Protein 5C3Q (pdb70)

CATH classification: 2.60.120.330

Solvent-accessible surface area: 57868 Å² total; per-residue (Å²): 80,63,47,47,77,12,16,7,50,87,2,36,2,60,0,26,20,5,16,0,28,64,11,56,143,14,101,137,111,51,52,70,50,4,0,109,17,0,12,93,1,0,60,30,6,0,1,0,0,0,62,80,24,74,10,109,66,105,38,32,115,89,0,28,78,10,1,20,82,0,9,166,36,66,145,113,84,17,104,131,14,20,68,99,32,20,48,14,17,8,0,16,45,52,58,62,111,128,147,55,58,172,157,32,89,103,84,86,35,134,151,20,171,86,46,27,41,34,37,46,15,9,0,7,0,1,43,80,111,27,57,29,18,98,13,38,45,11,70,80,103,125,90,6,105,25,1,85,74,12,0,32,68,0,6,81,59,0,62,51,3,0,32,44,0,0,70,0,0,0,32,14,44,68,34,101,44,75,56,1,32,77,47,1,77,45,1,8,2,15,0,60,0,9,22,5,44,54,11,114,32,86,40,24,170,124,38,113,73,14,27,0,5,29,82,57,12,8,53,6,0,1,4,0,21,0,13,37,97,103,4,3,4,21,0,71,7,35,36,32,68,30,1,50,2,77,36,60,154,73,8,0,1,0,4,0,1,4,0,0,5,24,1,0,15,38,48,0,86,17,20,46,14,64,9,23,58,9,101,123,178,32,120,76,3,40,47,1,44,1,1,5,0,37,0,8,0,0,61,158,10,121,2,85,15,0,61,76,15,49,90,38,67,21,34,72,20,31,85,24,30,52,0,11,112,16,9,52,62,7,40,32,32,74,213,224,55,169,26,15,10,65,47,45,44,3,62,0,30,24,12,18,0,26,78,18,51,133,22,98,136,112,56,59,75,114,10,0,116,35,0,10,94,1,0,62,27,6,0,1,0,0,0,65,83,21,70,8,105,67,104,41,30,111,86,0,29,78,9,1,18,82,0,9,166,27,81,142,127,79,18,92,126,13,22,84,99,56,28,88,12,18,9,0,12,41,45,102,142,41,36,45,13,8,0,6,0,1,48,85,110,24,115,71,42,101,11,41,48,9,60,76,96,127,96,6,104,27,0,86,80,10,0,33,63,0,7,81,54,0,65,53,2,1,36,44,0,0,72,0,0,0,34,13,44,69,38,101,44,75,56,1,34,79,46,2,81,44,0,10,2,14,0,60,0,9,22,5,39,54,12,131,17,95,52,12,149,124,78,113,71,41,25,0,4,26,81,55,13,8,56,6,0,1,5,0,19,0,14,36,94,106,2,3,3,21,0,68,6,40,52,40,92,34,3,54,2,77,36,59,154,72,7,0,1,0,3,0,0,3,0,0,5,26,2,0,15,38,48,1,90,17,18,47,11,61,9,21,52,8,98,141,160,29,123,73,2,37,50,2,43,2,1,5,0,38,0,10,0,0,65,149,9,121,2,84,14,0,65,74,16,48,86,36,66,18,32,68,18,31,96,26,18,50,0,8,111,11,10,47,70,8,47,51,49,121,241,79,175,28,21,8,62,34,13,32,3,68,0,28,25,11,17,0,30,91,19,54,142,23,97,126,107,58,55,76,113,9,0,115,34,0,11,112,0,0,62,66,4,0,1,0,0,0,61,81,21,73,8,114,62,123,48,32,100,81,0,26,74,7,1,16,70,0,8,159,37,78,147,125,95,17,103,136,19,22,76,99,56,28,92,12,18,8,0,10,49,48,112,139,38,41,42,13,7,0,6,0,1,36,87,106,26,122,70,46,110,11,40,48,12,61,86,101,117,95,9,104,26,1,89,80,13,0,32,72,0,7,85,58,0,63,53,3,2,42,47,0,1,70,0,0,0,36,11,44,67,36,101,42,77,54,2,36,79,45,3,86,46,1,10,2,15,0,59,0,9,20,4,45,53,13,133,26,85,49,18,162,128,79,104,77,29,26,0,3,26,106,73,30,8,62,6,0,1,5,0,20,0,15,35,65,107,3,5,4,21,0,70,7,94,104,44,76,28,4,27,2,74,29,62,96,80,7,0,1,0,3,0,0,26,0,0,12,58,1,0,16,43,44,1,92,25,18,46,14,60,9,23,55,8,47,96,87,40,126,72,1,38,47,1,39,1,1,5,0,39,0,10,0,1,67,150,9,122,2,78,16,0,62,75,16,51,96,52,112,108,84,82,127,87,155,22,38,55,0,9,134,32,10,46,106,72,24,67,91,119,230,45,20,11,110,101,50,55,2,67,0,26,46,12,30,0,29,89,10,54,148,15,98,140,106,55,55,75,113,10,0,117,40,0,13,112,0,0,62,70,4,0,0,0,0,0,83,80,22,74,8,113,61,119,42,31,108,87,0,26,74,10,1,13,71,0,10,160,36,74,153,133,82,15,112,145,14,22,75,101,52,20,92,13,20,8,0,10,46,50,57,64,119,117,146,62,53,176,163,36,71,104,68,83,38,136,139,16,173,86,43,40,43,35,41,49,15,9,0,8,0,1,42,78,112,24,113,72,44,102,10,40,45,12,63,77,89,139,97,6,111,25,1,88,76,12,0,40,66,0,8,85,55,0,66,54,3,1,39,40,0,0,68,0,0,0,29,13,43,67,36,98,42,73,59,2,37,78,47,2,83,44,2,9,2,16,0,64,0,9,19,6,45,54,13,98,20,80,29,24,154,127,56,98,76,21,27,0,4,26,107,77,31,8,85,8,0,1,5,0,18,0,13,34,97,104,3,4,4,24,0,71,7,97,105,44,103,42,9,57,2,80,34,56,153,73,7,0,1,0,3,0,0,26,0,0,12,56,1,0,13,43,45,1,92,26,17,44,11,63,9,24,57,5,99,143,173,45,111,68,0,38,47,1,41,2,0,5,0,38,0,14,0,0,72,154,9,31,1,58,14,0,60,76,15,52,91,49,84,104,83,52,125,92,141,15,36,46,0,8,128,32,10,59,100,75,46,37,70,130,211

Nearest PDB structures (foldseek):
  5c3s-assembly2_B  TM=1.003E+00  e=8.572E-68  Neurospora crassa
  5c3s-assembly3_C  TM=1.001E+00  e=6.828E-67  Neurospora crassa
  5c3p-assembly2_B  TM=9.995E-01  e=2.127E-65  Neurospora crassa
  5c3q-assembly4_D  TM=9.999E-01  e=7.387E-65  Neurospora crassa
  5c3p-assembly1_A  TM=9.958E-01  e=9.364E-65  Neurospora crassa

Radius of gyration: 39.69 Å; Cα contacts (8 Å, |Δi|>4): 2696; chains: 4; bounding box: 96×128×88 Å

Structure (mmCIF, N/CA/C/O backbone):
data_5C3Q
#
_entry.id   5C3Q
#
_cell.length_a   56.900
_cell.length_b   156.318
_cell.length_c   76.028
_cell.angle_alpha   90.000
_cell.angle_beta   91.770
_cell.angle_gamma   90.000
#
_symmetry.space_group_name_H-M   'P 1 21 1'
#
loop_
_entity.id
_entity.type
_entity.pdbx_description
1 polymer 'Thymine dioxygenase'
2 non-polymer 'NICKEL (II) ION'
3 non-polymer '2-OXOGLUTARIC ACID'
4 non-polymer THYMINE
5 non-polymer 1,2-ETHANEDIOL
6 water water
#
loop_
_atom_site.group_PDB
_atom_site.id
_atom_site.type_symbol
_atom_site.label_atom_id
_atom_site.label_alt_id
_atom_site.label_comp_id
_atom_site.label_asym_id
_atom_site.label_entity_id
_atom_site.label_seq_id
_atom_site.pdbx_PDB_ins_code
_atom_site.Cartn_x
_atom_site.Cartn_y
_atom_site.Cartn_z
_atom_site.occupancy
_atom_site.B_iso_or_equiv
_atom_site.auth_seq_id
_atom_site.auth_comp_id
_atom_site.auth_asym_id
_atom_site.auth_atom_id
_atom_site.pdbx_PDB_model_num
ATOM 1 N N . GLY A 1 1 ? -22.116 36.029 32.496 1.00 57.78 -1 GLY A N 1
ATOM 2 C CA . GLY A 1 1 ? -21.076 35.279 33.260 1.00 56.87 -1 GLY A CA 1
ATOM 3 C C . GLY A 1 1 ? -19.690 35.875 33.084 1.00 55.66 -1 GLY A C 1
ATOM 4 O O . GLY A 1 1 ? -19.157 35.906 31.974 1.00 56.42 -1 GLY A O 1
ATOM 5 N N . SER A 1 2 ? -19.105 36.336 34.188 1.00 54.77 0 SER A N 1
ATOM 6 C CA . SER A 1 2 ? -17.844 37.083 34.162 1.00 53.11 0 SER A CA 1
ATOM 7 C C . SER A 1 2 ? -16.623 36.199 33.887 1.00 50.21 0 SER A C 1
ATOM 8 O O . SER A 1 2 ? -16.308 35.300 34.666 1.00 50.39 0 SER A O 1
ATOM 11 N N . MET A 1 3 ? -15.937 36.475 32.781 1.00 47.28 1 MET A N 1
ATOM 12 C CA . MET A 1 3 ? -14.684 35.802 32.452 1.00 44.93 1 MET A CA 1
ATOM 13 C C . MET A 1 3 ? -13.526 36.667 32.956 1.00 40.87 1 MET A C 1
ATOM 14 O O . MET A 1 3 ? -13.625 37.894 32.955 1.00 40.65 1 MET A O 1
ATOM 19 N N . GLU A 1 4 ? -12.442 36.031 33.399 1.00 36.09 2 GLU A N 1
ATOM 20 C CA . GLU A 1 4 ? -11.290 36.759 33.953 1.00 34.24 2 GLU A CA 1
ATOM 21 C C . GLU A 1 4 ? -10.399 37.335 32.851 1.00 32.06 2 GLU A C 1
ATOM 22 O O . GLU A 1 4 ? -10.455 36.902 31.699 1.00 30.71 2 GLU A O 1
ATOM 28 N N . LYS A 1 5 ? -9.570 38.308 33.212 1.00 30.85 3 LYS A N 1
ATOM 29 C CA . LYS A 1 5 ? -8.572 38.831 32.284 1.00 30.51 3 LYS A CA 1
ATOM 30 C C . LYS A 1 5 ? -7.587 37.712 31.957 1.00 28.34 3 LYS A C 1
ATOM 31 O O . LYS A 1 5 ? -7.154 36.987 32.850 1.00 27.10 3 LYS A O 1
ATOM 37 N N . ALA A 1 6 ? -7.256 37.565 30.678 1.00 27.58 4 ALA A N 1
ATOM 38 C CA . ALA A 1 6 ? -6.337 36.515 30.229 1.00 26.95 4 ALA A CA 1
ATOM 39 C C . ALA A 1 6 ? -5.013 36.556 30.995 1.00 26.46 4 ALA A C 1
ATOM 40 O O . ALA A 1 6 ? -4.510 37.628 31.320 1.00 26.77 4 ALA A O 1
ATOM 42 N N . ALA A 1 7 ? -4.468 35.384 31.299 1.00 26.29 5 ALA A N 1
ATOM 43 C CA . ALA A 1 7 ? -3.163 35.288 31.952 1.00 26.21 5 ALA A CA 1
ATOM 44 C C . ALA A 1 7 ? -2.068 35.792 31.016 1.00 26.69 5 ALA A C 1
ATOM 45 O O . ALA A 1 7 ? -1.149 36.483 31.444 1.00 26.60 5 ALA A O 1
ATOM 47 N N . VAL A 1 8 ? -2.184 35.436 29.739 1.00 26.74 6 VAL A N 1
ATOM 48 C CA . VAL A 1 8 ? -1.242 35.857 28.707 1.00 27.21 6 VAL A CA 1
ATOM 49 C C . VAL A 1 8 ? -2.017 36.293 27.471 1.00 27.67 6 VAL A C 1
ATOM 50 O O . VAL A 1 8 ? -2.957 35.622 27.056 1.00 26.46 6 VAL A O 1
ATOM 54 N N . ASN A 1 9 ? -1.612 37.420 26.892 1.00 29.57 7 ASN A N 1
ATOM 55 C CA . ASN A 1 9 ? -2.229 37.938 25.675 1.00 31.28 7 ASN A CA 1
ATOM 56 C C . ASN A 1 9 ? -1.218 38.733 24.852 1.00 32.39 7 ASN A C 1
ATOM 57 O O . ASN A 1 9 ? -1.162 39.964 24.933 1.00 32.72 7 ASN A O 1
ATOM 62 N N . GLU A 1 10 ? -0.418 38.013 24.067 1.00 32.55 8 GLU A N 1
ATOM 63 C CA . GLU A 1 10 ? 0.637 38.613 23.258 1.00 33.35 8 GLU A CA 1
ATOM 64 C C . GLU A 1 10 ? 0.874 37.799 21.987 1.00 31.78 8 GLU A C 1
ATOM 65 O O . GLU A 1 10 ? 0.878 36.568 22.019 1.00 29.49 8 GLU A O 1
ATOM 71 N N . ASP A 1 11 ? 1.057 38.504 20.873 1.00 30.97 9 ASP A N 1
ATOM 72 C CA . ASP A 1 11 ? 1.428 37.896 19.595 1.00 30.31 9 ASP A CA 1
ATOM 73 C C . ASP A 1 11 ? 0.443 36.834 19.106 1.00 29.00 9 ASP A C 1
ATOM 74 O O . ASP A 1 11 ? 0.834 35.868 18.450 1.00 28.60 9 ASP A O 1
ATOM 79 N N . GLY A 1 12 ? -0.835 37.024 19.419 1.00 28.36 10 GLY A N 1
ATOM 80 C CA . GLY A 1 12 ? -1.878 36.075 19.034 1.00 27.64 10 GLY A CA 1
ATOM 81 C C . GLY A 1 12 ? -2.033 34.897 19.984 1.00 26.32 10 GLY A C 1
ATOM 82 O O . GLY A 1 12 ? -2.909 34.062 19.781 1.00 26.17 10 GLY A O 1
ATOM 83 N N . LEU A 1 13 ? -1.180 34.821 21.008 1.00 25.54 11 LEU A N 1
ATOM 84 C CA . LEU A 1 13 ? -1.279 33.779 22.036 1.00 24.42 11 LEU A CA 1
ATOM 85 C C . LEU A 1 13 ? -2.130 34.316 23.172 1.00 23.78 11 LEU A C 1
ATOM 86 O O . LEU A 1 13 ? -1.739 35.271 23.842 1.00 23.68 11 LEU A O 1
ATOM 91 N N . VAL A 1 14 ? -3.290 33.699 23.382 1.00 22.95 12 VAL A N 1
ATOM 92 C CA . VAL A 1 14 ? -4.180 34.077 24.478 1.00 22.61 12 VAL A CA 1
ATOM 93 C C . VAL A 1 14 ? -4.358 32.877 25.408 1.00 21.59 12 VAL A C 1
ATOM 94 O O . VAL A 1 14 ? -4.969 31.878 25.033 1.00 21.22 12 VAL A O 1
ATOM 98 N N . ILE A 1 15 ? -3.791 32.967 26.609 1.00 20.71 13 ILE A N 1
ATOM 99 C CA . ILE A 1 15 ? -3.939 31.912 27.607 1.00 20.04 13 ILE A CA 1
ATOM 100 C C . ILE A 1 15 ? -4.901 32.428 28.670 1.00 19.97 13 ILE A C 1
ATOM 101 O O . ILE A 1 15 ? -4.565 33.368 29.395 1.00 20.01 13 ILE A O 1
ATOM 106 N N . PRO A 1 16 ? -6.103 31.828 28.760 1.00 19.96 14 PRO A N 1
ATOM 107 C CA . PRO A 1 16 ? -7.104 32.332 29.695 1.00 20.40 14 PRO A CA 1
ATOM 108 C C . PRO A 1 16 ? -6.767 32.007 31.141 1.00 20.58 14 PRO A C 1
ATOM 109 O O . PRO A 1 16 ? -6.078 31.015 31.415 1.00 20.16 14 PRO A O 1
ATOM 113 N N . LEU A 1 17 ? -7.250 32.859 32.037 1.00 21.09 15 LEU A N 1
ATOM 114 C CA . LEU A 1 17 ? -7.218 32.623 33.468 1.00 21.31 15 LEU A CA 1
ATOM 115 C C . LEU A 1 17 ? -8.617 32.187 33.852 1.00 21.80 15 LEU A C 1
ATOM 116 O O . LEU A 1 17 ? -9.575 32.912 33.601 1.00 22.30 15 LEU A O 1
ATOM 121 N N . ILE A 1 18 ? -8.737 31.005 34.445 1.00 21.89 16 ILE A N 1
ATOM 122 C CA . ILE A 1 18 ? -10.042 30.421 34.743 1.00 22.45 16 ILE A CA 1
ATOM 123 C C . ILE A 1 18 ? -10.125 30.059 36.222 1.00 22.98 16 ILE A C 1
ATOM 124 O O . ILE A 1 18 ? -9.190 29.486 36.786 1.00 22.07 16 ILE A O 1
ATOM 129 N N . ASP A 1 19 ? -11.240 30.430 36.845 1.00 24.12 17 ASP A N 1
ATOM 130 C CA . ASP A 1 19 ? -11.493 30.124 38.244 1.00 25.13 17 ASP A CA 1
ATOM 131 C C . ASP A 1 19 ? -12.092 28.724 38.322 1.00 24.66 17 ASP A C 1
ATOM 132 O O . ASP A 1 19 ? -13.273 28.533 38.044 1.00 25.00 17 ASP A O 1
ATOM 137 N N . PHE A 1 20 ? -11.277 27.749 38.711 1.00 23.94 18 PHE A N 1
ATOM 138 C CA . PHE A 1 20 ? -11.697 26.349 38.660 1.00 23.76 18 PHE A CA 1
ATOM 139 C C . PHE A 1 20 ? -12.822 26.021 39.644 1.00 24.18 18 PHE A C 1
ATOM 140 O O . PHE A 1 20 ? -13.615 25.111 39.397 1.00 24.00 18 PHE A O 1
ATOM 148 N N . SER A 1 21 ? -12.901 26.767 40.746 1.00 25.01 19 SER A N 1
ATOM 149 C CA . SER A 1 21 ? -13.951 26.554 41.739 1.00 26.01 19 SER A CA 1
ATOM 150 C C . SER A 1 21 ? -15.344 26.738 41.123 1.00 26.76 19 SER A C 1
ATOM 151 O O . SER A 1 21 ? -16.315 26.143 41.584 1.00 27.00 19 SER A O 1
ATOM 154 N N . LYS A 1 22 ? -15.433 27.553 40.076 1.00 27.21 20 LYS A N 1
ATOM 155 C CA . LYS A 1 22 ? -16.699 27.762 39.373 1.00 28.26 20 LYS A CA 1
ATOM 156 C C . LYS A 1 22 ? -17.147 26.535 38.558 1.00 28.16 20 LYS A C 1
ATOM 157 O O . LYS A 1 22 ? -18.345 26.344 38.348 1.00 28.77 20 LYS A O 1
ATOM 163 N N . PHE A 1 23 ? -16.204 25.703 38.112 1.00 27.59 21 PHE A N 1
ATOM 164 C CA . PHE A 1 23 ? -16.565 24.411 37.510 1.00 27.67 21 PHE A CA 1
ATOM 165 C C . PHE A 1 23 ? -17.006 23.416 38.587 1.00 28.77 21 PHE A C 1
ATOM 166 O O . PHE A 1 23 ? -17.974 22.681 38.402 1.00 28.36 21 PHE A O 1
ATOM 174 N N . LEU A 1 24 ? -16.295 23.398 39.710 1.00 29.90 22 LEU A N 1
ATOM 175 C CA . LEU A 1 24 ? -16.569 22.433 40.772 1.00 31.38 22 LEU A CA 1
ATOM 176 C C . LEU A 1 24 ? -17.804 22.771 41.613 1.00 33.30 22 LEU A C 1
ATOM 177 O O . LEU A 1 24 ? -18.542 21.867 42.000 1.00 33.36 22 LEU A O 1
ATOM 182 N N . GLU A 1 25 ? -18.028 24.057 41.887 1.00 35.45 23 GLU A N 1
ATOM 183 C CA . GLU A 1 25 ? -19.081 24.487 42.823 1.00 38.16 23 GLU A CA 1
ATOM 184 C C . GLU A 1 25 ? -20.215 25.325 42.220 1.00 38.57 23 GLU A C 1
ATOM 185 O O . GLU A 1 25 ? -21.208 25.579 42.896 1.00 40.21 23 GLU A O 1
ATOM 191 N N . GLY A 1 26 ? -20.077 25.761 40.971 1.00 38.05 24 GLY A N 1
ATOM 192 C CA . GLY A 1 26 ? -21.075 26.640 40.354 1.00 39.06 24 GLY A CA 1
ATOM 193 C C . GLY A 1 26 ? -22.383 25.942 40.027 1.00 39.75 24 GLY A C 1
ATOM 194 O O . GLY A 1 26 ? -22.430 24.716 39.954 1.00 40.25 24 GLY A O 1
ATOM 195 N N . ASP A 1 27 ? -23.452 26.714 39.828 1.00 40.60 25 ASP A N 1
ATOM 196 C CA . ASP A 1 27 ? -24.700 26.141 39.313 1.00 41.10 25 ASP A CA 1
ATOM 197 C C . ASP A 1 27 ? -24.474 25.619 37.891 1.00 40.76 25 ASP A C 1
ATOM 198 O O . ASP A 1 27 ? -23.396 25.811 37.316 1.00 39.30 25 ASP A O 1
ATOM 203 N N . GLU A 1 28 ? -25.481 24.957 37.331 1.00 40.80 26 GLU A N 1
ATOM 204 C CA . GLU A 1 28 ? -25.325 24.275 36.043 1.00 40.99 26 GLU A CA 1
ATOM 205 C C . GLU A 1 28 ? -24.878 25.177 34.890 1.00 39.01 26 GLU A C 1
ATOM 206 O O . GLU A 1 28 ? -24.063 24.760 34.063 1.00 38.28 26 GLU A O 1
ATOM 212 N N . THR A 1 29 ? -25.402 26.401 34.840 1.00 37.56 27 THR A N 1
ATOM 213 C CA . THR A 1 29 ? -25.019 27.361 33.802 1.00 36.55 27 THR A CA 1
ATOM 214 C C . THR A 1 29 ? -23.549 27.764 33.943 1.00 34.92 27 THR A C 1
ATOM 215 O O . THR A 1 29 ? -22.793 27.715 32.974 1.00 34.07 27 THR A O 1
ATOM 219 N N . LEU A 1 30 ? -23.155 28.154 35.151 1.00 34.13 28 LEU A N 1
ATOM 220 C CA . LEU A 1 30 ? -21.777 28.567 35.420 1.00 33.64 28 LEU A CA 1
ATOM 221 C C . LEU A 1 30 ? -20.775 27.432 35.190 1.00 32.60 28 LEU A C 1
ATOM 222 O O . LEU A 1 30 ? -19.667 27.659 34.699 1.00 30.58 28 LEU A O 1
ATOM 227 N N . LYS A 1 31 ? -21.175 26.220 35.567 1.00 32.79 29 LYS A N 1
ATOM 228 C CA . LYS A 1 31 ? -20.366 25.017 35.381 1.00 32.54 29 LYS A CA 1
ATOM 229 C C . LYS A 1 31 ? -20.041 24.786 33.909 1.00 31.43 29 LYS A C 1
ATOM 230 O O . LYS A 1 31 ? -18.883 24.569 33.543 1.00 29.79 29 LYS A O 1
ATOM 236 N N . LEU A 1 32 ? -21.078 24.834 33.076 1.00 31.40 30 LEU A N 1
ATOM 237 C CA . LEU A 1 32 ? -20.931 24.664 31.634 1.00 31.08 30 LEU A CA 1
ATOM 238 C C . LEU A 1 32 ? -20.119 25.795 31.006 1.00 30.03 30 LEU A C 1
ATOM 239 O O . LEU A 1 32 ? -19.241 25.545 30.177 1.00 28.55 30 LEU A O 1
ATOM 244 N N . GLU A 1 33 ? -20.408 27.035 31.398 1.00 29.76 31 GLU A N 1
ATOM 245 C CA . GLU A 1 33 ? -19.644 28.186 30.906 1.00 29.65 31 GLU A CA 1
ATOM 246 C C . GLU A 1 33 ? -18.153 28.007 31.197 1.00 27.41 31 GLU A C 1
ATOM 247 O O . GLU A 1 33 ? -17.305 28.262 30.343 1.00 26.41 31 GLU A O 1
ATOM 253 N N . THR A 1 34 ? -17.844 27.573 32.412 1.00 25.99 32 THR A N 1
ATOM 254 C CA . THR A 1 34 ? -16.462 27.403 32.841 1.00 24.60 32 THR A CA 1
ATOM 255 C C . THR A 1 34 ? -15.788 26.249 32.087 1.00 23.62 32 THR A C 1
ATOM 256 O O . THR A 1 34 ? -14.644 26.369 31.655 1.00 22.91 32 THR A O 1
ATOM 260 N N . ALA A 1 35 ? -16.504 25.140 31.932 1.00 23.34 33 ALA A N 1
ATOM 261 C CA . ALA A 1 35 ? -15.993 23.985 31.200 1.00 23.04 33 ALA A CA 1
ATOM 262 C C . ALA A 1 35 ? -15.685 24.344 29.746 1.00 22.95 33 ALA A C 1
ATOM 263 O O . ALA A 1 35 ? -14.640 23.962 29.215 1.00 22.21 33 ALA A O 1
ATOM 265 N N . LYS A 1 36 ? -16.595 25.083 29.111 1.00 23.58 34 LYS A N 1
ATOM 266 C CA . LYS A 1 36 ? -16.390 25.557 27.740 1.00 23.89 34 LYS A CA 1
ATOM 267 C C . LYS A 1 36 ? -15.180 26.480 27.615 1.00 23.05 34 LYS A C 1
ATOM 268 O O . LYS A 1 36 ? -14.471 26.435 26.606 1.00 22.73 34 LYS A O 1
ATOM 274 N N . ALA A 1 37 ? -14.951 27.317 28.628 1.00 22.71 35 ALA A N 1
ATOM 275 C CA . ALA A 1 37 ? -13.798 28.225 28.635 1.00 22.55 35 ALA A CA 1
ATOM 276 C C . ALA A 1 37 ? -12.487 27.443 28.739 1.00 21.86 35 ALA A C 1
ATOM 277 O O . ALA A 1 37 ? -11.512 27.757 28.055 1.00 21.63 35 ALA A O 1
ATOM 279 N N . ILE A 1 38 ? -12.479 26.431 29.604 1.00 21.22 36 ILE A N 1
ATOM 280 C CA . ILE A 1 38 ? -11.337 25.531 29.747 1.00 20.88 36 ILE A CA 1
ATOM 281 C C . ILE A 1 38 ? -11.047 24.837 28.415 1.00 20.45 36 ILE A C 1
ATOM 282 O O . ILE A 1 38 ? -9.921 24.869 27.929 1.00 20.43 36 ILE A O 1
ATOM 287 N N . LEU A 1 39 ? -12.071 24.223 27.828 1.00 20.77 37 LEU A N 1
ATOM 288 C CA . LEU A 1 39 ? -11.924 23.548 26.541 1.00 20.47 37 LEU A CA 1
ATOM 289 C C . LEU A 1 39 ? -11.446 24.499 25.439 1.00 20.51 37 LEU A C 1
ATOM 290 O O . LEU A 1 39 ? -10.544 24.164 24.683 1.00 19.98 37 LEU A O 1
ATOM 295 N N . HIS A 1 40 ? -12.046 25.681 25.356 1.00 21.15 38 HIS A N 1
ATOM 296 C CA . HIS A 1 40 ? -11.657 26.657 24.342 1.00 21.73 38 HIS A CA 1
ATOM 297 C C . HIS A 1 40 ? -10.175 27.021 24.469 1.00 21.02 38 HIS A C 1
ATOM 298 O O . HIS A 1 40 ? -9.482 27.160 23.461 1.00 20.88 38 HIS A O 1
ATOM 305 N N . GLY A 1 41 ? -9.695 27.155 25.705 1.00 20.81 39 GLY A N 1
ATOM 306 C CA . GLY A 1 41 ? -8.270 27.381 25.973 1.00 20.43 39 GLY A CA 1
ATOM 307 C C . GLY A 1 41 ? -7.377 26.277 25.425 1.00 19.97 39 GLY A C 1
ATOM 308 O O . GLY A 1 41 ? -6.363 26.552 24.779 1.00 20.06 39 GLY A O 1
ATOM 309 N N . PHE A 1 42 ? -7.751 25.026 25.676 1.00 19.91 40 PHE A N 1
ATOM 310 C CA . PHE A 1 42 ? -6.987 23.888 25.159 1.00 19.72 40 PHE A CA 1
ATOM 311 C C . PHE A 1 42 ? -7.064 23.789 23.630 1.00 19.97 40 PHE A C 1
ATOM 312 O O . PHE A 1 42 ? -6.107 23.362 22.992 1.00 19.95 40 PHE A O 1
ATOM 320 N N . GLN A 1 43 ? -8.192 24.190 23.048 1.00 20.16 41 GLN A N 1
ATOM 321 C CA . GLN A 1 43 ? -8.381 24.117 21.595 1.00 20.50 41 GLN A CA 1
ATOM 322 C C . GLN A 1 43 ? -7.661 25.217 20.811 1.00 20.45 41 GLN A C 1
ATOM 323 O O . GLN A 1 43 ? -7.540 25.117 19.593 1.00 20.65 41 GLN A O 1
ATOM 329 N N . THR A 1 44 ? -7.193 26.259 21.492 1.00 20.40 42 THR A N 1
ATOM 330 C CA . THR A 1 44 ? -6.617 27.420 20.818 1.00 20.56 42 THR A CA 1
ATOM 331 C C . THR A 1 44 ? -5.152 27.593 21.203 1.00 20.09 42 THR A C 1
ATOM 332 O O . THR A 1 44 ? -4.268 27.494 20.349 1.00 19.96 42 THR A O 1
ATOM 336 N N . ALA A 1 45 ? -4.894 27.812 22.489 1.00 19.59 43 ALA A N 1
ATOM 337 C CA . ALA A 1 45 ? -3.533 28.020 22.992 1.00 18.94 43 ALA A CA 1
ATOM 338 C C . ALA A 1 45 ? -2.839 26.726 23.410 1.00 18.62 43 ALA A C 1
ATOM 339 O O . ALA A 1 45 ? -1.611 26.647 23.391 1.00 18.27 43 ALA A O 1
ATOM 341 N N . GLY A 1 46 ? -3.620 25.729 23.814 1.00 18.41 44 GLY A N 1
ATOM 342 C CA . GLY A 1 46 ? -3.071 24.497 24.373 1.00 18.38 44 GLY A CA 1
ATOM 343 C C . GLY A 1 46 ? -2.688 24.634 25.834 1.00 18.26 44 GLY A C 1
ATOM 344 O O . GLY A 1 46 ? -2.264 23.660 26.457 1.00 18.11 44 GLY A O 1
ATOM 345 N N . PHE A 1 47 ? -2.863 25.844 26.373 1.00 18.79 45 PHE A N 1
ATOM 346 C CA . PHE A 1 47 ? -2.456 26.223 27.722 1.00 18.40 45 PHE A CA 1
ATOM 347 C C . PHE A 1 47 ? -3.590 27.006 28.380 1.00 18.75 45 PHE A C 1
ATOM 348 O O . PHE A 1 47 ? -4.263 27.797 27.712 1.00 18.41 45 PHE A O 1
ATOM 356 N N . ILE A 1 48 ? -3.801 26.781 29.679 1.00 18.55 46 ILE A N 1
ATOM 357 C CA . ILE A 1 48 ? -4.652 27.645 30.508 1.00 19.02 46 ILE A CA 1
ATOM 358 C C . ILE A 1 48 ? -3.981 27.889 31.868 1.00 19.14 46 ILE A C 1
ATOM 359 O O . ILE A 1 48 ? -3.049 27.169 32.244 1.00 18.99 46 ILE A O 1
ATOM 364 N N . TYR A 1 49 ? -4.431 28.921 32.579 1.00 19.43 47 TYR A N 1
ATOM 365 C CA . TYR A 1 49 ? -4.098 29.096 33.997 1.00 19.93 47 TYR A CA 1
ATOM 366 C C . TYR A 1 49 ? -5.368 28.823 34.786 1.00 20.41 47 TYR A C 1
ATOM 367 O O . TYR A 1 49 ? -6.437 29.337 34.435 1.00 20.44 47 TYR A O 1
ATOM 376 N N . LEU A 1 50 ? -5.250 28.039 35.851 1.00 20.55 48 LEU A N 1
ATOM 377 C CA . LEU A 1 50 ? -6.351 27.827 36.778 1.00 21.11 48 LEU A CA 1
ATOM 378 C C . LEU A 1 50 ? -6.047 28.472 38.114 1.00 22.24 48 LEU A C 1
ATOM 379 O O . LEU A 1 50 ? -4.941 28.339 38.632 1.00 22.49 48 LEU A O 1
ATOM 384 N N . LYS A 1 51 ? -7.040 29.166 38.664 1.00 23.49 49 LYS A N 1
ATOM 385 C CA . LYS A 1 51 ? -6.986 29.686 40.029 1.00 24.82 49 LYS A CA 1
ATOM 386 C C . LYS A 1 51 ? -8.071 29.005 40.862 1.00 25.46 49 LYS A C 1
ATOM 387 O O . LYS A 1 51 ? -8.979 28.372 40.315 1.00 24.53 49 LYS A O 1
ATOM 393 N N . ASN A 1 52 ? -7.959 29.132 42.182 1.00 26.60 50 ASN A N 1
ATOM 394 C CA . ASN A 1 52 ? -8.900 28.521 43.126 1.00 27.74 50 ASN A CA 1
ATOM 395 C C . ASN A 1 52 ? -9.123 27.038 42.868 1.00 28.37 50 ASN A C 1
ATOM 396 O O . ASN A 1 52 ? -10.261 26.568 42.776 1.00 28.87 50 ASN A O 1
ATOM 401 N N . ILE A 1 53 ? -8.019 26.311 42.737 1.00 28.44 51 ILE A N 1
ATOM 402 C CA . ILE A 1 53 ? -8.058 24.856 42.622 1.00 29.03 51 ILE A CA 1
ATOM 403 C C . ILE A 1 53 ? -8.178 24.259 44.028 1.00 29.60 51 ILE A C 1
ATOM 404 O O . ILE A 1 53 ? -7.894 24.941 45.012 1.00 30.00 51 ILE A O 1
ATOM 409 N N . PRO A 1 54 ? -8.596 22.986 44.134 1.00 30.11 52 PRO A N 1
ATOM 410 C CA . PRO A 1 54 ? -8.771 22.388 45.464 1.00 31.68 52 PRO A CA 1
ATOM 411 C C . PRO A 1 54 ? -7.484 22.209 46.291 1.00 32.45 52 PRO A C 1
ATOM 412 O O . PRO A 1 54 ? -7.565 22.049 47.511 1.00 33.61 52 PRO A O 1
ATOM 416 N N . ILE A 1 55 ? -6.318 22.232 45.650 1.00 32.50 53 ILE A N 1
ATOM 417 C CA . ILE A 1 55 ? -5.044 22.126 46.375 1.00 33.02 53 ILE A CA 1
ATOM 418 C C . ILE A 1 55 ? -4.757 23.446 47.090 1.00 34.16 53 ILE A C 1
ATOM 419 O O . ILE A 1 55 ? -4.674 24.491 46.449 1.00 33.60 53 ILE A O 1
ATOM 424 N N . GLN A 1 56 ? -4.599 23.388 48.412 1.00 35.47 54 GLN A N 1
ATOM 425 C CA . GLN A 1 56 ? -4.433 24.590 49.239 1.00 36.89 54 GLN A CA 1
ATOM 426 C C . GLN A 1 56 ? -3.060 25.247 49.064 1.00 36.66 54 GLN A C 1
ATOM 427 O O . GLN A 1 56 ? -2.049 24.550 48.976 1.00 35.10 54 GLN A O 1
ATOM 433 N N . PRO A 1 57 ? -3.020 26.595 49.034 1.00 37.46 55 PRO A N 1
ATOM 434 C CA . PRO A 1 57 ? -1.744 27.304 48.845 1.00 37.28 55 PRO A CA 1
ATOM 435 C C . PRO A 1 57 ? -0.700 27.046 49.935 1.00 37.43 55 PRO A C 1
ATOM 436 O O . PRO A 1 57 ? 0.491 27.014 49.629 1.00 36.74 55 PRO A O 1
ATOM 440 N N . ASP A 1 58 ? -1.127 26.868 51.185 1.00 38.48 56 ASP A N 1
ATOM 441 C CA . ASP A 1 58 ? -0.172 26.581 52.264 1.00 39.09 56 ASP A CA 1
ATOM 442 C C . ASP A 1 58 ? 0.445 25.188 52.113 1.00 37.35 56 ASP A C 1
ATOM 443 O O . ASP A 1 58 ? 1.618 25.000 52.423 1.00 37.17 56 ASP A O 1
ATOM 448 N N . PHE A 1 59 ? -0.331 24.224 51.621 1.00 36.68 57 PHE A N 1
ATOM 449 C CA . PHE A 1 59 ? 0.212 22.894 51.338 1.00 36.23 57 PHE A CA 1
ATOM 450 C C . PHE A 1 59 ? 1.184 22.939 50.157 1.00 35.52 57 PHE A C 1
ATOM 451 O O . PHE A 1 59 ? 2.244 22.322 50.213 1.00 34.75 57 PHE A O 1
ATOM 459 N N . ARG A 1 60 ? 0.830 23.678 49.104 1.00 35.38 58 ARG A N 1
ATOM 460 C CA . ARG A 1 60 ? 1.727 23.866 47.951 1.00 35.51 58 ARG A CA 1
ATOM 461 C C . ARG A 1 60 ? 3.058 24.490 48.375 1.00 35.01 58 ARG A C 1
ATOM 462 O O . ARG A 1 60 ? 4.121 24.067 47.927 1.00 33.75 58 ARG A O 1
ATOM 470 N N . GLU A 1 61 ? 2.986 25.502 49.234 1.00 35.42 59 GLU A N 1
ATOM 471 C CA . GLU A 1 61 ? 4.182 26.156 49.768 1.00 36.13 59 GLU A CA 1
ATOM 472 C C . GLU A 1 61 ? 5.071 25.154 50.521 1.00 35.05 59 GLU A C 1
ATOM 473 O O . GLU A 1 61 ? 6.288 25.137 50.346 1.00 33.84 59 GLU A O 1
ATOM 479 N N . HIS A 1 62 ? 4.443 24.320 51.345 1.00 34.42 60 HIS A N 1
ATOM 480 C CA . HIS A 1 62 ? 5.132 23.248 52.064 1.00 34.19 60 HIS A CA 1
ATOM 481 C C . HIS A 1 62 ? 5.789 22.248 51.101 1.00 32.54 60 HIS A C 1
ATOM 482 O O . HIS A 1 62 ? 6.938 21.852 51.302 1.00 32.48 60 HIS A O 1
ATOM 489 N N . VAL A 1 63 ? 5.064 21.857 50.056 1.00 30.54 61 VAL A N 1
ATOM 490 C CA . VAL A 1 63 ? 5.592 20.928 49.052 1.00 29.58 61 VAL A CA 1
ATOM 491 C C . VAL A 1 63 ? 6.840 21.509 48.376 1.00 29.44 61 VAL A C 1
ATOM 492 O O . VAL A 1 63 ? 7.843 20.805 48.212 1.00 28.95 61 VAL A O 1
ATOM 496 N N . PHE A 1 64 ? 6.782 22.788 48.008 1.00 29.29 62 PHE A N 1
ATOM 497 C CA . PHE A 1 64 ? 7.947 23.482 47.434 1.00 29.50 62 PHE A CA 1
ATOM 498 C C . PHE A 1 64 ? 9.128 23.542 48.403 1.00 30.71 62 PHE A C 1
ATOM 499 O O . PHE A 1 64 ? 10.268 23.317 48.003 1.00 31.28 62 PHE A O 1
ATOM 507 N N . ASN A 1 65 ? 8.858 23.851 49.669 1.00 31.87 63 ASN A N 1
ATOM 508 C CA . ASN A 1 65 ? 9.901 23.841 50.702 1.00 32.50 63 ASN A CA 1
ATOM 509 C C . ASN A 1 65 ? 10.526 22.452 50.861 1.00 32.00 63 ASN A C 1
ATOM 510 O O . ASN A 1 65 ? 11.741 22.321 51.019 1.00 31.68 63 ASN A O 1
ATOM 515 N N . THR A 1 66 ? 9.687 21.421 50.813 1.00 31.18 64 THR A N 1
ATOM 516 C CA . THR A 1 66 ? 10.143 20.038 50.907 1.00 31.14 64 THR A CA 1
ATOM 517 C C . THR A 1 66 ? 11.003 19.657 49.699 1.00 30.65 64 THR A C 1
ATOM 518 O O . THR A 1 66 ? 12.023 18.977 49.846 1.00 30.56 64 THR A O 1
ATOM 522 N N . SER A 1 67 ? 10.596 20.111 48.513 1.00 29.74 65 SER A N 1
ATOM 523 C CA . SER A 1 67 ? 11.370 19.895 47.290 1.00 29.49 65 SER A CA 1
ATOM 524 C C . SER A 1 67 ? 12.733 20.574 47.372 1.00 29.86 65 SER A C 1
ATOM 525 O O . SER A 1 67 ? 13.750 19.979 47.009 1.00 29.56 65 SER A O 1
ATOM 528 N N . ALA A 1 68 ? 12.743 21.821 47.840 1.00 30.26 66 ALA A N 1
ATOM 529 C CA . ALA A 1 68 ? 13.987 22.568 48.036 1.00 30.90 66 ALA A CA 1
ATOM 530 C C . ALA A 1 68 ? 14.935 21.831 48.985 1.00 31.62 66 ALA A C 1
ATOM 531 O O . ALA A 1 68 ? 16.148 21.853 48.797 1.00 32.06 66 ALA A O 1
ATOM 533 N N . LYS A 1 69 ? 14.377 21.170 49.994 1.00 32.22 67 LYS A N 1
ATOM 534 C CA . LYS A 1 69 ? 15.180 20.387 50.935 1.00 32.97 67 LYS A CA 1
ATOM 535 C C . LYS A 1 69 ? 15.811 19.160 50.277 1.00 32.51 67 LYS A C 1
ATOM 536 O O . LYS A 1 69 ? 16.933 18.788 50.618 1.00 32.95 67 LYS A O 1
ATOM 542 N N . PHE A 1 70 ? 15.111 18.538 49.329 1.00 31.52 68 PHE A N 1
ATOM 543 C CA . PHE A 1 70 ? 15.698 17.417 48.594 1.00 31.01 68 PHE A CA 1
ATOM 544 C C . PHE A 1 70 ? 16.900 17.854 47.766 1.00 30.92 68 PHE A C 1
ATOM 545 O O . PHE A 1 70 ? 17.931 17.196 47.777 1.00 30.41 68 PHE A O 1
ATOM 553 N N . PHE A 1 71 ? 16.759 18.949 47.025 1.00 31.12 69 PHE A N 1
ATOM 554 C CA . PHE A 1 71 ? 17.820 19.370 46.110 1.00 31.83 69 PHE A CA 1
ATOM 555 C C . PHE A 1 71 ? 19.045 19.923 46.847 1.00 34.32 69 PHE A C 1
ATOM 556 O O . PHE A 1 71 ? 20.140 19.968 46.283 1.00 34.60 69 PHE A O 1
ATOM 564 N N . LYS A 1 72 ? 18.860 20.309 48.109 1.00 36.93 70 LYS A N 1
ATOM 565 C CA . LYS A 1 72 ? 19.974 20.697 48.986 1.00 39.60 70 LYS A CA 1
ATOM 566 C C . LYS A 1 72 ? 20.816 19.507 49.463 1.00 40.55 70 LYS A C 1
ATOM 567 O O . LYS A 1 72 ? 21.892 19.704 50.017 1.00 41.05 70 LYS A O 1
ATOM 573 N N . LEU A 1 73 ? 20.320 18.285 49.268 1.00 41.12 71 LEU A N 1
ATOM 574 C CA . LEU A 1 73 ? 21.108 17.077 49.531 1.00 41.93 71 LEU A CA 1
ATOM 575 C C . LEU A 1 73 ? 22.429 17.092 48.762 1.00 42.29 71 LEU A C 1
ATOM 576 O O . LEU A 1 73 ? 22.508 17.664 47.672 1.00 40.95 71 LEU A O 1
ATOM 581 N N . PRO A 1 74 ? 23.468 16.446 49.324 1.00 43.59 72 PRO A N 1
ATOM 582 C CA . PRO A 1 74 ? 24.736 16.331 48.606 1.00 44.25 72 PRO A CA 1
ATOM 583 C C . PRO A 1 74 ? 24.600 15.472 47.351 1.00 44.18 72 PRO A C 1
ATOM 584 O O . PRO A 1 74 ? 23.786 14.547 47.319 1.00 43.64 72 PRO A O 1
ATOM 588 N N . LYS A 1 75 ? 25.399 15.795 46.338 1.00 44.77 73 LYS A N 1
ATOM 589 C CA . LYS A 1 75 ? 25.357 15.135 45.032 1.00 44.99 73 LYS A CA 1
ATOM 590 C C . LYS A 1 75 ? 25.337 13.609 45.129 1.00 44.79 73 LYS A C 1
ATOM 591 O O . LYS A 1 75 ? 24.604 12.953 44.387 1.00 43.68 73 LYS A O 1
ATOM 597 N N . GLU A 1 76 ? 26.118 13.046 46.049 1.00 45.05 74 GLU A N 1
ATOM 598 C CA . GLU A 1 76 ? 26.180 11.589 46.192 1.00 45.12 74 GLU A CA 1
ATOM 599 C C . GLU A 1 76 ? 24.853 10.993 46.678 1.00 43.43 74 GLU A C 1
ATOM 600 O O . GLU A 1 76 ? 24.465 9.916 46.232 1.00 42.84 74 GLU A O 1
ATOM 606 N N . LYS A 1 77 ? 24.158 11.692 47.573 1.00 42.37 75 LYS A N 1
ATOM 607 C CA . LYS A 1 77 ? 22.858 11.220 48.065 1.00 41.49 75 LYS A CA 1
ATOM 608 C C . LYS A 1 77 ? 21.788 11.272 46.973 1.00 39.01 75 LYS A C 1
ATOM 609 O O . LYS A 1 77 ? 20.916 10.404 46.910 1.00 38.72 75 LYS A O 1
ATOM 615 N N . LYS A 1 78 ? 21.867 12.279 46.109 1.00 37.29 76 LYS A N 1
ATOM 616 C CA . LYS A 1 78 ? 20.911 12.423 45.015 1.00 35.51 76 LYS A CA 1
ATOM 617 C C . LYS A 1 78 ? 21.155 11.375 43.926 1.00 35.31 76 LYS A C 1
ATOM 618 O O . LYS A 1 78 ? 20.203 10.775 43.417 1.00 34.45 76 LYS A O 1
ATOM 624 N N . LEU A 1 79 ? 22.423 11.144 43.587 1.00 35.49 77 LEU A N 1
ATOM 625 C CA . LEU A 1 79 ? 22.788 10.115 42.606 1.00 35.94 77 LEU A CA 1
ATOM 626 C C . LEU A 1 79 ? 22.426 8.701 43.069 1.00 36.21 77 LEU A C 1
ATOM 627 O O . LEU A 1 79 ? 22.189 7.825 42.244 1.00 35.77 77 LEU A O 1
ATOM 632 N N . GLU A 1 80 ? 22.392 8.483 44.382 1.00 37.33 78 GLU A N 1
ATOM 633 C CA . GLU A 1 80 ? 21.985 7.187 44.945 1.00 38.01 78 GLU A CA 1
ATOM 634 C C . GLU A 1 80 ? 20.555 6.809 44.565 1.00 36.62 78 GLU A C 1
ATOM 635 O O . GLU A 1 80 ? 20.222 5.625 44.506 1.00 36.94 78 GLU A O 1
ATOM 641 N N . VAL A 1 81 ? 19.717 7.815 44.315 1.00 34.76 79 VAL A N 1
ATOM 642 C CA . VAL A 1 81 ? 18.332 7.590 43.899 1.00 33.31 79 VAL A CA 1
ATOM 643 C C . VAL A 1 81 ? 18.149 8.060 42.456 1.00 32.28 79 VAL A C 1
ATOM 644 O O . VAL A 1 81 ? 17.148 8.695 42.104 1.00 31.18 79 VAL A O 1
ATOM 648 N N . GLY A 1 82 ? 19.127 7.709 41.624 1.00 31.83 80 GLY A N 1
ATOM 649 C CA . GLY A 1 82 ? 19.187 8.161 40.248 1.00 31.50 80 GLY A CA 1
ATOM 650 C C . GLY A 1 82 ? 18.136 7.552 39.337 1.00 30.76 80 GLY A C 1
ATOM 651 O O . GLY A 1 82 ? 17.692 6.422 39.536 1.00 31.22 80 GLY A O 1
ATOM 652 N N . TRP A 1 83 ? 17.738 8.332 38.339 1.00 29.73 81 TRP A N 1
ATOM 653 C CA . TRP A 1 83 ? 16.880 7.875 37.252 1.00 28.82 81 TRP A CA 1
ATOM 654 C C . TRP A 1 83 ? 17.577 6.710 36.571 1.00 29.11 81 TRP A C 1
ATOM 655 O O . TRP A 1 83 ? 18.773 6.782 36.292 1.00 29.16 81 TRP A O 1
ATOM 666 N N . THR A 1 84 ? 16.840 5.632 36.315 1.00 29.12 82 THR A N 1
ATOM 667 C CA . THR A 1 84 ? 17.434 4.423 35.752 1.00 29.86 82 THR A CA 1
ATOM 668 C C . THR A 1 84 ? 17.029 4.218 34.300 1.00 29.49 82 THR A C 1
ATOM 669 O O . THR A 1 84 ? 17.834 4.428 33.398 1.00 30.20 82 THR A O 1
ATOM 673 N N . THR A 1 85 ? 15.780 3.819 34.082 1.00 29.06 83 THR A N 1
ATOM 674 C CA . THR A 1 85 ? 15.310 3.444 32.763 1.00 28.75 83 THR A CA 1
ATOM 675 C C . THR A 1 85 ? 14.098 4.272 32.361 1.00 28.30 83 THR A C 1
ATOM 676 O O . THR A 1 85 ? 13.398 4.799 33.223 1.00 28.15 83 THR A O 1
ATOM 680 N N . PRO A 1 86 ? 13.844 4.387 31.047 1.00 28.22 84 PRO A N 1
ATOM 681 C CA . PRO A 1 86 ? 12.628 5.058 30.584 1.00 27.55 84 PRO A CA 1
ATOM 682 C C . PRO A 1 86 ? 11.331 4.364 31.014 1.00 27.24 84 PRO A C 1
ATOM 683 O O . PRO A 1 86 ? 10.323 5.031 31.220 1.00 26.61 84 PRO A O 1
ATOM 687 N N . GLU A 1 87 ? 11.347 3.045 31.161 1.00 27.59 85 GLU A N 1
ATOM 688 C CA . GLU A 1 87 ? 10.109 2.345 31.517 1.00 27.85 85 GLU A CA 1
ATOM 689 C C . GLU A 1 87 ? 9.746 2.503 32.997 1.00 26.81 85 GLU A C 1
ATOM 690 O O . GLU A 1 87 ? 8.579 2.377 33.355 1.00 26.61 85 GLU A O 1
ATOM 696 N N . ALA A 1 88 ? 10.739 2.797 33.836 1.00 26.27 86 ALA A N 1
ATOM 697 C CA . ALA A 1 88 ? 10.507 3.177 35.233 1.00 25.77 86 ALA A CA 1
ATOM 698 C C . ALA A 1 88 ? 10.162 4.665 35.324 1.00 24.82 86 ALA A C 1
ATOM 699 O O . ALA A 1 88 ? 9.185 5.054 35.974 1.00 24.18 86 ALA A O 1
ATOM 701 N N . ASN A 1 89 ? 10.987 5.483 34.673 1.00 24.13 87 ASN A N 1
ATOM 702 C CA . ASN A 1 89 ? 10.817 6.941 34.633 1.00 23.55 87 ASN A CA 1
ATOM 703 C C . ASN A 1 89 ? 10.731 7.574 36.027 1.00 23.41 87 ASN A C 1
ATOM 704 O O . ASN A 1 89 ? 9.909 8.453 36.275 1.00 22.78 87 ASN A O 1
ATOM 709 N N . ARG A 1 90 ? 11.583 7.109 36.933 1.00 23.85 88 ARG A N 1
ATOM 710 C CA . ARG A 1 90 ? 11.566 7.559 38.325 1.00 24.33 88 ARG A CA 1
ATOM 711 C C . ARG A 1 90 ? 12.978 7.822 38.814 1.00 25.01 88 ARG A C 1
ATOM 712 O O . ARG A 1 90 ? 13.910 7.089 38.468 1.00 25.23 88 ARG A O 1
ATOM 720 N N . GLY A 1 91 ? 13.129 8.856 39.636 1.00 25.26 89 GLY A N 1
ATOM 721 C CA . GLY A 1 91 ? 14.395 9.132 40.295 1.00 26.03 89 GLY A CA 1
ATOM 722 C C . GLY A 1 91 ? 15.070 10.417 39.862 1.00 26.15 89 GLY A C 1
ATOM 723 O O . GLY A 1 91 ? 14.500 11.229 39.120 1.00 25.60 89 GLY A O 1
ATOM 724 N N . TYR A 1 92 ? 16.301 10.582 40.334 1.00 26.89 90 TYR A N 1
ATOM 725 C CA . TYR A 1 92 ? 17.033 11.834 40.205 1.00 27.75 90 TYR A CA 1
ATOM 726 C C . TYR A 1 92 ? 17.789 11.924 38.888 1.00 28.64 90 TYR A C 1
ATOM 727 O O . TYR A 1 92 ? 18.393 10.949 38.442 1.00 28.17 90 TYR A O 1
ATOM 736 N N . SER A 1 93 ? 17.765 13.107 38.280 1.00 29.36 91 SER A N 1
ATOM 737 C CA . SER A 1 93 ? 18.502 13.343 37.050 1.00 31.30 91 SER A CA 1
ATOM 738 C C . SER A 1 93 ? 19.049 14.767 36.968 1.00 32.66 91 SER A C 1
ATOM 739 O O . SER A 1 93 ? 18.444 15.718 37.471 1.00 31.83 91 SER A O 1
ATOM 742 N N . ALA A 1 94 ? 20.217 14.890 36.346 1.00 34.89 92 ALA A N 1
ATOM 743 C CA . ALA A 1 94 ? 20.804 16.182 36.013 1.00 37.00 92 ALA A CA 1
ATOM 744 C C . ALA A 1 94 ? 21.539 16.026 34.689 1.00 38.48 92 ALA A C 1
ATOM 745 O O . ALA A 1 94 ? 22.413 15.171 34.577 1.00 39.15 92 ALA A O 1
ATOM 747 N N . PRO A 1 95 ? 21.182 16.839 33.676 1.00 40.16 93 PRO A N 1
ATOM 748 C CA . PRO A 1 95 ? 21.792 16.662 32.359 1.00 41.59 93 PRO A CA 1
ATOM 749 C C . PRO A 1 95 ? 23.292 16.954 32.370 1.00 43.38 93 PRO A C 1
ATOM 750 O O . PRO A 1 95 ? 23.718 17.975 32.908 1.00 43.99 93 PRO A O 1
ATOM 754 N N . GLY A 1 96 ? 24.074 16.047 31.793 1.00 45.25 94 GLY A N 1
ATOM 755 C CA . GLY A 1 96 ? 25.524 16.203 31.710 1.00 46.68 94 GLY A CA 1
ATOM 756 C C . GLY A 1 96 ? 25.960 16.535 30.298 1.00 47.63 94 GLY A C 1
ATOM 757 O O . GLY A 1 96 ? 25.150 16.520 29.368 1.00 45.98 94 GLY A O 1
ATOM 758 N N . ARG A 1 97 ? 27.245 16.846 30.144 1.00 49.32 95 ARG A N 1
ATOM 759 C CA . ARG A 1 97 ? 27.825 17.117 28.832 1.00 50.58 95 ARG A CA 1
ATOM 760 C C . ARG A 1 97 ? 28.183 15.816 28.123 1.00 50.52 95 ARG A C 1
ATOM 761 O O . ARG A 1 97 ? 28.719 14.895 28.739 1.00 51.47 95 ARG A O 1
ATOM 769 N N . GLU A 1 98 ? 27.882 15.744 26.829 1.00 50.15 96 GLU A N 1
ATOM 770 C CA . GLU A 1 98 ? 28.346 14.638 25.998 1.00 50.31 96 GLU A CA 1
ATOM 771 C C . GLU A 1 98 ? 29.852 14.760 25.820 1.00 49.41 96 GLU A C 1
ATOM 772 O O . GLU A 1 98 ? 30.381 15.866 25.718 1.00 47.76 96 GLU A O 1
ATOM 778 N N . LYS A 1 99 ? 30.537 13.623 25.781 1.00 48.75 97 LYS A N 1
ATOM 779 C CA . LYS A 1 99 ? 31.985 13.604 25.618 1.00 49.54 97 LYS A CA 1
ATOM 780 C C . LYS A 1 99 ? 32.358 13.213 24.198 1.00 49.18 97 LYS A C 1
ATOM 781 O O . LYS A 1 99 ? 31.639 12.457 23.545 1.00 47.60 97 LYS A O 1
ATOM 787 N N . VAL A 1 100 ? 33.479 13.745 23.721 1.00 49.41 98 VAL A N 1
ATOM 788 C CA . VAL A 1 100 ? 34.068 13.291 22.472 1.00 50.45 98 VAL A CA 1
ATOM 789 C C . VAL A 1 100 ? 34.829 12.006 22.782 1.00 52.44 98 VAL A C 1
ATOM 790 O O . VAL A 1 100 ? 35.462 11.895 23.830 1.00 52.05 98 VAL A O 1
ATOM 794 N N . THR A 1 101 ? 34.754 11.042 21.870 1.00 54.30 99 THR A N 1
ATOM 795 C CA . THR A 1 101 ? 35.438 9.760 22.025 1.00 56.51 99 THR A CA 1
ATOM 796 C C . THR A 1 101 ? 35.894 9.237 20.665 1.00 58.01 99 THR A C 1
ATOM 797 O O . THR A 1 101 ? 35.562 9.807 19.624 1.00 56.47 99 THR A O 1
ATOM 801 N N . GLN A 1 102 ? 36.677 8.162 20.692 1.00 60.48 100 GLN A N 1
ATOM 802 C CA . GLN A 1 102 ? 37.101 7.460 19.472 1.00 63.19 100 GLN A CA 1
ATOM 803 C C . GLN A 1 102 ? 35.939 7.168 18.512 1.00 63.89 100 GLN A C 1
ATOM 804 O O . GLN A 1 102 ? 36.112 7.217 17.294 1.00 64.27 100 GLN A O 1
ATOM 810 N N . LEU A 1 103 ? 34.762 6.879 19.066 1.00 64.95 101 LEU A N 1
ATOM 811 C CA . LEU A 1 103 ? 33.591 6.498 18.267 1.00 66.27 101 LEU A CA 1
ATOM 812 C C . LEU A 1 103 ? 32.839 7.652 17.588 1.00 66.42 101 LEU A C 1
ATOM 813 O O . LEU A 1 103 ? 32.080 7.410 16.650 1.00 67.05 101 LEU A O 1
ATOM 818 N N . THR A 1 104 ? 33.038 8.891 18.041 1.00 66.71 102 THR A N 1
ATOM 819 C CA . THR A 1 104 ? 32.227 10.014 17.546 1.00 66.83 102 THR A CA 1
ATOM 820 C C . THR A 1 104 ? 32.600 10.416 16.122 1.00 67.68 102 THR A C 1
ATOM 821 O O . THR A 1 104 ? 33.768 10.359 15.738 1.00 67.86 102 THR A O 1
ATOM 825 N N . ASP A 1 105 ? 31.595 10.830 15.353 1.00 68.17 103 ASP A N 1
ATOM 826 C CA . ASP A 1 105 ? 31.803 11.322 13.994 1.00 69.52 103 ASP A CA 1
ATOM 827 C C . ASP A 1 105 ? 32.357 12.751 14.048 1.00 68.51 103 ASP A C 1
ATOM 828 O O . ASP A 1 105 ? 31.727 13.627 14.641 1.00 66.80 103 ASP A O 1
ATOM 833 N N . PRO A 1 106 ? 33.538 12.989 13.437 1.00 68.42 104 PRO A N 1
ATOM 834 C CA . PRO A 1 106 ? 34.198 14.305 13.449 1.00 68.19 104 PRO A CA 1
ATOM 835 C C . PRO A 1 106 ? 33.337 15.506 13.040 1.00 67.17 104 PRO A C 1
ATOM 836 O O . PRO A 1 106 ? 33.630 16.629 13.454 1.00 66.07 104 PRO A O 1
ATOM 840 N N . ALA A 1 107 ? 32.304 15.278 12.231 1.00 66.83 105 ALA A N 1
ATOM 841 C CA . ALA A 1 107 ? 31.357 16.339 11.876 1.00 66.33 105 ALA A CA 1
ATOM 842 C C . ALA A 1 107 ? 30.601 16.865 13.103 1.00 64.69 105 ALA A C 1
ATOM 843 O O . ALA A 1 107 ? 30.256 18.046 13.162 1.00 64.71 105 ALA A O 1
ATOM 845 N N . GLU A 1 108 ? 30.356 15.984 14.074 1.00 63.68 106 GLU A N 1
ATOM 846 C CA . GLU A 1 108 ? 29.625 16.332 15.300 1.00 62.43 106 GLU A CA 1
ATOM 847 C C . GLU A 1 108 ? 30.514 16.877 16.426 1.00 61.26 106 GLU A C 1
ATOM 848 O O . GLU A 1 108 ? 29.999 17.416 17.409 1.00 58.81 106 GLU A O 1
ATOM 854 N N . ILE A 1 109 ? 31.832 16.722 16.295 1.00 60.52 107 ILE A N 1
ATOM 855 C CA . ILE A 1 109 ? 32.771 17.097 17.363 1.00 60.14 107 ILE A CA 1
ATOM 856 C C . ILE A 1 109 ? 32.681 18.581 17.724 1.00 59.38 107 ILE A C 1
ATOM 857 O O . ILE A 1 109 ? 32.726 18.939 18.903 1.00 57.94 107 ILE A O 1
ATOM 862 N N . GLU A 1 110 ? 32.543 19.432 16.712 1.00 59.56 108 GLU A N 1
ATOM 863 C CA . GLU A 1 110 ? 32.422 20.877 16.921 1.00 59.94 108 GLU A CA 1
ATOM 864 C C . GLU A 1 110 ? 31.166 21.193 17.741 1.00 58.04 108 GLU A C 1
ATOM 865 O O . GLU A 1 110 ? 31.204 22.020 18.656 1.00 56.88 108 GLU A O 1
ATOM 871 N N . LYS A 1 111 ? 30.064 20.521 17.407 1.00 56.01 109 LYS A N 1
ATOM 872 C CA . LYS A 1 111 ? 28.788 20.708 18.102 1.00 55.00 109 LYS A CA 1
ATOM 873 C C . LYS A 1 111 ? 28.821 20.208 19.548 1.00 52.44 109 LYS A C 1
ATOM 874 O O . LYS A 1 111 ? 28.295 20.868 20.443 1.00 51.38 109 LYS A O 1
ATOM 880 N N . ILE A 1 112 ? 29.422 19.038 19.762 1.00 50.32 110 ILE A N 1
ATOM 881 C CA . ILE A 1 112 ? 29.511 18.438 21.098 1.00 48.62 110 ILE A CA 1
ATOM 882 C C . ILE A 1 112 ? 30.320 19.325 22.042 1.00 47.32 110 ILE A C 1
ATOM 883 O O . ILE A 1 112 ? 29.902 19.573 23.169 1.00 46.64 110 ILE A O 1
ATOM 888 N N . ARG A 1 113 ? 31.471 19.800 21.572 1.00 47.19 111 ARG A N 1
ATOM 889 C CA . ARG A 1 113 ? 32.335 20.676 22.370 1.00 46.96 111 ARG A CA 1
ATOM 890 C C . ARG A 1 113 ? 31.653 21.994 22.743 1.00 45.97 111 ARG A C 1
ATOM 891 O O . ARG A 1 113 ? 31.841 22.506 23.847 1.00 44.65 111 ARG A O 1
ATOM 899 N N . SER A 1 114 ? 30.858 22.531 21.823 1.00 46.19 112 SER A N 1
ATOM 900 C CA . SER A 1 114 ? 30.178 23.809 22.034 1.00 46.40 112 SER A CA 1
ATOM 901 C C . SER A 1 114 ? 28.793 23.656 22.671 1.00 45.43 112 SER A C 1
ATOM 902 O O . SER A 1 114 ? 28.153 24.656 22.999 1.00 45.51 112 SER A O 1
ATOM 905 N N . ALA A 1 115 ? 28.334 22.418 22.854 1.00 44.78 113 ALA A N 1
ATOM 906 C CA . ALA A 1 115 ? 26.994 22.166 23.397 1.00 44.06 113 ALA A CA 1
ATOM 907 C C . ALA A 1 115 ? 26.886 22.602 24.857 1.00 43.57 113 ALA A C 1
ATOM 908 O O . ALA A 1 115 ? 27.815 22.406 25.646 1.00 45.01 113 ALA A O 1
ATOM 910 N N . ALA A 1 116 ? 25.744 23.195 25.202 1.00 41.66 114 ALA A N 1
ATOM 911 C CA . ALA A 1 116 ? 25.493 23.701 26.544 1.00 40.74 114 ALA A CA 1
ATOM 912 C C . ALA A 1 116 ? 24.282 22.983 27.140 1.00 39.21 114 ALA A C 1
ATOM 913 O O . ALA A 1 116 ? 23.154 23.238 26.726 1.00 38.25 114 ALA A O 1
ATOM 915 N N . PRO A 1 117 ? 24.506 22.075 28.106 1.00 38.53 115 PRO A N 1
ATOM 916 C CA . PRO A 1 117 ? 23.365 21.347 28.679 1.00 37.24 115 PRO A CA 1
ATOM 917 C C . PRO A 1 117 ? 22.463 22.226 29.551 1.00 35.65 115 PRO A C 1
ATOM 918 O O . PRO A 1 117 ? 22.931 23.199 30.144 1.00 34.87 115 PRO A O 1
ATOM 922 N N . ASP A 1 118 ? 21.178 21.879 29.611 1.00 34.02 116 ASP A N 1
ATOM 923 C CA . ASP A 1 118 ? 20.199 22.614 30.421 1.00 33.16 116 ASP A CA 1
ATOM 924 C C . ASP A 1 118 ? 20.674 22.727 31.869 1.00 32.83 116 ASP A C 1
ATOM 925 O O . ASP A 1 118 ? 21.140 21.750 32.447 1.00 33.10 116 ASP A O 1
ATOM 930 N N . ILE A 1 119 ? 20.573 23.923 32.444 1.00 32.20 117 ILE A N 1
ATOM 931 C CA . ILE A 1 119 ? 21.019 24.147 33.816 1.00 31.84 117 ILE A CA 1
ATOM 932 C C . ILE A 1 119 ? 19.848 23.860 34.755 1.00 30.65 117 ILE A C 1
ATOM 933 O O . ILE A 1 119 ? 19.150 24.768 35.203 1.00 29.74 117 ILE A O 1
ATOM 938 N N . LYS A 1 120 ? 19.638 22.578 35.033 1.00 30.21 118 LYS A N 1
ATOM 939 C CA . LYS A 1 120 ? 18.508 22.132 35.837 1.00 29.48 118 LYS A CA 1
ATOM 940 C C . LYS A 1 120 ? 18.805 20.779 36.475 1.00 28.70 118 LYS A C 1
ATOM 941 O O . LYS A 1 120 ? 19.703 20.065 36.044 1.00 28.88 118 LYS A O 1
ATOM 947 N N . GLU A 1 121 ? 18.054 20.442 37.515 1.00 27.61 119 GLU A N 1
ATOM 948 C CA . GLU A 1 121 ? 18.041 19.081 38.037 1.00 27.15 119 GLU A CA 1
ATOM 949 C C . GLU A 1 121 ? 16.601 18.709 38.352 1.00 25.74 119 GLU A C 1
ATOM 950 O O . GLU A 1 121 ? 15.756 19.583 38.558 1.00 25.26 119 GLU A O 1
ATOM 956 N N . SER A 1 122 ? 16.318 17.413 38.358 1.00 24.76 120 SER A N 1
ATOM 957 C CA . SER A 1 122 ? 14.958 16.941 38.564 1.00 23.91 120 SER A CA 1
ATOM 958 C C . SER A 1 122 ? 14.912 15.653 39.372 1.00 23.98 120 SER A C 1
ATOM 959 O O . SER A 1 122 ? 15.881 14.895 39.427 1.00 23.80 120 SER A O 1
ATOM 962 N N . TYR A 1 123 ? 13.771 15.434 40.011 1.00 23.78 121 TYR A N 1
ATOM 963 C CA . TYR A 1 123 ? 13.502 14.204 40.723 1.00 23.91 121 TYR A CA 1
ATOM 964 C C . TYR A 1 123 ? 12.064 13.792 40.429 1.00 23.42 121 TYR A C 1
ATOM 965 O O . TYR A 1 123 ? 11.124 14.550 40.692 1.00 23.23 121 TYR A O 1
ATOM 974 N N . GLU A 1 124 ? 11.900 12.588 39.891 1.00 23.58 122 GLU A N 1
ATOM 975 C CA . GLU A 1 124 ? 10.599 12.116 39.433 1.00 23.64 122 GLU A CA 1
ATOM 976 C C . GLU A 1 124 ? 10.031 10.972 40.277 1.00 24.04 122 GLU A C 1
ATOM 977 O O . GLU A 1 124 ? 10.725 10.003 40.604 1.00 23.37 122 GLU A O 1
ATOM 983 N N . ILE A 1 125 ? 8.754 11.120 40.614 1.00 24.08 123 ILE A N 1
ATOM 984 C CA . ILE A 1 125 ? 8.021 10.204 41.471 1.00 25.07 123 ILE A CA 1
ATOM 985 C C . ILE A 1 125 ? 6.808 9.698 40.697 1.00 24.88 123 ILE A C 1
ATOM 986 O O . ILE A 1 125 ? 6.054 10.499 40.147 1.00 23.84 123 ILE A O 1
ATOM 991 N N . GLY A 1 126 ? 6.634 8.378 40.649 1.00 25.43 124 GLY A N 1
ATOM 992 C CA . GLY A 1 126 ? 5.452 7.759 40.038 1.00 25.76 124 GLY A CA 1
ATOM 993 C C . GLY A 1 126 ? 4.507 7.290 41.123 1.00 26.90 124 GLY A C 1
ATOM 994 O O . GLY A 1 126 ? 4.773 7.500 42.307 1.00 27.38 124 GLY A O 1
ATOM 995 N N . ARG A 1 127 ? 3.402 6.655 40.743 1.00 27.79 125 ARG A N 1
ATOM 996 C CA . ARG A 1 127 ? 2.499 6.101 41.747 1.00 29.22 125 ARG A CA 1
ATOM 997 C C . ARG A 1 127 ? 3.191 4.959 42.490 1.00 30.01 125 ARG A C 1
ATOM 998 O O . ARG A 1 127 ? 3.908 4.161 41.891 1.00 29.52 125 ARG A O 1
ATOM 1006 N N . GLU A 1 128 ? 2.963 4.910 43.796 1.00 31.61 126 GLU A N 1
ATOM 1007 C CA . GLU A 1 128 ? 3.662 3.999 44.697 1.00 33.28 126 GLU A CA 1
ATOM 1008 C C . GLU A 1 128 ? 3.515 2.523 44.363 1.00 33.80 126 GLU A C 1
ATOM 1009 O O . GLU A 1 128 ? 4.461 1.754 44.530 1.00 35.20 126 GLU A O 1
ATOM 1015 N N . ASP A 1 129 ? 2.330 2.128 43.914 1.00 33.30 127 ASP A N 1
ATOM 1016 C CA . ASP A 1 129 ? 1.981 0.710 43.826 1.00 33.55 127 ASP A CA 1
ATOM 1017 C C . ASP A 1 129 ? 1.958 0.170 42.395 1.00 32.56 127 ASP A C 1
ATOM 1018 O O . ASP A 1 129 ? 1.244 -0.789 42.104 1.00 32.51 127 ASP A O 1
ATOM 1023 N N . GLU A 1 130 ? 2.740 0.774 41.502 1.00 31.51 128 GLU A N 1
ATOM 1024 C CA . GLU A 1 130 ? 2.862 0.240 40.152 1.00 31.31 128 GLU A CA 1
ATOM 1025 C C . GLU A 1 130 ? 3.749 -0.999 40.191 1.00 31.47 128 GLU A C 1
ATOM 1026 O O . GLU A 1 130 ? 4.909 -0.905 40.592 1.00 30.82 128 GLU A O 1
ATOM 1032 N N . PRO A 1 131 ? 3.210 -2.161 39.773 1.00 31.97 129 PRO A N 1
ATOM 1033 C CA . PRO A 1 131 ? 4.005 -3.387 39.735 1.00 32.94 129 PRO A CA 1
ATOM 1034 C C . PRO A 1 131 ? 5.323 -3.214 38.981 1.00 32.24 129 PRO A C 1
ATOM 1035 O O . PRO A 1 131 ? 5.333 -2.689 37.865 1.00 31.52 129 PRO A O 1
ATOM 1039 N N . GLY A 1 132 ? 6.420 -3.623 39.613 1.00 32.12 130 GLY A N 1
ATOM 1040 C CA . GLY A 1 132 ? 7.727 -3.670 38.963 1.00 32.10 130 GLY A CA 1
ATOM 1041 C C . GLY A 1 132 ? 8.499 -2.363 38.883 1.00 31.24 130 GLY A C 1
ATOM 1042 O O . GLY A 1 132 ? 9.631 -2.359 38.413 1.00 30.78 130 GLY A O 1
ATOM 1043 N N . HIS A 1 133 ? 7.905 -1.256 39.336 1.00 30.62 131 HIS A N 1
ATOM 1044 C CA . HIS A 1 133 ? 8.541 0.060 39.229 1.00 30.10 131 HIS A CA 1
ATOM 1045 C C . HIS A 1 133 ? 8.474 0.848 40.537 1.00 30.21 131 HIS A C 1
ATOM 1046 O O . HIS A 1 133 ? 7.760 1.851 40.619 1.00 29.49 131 HIS A O 1
ATOM 1053 N N . PRO A 1 134 ? 9.232 0.420 41.557 1.00 30.73 132 PRO A N 1
ATOM 1054 C CA . PRO A 1 134 ? 9.216 1.139 42.835 1.00 30.93 132 PRO A CA 1
ATOM 1055 C C . PRO A 1 134 ? 9.904 2.506 42.768 1.00 30.09 132 PRO A C 1
ATOM 1056 O O . PRO A 1 134 ? 10.876 2.667 42.036 1.00 29.94 132 PRO A O 1
ATOM 1060 N N . ASN A 1 135 ? 9.398 3.471 43.532 1.00 29.54 133 ASN A N 1
ATOM 1061 C CA . ASN A 1 135 ? 10.019 4.794 43.625 1.00 29.59 133 ASN A CA 1
ATOM 1062 C C . ASN A 1 135 ? 11.310 4.732 44.439 1.00 30.53 133 ASN A C 1
ATOM 1063 O O . ASN A 1 135 ? 11.314 4.167 45.533 1.00 31.64 133 ASN A O 1
ATOM 1068 N N . PRO A 1 136 ? 12.411 5.307 43.914 1.00 30.60 134 PRO A N 1
ATOM 1069 C CA . PRO A 1 136 ? 13.658 5.331 44.683 1.00 31.52 134 PRO A CA 1
ATOM 1070 C C . PRO A 1 136 ? 13.684 6.492 45.680 1.00 31.91 134 PRO A C 1
ATOM 1071 O O . PRO A 1 136 ? 14.277 7.536 45.407 1.00 32.33 134 PRO A O 1
ATOM 1075 N N . TRP A 1 137 ? 13.032 6.306 46.824 1.00 32.31 135 TRP A N 1
ATOM 1076 C CA . TRP A 1 137 ? 12.944 7.358 47.835 1.00 32.73 135 TRP A CA 1
ATOM 1077 C C . TRP A 1 137 ? 14.283 7.515 48.552 1.00 34.24 135 TRP A C 1
ATOM 1078 O O . TRP A 1 137 ? 14.968 6.524 48.793 1.00 34.53 135 TRP A O 1
ATOM 1089 N N . PRO A 1 138 ? 14.660 8.759 48.898 1.00 35.20 136 PRO A N 1
ATOM 1090 C CA . PRO A 1 138 ? 15.884 8.962 49.667 1.00 37.02 136 PRO A CA 1
ATOM 1091 C C . PRO A 1 138 ? 15.646 8.646 51.139 1.00 38.93 136 PRO A C 1
ATOM 1092 O O . PRO A 1 138 ? 14.495 8.569 51.569 1.00 38.61 136 PRO A O 1
ATOM 1096 N N . ALA A 1 139 ? 16.722 8.468 51.899 1.00 42.00 137 ALA A N 1
ATOM 1097 C CA . ALA A 1 139 ? 16.615 8.155 53.324 1.00 44.45 137 ALA A CA 1
ATOM 1098 C C . ALA A 1 139 ? 15.996 9.326 54.087 1.00 46.63 137 ALA A C 1
ATOM 1099 O O . ALA A 1 139 ? 16.308 10.487 53.817 1.00 47.42 137 ALA A O 1
ATOM 1101 N N . GLU A 1 140 ? 15.116 9.005 55.032 1.00 49.02 138 GLU A N 1
ATOM 1102 C CA . GLU A 1 140 ? 14.392 10.007 55.809 1.00 50.65 138 GLU A CA 1
ATOM 1103 C C . GLU A 1 140 ? 15.163 10.370 57.078 1.00 53.37 138 GLU A C 1
ATOM 1104 O O . GLU A 1 140 ? 14.951 9.767 58.133 1.00 54.45 138 GLU A O 1
ATOM 1110 N N . GLN A 1 141 ? 16.064 11.345 56.969 1.00 54.52 139 GLN A N 1
ATOM 1111 C CA . GLN A 1 141 ? 16.768 11.888 58.133 1.00 56.12 139 GLN A CA 1
ATOM 1112 C C . GLN A 1 141 ? 16.890 13.407 58.027 1.00 56.16 139 GLN A C 1
ATOM 1113 O O . GLN A 1 141 ? 16.887 13.967 56.925 1.00 55.19 139 GLN A O 1
ATOM 1119 N N . ASP A 1 142 ? 16.995 14.061 59.181 1.00 57.00 140 ASP A N 1
ATOM 1120 C CA . ASP A 1 142 ? 17.156 15.513 59.257 1.00 57.34 140 ASP A CA 1
ATOM 1121 C C . ASP A 1 142 ? 16.025 16.134 58.421 1.00 55.32 140 ASP A C 1
ATOM 1122 O O . ASP A 1 142 ? 14.862 15.769 58.601 1.00 54.83 140 ASP A O 1
ATOM 1127 N N . ASP A 1 143 ? 16.357 17.048 57.508 1.00 53.63 141 ASP A N 1
ATOM 1128 C CA . ASP A 1 143 ? 15.356 17.854 56.799 1.00 52.08 141 ASP A CA 1
ATOM 1129 C C . ASP A 1 143 ? 14.419 17.052 55.890 1.00 49.65 141 ASP A C 1
ATOM 1130 O O . ASP A 1 143 ? 13.362 17.555 55.503 1.00 48.41 141 ASP A O 1
ATOM 1135 N N . LEU A 1 144 ? 14.791 15.818 55.554 1.00 47.91 142 LEU A N 1
ATOM 1136 C CA . LEU A 1 144 ? 13.966 14.990 54.671 1.00 46.13 142 LEU A CA 1
ATOM 1137 C C . LEU A 1 144 ? 12.962 14.097 55.402 1.00 44.91 142 LEU A C 1
ATOM 1138 O O . LEU A 1 144 ? 12.292 13.282 54.767 1.00 44.57 142 LEU A O 1
ATOM 1143 N N . VAL A 1 145 ? 12.842 14.248 56.721 1.00 44.14 143 VAL A N 1
ATOM 1144 C CA . VAL A 1 145 ? 11.787 13.560 57.459 1.00 43.14 143 VAL A CA 1
ATOM 1145 C C . VAL A 1 145 ? 10.460 14.172 57.022 1.00 41.34 143 VAL A C 1
ATOM 1146 O O . VAL A 1 145 ? 10.249 15.375 57.166 1.00 41.50 143 VAL A O 1
ATOM 1150 N N . GLY A 1 146 ? 9.582 13.340 56.469 1.00 39.35 144 GLY A N 1
ATOM 1151 C CA . GLY A 1 146 ? 8.298 13.795 55.944 1.00 37.76 144 GLY A CA 1
ATOM 1152 C C . GLY A 1 146 ? 8.281 13.943 54.432 1.00 35.63 144 GLY A C 1
ATOM 1153 O O . GLY A 1 146 ? 7.231 14.221 53.856 1.00 35.01 144 GLY A O 1
ATOM 1154 N N . PHE A 1 147 ? 9.435 13.757 53.789 1.00 34.71 145 PHE A N 1
ATOM 1155 C CA . PHE A 1 147 ? 9.555 13.922 52.337 1.00 32.91 145 PHE A CA 1
ATOM 1156 C C . PHE A 1 147 ? 8.595 13.014 51.575 1.00 32.45 145 PHE A C 1
ATOM 1157 O O . PHE A 1 147 ? 7.848 13.484 50.717 1.00 31.23 145 PHE A O 1
ATOM 1165 N N . LYS A 1 148 ? 8.617 11.720 51.887 1.00 32.62 146 LYS A N 1
ATOM 1166 C CA . LYS A 1 148 ? 7.778 10.755 51.177 1.00 33.01 146 LYS A CA 1
ATOM 1167 C C . LYS A 1 148 ? 6.291 11.036 51.374 1.00 32.77 146 LYS A C 1
ATOM 1168 O O . LYS A 1 148 ? 5.531 11.066 50.405 1.00 31.50 146 LYS A O 1
ATOM 1174 N N . SER A 1 149 ? 5.885 11.229 52.626 1.00 33.42 147 SER A N 1
ATOM 1175 C CA . SER A 1 149 ? 4.474 11.435 52.958 1.00 33.88 147 SER A CA 1
ATOM 1176 C C . SER A 1 149 ? 3.917 12.705 52.314 1.00 32.58 147 SER A C 1
ATOM 1177 O O . SER A 1 149 ? 2.771 12.731 51.873 1.00 32.11 147 SER A O 1
ATOM 1180 N N . THR A 1 150 ? 4.736 13.750 52.270 1.00 32.20 148 THR A N 1
ATOM 1181 C CA . THR A 1 150 ? 4.374 14.999 51.608 1.00 31.35 148 THR A CA 1
ATOM 1182 C C . THR A 1 150 ? 4.146 14.789 50.109 1.00 30.07 148 THR A C 1
ATOM 1183 O O . THR A 1 150 ? 3.117 15.202 49.569 1.00 29.37 148 THR A O 1
ATOM 1187 N N . MET A 1 151 ? 5.106 14.146 49.449 1.00 29.24 149 MET A N 1
ATOM 1188 C CA . MET A 1 151 ? 5.063 13.966 47.998 1.00 28.49 149 MET A CA 1
ATOM 1189 C C . MET A 1 151 ? 3.983 12.985 47.549 1.00 28.28 149 MET A C 1
ATOM 1190 O O . MET A 1 151 ? 3.366 13.189 46.509 1.00 27.90 149 MET A O 1
ATOM 1195 N N . ASN A 1 152 ? 3.755 11.927 48.324 1.00 29.06 150 ASN A N 1
ATOM 1196 C CA . ASN A 1 152 ? 2.658 10.996 48.031 1.00 29.41 150 ASN A CA 1
ATOM 1197 C C . ASN A 1 152 ? 1.290 11.659 48.185 1.00 29.12 150 ASN A C 1
ATOM 1198 O O . ASN A 1 152 ? 0.390 11.430 47.376 1.00 28.74 150 ASN A O 1
ATOM 1203 N N . ASN A 1 153 ? 1.146 12.474 49.227 1.00 29.55 151 ASN A N 1
ATOM 1204 C CA . ASN A 1 153 ? -0.061 13.277 49.432 1.00 29.62 151 ASN A CA 1
ATOM 1205 C C . ASN A 1 153 ? -0.279 14.208 48.244 1.00 28.07 151 ASN A C 1
ATOM 1206 O O . ASN A 1 153 ? -1.363 14.244 47.665 1.00 27.74 151 ASN A O 1
ATOM 1211 N N . PHE A 1 154 ? 0.765 14.937 47.865 1.00 26.95 152 PHE A N 1
ATOM 1212 C CA . PHE A 1 154 ? 0.690 15.841 46.717 1.00 25.86 152 PHE A CA 1
ATOM 1213 C C . PHE A 1 154 ? 0.361 15.091 45.426 1.00 25.17 152 PHE A C 1
ATOM 1214 O O . PHE A 1 154 ? -0.473 15.544 44.643 1.00 25.23 152 PHE A O 1
ATOM 1222 N N . PHE A 1 155 ? 0.999 13.942 45.221 1.00 25.08 153 PHE A N 1
ATOM 1223 C CA . PHE A 1 155 ? 0.733 13.099 44.046 1.00 24.89 153 PHE A CA 1
ATOM 1224 C C . PHE A 1 155 ? -0.763 12.783 43.907 1.00 25.68 153 PHE A C 1
ATOM 1225 O O . PHE A 1 155 ? -1.338 12.943 42.828 1.00 25.24 153 PHE A O 1
ATOM 1233 N N . ASP A 1 156 ? -1.382 12.347 45.002 1.00 26.79 154 ASP A N 1
ATOM 1234 C CA . ASP A 1 156 ? -2.803 11.962 45.002 1.00 28.11 154 ASP A CA 1
ATOM 1235 C C . ASP A 1 156 ? -3.754 13.152 44.819 1.00 27.57 154 ASP A C 1
ATOM 1236 O O . ASP A 1 156 ? -4.795 13.021 44.179 1.00 26.68 154 ASP A O 1
ATOM 1241 N N . GLN A 1 157 ? -3.389 14.310 45.358 1.00 27.35 155 GLN A N 1
ATOM 1242 C CA . GLN A 1 157 ? -4.182 15.523 45.146 1.00 27.14 155 GLN A CA 1
ATOM 1243 C C . GLN A 1 157 ? -4.109 16.023 43.696 1.00 25.80 155 GLN A C 1
ATOM 1244 O O . GLN A 1 157 ? -5.108 16.493 43.153 1.00 24.57 155 GLN A O 1
ATOM 1250 N N . CYS A 1 158 ? -2.936 15.914 43.074 1.00 24.89 156 CYS A N 1
ATOM 1251 C CA . CYS A 1 158 ? -2.787 16.241 41.652 1.00 24.17 156 CYS A CA 1
ATOM 1252 C C . CYS A 1 158 ? -3.494 15.210 40.773 1.00 24.08 156 CYS A C 1
ATOM 1253 O O . CYS A 1 158 ? -4.057 15.555 39.732 1.00 23.76 156 CYS A O 1
ATOM 1256 N N . LYS A 1 159 ? -3.446 13.947 41.187 1.00 24.30 157 LYS A N 1
ATOM 1257 C CA . LYS A 1 159 ? -4.187 12.873 40.520 1.00 24.90 157 LYS A CA 1
ATOM 1258 C C . LYS A 1 159 ? -5.685 13.184 40.510 1.00 24.66 157 LYS A C 1
ATOM 1259 O O . LYS A 1 159 ? -6.360 12.989 39.499 1.00 23.98 157 LYS A O 1
ATOM 1265 N N . ALA A 1 160 ? -6.192 13.675 41.638 1.00 24.92 158 ALA A N 1
ATOM 1266 C CA . ALA A 1 160 ? -7.596 14.081 41.744 1.00 25.32 158 ALA A CA 1
ATOM 1267 C C . ALA A 1 160 ? -7.909 15.281 40.841 1.00 24.83 158 ALA A C 1
ATOM 1268 O O . ALA A 1 160 ? -8.953 15.314 40.198 1.00 25.45 158 ALA A O 1
ATOM 1270 N N . LEU A 1 161 ? -7.003 16.257 40.783 1.00 24.02 159 LEU A N 1
ATOM 1271 C CA . LEU A 1 161 ? -7.191 17.421 39.904 1.00 23.35 159 LEU A CA 1
ATOM 1272 C C . LEU A 1 161 ? -7.193 17.035 38.422 1.00 22.37 159 LEU A C 1
ATOM 1273 O O . LEU A 1 161 ? -7.960 17.587 37.632 1.00 22.64 159 LEU A O 1
ATOM 1278 N N . HIS A 1 162 ? -6.335 16.092 38.044 1.00 21.59 160 HIS A N 1
ATOM 1279 C CA . HIS A 1 162 ? -6.331 15.556 36.681 1.00 20.78 160 HIS A CA 1
ATOM 1280 C C . HIS A 1 162 ? -7.721 15.062 36.289 1.00 20.93 160 HIS A C 1
ATOM 1281 O O . HIS A 1 162 ? -8.244 15.420 35.229 1.00 19.96 160 HIS A O 1
ATOM 1288 N N . ILE A 1 163 ? -8.307 14.239 37.151 1.00 21.52 161 ILE A N 1
ATOM 1289 C CA . ILE A 1 163 ? -9.634 13.682 36.901 1.00 22.66 161 ILE A CA 1
ATOM 1290 C C . ILE A 1 163 ? -10.653 14.805 36.687 1.00 22.62 161 ILE A C 1
ATOM 1291 O O . ILE A 1 163 ? -11.470 14.725 35.775 1.00 22.53 161 ILE A O 1
ATOM 1296 N N . GLU A 1 164 ? -10.576 15.859 37.499 1.00 23.06 162 GLU A N 1
ATOM 1297 C CA . GLU A 1 164 ? -11.536 16.967 37.413 1.00 23.98 162 GLU A CA 1
ATOM 1298 C C . GLU A 1 164 ? -11.342 17.819 36.160 1.00 22.40 162 GLU A C 1
ATOM 1299 O O . GLU A 1 164 ? -12.317 18.258 35.560 1.00 21.99 162 GLU A O 1
ATOM 1305 N N . VAL A 1 165 ? -10.092 18.057 35.765 1.00 21.45 163 VAL A N 1
ATOM 1306 C CA . VAL A 1 165 ? -9.816 18.804 34.536 1.00 21.04 163 VAL A CA 1
ATOM 1307 C C . VAL A 1 165 ? -10.332 18.045 33.312 1.00 20.64 163 VAL A C 1
ATOM 1308 O O . VAL A 1 165 ? -10.907 18.648 32.412 1.00 20.62 163 VAL A O 1
ATOM 1312 N N . MET A 1 166 ? -10.141 16.728 33.284 1.00 20.65 164 MET A N 1
ATOM 1313 C CA . MET A 1 166 ? -10.664 15.912 32.184 1.00 20.64 164 MET A CA 1
ATOM 1314 C C . MET A 1 166 ? -12.195 15.938 32.164 1.00 21.15 164 MET A C 1
ATOM 1315 O O . MET A 1 166 ? -12.799 15.972 31.090 1.00 20.80 164 MET A O 1
ATOM 1320 N N . ARG A 1 167 ? -12.817 15.950 33.345 1.00 21.50 165 ARG A N 1
ATOM 1321 C CA . ARG A 1 167 ? -14.272 16.113 33.435 1.00 22.11 165 ARG A CA 1
ATOM 1322 C C . ARG A 1 167 ? -14.719 17.449 32.841 1.00 21.53 165 ARG A C 1
ATOM 1323 O O . ARG A 1 167 ? -15.719 17.499 32.136 1.00 22.19 165 ARG A O 1
ATOM 1331 N N . ALA A 1 168 ? -13.978 18.521 33.117 1.00 20.62 166 ALA A N 1
ATOM 1332 C CA . ALA A 1 168 ? -14.272 19.829 32.514 1.00 20.61 166 ALA A CA 1
ATOM 1333 C C . ALA A 1 168 ? -14.159 19.780 30.995 1.00 20.33 166 ALA A C 1
ATOM 1334 O O . ALA A 1 168 ? -14.990 20.339 30.288 1.00 20.64 166 ALA A O 1
ATOM 1336 N N . ILE A 1 169 ? -13.129 19.106 30.495 1.00 19.94 167 ILE A N 1
ATOM 1337 C CA . ILE A 1 169 ? -12.977 18.917 29.057 1.00 19.80 167 ILE A CA 1
ATOM 1338 C C . ILE A 1 169 ? -14.186 18.175 28.470 1.00 20.26 167 ILE A C 1
ATOM 1339 O O . ILE A 1 169 ? -14.710 18.569 27.432 1.00 20.50 167 ILE A O 1
ATOM 1344 N N . ALA A 1 170 ? -14.620 17.110 29.136 1.00 20.87 168 ALA A N 1
ATOM 1345 C CA . ALA A 1 170 ? -15.762 16.316 28.666 1.00 21.72 168 ALA A CA 1
ATOM 1346 C C . ALA A 1 170 ? -17.048 17.135 28.663 1.00 22.37 168 ALA A C 1
ATOM 1347 O O . ALA A 1 170 ? -17.805 17.116 27.688 1.00 22.74 168 ALA A O 1
ATOM 1349 N N . VAL A 1 171 ? -17.282 17.867 29.749 1.00 22.61 169 VAL A N 1
ATOM 1350 C CA . VAL A 1 171 ? -18.463 18.720 29.854 1.00 23.45 169 VAL A CA 1
ATOM 1351 C C . VAL A 1 171 ? -18.417 19.795 28.767 1.00 23.45 169 VAL A C 1
ATOM 1352 O O . VAL A 1 171 ? -19.429 20.089 28.143 1.00 23.91 169 VAL A O 1
ATOM 1356 N N . GLY A 1 172 ? -17.236 20.358 28.526 1.00 23.26 170 GLY A N 1
ATOM 1357 C CA . GLY A 1 172 ? -17.064 21.356 27.472 1.00 23.34 170 GLY A CA 1
ATOM 1358 C C . GLY A 1 172 ? -17.359 20.796 26.089 1.00 23.89 170 GLY A C 1
ATOM 1359 O O . GLY A 1 172 ? -17.924 21.483 25.241 1.00 23.37 170 GLY A O 1
ATOM 1360 N N . MET A 1 173 ? -16.969 19.540 25.874 1.00 24.42 171 MET A N 1
ATOM 1361 C CA . MET A 1 173 ? -17.215 18.833 24.613 1.00 25.22 171 MET A CA 1
ATOM 1362 C C . MET A 1 173 ? -18.675 18.421 24.438 1.00 26.13 171 MET A C 1
ATOM 1363 O O . MET A 1 173 ? -19.098 18.108 23.325 1.00 27.18 171 MET A O 1
ATOM 1368 N N . GLY A 1 174 ? -19.433 18.387 25.530 1.00 26.50 172 GLY A N 1
ATOM 1369 C CA . GLY A 1 174 ? -20.826 17.947 25.483 1.00 27.55 172 GLY A CA 1
ATOM 1370 C C . GLY A 1 174 ? -20.976 16.434 25.446 1.00 28.01 172 GLY A C 1
ATOM 1371 O O . GLY A 1 174 ? -22.024 15.921 25.063 1.00 28.54 172 GLY A O 1
ATOM 1372 N N . ILE A 1 175 ? -19.930 15.714 25.842 1.00 27.45 173 ILE A N 1
ATOM 1373 C CA . ILE A 1 175 ? -20.004 14.258 25.953 1.00 28.08 173 ILE A CA 1
ATOM 1374 C C . ILE A 1 175 ? -20.285 13.912 27.411 1.00 28.45 173 ILE A C 1
ATOM 1375 O O . ILE A 1 175 ? -20.386 14.805 28.251 1.00 27.86 173 ILE A O 1
ATOM 1380 N N . ASP A 1 176 ? -20.423 12.623 27.711 1.00 29.14 174 ASP A N 1
ATOM 1381 C CA . ASP A 1 176 ? -20.665 12.193 29.083 1.00 30.09 174 ASP A CA 1
ATOM 1382 C C . ASP A 1 176 ? -19.602 12.817 29.993 1.00 28.74 174 ASP A C 1
ATOM 1383 O O . ASP A 1 176 ? -18.402 12.715 29.715 1.00 27.65 174 ASP A O 1
ATOM 1388 N N . ALA A 1 177 ? -20.045 13.470 31.064 1.00 27.90 175 ALA A N 1
ATOM 1389 C CA . ALA A 1 177 ? -19.138 14.180 31.968 1.00 27.26 175 ALA A CA 1
ATOM 1390 C C . ALA A 1 177 ? -18.026 13.282 32.525 1.00 26.61 175 ALA A C 1
ATOM 1391 O O . ALA A 1 177 ? -16.930 13.758 32.810 1.00 25.41 175 ALA A O 1
ATOM 1393 N N . ASN A 1 178 ? -18.314 11.991 32.674 1.00 26.99 176 ASN A N 1
ATOM 1394 C CA . ASN A 1 178 ? -17.360 11.043 33.246 1.00 27.02 176 ASN A CA 1
ATOM 1395 C C . ASN A 1 178 ? -16.676 10.170 32.189 1.00 26.38 176 ASN A C 1
ATOM 1396 O O . ASN A 1 178 ? -16.131 9.121 32.515 1.00 26.10 176 ASN A O 1
ATOM 1401 N N . TYR A 1 179 ? -16.684 10.618 30.933 1.00 25.59 177 TYR A N 1
ATOM 1402 C CA . TYR A 1 179 ? -16.095 9.854 29.833 1.00 25.52 177 TYR A CA 1
ATOM 1403 C C . TYR A 1 179 ? -14.637 9.448 30.094 1.00 24.52 177 TYR A C 1
ATOM 1404 O O . TYR A 1 179 ? -14.244 8.317 29.810 1.00 24.27 177 TYR A O 1
ATOM 1413 N N . PHE A 1 180 ? -13.836 10.367 30.623 1.00 23.21 178 PHE A N 1
ATOM 1414 C CA . PHE A 1 180 ? -12.410 10.103 30.800 1.00 22.88 178 PHE A CA 1
ATOM 1415 C C . PHE A 1 180 ? -12.057 9.295 32.053 1.00 23.32 178 PHE A C 1
ATOM 1416 O O . PHE A 1 180 ? -10.934 8.798 32.159 1.00 22.56 178 PHE A O 1
ATOM 1424 N N . ASP A 1 181 ? -12.996 9.156 32.988 1.00 24.06 179 ASP A N 1
ATOM 1425 C CA . ASP A 1 181 ? -12.706 8.516 34.278 1.00 25.12 179 ASP A CA 1
ATOM 1426 C C . ASP A 1 181 ? -12.027 7.153 34.121 1.00 25.42 179 ASP A C 1
ATOM 1427 O O . ASP A 1 181 ? -11.013 6.892 34.758 1.00 25.54 179 ASP A O 1
ATOM 1432 N N . SER A 1 182 ? -12.575 6.307 33.256 1.00 26.18 180 SER A N 1
ATOM 1433 C CA . SER A 1 182 ? -12.064 4.947 33.069 1.00 26.96 180 SER A CA 1
ATOM 1434 C C . SER A 1 182 ? -10.734 4.913 32.309 1.00 26.49 180 SER A C 1
ATOM 1435 O O . SER A 1 182 ? -10.046 3.898 32.313 1.00 26.77 180 SER A O 1
ATOM 1438 N N . PHE A 1 183 ? -10.386 6.021 31.657 1.00 26.29 181 PHE A N 1
ATOM 1439 C CA . PHE A 1 183 ? -9.116 6.149 30.945 1.00 25.99 181 PHE A CA 1
ATOM 1440 C C . PHE A 1 183 ? -7.996 6.728 31.816 1.00 25.46 181 PHE A C 1
ATOM 1441 O O . PHE A 1 183 ? -6.831 6.640 31.445 1.00 25.31 181 PHE A O 1
ATOM 1449 N N . VAL A 1 184 ? -8.343 7.345 32.946 1.00 25.51 182 VAL A N 1
ATOM 1450 C CA . VAL A 1 184 ? -7.353 8.039 33.786 1.00 25.26 182 VAL A CA 1
ATOM 1451 C C . VAL A 1 184 ? -7.355 7.660 35.276 1.00 26.39 182 VAL A C 1
ATOM 1452 O O . VAL A 1 184 ? -6.548 8.189 36.039 1.00 26.69 182 VAL A O 1
ATOM 1456 N N . ASP A 1 185 ? -8.227 6.742 35.693 1.00 27.89 183 ASP A N 1
ATOM 1457 C CA . ASP A 1 185 ? -8.421 6.473 37.130 1.00 28.92 183 ASP A CA 1
ATOM 1458 C C . ASP A 1 185 ? -7.264 5.744 37.841 1.00 28.39 183 ASP A C 1
ATOM 1459 O O . ASP A 1 185 ? -7.199 5.751 39.072 1.00 28.26 183 ASP A O 1
ATOM 1464 N N . VAL A 1 186 ? -6.364 5.120 37.084 1.00 27.33 184 VAL A N 1
ATOM 1465 C CA . VAL A 1 186 ? -5.229 4.399 37.680 1.00 26.97 184 VAL A CA 1
ATOM 1466 C C . VAL A 1 186 ? -4.184 5.364 38.262 1.00 25.87 184 VAL A C 1
ATOM 1467 O O . VAL A 1 186 ? -3.520 5.051 39.253 1.00 26.35 184 VAL A O 1
ATOM 1471 N N . GLY A 1 187 ? -4.043 6.537 37.654 1.00 24.43 185 GLY A N 1
ATOM 1472 C CA . GLY A 1 187 ? -3.087 7.529 38.130 1.00 23.54 185 GLY A CA 1
ATOM 1473 C C . GLY A 1 187 ? -1.659 7.193 37.739 1.00 22.94 185 GLY A C 1
ATOM 1474 O O . GLY A 1 187 ? -0.743 7.319 38.552 1.00 23.19 185 GLY A O 1
ATOM 1475 N N . ASP A 1 188 ? -1.472 6.778 36.487 1.00 22.39 186 ASP A N 1
ATOM 1476 C CA . ASP A 1 188 ? -0.149 6.472 35.943 1.00 22.00 186 ASP A CA 1
ATOM 1477 C C . ASP A 1 188 ? 0.572 7.771 35.578 1.00 21.24 186 ASP A C 1
ATOM 1478 O O . ASP A 1 188 ? 0.975 7.977 34.439 1.00 20.50 186 ASP A O 1
ATOM 1483 N N . ASN A 1 189 ? 0.749 8.624 36.579 1.00 21.14 187 ASN A N 1
ATOM 1484 C CA . ASN A 1 189 ? 1.265 9.968 36.398 1.00 20.78 187 ASN A CA 1
ATOM 1485 C C . ASN A 1 189 ? 2.688 10.079 36.936 1.00 20.90 187 ASN A C 1
ATOM 1486 O O . ASN A 1 189 ? 3.153 9.200 37.668 1.00 21.35 187 ASN A O 1
ATOM 1491 N N . ILE A 1 190 ? 3.384 11.149 36.562 1.00 20.35 188 ILE A N 1
ATOM 1492 C CA . ILE A 1 190 ? 4.744 11.385 37.035 1.00 20.46 188 ILE A CA 1
ATOM 1493 C C . ILE A 1 190 ? 4.835 12.767 37.670 1.00 20.60 188 ILE A C 1
ATOM 1494 O O . ILE A 1 190 ? 4.515 13.781 37.043 1.00 20.27 188 ILE A O 1
ATOM 1499 N N . LEU A 1 191 ? 5.257 12.788 38.929 1.00 20.67 189 LEU A N 1
ATOM 1500 C CA . LEU A 1 191 ? 5.479 14.024 39.664 1.00 20.84 189 LEU A CA 1
ATOM 1501 C C . LEU A 1 191 ? 6.947 14.407 39.496 1.00 20.62 189 LEU A C 1
ATOM 1502 O O . LEU A 1 191 ? 7.831 13.757 40.059 1.00 20.53 189 LEU A O 1
ATOM 1507 N N . ARG A 1 192 ? 7.199 15.442 38.697 1.00 19.95 190 ARG A N 1
ATOM 1508 C CA . ARG A 1 192 ? 8.556 15.919 38.444 1.00 20.48 190 ARG A CA 1
ATOM 1509 C C . ARG A 1 192 ? 8.860 17.180 39.254 1.00 20.53 190 ARG A C 1
ATOM 1510 O O . ARG A 1 192 ? 8.333 18.260 38.969 1.00 20.28 190 ARG A O 1
ATOM 1518 N N . LEU A 1 193 ? 9.710 17.025 40.264 1.00 20.86 191 LEU A N 1
ATOM 1519 C CA . LEU A 1 193 ? 10.251 18.149 41.016 1.00 21.33 191 LEU A CA 1
ATOM 1520 C C . LEU A 1 193 ? 11.415 18.727 40.220 1.00 21.54 191 LEU A C 1
ATOM 1521 O O . LEU A 1 193 ? 12.278 17.978 39.761 1.00 21.79 191 LEU A O 1
ATOM 1526 N N . LEU A 1 194 ? 11.429 20.048 40.053 1.00 21.63 192 LEU A N 1
ATOM 1527 C CA . LEU A 1 194 ? 12.469 20.729 39.283 1.00 21.74 192 LEU A CA 1
ATOM 1528 C C . LEU A 1 194 ? 13.159 21.809 40.101 1.00 22.46 192 LEU A C 1
ATOM 1529 O O . LEU A 1 194 ? 12.512 22.593 40.797 1.00 22.30 192 LEU A O 1
ATOM 1534 N N . HIS A 1 195 ? 14.481 21.843 39.995 1.00 23.04 193 HIS A N 1
ATOM 1535 C CA . HIS A 1 195 ? 15.283 22.899 40.578 1.00 24.14 193 HIS A CA 1
ATOM 1536 C C . HIS A 1 195 ? 16.248 23.417 39.518 1.00 24.04 193 HIS A C 1
ATOM 1537 O O . HIS A 1 195 ? 17.040 22.659 38.960 1.00 23.60 193 HIS A O 1
ATOM 1544 N N . TYR A 1 196 ? 16.150 24.709 39.227 1.00 24.18 194 TYR A N 1
ATOM 1545 C CA . TYR A 1 196 ? 17.054 25.367 38.298 1.00 24.41 194 TYR A CA 1
ATOM 1546 C C . TYR A 1 196 ? 18.011 26.207 39.141 1.00 25.43 194 TYR A C 1
ATOM 1547 O O . TYR A 1 196 ? 17.616 27.250 39.655 1.00 25.84 194 TYR A O 1
ATOM 1556 N N . PRO A 1 197 ? 19.265 25.744 39.318 1.00 26.03 195 PRO A N 1
ATOM 1557 C CA . PRO A 1 197 ? 20.188 26.447 40.218 1.00 27.38 195 PRO A CA 1
ATOM 1558 C C . PRO A 1 197 ? 20.408 27.921 39.880 1.00 28.07 195 PRO A C 1
ATOM 1559 O O . PRO A 1 197 ? 20.260 28.333 38.725 1.00 27.27 195 PRO A O 1
ATOM 1563 N N . ALA A 1 198 ? 20.749 28.703 40.900 1.00 29.28 196 ALA A N 1
ATOM 1564 C CA . ALA A 1 198 ? 21.146 30.084 40.700 1.00 30.65 196 ALA A CA 1
ATOM 1565 C C . ALA A 1 198 ? 22.250 30.104 39.658 1.00 31.65 196 ALA A C 1
ATOM 1566 O O . ALA A 1 198 ? 23.158 29.276 39.698 1.00 32.01 196 ALA A O 1
ATOM 1568 N N . VAL A 1 199 ? 22.159 31.030 38.710 1.00 32.67 197 VAL A N 1
ATOM 1569 C CA . VAL A 1 199 ? 23.130 31.102 37.625 1.00 33.65 197 VAL A CA 1
ATOM 1570 C C . VAL A 1 199 ? 23.396 32.556 37.247 1.00 35.31 197 VAL A C 1
ATOM 1571 O O . VAL A 1 199 ? 22.476 33.375 37.214 1.00 35.38 197 VAL A O 1
ATOM 1575 N N . LYS A 1 200 ? 24.663 32.871 36.983 1.00 37.33 198 LYS A N 1
ATOM 1576 C CA . LYS A 1 200 ? 25.045 34.198 36.513 1.00 39.11 198 LYS A CA 1
ATOM 1577 C C . LYS A 1 200 ? 24.503 34.418 35.112 1.00 38.75 198 LYS A C 1
ATOM 1578 O O . LYS A 1 200 ? 24.565 33.522 34.271 1.00 38.05 198 LYS A O 1
ATOM 1584 N N . SER A 1 201 ? 23.987 35.615 34.854 1.00 39.49 199 SER A N 1
ATOM 1585 C CA . SER A 1 201 ? 23.457 35.939 33.531 1.00 39.88 199 SER A CA 1
ATOM 1586 C C . SER A 1 201 ? 24.527 35.836 32.436 1.00 40.32 199 SER A C 1
ATOM 1587 O O . SER A 1 201 ? 24.204 35.550 31.282 1.00 40.49 199 SER A O 1
ATOM 1590 N N . GLU A 1 202 ? 25.793 36.061 32.796 1.00 40.71 200 GLU A N 1
ATOM 1591 C CA . GLU A 1 202 ? 26.894 35.984 31.828 1.00 41.37 200 GLU A CA 1
ATOM 1592 C C . GLU A 1 202 ? 27.085 34.573 31.259 1.00 40.24 200 GLU A C 1
ATOM 1593 O O . GLU A 1 202 ? 27.563 34.421 30.137 1.00 39.59 200 GLU A O 1
ATOM 1599 N N . VAL A 1 203 ? 26.707 33.552 32.029 1.00 39.93 201 VAL A N 1
ATOM 1600 C CA . VAL A 1 203 ? 26.745 32.161 31.556 1.00 39.94 201 VAL A CA 1
ATOM 1601 C C . VAL A 1 203 ? 25.994 32.015 30.234 1.00 39.61 201 VAL A C 1
ATOM 1602 O O . VAL A 1 203 ? 26.441 31.300 29.336 1.00 38.75 201 VAL A O 1
ATOM 1606 N N . PHE A 1 204 ? 24.863 32.710 30.122 1.00 39.81 202 PHE A N 1
ATOM 1607 C CA . PHE A 1 204 ? 24.039 32.680 28.912 1.00 40.27 202 PHE A CA 1
ATOM 1608 C C . PHE A 1 204 ? 24.680 33.402 27.715 1.00 42.08 202 PHE A C 1
ATOM 1609 O O . PHE A 1 204 ? 24.277 33.182 26.574 1.00 42.25 202 PHE A O 1
ATOM 1617 N N . LYS A 1 205 ? 25.665 34.261 27.978 1.00 44.99 203 LYS A N 1
ATOM 1618 C CA . LYS A 1 205 ? 26.463 34.902 26.918 1.00 46.77 203 LYS A CA 1
ATOM 1619 C C . LYS A 1 205 ? 27.705 34.084 26.574 1.00 47.09 203 LYS A C 1
ATOM 1620 O O . LYS A 1 205 ? 28.077 33.977 25.406 1.00 47.71 203 LYS A O 1
ATOM 1626 N N . ILE A 1 206 ? 28.354 33.523 27.593 1.00 47.55 204 ILE A N 1
ATOM 1627 C CA . ILE A 1 206 ? 29.501 32.630 27.388 1.00 47.71 204 ILE A CA 1
ATOM 1628 C C . ILE A 1 206 ? 29.074 31.398 26.583 1.00 47.02 204 ILE A C 1
ATOM 1629 O O . ILE A 1 206 ? 29.800 30.950 25.692 1.00 46.67 204 ILE A O 1
ATOM 1634 N N . ASN A 1 207 ? 27.902 30.857 26.918 1.00 45.40 205 ASN A N 1
ATOM 1635 C CA . ASN A 1 207 ? 27.315 29.727 26.202 1.00 45.10 205 ASN A CA 1
ATOM 1636 C C . ASN A 1 207 ? 26.094 30.175 25.397 1.00 44.77 205 ASN A C 1
ATOM 1637 O O . ASN A 1 207 ? 24.967 30.099 25.890 1.00 44.89 205 ASN A O 1
ATOM 1642 N N . PRO A 1 208 ? 26.301 30.657 24.158 1.00 45.01 206 PRO A N 1
ATOM 1643 C CA . PRO A 1 208 ? 25.118 31.059 23.386 1.00 44.59 206 PRO A CA 1
ATOM 1644 C C . PRO A 1 208 ? 24.236 29.854 23.042 1.00 42.87 206 PRO A C 1
ATOM 1645 O O . PRO A 1 208 ? 24.753 28.788 22.696 1.00 43.53 206 PRO A O 1
ATOM 1649 N N . GLY A 1 209 ? 22.923 30.025 23.164 1.00 40.72 207 GLY A N 1
ATOM 1650 C CA . GLY A 1 209 ? 21.974 28.920 23.018 1.00 39.03 207 GLY A CA 1
ATOM 1651 C C . GLY A 1 209 ? 21.630 28.241 24.338 1.00 37.31 207 GLY A C 1
ATOM 1652 O O . GLY A 1 209 ? 20.752 27.380 24.386 1.00 37.17 207 GLY A O 1
ATOM 1653 N N . GLN A 1 210 ? 22.322 28.632 25.405 1.00 36.12 208 GLN A N 1
ATOM 1654 C CA . GLN A 1 210 ? 22.096 28.104 26.754 1.00 35.28 208 GLN A CA 1
ATOM 1655 C C . GLN A 1 210 ? 20.680 28.391 27.252 1.00 32.25 208 GLN A C 1
ATOM 1656 O O . GLN A 1 210 ? 20.231 29.527 27.195 1.00 32.09 208 GLN A O 1
ATOM 1662 N N . VAL A 1 211 ? 19.989 27.369 27.753 1.00 30.13 209 VAL A N 1
ATOM 1663 C CA . VAL A 1 211 ? 18.677 27.569 28.392 1.00 28.54 209 VAL A CA 1
ATOM 1664 C C . VAL A 1 211 ? 18.569 26.820 29.720 1.00 27.61 209 VAL A C 1
ATOM 1665 O O . VAL A 1 211 ? 19.471 26.072 30.102 1.00 27.21 209 VAL A O 1
ATOM 1669 N N . ARG A 1 212 ? 17.470 27.055 30.434 1.00 26.29 210 ARG A N 1
ATOM 1670 C CA . ARG A 1 212 ? 17.181 26.329 31.666 1.00 25.46 210 ARG A CA 1
ATOM 1671 C C . ARG A 1 212 ? 16.439 25.025 31.357 1.00 24.38 210 ARG A C 1
ATOM 1672 O O . ARG A 1 212 ? 16.722 23.995 31.966 1.00 24.16 210 ARG A O 1
ATOM 1680 N N . ALA A 1 213 ? 15.499 25.078 30.413 1.00 23.77 211 ALA A N 1
ATOM 1681 C CA . ALA A 1 213 ? 14.838 23.877 29.886 1.00 22.95 211 ALA A CA 1
ATOM 1682 C C . ALA A 1 213 ? 14.611 24.016 28.384 1.00 22.66 211 ALA A C 1
ATOM 1683 O O . ALA A 1 213 ? 13.965 24.961 27.939 1.00 22.30 211 ALA A O 1
ATOM 1685 N N . GLY A 1 214 ? 15.137 23.066 27.609 1.00 22.70 212 GLY A N 1
ATOM 1686 C CA . GLY A 1 214 ? 15.024 23.101 26.151 1.00 22.51 212 GLY A CA 1
ATOM 1687 C C . GLY A 1 214 ? 13.590 23.028 25.659 1.00 22.20 212 GLY A C 1
ATOM 1688 O O . GLY A 1 214 ? 12.726 22.446 26.319 1.00 21.27 212 GLY A O 1
ATOM 1689 N N . GLU A 1 215 ? 13.337 23.626 24.496 1.00 22.22 213 GLU A N 1
ATOM 1690 C CA . GLU A 1 215 ? 12.009 23.610 23.901 1.00 22.06 213 GLU A CA 1
ATOM 1691 C C . GLU A 1 215 ? 11.527 22.181 23.644 1.00 20.92 213 GLU A C 1
ATOM 1692 O O . GLU A 1 215 ? 12.297 21.306 23.237 1.00 20.55 213 GLU A O 1
ATOM 1698 N N . HIS A 1 216 ? 10.246 21.951 23.902 1.00 19.29 214 HIS A N 1
ATOM 1699 C CA . HIS A 1 216 ? 9.667 20.627 23.758 1.00 18.66 214 HIS A CA 1
ATOM 1700 C C . HIS A 1 216 ? 8.153 20.704 23.842 1.00 18.25 214 HIS A C 1
ATOM 1701 O O . HIS A 1 216 ? 7.593 21.751 24.183 1.00 18.16 214 HIS A O 1
ATOM 1708 N N . THR A 1 217 ? 7.504 19.592 23.519 1.00 18.25 215 THR A N 1
ATOM 1709 C CA . THR A 1 217 ? 6.107 19.372 23.861 1.00 18.25 215 THR A CA 1
ATOM 1710 C C . THR A 1 217 ? 6.049 18.296 24.941 1.00 18.38 215 THR A C 1
ATOM 1711 O O . THR A 1 217 ? 6.921 17.412 24.999 1.00 18.78 215 THR A O 1
ATOM 1715 N N . ASP A 1 218 ? 5.042 18.378 25.806 1.00 18.07 216 ASP A N 1
ATOM 1716 C CA . ASP A 1 218 ? 4.799 17.338 26.804 1.00 18.18 216 ASP A CA 1
ATOM 1717 C C . ASP A 1 218 ? 4.121 16.149 26.131 1.00 18.28 216 ASP A C 1
ATOM 1718 O O . ASP A 1 218 ? 3.501 16.301 25.075 1.00 18.50 216 ASP A O 1
ATOM 1723 N N . TYR A 1 219 ? 4.227 14.973 26.749 1.00 18.33 217 TYR A N 1
ATOM 1724 C CA . TYR A 1 219 ? 3.867 13.713 26.089 1.00 18.60 217 TYR A CA 1
ATOM 1725 C C . TYR A 1 219 ? 2.443 13.223 26.346 1.00 18.97 217 TYR A C 1
ATOM 1726 O O . TYR A 1 219 ? 1.857 12.555 25.484 1.00 19.06 217 TYR A O 1
ATOM 1735 N N . GLY A 1 220 ? 1.905 13.526 27.528 1.00 19.03 218 GLY A N 1
ATOM 1736 C CA . GLY A 1 220 ? 0.708 12.848 28.048 1.00 19.47 218 GLY A CA 1
ATOM 1737 C C . GLY A 1 220 ? -0.625 13.518 27.753 1.00 19.67 218 GLY A C 1
ATOM 1738 O O . GLY A 1 220 ? -0.823 14.092 26.679 1.00 19.60 218 GLY A O 1
ATOM 1739 N N . SER A 1 221 ? -1.547 13.425 28.710 1.00 19.91 219 SER A N 1
ATOM 1740 C CA . SER A 1 221 ? -2.877 14.016 28.566 1.00 20.25 219 SER A CA 1
ATOM 1741 C C . SER A 1 221 ? -2.809 15.507 28.892 1.00 19.93 219 SER A C 1
ATOM 1742 O O . SER A 1 221 ? -3.047 16.351 28.023 1.00 19.62 219 SER A O 1
ATOM 1745 N N . ILE A 1 222 ? -2.490 15.817 30.148 1.00 19.85 220 ILE A N 1
ATOM 1746 C CA . ILE A 1 222 ? -2.218 17.189 30.574 1.00 20.07 220 ILE A CA 1
ATOM 1747 C C . ILE A 1 222 ? -1.020 17.241 31.526 1.00 20.20 220 ILE A C 1
ATOM 1748 O O . ILE A 1 222 ? -0.587 16.221 32.081 1.00 20.13 220 ILE A O 1
ATOM 1753 N N . THR A 1 223 ? -0.488 18.442 31.706 1.00 19.84 221 THR A N 1
ATOM 1754 C CA . THR A 1 223 ? 0.541 18.682 32.691 1.00 20.04 221 THR A CA 1
ATOM 1755 C C . THR A 1 223 ? 0.054 19.783 33.610 1.00 20.64 221 THR A C 1
ATOM 1756 O O . THR A 1 223 ? -0.481 20.791 33.145 1.00 21.07 221 THR A O 1
ATOM 1760 N N . LEU A 1 224 ? 0.210 19.564 34.912 1.00 20.79 222 LEU A N 1
ATOM 1761 C CA . LEU A 1 224 ? -0.089 20.577 35.910 1.00 21.12 222 LEU A CA 1
ATOM 1762 C C . LEU A 1 224 ? 1.250 21.160 36.312 1.00 21.24 222 LEU A C 1
ATOM 1763 O O . LEU A 1 224 ? 2.063 20.467 36.922 1.00 21.86 222 LEU A O 1
ATOM 1768 N N . LEU A 1 225 ? 1.486 22.415 35.943 1.00 21.30 223 LEU A N 1
ATOM 1769 C CA . LEU A 1 225 ? 2.759 23.076 36.211 1.00 21.84 223 LEU A CA 1
ATOM 1770 C C . LEU A 1 225 ? 2.607 24.137 37.288 1.00 22.13 223 LEU A C 1
ATOM 1771 O O . LEU A 1 225 ? 1.928 25.148 37.094 1.00 22.39 223 LEU A O 1
ATOM 1776 N N . PHE A 1 226 ? 3.244 23.888 38.427 1.00 22.58 224 PHE A N 1
ATOM 1777 C CA . PHE A 1 226 ? 3.284 24.826 39.534 1.00 22.81 224 PHE A CA 1
ATOM 1778 C C . PHE A 1 226 ? 4.637 25.529 39.466 1.00 24.04 224 PHE A C 1
ATOM 1779 O O . PHE A 1 226 ? 5.680 24.875 39.565 1.00 23.88 224 PHE A O 1
ATOM 1787 N N . GLN A 1 227 ? 4.631 26.846 39.266 1.00 24.66 225 GLN A N 1
ATOM 1788 C CA . GLN A 1 227 ? 5.880 27.609 39.197 1.00 25.49 225 GLN A CA 1
ATOM 1789 C C . GLN A 1 227 ? 5.935 28.652 40.309 1.00 26.59 225 GLN A C 1
ATOM 1790 O O . GLN A 1 227 ? 4.897 29.149 40.759 1.00 26.06 225 GLN A O 1
ATOM 1796 N N . ASP A 1 228 ? 7.149 28.952 40.768 1.00 26.89 226 ASP A N 1
ATOM 1797 C CA . ASP A 1 228 ? 7.371 30.054 41.702 1.00 28.46 226 ASP A CA 1
ATOM 1798 C C . ASP A 1 228 ? 7.308 31.380 40.929 1.00 28.73 226 ASP A C 1
ATOM 1799 O O . ASP A 1 228 ? 6.844 31.407 39.789 1.00 28.39 226 ASP A O 1
ATOM 1804 N N . SER A 1 229 ? 7.771 32.468 41.539 1.00 29.57 227 SER A N 1
ATOM 1805 C CA . SER A 1 229 ? 7.609 33.804 40.963 1.00 30.02 227 SER A CA 1
ATOM 1806 C C . SER A 1 229 ? 8.804 34.293 40.134 1.00 29.95 227 SER A C 1
ATOM 1807 O O . SER A 1 229 ? 8.833 35.458 39.735 1.00 30.46 227 SER A O 1
ATOM 1810 N N . ARG A 1 230 ? 9.779 33.421 39.870 1.00 29.01 228 ARG A N 1
ATOM 1811 C CA . ARG A 1 230 ? 11.010 33.832 39.169 1.00 29.13 228 ARG A CA 1
ATOM 1812 C C . ARG A 1 230 ? 10.797 34.187 37.704 1.00 28.34 228 ARG A C 1
ATOM 1813 O O . ARG A 1 230 ? 11.417 35.119 37.196 1.00 28.49 228 ARG A O 1
ATOM 1821 N N . GLY A 1 231 ? 9.942 33.428 37.025 1.00 27.01 229 GLY A N 1
ATOM 1822 C CA . GLY A 1 231 ? 9.723 33.611 35.594 1.00 26.25 229 GLY A CA 1
ATOM 1823 C C . GLY A 1 231 ? 10.717 32.819 34.759 1.00 25.46 229 GLY A C 1
ATOM 1824 O O . GLY A 1 231 ? 11.634 32.194 35.299 1.00 25.22 229 GLY A O 1
ATOM 1825 N N . GLY A 1 232 ? 10.533 32.853 33.439 1.00 24.45 230 GLY A N 1
ATOM 1826 C CA . GLY A 1 232 ? 11.398 32.130 32.508 1.00 23.81 230 GLY A CA 1
ATOM 1827 C C . GLY A 1 232 ? 10.649 31.188 31.582 1.00 22.64 230 GLY A C 1
ATOM 1828 O O . GLY A 1 232 ? 11.134 30.876 30.496 1.00 22.30 230 GLY A O 1
ATOM 1829 N N . LEU A 1 233 ? 9.474 30.727 32.009 1.00 22.05 231 LEU A N 1
ATOM 1830 C CA . LEU A 1 233 ? 8.641 29.855 31.182 1.00 21.00 231 LEU A CA 1
ATOM 1831 C C . LEU A 1 233 ? 8.088 30.627 29.988 1.00 20.85 231 LEU A C 1
ATOM 1832 O O . LEU A 1 233 ? 7.579 31.735 30.138 1.00 20.89 231 LEU A O 1
ATOM 1837 N N . GLN A 1 234 ? 8.189 30.028 28.805 1.00 20.55 232 GLN A N 1
ATOM 1838 C CA . GLN A 1 234 ? 7.720 30.652 27.575 1.00 20.82 232 GLN A CA 1
ATOM 1839 C C . GLN A 1 234 ? 6.934 29.653 26.751 1.00 20.58 232 GLN A C 1
ATOM 1840 O O . GLN A 1 234 ? 7.268 28.472 26.710 1.00 20.15 232 GLN A O 1
ATOM 1846 N N . VAL A 1 235 ? 5.881 30.141 26.108 1.00 20.91 233 VAL A N 1
ATOM 1847 C CA . VAL A 1 235 ? 4.990 29.316 25.310 1.00 20.93 233 VAL A CA 1
ATOM 1848 C C . VAL A 1 235 ? 5.014 29.875 23.891 1.00 21.88 233 VAL A C 1
ATOM 1849 O O . VAL A 1 235 ? 4.967 31.091 23.703 1.00 22.16 233 VAL A O 1
ATOM 1853 N N . LYS A 1 236 ? 5.088 28.991 22.899 1.00 22.20 234 LYS A N 1
ATOM 1854 C CA . LYS A 1 236 ? 5.177 29.419 21.510 1.00 23.29 234 LYS A CA 1
ATOM 1855 C C . LYS A 1 236 ? 3.816 29.898 20.998 1.00 23.59 234 LYS A C 1
ATOM 1856 O O . LYS A 1 236 ? 2.803 29.211 21.144 1.00 23.54 234 LYS A O 1
ATOM 1862 N N . SER A 1 237 ? 3.801 31.093 20.417 1.00 24.24 235 SER A N 1
ATOM 1863 C CA . SER A 1 237 ? 2.585 31.680 19.869 1.00 25.07 235 SER A CA 1
ATOM 1864 C C . SER A 1 237 ? 2.245 31.060 18.512 1.00 26.00 235 SER A C 1
ATOM 1865 O O . SER A 1 237 ? 3.103 30.430 17.885 1.00 25.40 235 SER A O 1
ATOM 1868 N N . PRO A 1 238 ? 0.997 31.256 18.039 1.00 27.55 236 PRO A N 1
ATOM 1869 C CA . PRO A 1 238 ? 0.635 30.803 16.692 1.00 28.41 236 PRO A CA 1
ATOM 1870 C C . PRO A 1 238 ? 1.421 31.472 15.558 1.00 29.64 236 PRO A C 1
ATOM 1871 O O . PRO A 1 238 ? 1.425 30.958 14.438 1.00 30.60 236 PRO A O 1
ATOM 1875 N N . ASN A 1 239 ? 2.064 32.605 15.839 1.00 29.80 237 ASN A N 1
ATOM 1876 C CA . ASN A 1 239 ? 2.937 33.262 14.869 1.00 30.62 237 ASN A CA 1
ATOM 1877 C C . ASN A 1 239 ? 4.390 32.813 14.980 1.00 29.80 237 ASN A C 1
ATOM 1878 O O . ASN A 1 239 ? 5.239 33.307 14.251 1.00 30.03 237 ASN A O 1
ATOM 1883 N N . GLY A 1 240 ? 4.670 31.891 15.901 1.00 28.60 238 GLY A N 1
ATOM 1884 C CA . GLY A 1 240 ? 5.977 31.240 15.985 1.00 28.63 238 GLY A CA 1
ATOM 1885 C C . GLY A 1 240 ? 6.991 31.915 16.895 1.00 28.79 238 GLY A C 1
ATOM 1886 O O . GLY A 1 240 ? 8.187 31.665 16.771 1.00 28.60 238 GLY A O 1
ATOM 1887 N N . GLN A 1 241 ? 6.518 32.758 17.811 1.00 28.45 239 GLN A N 1
ATOM 1888 C CA . GLN A 1 241 ? 7.391 33.473 18.740 1.00 28.90 239 GLN A CA 1
ATOM 1889 C C . GLN A 1 241 ? 7.144 32.990 20.154 1.00 27.25 239 GLN A C 1
ATOM 1890 O O . GLN A 1 241 ? 5.994 32.772 20.547 1.00 25.73 239 GLN A O 1
ATOM 1896 N N . PHE A 1 242 ? 8.219 32.850 20.924 1.00 26.13 240 PHE A N 1
ATOM 1897 C CA . PHE A 1 242 ? 8.103 32.462 22.326 1.00 25.43 240 PHE A CA 1
ATOM 1898 C C . PHE A 1 242 ? 7.653 33.652 23.170 1.00 25.24 240 PHE A C 1
ATOM 1899 O O . PHE A 1 242 ? 8.267 34.719 23.136 1.00 25.34 240 PHE A O 1
ATOM 1907 N N . ILE A 1 243 ? 6.569 33.451 23.914 1.00 24.37 241 ILE A N 1
ATOM 1908 C CA . ILE A 1 243 ? 5.964 34.486 24.738 1.00 24.64 241 ILE A CA 1
ATOM 1909 C C . ILE A 1 243 ? 6.101 34.098 26.202 1.00 24.41 241 ILE A C 1
ATOM 1910 O O . ILE A 1 243 ? 5.892 32.937 26.560 1.00 22.99 241 ILE A O 1
ATOM 1915 N N . ASP A 1 244 ? 6.432 35.079 27.041 1.00 25.20 242 ASP A N 1
ATOM 1916 C CA . ASP A 1 244 ? 6.567 34.857 28.480 1.00 25.85 242 ASP A CA 1
ATOM 1917 C C . ASP A 1 244 ? 5.250 34.434 29.128 1.00 25.48 242 ASP A C 1
ATOM 1918 O O . ASP A 1 244 ? 4.239 35.110 28.983 1.00 25.82 242 ASP A O 1
ATOM 1923 N N . ALA A 1 245 ? 5.276 33.307 29.832 1.00 25.19 243 ALA A N 1
ATOM 1924 C CA . ALA A 1 245 ? 4.145 32.872 30.638 1.00 24.97 243 ALA A CA 1
ATOM 1925 C C . ALA A 1 245 ? 4.356 33.415 32.043 1.00 25.37 243 ALA A C 1
ATOM 1926 O O . ALA A 1 245 ? 4.906 32.736 32.909 1.00 24.85 243 ALA A O 1
ATOM 1928 N N . THR A 1 246 ? 3.921 34.655 32.246 1.00 26.25 244 THR A N 1
ATOM 1929 C CA . THR A 1 246 ? 4.107 35.371 33.504 1.00 27.32 244 THR A CA 1
ATOM 1930 C C . THR A 1 246 ? 3.560 34.570 34.689 1.00 27.03 244 THR A C 1
ATOM 1931 O O . THR A 1 246 ? 2.439 34.067 34.624 1.00 26.28 244 THR A O 1
ATOM 1935 N N . PRO A 1 247 ? 4.352 34.435 35.770 1.00 27.39 245 PRO A N 1
ATOM 1936 C CA . PRO A 1 247 ? 3.816 33.809 36.978 1.00 27.48 245 PRO A CA 1
ATOM 1937 C C . PRO A 1 247 ? 2.681 34.634 37.594 1.00 28.28 245 PRO A C 1
ATOM 1938 O O . PRO A 1 247 ? 2.789 35.859 37.684 1.00 28.45 245 PRO A O 1
ATOM 1942 N N . ILE A 1 248 ? 1.596 33.963 37.977 1.00 28.36 246 ILE A N 1
ATOM 1943 C CA . ILE A 1 248 ? 0.502 34.590 38.722 1.00 29.16 246 ILE A CA 1
ATOM 1944 C C . ILE A 1 248 ? 0.358 33.833 40.041 1.00 29.73 246 ILE A C 1
ATOM 1945 O O . ILE A 1 248 ? 0.253 32.604 40.047 1.00 28.70 246 ILE A O 1
ATOM 1950 N N . GLU A 1 249 ? 0.358 34.563 41.154 1.00 31.45 247 GLU A N 1
ATOM 1951 C CA . GLU A 1 249 ? 0.330 33.938 42.481 1.00 33.01 247 GLU A CA 1
ATOM 1952 C C . GLU A 1 249 ? -0.851 32.977 42.628 1.00 31.79 247 GLU A C 1
ATOM 1953 O O . GLU A 1 249 ? -1.965 33.280 42.207 1.00 31.37 247 GLU A O 1
ATOM 1959 N N . ASN A 1 250 ? -0.573 31.816 43.214 1.00 31.32 248 ASN A N 1
ATOM 1960 C CA . ASN A 1 250 ? -1.559 30.767 43.459 1.00 31.01 248 ASN A CA 1
ATOM 1961 C C . ASN A 1 250 ? -2.370 30.345 42.232 1.00 29.97 248 ASN A C 1
ATOM 1962 O O . ASN A 1 250 ? -3.573 30.095 42.322 1.00 30.38 248 ASN A O 1
ATOM 1967 N N . THR A 1 251 ? -1.700 30.256 41.087 1.00 28.11 249 THR A N 1
ATOM 1968 C CA . THR A 1 251 ? -2.289 29.639 39.905 1.00 26.71 249 THR A CA 1
ATOM 1969 C C . THR A 1 251 ? -1.515 28.376 39.573 1.00 25.60 249 THR A C 1
ATOM 1970 O O . THR A 1 251 ? -0.382 28.188 40.024 1.00 25.46 249 THR A O 1
ATOM 1974 N N . VAL A 1 252 ? -2.141 27.506 38.795 1.00 24.31 250 VAL A N 1
ATOM 1975 C CA . VAL A 1 252 ? -1.446 26.385 38.184 1.00 23.43 250 VAL A CA 1
ATOM 1976 C C . VAL A 1 252 ? -1.580 26.555 36.680 1.00 22.79 250 VAL A C 1
ATOM 1977 O O . VAL A 1 252 ? -2.665 26.853 36.170 1.00 22.29 250 VAL A O 1
ATOM 1981 N N . VAL A 1 253 ? -0.462 26.403 35.980 1.00 21.84 251 VAL A N 1
ATOM 1982 C CA . VAL A 1 253 ? -0.461 26.452 34.537 1.00 21.37 251 VAL A CA 1
ATOM 1983 C C . VAL A 1 253 ? -0.739 25.031 34.058 1.00 20.67 251 VAL A C 1
ATOM 1984 O O . VAL A 1 253 ? -0.046 24.090 34.453 1.00 20.50 251 VAL A O 1
ATOM 1988 N N . VAL A 1 254 ? -1.770 24.880 33.231 1.00 20.04 252 VAL A N 1
ATOM 1989 C CA . VAL A 1 254 ? -2.158 23.572 32.721 1.00 19.47 252 VAL A CA 1
ATOM 1990 C C . VAL A 1 254 ? -2.051 23.558 31.208 1.00 19.41 252 VAL A C 1
ATOM 1991 O O . VAL A 1 254 ? -2.588 24.438 30.527 1.00 18.83 252 VAL A O 1
ATOM 1995 N N . ASN A 1 255 ? -1.342 22.565 30.684 1.00 19.43 253 ASN A N 1
ATOM 1996 C CA . ASN A 1 255 ? -1.219 22.409 29.242 1.00 19.39 253 ASN A CA 1
ATOM 1997 C C . ASN A 1 255 ? -1.495 20.987 28.791 1.00 18.97 253 ASN A C 1
ATOM 1998 O O . ASN A 1 255 ? -1.179 20.026 29.493 1.00 18.68 253 ASN A O 1
ATOM 2003 N N . ALA A 1 256 ? -2.078 20.860 27.607 1.00 19.16 254 ALA A N 1
ATOM 2004 C CA . ALA A 1 256 ? -2.337 19.556 27.021 1.00 19.46 254 ALA A CA 1
ATOM 2005 C C . ALA A 1 256 ? -1.040 18.979 26.471 1.00 19.00 254 ALA A C 1
ATOM 2006 O O . ALA A 1 256 ? -0.195 19.714 25.982 1.00 19.69 254 ALA A O 1
ATOM 2008 N N . GLY A 1 257 ? -0.886 17.662 26.572 1.00 18.65 255 GLY A N 1
ATOM 2009 C CA . GLY A 1 257 ? 0.254 16.964 25.998 1.00 18.21 255 GLY A CA 1
ATOM 2010 C C . GLY A 1 257 ? -0.064 16.305 24.661 1.00 18.26 255 GLY A C 1
ATOM 2011 O O . GLY A 1 257 ? -1.201 16.323 24.191 1.00 17.99 255 GLY A O 1
ATOM 2012 N N . ASP A 1 258 ? 0.951 15.687 24.069 1.00 18.22 256 ASP A N 1
ATOM 2013 C CA . ASP A 1 258 ? 0.844 15.138 22.721 1.00 18.61 256 ASP A CA 1
ATOM 2014 C C . ASP A 1 258 ? -0.175 14.022 22.601 1.00 18.99 256 ASP A C 1
ATOM 2015 O O . ASP A 1 258 ? -0.819 13.889 21.567 1.00 19.30 256 ASP A O 1
ATOM 2020 N N . LEU A 1 259 ? -0.337 13.228 23.657 1.00 19.10 257 LEU A N 1
ATOM 2021 C CA . LEU A 1 259 ? -1.291 12.132 23.618 1.00 19.53 257 LEU A CA 1
ATOM 2022 C C . LEU A 1 259 ? -2.728 12.676 23.577 1.00 18.80 257 LEU A C 1
ATOM 2023 O O . LEU A 1 259 ? -3.565 12.164 22.831 1.00 18.56 257 LEU A O 1
ATOM 2028 N N . LEU A 1 260 ? -3.012 13.725 24.347 1.00 18.20 258 LEU A N 1
ATOM 2029 C CA . LEU A 1 260 ? -4.347 14.346 24.303 1.00 18.11 258 LEU A CA 1
ATOM 2030 C C . LEU A 1 260 ? -4.607 15.016 22.950 1.00 17.79 258 LEU A C 1
ATOM 2031 O O . LEU A 1 260 ? -5.698 14.912 22.408 1.00 17.94 258 LEU A O 1
ATOM 2036 N N . ALA A 1 261 ? -3.600 15.690 22.407 1.00 17.89 259 ALA A N 1
ATOM 2037 C CA . ALA A 1 261 ? -3.698 16.273 21.066 1.00 18.31 259 ALA A CA 1
ATOM 2038 C C . ALA A 1 261 ? -4.149 15.216 20.063 1.00 18.96 259 ALA A C 1
ATOM 2039 O O . ALA A 1 261 ? -5.123 15.400 19.334 1.00 18.87 259 ALA A O 1
ATOM 2041 N N . ARG A 1 262 ? -3.439 14.095 20.071 1.00 19.49 260 ARG A N 1
ATOM 2042 C CA . ARG A 1 262 ? -3.732 12.964 19.197 1.00 20.79 260 ARG A CA 1
ATOM 2043 C C . ARG A 1 262 ? -5.104 12.335 19.493 1.00 20.99 260 ARG A C 1
ATOM 2044 O O . ARG A 1 262 ? -5.877 12.049 18.585 1.00 21.03 260 ARG A O 1
ATOM 2052 N N . TRP A 1 263 ? -5.371 12.105 20.775 1.00 21.07 261 TRP A N 1
ATOM 2053 C CA . TRP A 1 263 ? -6.655 11.570 21.265 1.00 21.06 261 TRP A CA 1
ATOM 2054 C C . TRP A 1 263 ? -7.855 12.416 20.805 1.00 21.16 261 TRP A C 1
ATOM 2055 O O . TRP A 1 263 ? -8.916 11.886 20.458 1.00 21.51 261 TRP A O 1
ATOM 2066 N N . SER A 1 264 ? -7.660 13.732 20.791 1.00 20.51 262 SER A N 1
ATOM 2067 C CA . SER A 1 264 ? -8.685 14.698 20.401 1.00 20.17 262 SER A CA 1
ATOM 2068 C C . SER A 1 264 ? -8.777 14.919 18.890 1.00 20.50 262 SER A C 1
ATOM 2069 O O . SER A 1 264 ? -9.531 15.784 18.434 1.00 20.57 262 SER A O 1
ATOM 2072 N N . ASN A 1 265 ? -8.004 14.154 18.120 1.00 20.35 263 ASN A N 1
ATOM 2073 C CA . ASN A 1 265 ? -7.918 14.320 16.675 1.00 20.65 263 ASN A CA 1
ATOM 2074 C C . ASN A 1 265 ? -7.443 15.718 16.282 1.00 20.54 263 ASN A C 1
ATOM 2075 O O . ASN A 1 265 ? -7.943 16.306 15.322 1.00 20.82 263 ASN A O 1
ATOM 2080 N N . ASP A 1 266 ? -6.479 16.228 17.048 1.00 20.25 264 ASP A N 1
ATOM 2081 C CA . ASP A 1 266 ? -5.935 17.586 16.909 1.00 20.30 264 ASP A CA 1
ATOM 2082 C C . ASP A 1 266 ? -6.946 18.730 17.066 1.00 20.30 264 ASP A C 1
ATOM 2083 O O . ASP A 1 266 ? -6.708 19.830 16.571 1.00 20.69 264 ASP A O 1
ATOM 2088 N N . THR A 1 267 ? -8.056 18.493 17.760 1.00 20.04 265 THR A N 1
ATOM 2089 C CA . THR A 1 267 ? -8.943 19.599 18.124 1.00 20.01 265 THR A CA 1
ATOM 2090 C C . THR A 1 267 ? -8.363 20.328 19.340 1.00 19.62 265 THR A C 1
ATOM 2091 O O . THR A 1 267 ? -8.596 21.516 19.519 1.00 19.33 265 THR A O 1
ATOM 2095 N N . ILE A 1 268 ? -7.602 19.602 20.160 1.00 19.54 266 ILE A N 1
ATOM 2096 C CA . ILE A 1 268 ? -6.856 20.179 21.275 1.00 19.38 266 ILE A CA 1
ATOM 2097 C C . ILE A 1 268 ? -5.377 20.289 20.899 1.00 19.59 266 ILE A C 1
ATOM 2098 O O . ILE A 1 268 ? -4.827 19.385 20.267 1.00 19.58 266 ILE A O 1
ATOM 2103 N N . LYS A 1 269 ? -4.749 21.402 21.284 1.00 19.79 267 LYS A N 1
ATOM 2104 C CA . LYS A 1 269 ? -3.369 21.704 20.901 1.00 20.13 267 LYS A CA 1
ATOM 2105 C C . LYS A 1 269 ? -2.379 21.302 21.988 1.00 19.33 267 LYS A C 1
ATOM 2106 O O . LYS A 1 269 ? -2.647 21.492 23.171 1.00 19.24 267 LYS A O 1
ATOM 2112 N N . SER A 1 270 ? -1.241 20.746 21.576 1.00 18.57 268 SER A N 1
ATOM 2113 C CA . SER A 1 270 ? -0.102 20.542 22.461 1.00 18.05 268 SER A CA 1
ATOM 2114 C C . SER A 1 270 ? 0.990 21.492 21.998 1.00 17.59 268 SER A C 1
ATOM 2115 O O . SER A 1 270 ? 1.517 21.343 20.900 1.00 17.53 268 SER A O 1
ATOM 2118 N N . THR A 1 271 ? 1.320 22.465 22.838 1.00 17.18 269 THR A N 1
ATOM 2119 C CA . THR A 1 271 ? 2.085 23.635 22.406 1.00 17.58 269 THR A CA 1
ATOM 2120 C C . THR A 1 271 ? 3.515 23.594 22.921 1.00 17.41 269 THR A C 1
ATOM 2121 O O . THR A 1 271 ? 3.770 23.175 24.056 1.00 17.05 269 THR A O 1
ATOM 2125 N N . VAL A 1 272 ? 4.436 24.043 22.072 1.00 17.65 270 VAL A N 1
ATOM 2126 C CA . VAL A 1 272 ? 5.858 24.044 22.376 1.00 17.52 270 VAL A CA 1
ATOM 2127 C C . VAL A 1 272 ? 6.128 25.090 23.451 1.00 17.77 270 VAL A C 1
ATOM 2128 O O . VAL A 1 272 ? 5.603 26.204 23.390 1.00 17.75 270 VAL A O 1
ATOM 2132 N N . HIS A 1 273 ? 6.940 24.715 24.436 1.00 17.50 271 HIS A N 1
ATOM 2133 C CA . HIS A 1 273 ? 7.328 25.614 25.510 1.00 17.66 271 HIS A CA 1
ATOM 2134 C C . HIS A 1 273 ? 8.751 25.318 25.980 1.00 18.01 271 HIS A C 1
ATOM 2135 O O . HIS A 1 273 ? 9.319 24.275 25.662 1.00 17.60 271 HIS A O 1
ATOM 2142 N N . ARG A 1 274 ? 9.319 26.258 26.730 1.00 18.58 272 ARG A N 1
ATOM 2143 C CA . ARG A 1 274 ? 10.702 26.174 27.181 1.00 19.08 272 ARG A CA 1
ATOM 2144 C C . ARG A 1 274 ? 10.870 27.028 28.428 1.00 19.99 272 ARG A C 1
ATOM 2145 O O . ARG A 1 274 ? 9.951 27.751 28.817 1.00 19.85 272 ARG A O 1
ATOM 2153 N N . VAL A 1 275 ? 12.043 26.940 29.049 1.00 20.82 273 VAL A N 1
ATOM 2154 C CA . VAL A 1 275 ? 12.400 27.840 30.140 1.00 21.73 273 VAL A CA 1
ATOM 2155 C C . VAL A 1 275 ? 13.744 28.487 29.818 1.00 23.18 273 VAL A C 1
ATOM 2156 O O . VAL A 1 275 ? 14.730 27.793 29.575 1.00 22.75 273 VAL A O 1
ATOM 2160 N N . VAL A 1 276 ? 13.763 29.818 29.818 1.00 24.87 274 VAL A N 1
ATOM 2161 C CA . VAL A 1 276 ? 14.969 30.590 29.527 1.00 26.73 274 VAL A CA 1
ATOM 2162 C C . VAL A 1 276 ? 15.274 31.497 30.713 1.00 29.00 274 VAL A C 1
ATOM 2163 O O . VAL A 1 276 ? 14.697 31.331 31.788 1.00 28.61 274 VAL A O 1
ATOM 2167 N N . GLU A 1 277 ? 16.198 32.436 30.526 1.00 31.98 275 GLU A N 1
ATOM 2168 C CA . GLU A 1 277 ? 16.449 33.475 31.517 1.00 34.54 275 GLU A CA 1
ATOM 2169 C C . GLU A 1 277 ? 15.155 34.175 31.904 1.00 35.63 275 GLU A C 1
ATOM 2170 O O . GLU A 1 277 ? 14.291 34.390 31.053 1.00 36.63 275 GLU A O 1
ATOM 2176 N N . PRO A 1 278 ? 15.012 34.536 33.190 1.00 37.59 276 PRO A N 1
ATOM 2177 C CA . PRO A 1 278 ? 13.895 35.404 33.565 1.00 38.90 276 PRO A CA 1
ATOM 2178 C C . PRO A 1 278 ? 13.984 36.739 32.820 1.00 41.13 276 PRO A C 1
ATOM 2179 O O . PRO A 1 278 ? 15.089 37.208 32.558 1.00 41.06 276 PRO A O 1
ATOM 2183 N N . PRO A 1 279 ? 12.834 37.354 32.486 1.00 43.91 277 PRO A N 1
ATOM 2184 C CA . PRO A 1 279 ? 12.837 38.578 31.667 1.00 46.24 277 PRO A CA 1
ATOM 2185 C C . PRO A 1 279 ? 13.401 39.850 32.331 1.00 49.60 277 PRO A C 1
ATOM 2186 O O . PRO A 1 279 ? 13.363 40.917 31.713 1.00 52.13 277 PRO A O 1
ATOM 2190 N N . LYS A 1 280 ? 13.925 39.746 33.552 1.00 51.61 278 LYS A N 1
ATOM 2191 C CA . LYS A 1 280 ? 14.502 40.899 34.253 1.00 53.62 278 LYS A CA 1
ATOM 2192 C C . LYS A 1 280 ? 16.027 40.925 34.153 1.00 53.46 278 LYS A C 1
ATOM 2193 O O . LYS A 1 280 ? 16.673 39.876 34.176 1.00 53.72 278 LYS A O 1
ATOM 2199 N N . GLN A 1 281 ? 16.596 42.126 34.051 1.00 53.27 279 GLN A N 1
ATOM 2200 C CA . GLN A 1 281 ? 18.048 42.293 34.049 1.00 53.02 279 GLN A CA 1
ATOM 2201 C C . GLN A 1 281 ? 18.590 42.165 35.469 1.00 51.59 279 GLN A C 1
ATOM 2202 O O . GLN A 1 281 ? 18.114 42.836 36.385 1.00 52.14 279 GLN A O 1
ATOM 2208 N N . GLU A 1 282 ? 19.590 41.305 35.635 1.00 49.29 280 GLU A N 1
ATOM 2209 C CA . GLU A 1 282 ? 20.278 41.129 36.911 1.00 48.16 280 GLU A CA 1
ATOM 2210 C C . GLU A 1 282 ? 21.579 40.362 36.682 1.00 46.18 280 GLU A C 1
ATOM 2211 O O . GLU A 1 282 ? 21.690 39.584 35.732 1.00 45.30 280 GLU A O 1
ATOM 2217 N N . ASP A 1 283 ? 22.565 40.592 37.543 1.00 44.69 281 ASP A N 1
ATOM 2218 C CA . ASP A 1 283 ? 23.851 39.906 37.424 1.00 43.78 281 ASP A CA 1
ATOM 2219 C C . ASP A 1 283 ? 23.711 38.409 37.709 1.00 42.01 281 ASP A C 1
ATOM 2220 O O . ASP A 1 283 ? 24.308 37.586 37.019 1.00 41.05 281 ASP A O 1
ATOM 2225 N N . VAL A 1 284 ? 22.911 38.072 38.720 1.00 40.35 282 VAL A N 1
ATOM 2226 C CA . VAL A 1 284 ? 22.705 36.690 39.130 1.00 39.06 282 VAL A CA 1
ATOM 2227 C C . VAL A 1 284 ? 21.213 36.375 39.160 1.00 37.77 282 VAL A C 1
ATOM 2228 O O . VAL A 1 284 ? 20.428 37.096 39.784 1.00 37.34 282 VAL A O 1
ATOM 2232 N N . HIS A 1 285 ? 20.827 35.298 38.483 1.00 35.64 283 HIS A N 1
ATOM 2233 C CA . HIS A 1 285 ? 19.460 34.801 38.553 1.00 34.36 283 HIS A CA 1
ATOM 2234 C C . HIS A 1 285 ? 19.351 33.859 39.744 1.00 33.51 283 HIS A C 1
ATOM 2235 O O . HIS A 1 285 ? 20.101 32.889 39.825 1.00 34.02 283 HIS A O 1
ATOM 2242 N N . PRO A 1 286 ? 18.436 34.143 40.686 1.00 32.88 284 PRO A N 1
ATOM 2243 C CA . PRO A 1 286 ? 18.318 33.244 41.841 1.00 32.39 284 PRO A CA 1
ATOM 2244 C C . PRO A 1 286 ? 17.811 31.851 41.450 1.00 30.47 284 PRO A C 1
ATOM 2245 O O . PRO A 1 286 ? 17.422 31.641 40.303 1.00 29.10 284 PRO A O 1
ATOM 2249 N N . PRO A 1 287 ? 17.822 30.898 42.398 1.00 29.93 285 PRO A N 1
ATOM 2250 C CA . PRO A 1 287 ? 17.282 29.574 42.091 1.00 29.07 285 PRO A CA 1
ATOM 2251 C C . PRO A 1 287 ? 15.805 29.631 41.696 1.00 28.18 285 PRO A C 1
ATOM 2252 O O . PRO A 1 287 ? 15.044 30.398 42.287 1.00 27.92 285 PRO A O 1
ATOM 2256 N N . ARG A 1 288 ? 15.419 28.845 40.694 1.00 27.19 286 ARG A N 1
ATOM 2257 C CA . ARG A 1 288 ? 14.018 28.706 40.308 1.00 26.28 286 ARG A CA 1
ATOM 2258 C C . ARG A 1 288 ? 13.527 27.292 40.633 1.00 25.79 286 ARG A C 1
ATOM 2259 O O . ARG A 1 288 ? 14.190 26.298 40.311 1.00 25.28 286 ARG A O 1
ATOM 2267 N N . TYR A 1 289 ? 12.366 27.216 41.276 1.00 25.34 287 TYR A N 1
ATOM 2268 C CA . TYR A 1 289 ? 11.717 25.946 41.570 1.00 24.88 287 TYR A CA 1
ATOM 2269 C C . TYR A 1 289 ? 10.410 25.856 40.822 1.00 24.33 287 TYR A C 1
ATOM 2270 O O . TYR A 1 289 ? 9.627 26.809 40.790 1.00 24.32 287 TYR A O 1
ATOM 2279 N N . SER A 1 290 ? 10.179 24.702 40.214 1.00 23.80 288 SER A N 1
ATOM 2280 C CA . SER A 1 290 ? 8.872 24.380 39.677 1.00 23.32 288 SER A CA 1
ATOM 2281 C C . SER A 1 290 ? 8.580 22.909 39.913 1.00 23.11 288 SER A C 1
ATOM 2282 O O . SER A 1 290 ? 9.475 22.118 40.249 1.00 22.69 288 SER A O 1
ATOM 2285 N N . ILE A 1 291 ? 7.309 22.560 39.761 1.00 22.61 289 ILE A N 1
ATOM 2286 C CA . ILE A 1 291 ? 6.863 21.190 39.866 1.00 22.38 289 ILE A CA 1
ATOM 2287 C C . ILE A 1 291 ? 5.966 20.911 38.667 1.00 22.08 289 ILE A C 1
ATOM 2288 O O . ILE A 1 291 ? 4.932 21.569 38.485 1.00 22.51 289 ILE A O 1
ATOM 2293 N N . ALA A 1 292 ? 6.377 19.952 37.845 1.00 21.59 290 ALA A N 1
ATOM 2294 C CA . ALA A 1 292 ? 5.571 19.494 36.724 1.00 21.21 290 ALA A CA 1
ATOM 2295 C C . ALA A 1 292 ? 4.951 18.153 37.073 1.00 21.24 290 ALA A C 1
ATOM 2296 O O . ALA A 1 292 ? 5.661 17.161 37.274 1.00 21.48 290 ALA A O 1
ATOM 2298 N N . TYR A 1 293 ? 3.624 18.122 37.152 1.00 20.45 291 TYR A N 1
ATOM 2299 C CA . TYR A 1 293 ? 2.909 16.875 37.340 1.00 19.96 291 TYR A CA 1
ATOM 2300 C C . TYR A 1 293 ? 2.368 16.407 35.987 1.00 19.44 291 TYR A C 1
ATOM 2301 O O . TYR A 1 293 ? 1.360 16.921 35.483 1.00 18.80 291 TYR A O 1
ATOM 2310 N N . PHE A 1 294 ? 3.064 15.443 35.392 1.00 19.02 292 PHE A N 1
ATOM 2311 C CA . PHE A 1 294 ? 2.682 14.903 34.089 1.00 18.84 292 PHE A CA 1
ATOM 2312 C C . PHE A 1 294 ? 1.539 13.918 34.270 1.00 18.82 292 PHE A C 1
ATOM 2313 O O . PHE A 1 294 ? 1.700 12.881 34.925 1.00 18.41 292 PHE A O 1
ATOM 2321 N N . CYS A 1 295 ? 0.383 14.254 33.709 1.00 18.74 293 CYS A N 1
ATOM 2322 C CA . CYS A 1 295 ? -0.761 13.357 33.729 1.00 19.09 293 CYS A CA 1
ATOM 2323 C C . CYS A 1 295 ? -0.804 12.533 32.450 1.00 19.17 293 CYS A C 1
ATOM 2324 O O . CYS A 1 295 ? -0.554 13.049 31.351 1.00 18.96 293 CYS A O 1
ATOM 2327 N N . ASN A 1 296 ? -1.120 11.249 32.606 1.00 19.14 294 ASN A N 1
ATOM 2328 C CA . ASN A 1 296 ? -1.205 10.320 31.490 1.00 18.88 294 ASN A CA 1
ATOM 2329 C C . ASN A 1 296 ? -2.492 9.512 31.550 1.00 19.26 294 ASN A C 1
ATOM 2330 O O . ASN A 1 296 ? -3.030 9.282 32.632 1.00 18.80 294 ASN A O 1
ATOM 2335 N N . PRO A 1 297 ? -2.984 9.057 30.387 1.00 19.76 295 PRO A N 1
ATOM 2336 C CA . PRO A 1 297 ? -3.998 8.013 30.441 1.00 20.22 295 PRO A CA 1
ATOM 2337 C C . PRO A 1 297 ? -3.411 6.776 31.112 1.00 21.03 295 PRO A C 1
ATOM 2338 O O . PRO A 1 297 ? -2.185 6.653 31.201 1.00 20.43 295 PRO A O 1
ATOM 2342 N N . ASN A 1 298 ? -4.272 5.886 31.595 1.00 21.50 296 ASN A N 1
ATOM 2343 C CA . ASN A 1 298 ? -3.822 4.607 32.130 1.00 22.56 296 ASN A CA 1
ATOM 2344 C C . ASN A 1 298 ? -2.919 3.955 31.092 1.00 23.18 296 ASN A C 1
ATOM 2345 O O . ASN A 1 298 ? -3.230 3.997 29.903 1.00 23.13 296 ASN A O 1
ATOM 2350 N N . HIS A 1 299 ? -1.800 3.373 31.523 1.00 23.73 297 HIS A N 1
ATOM 2351 C CA . HIS A 1 299 ? -0.854 2.769 30.578 1.00 24.39 297 HIS A CA 1
ATOM 2352 C C . HIS A 1 299 ? -1.523 1.701 29.709 1.00 25.13 297 HIS A C 1
ATOM 2353 O O . HIS A 1 299 ? -1.133 1.505 28.560 1.00 24.78 297 HIS A O 1
ATOM 2360 N N . LYS A 1 300 ? -2.529 1.023 30.260 1.00 26.05 298 LYS A N 1
ATOM 2361 C CA . LYS A 1 300 ? -3.291 0.013 29.520 1.00 27.78 298 LYS A CA 1
ATOM 2362 C C . LYS A 1 300 ? -4.246 0.591 28.460 1.00 28.04 298 LYS A C 1
ATOM 2363 O O . LYS A 1 300 ? -4.753 -0.155 27.622 1.00 28.26 298 LYS A O 1
ATOM 2369 N N . SER A 1 301 ? -4.490 1.901 28.498 1.00 27.89 299 SER A N 1
ATOM 2370 C CA . SER A 1 301 ? -5.493 2.536 27.632 1.00 28.42 299 SER A CA 1
ATOM 2371 C C . SER A 1 301 ? -5.155 2.486 26.151 1.00 28.52 299 SER A C 1
ATOM 2372 O O . SER A 1 301 ? -4.012 2.695 25.756 1.00 27.95 299 SER A O 1
ATOM 2375 N N . TYR A 1 302 ? -6.179 2.226 25.340 1.00 29.82 300 TYR A N 1
ATOM 2376 C CA . TYR A 1 302 ? -6.073 2.300 23.893 1.00 30.42 300 TYR A CA 1
ATOM 2377 C C . TYR A 1 302 ? -6.592 3.663 23.446 1.00 29.54 300 TYR A C 1
ATOM 2378 O O . TYR A 1 302 ? -7.751 3.993 23.681 1.00 29.70 300 TYR A O 1
ATOM 2387 N N . ILE A 1 303 ? -5.728 4.448 22.810 1.00 28.93 301 ILE A N 1
ATOM 2388 C CA . ILE A 1 303 ? -6.036 5.837 22.466 1.00 28.60 301 ILE A CA 1
ATOM 2389 C C . ILE A 1 303 ? -6.501 5.963 21.015 1.00 29.27 301 ILE A C 1
ATOM 2390 O O . ILE A 1 303 ? -5.719 5.775 20.089 1.00 29.38 301 ILE A O 1
ATOM 2395 N N . GLU A 1 304 ? -7.780 6.282 20.834 1.00 30.31 302 GLU A N 1
ATOM 2396 C CA . GLU A 1 304 ? -8.344 6.565 19.510 1.00 31.91 302 GLU A CA 1
ATOM 2397 C C . GLU A 1 304 ? -9.324 7.736 19.596 1.00 31.46 302 GLU A C 1
ATOM 2398 O O . GLU A 1 304 ? -9.807 8.065 20.672 1.00 31.68 302 GLU A O 1
ATOM 2404 N N . ALA A 1 305 ? -9.607 8.359 18.458 1.00 31.67 303 ALA A N 1
ATOM 2405 C CA . ALA A 1 305 ? -10.367 9.619 18.416 1.00 31.37 303 ALA A CA 1
ATOM 2406 C C . ALA A 1 305 ? -11.578 9.664 19.360 1.00 30.92 303 ALA A C 1
ATOM 2407 O O . ALA A 1 305 ? -12.430 8.782 19.331 1.00 31.88 303 ALA A O 1
ATOM 2409 N N . ILE A 1 306 ? -11.641 10.713 20.179 1.00 29.92 304 ILE A N 1
ATOM 2410 C CA . ILE A 1 306 ? -12.734 10.928 21.134 1.00 29.53 304 ILE A CA 1
ATOM 2411 C C . ILE A 1 306 ? -14.021 11.245 20.368 1.00 29.93 304 ILE A C 1
ATOM 2412 O O . ILE A 1 306 ? -13.972 11.948 19.359 1.00 29.52 304 ILE A O 1
ATOM 2417 N N . PRO A 1 307 ? -15.181 10.729 20.832 1.00 30.52 305 PRO A N 1
ATOM 2418 C CA . PRO A 1 307 ? -16.421 11.050 20.118 1.00 30.99 305 PRO A CA 1
ATOM 2419 C C . PRO A 1 307 ? -16.719 12.550 20.090 1.00 30.29 305 PRO A C 1
ATOM 2420 O O . PRO A 1 307 ? -16.551 13.237 21.100 1.00 29.31 305 PRO A O 1
ATOM 2424 N N . GLY A 1 308 ? -17.140 13.042 18.928 1.00 30.13 306 GLY A N 1
ATOM 2425 C CA . GLY A 1 308 ? -17.446 14.453 18.743 1.00 30.35 306 GLY A CA 1
ATOM 2426 C C . GLY A 1 308 ? -16.280 15.306 18.277 1.00 30.29 306 GLY A C 1
ATOM 2427 O O . GLY A 1 308 ? -16.427 16.520 18.156 1.00 30.76 306 GLY A O 1
ATOM 2428 N N . THR A 1 309 ? -15.127 14.686 18.015 1.00 30.44 307 THR A N 1
ATOM 2429 C CA . THR A 1 309 ? -13.949 15.397 17.500 1.00 30.72 307 THR A CA 1
ATOM 2430 C C . THR A 1 309 ? -13.761 15.211 15.989 1.00 31.96 307 THR A C 1
ATOM 2431 O O . THR A 1 309 ? -12.759 15.647 15.422 1.00 32.13 307 THR A O 1
ATOM 2435 N N . TYR A 1 310 ? -14.729 14.563 15.347 1.00 33.18 308 TYR A N 1
ATOM 2436 C CA . TYR A 1 310 ? -14.716 14.347 13.905 1.00 34.55 308 TYR A CA 1
ATOM 2437 C C . TYR A 1 310 ? -16.133 14.000 13.447 1.00 35.79 308 TYR A C 1
ATOM 2438 O O . TYR A 1 310 ? -16.911 13.445 14.220 1.00 35.23 308 TYR A O 1
ATOM 2447 N N . ALA A 1 311 ? -16.459 14.324 12.199 1.00 37.37 309 ALA A N 1
ATOM 2448 C CA . ALA A 1 311 ? -17.757 13.962 11.620 1.00 39.18 309 ALA A CA 1
ATOM 2449 C C . ALA A 1 311 ? -17.635 12.654 10.837 1.00 40.44 309 ALA A C 1
ATOM 2450 O O . ALA A 1 311 ? -18.111 11.609 11.286 1.00 41.98 309 ALA A O 1
ATOM 2452 N N . ALA A 1 312 ? -16.992 12.708 9.675 1.00 40.75 310 ALA A N 1
ATOM 2453 C CA . ALA A 1 312 ? -16.746 11.514 8.874 1.00 40.73 310 ALA A CA 1
ATOM 2454 C C . ALA A 1 312 ? -15.488 10.811 9.370 1.00 39.55 310 ALA A C 1
ATOM 2455 O O . ALA A 1 312 ? -14.568 11.453 9.879 1.00 38.90 310 ALA A O 1
ATOM 2457 N N . GLU A 1 313 ? -15.458 9.490 9.212 1.00 39.19 311 GLU A N 1
ATOM 2458 C CA . GLU A 1 313 ? -14.321 8.667 9.630 1.00 38.80 311 GLU A CA 1
ATOM 2459 C C . GLU A 1 313 ? -13.026 9.068 8.918 1.00 37.01 311 GLU A C 1
ATOM 2460 O O . GLU A 1 313 ? -11.939 8.927 9.474 1.00 36.48 311 GLU A O 1
ATOM 2466 N N . SER A 1 314 ? -13.157 9.568 7.691 1.00 36.48 312 SER A N 1
ATOM 2467 C CA . SER A 1 314 ? -12.020 10.054 6.906 1.00 35.78 312 SER A CA 1
ATOM 2468 C C . SER A 1 314 ? -11.278 11.218 7.573 1.00 34.02 312 SER A C 1
ATOM 2469 O O . SER A 1 314 ? -10.125 11.493 7.233 1.00 33.22 312 SER A O 1
ATOM 2472 N N . GLU A 1 315 ? -11.944 11.899 8.503 1.00 33.23 313 GLU A N 1
ATOM 2473 C CA . GLU A 1 315 ? -11.342 13.014 9.236 1.00 32.88 313 GLU A CA 1
ATOM 2474 C C . GLU A 1 315 ? -10.399 12.580 10.365 1.00 31.64 313 GLU A C 1
ATOM 2475 O O . GLU A 1 315 ? -9.661 13.407 10.893 1.00 30.23 313 GLU A O 1
ATOM 2481 N N . ARG A 1 316 ? -10.429 11.299 10.736 1.00 32.28 314 ARG A N 1
ATOM 2482 C CA . ARG A 1 316 ? -9.513 10.761 11.751 1.00 31.78 314 ARG A CA 1
ATOM 2483 C C . ARG A 1 316 ? -8.081 10.736 11.237 1.00 30.30 314 ARG A C 1
ATOM 2484 O O . ARG A 1 316 ? -7.780 10.040 10.263 1.00 29.88 314 ARG A O 1
ATOM 2492 N N . LYS A 1 317 ? -7.199 11.462 11.915 1.00 28.24 315 LYS A N 1
ATOM 2493 C CA . LYS A 1 317 ? -5.827 11.630 11.452 1.00 27.74 315 LYS A CA 1
ATOM 2494 C C . LYS A 1 317 ? -4.882 10.506 11.884 1.00 27.39 315 LYS A C 1
ATOM 2495 O O . LYS A 1 317 ? -3.839 10.312 11.258 1.00 26.46 315 LYS A O 1
ATOM 2501 N N . TYR A 1 318 ? -5.243 9.768 12.938 1.00 27.08 316 TYR A N 1
ATOM 2502 C CA . TYR A 1 318 ? -4.301 8.858 13.595 1.00 27.62 316 TYR A CA 1
ATOM 2503 C C . TYR A 1 318 ? -4.853 7.454 13.834 1.00 29.06 316 TYR A C 1
ATOM 2504 O O . TYR A 1 318 ? -6.023 7.286 14.182 1.00 28.22 316 TYR A O 1
ATOM 2513 N N . GLU A 1 319 ? -3.987 6.458 13.653 1.00 30.71 317 GLU A N 1
ATOM 2514 C CA . GLU A 1 319 ? -4.280 5.085 14.056 1.00 32.53 317 GLU A CA 1
ATOM 2515 C C . GLU A 1 319 ? -4.325 5.013 15.574 1.00 31.01 317 GLU A C 1
ATOM 2516 O O . GLU A 1 319 ? -3.674 5.802 16.258 1.00 29.92 317 GLU A O 1
ATOM 2522 N N . GLY A 1 320 ? -5.089 4.061 16.098 1.00 30.61 318 GLY A N 1
ATOM 2523 C CA . GLY A 1 320 ? -5.121 3.823 17.538 1.00 29.97 318 GLY A CA 1
ATOM 2524 C C . GLY A 1 320 ? -3.761 3.377 18.054 1.00 29.49 318 GLY A C 1
ATOM 2525 O O . GLY A 1 320 ? -3.014 2.713 17.346 1.00 29.45 318 GLY A O 1
ATOM 2526 N N . ILE A 1 321 ? -3.427 3.770 19.280 1.00 28.71 319 ILE A N 1
ATOM 2527 C CA . ILE A 1 321 ? -2.188 3.331 19.922 1.00 28.01 319 ILE A CA 1
ATOM 2528 C C . ILE A 1 321 ? -2.405 3.060 21.401 1.00 26.76 319 ILE A C 1
ATOM 2529 O O . ILE A 1 321 ? -3.283 3.652 22.032 1.00 25.79 319 ILE A O 1
ATOM 2534 N N . ASN A 1 322 ? -1.588 2.165 21.942 1.00 25.91 320 ASN A N 1
ATOM 2535 C CA . ASN A 1 322 ? -1.542 1.938 23.375 1.00 25.53 320 ASN A CA 1
ATOM 2536 C C . ASN A 1 322 ? -0.809 3.092 24.049 1.00 24.45 320 ASN A C 1
ATOM 2537 O O . ASN A 1 322 ? 0.296 3.447 23.647 1.00 23.90 320 ASN A O 1
ATOM 2542 N N . SER A 1 323 ? -1.422 3.652 25.084 1.00 24.23 321 SER A N 1
ATOM 2543 C CA . SER A 1 323 ? -0.870 4.803 25.797 1.00 24.12 321 SER A CA 1
ATOM 2544 C C . SER A 1 323 ? 0.518 4.516 26.383 1.00 23.50 321 SER A C 1
ATOM 2545 O O . SER A 1 323 ? 1.471 5.255 26.131 1.00 22.89 321 SER A O 1
ATOM 2548 N N . GLY A 1 324 ? 0.620 3.443 27.161 1.00 23.69 322 GLY A N 1
ATOM 2549 C CA . GLY A 1 324 ? 1.878 3.066 27.814 1.00 23.78 322 GLY A CA 1
ATOM 2550 C C . GLY A 1 324 ? 3.031 2.927 26.838 1.00 23.80 322 GLY A C 1
ATOM 2551 O O . GLY A 1 324 ? 4.108 3.483 27.051 1.00 23.00 322 GLY A O 1
ATOM 2552 N N . LYS A 1 325 ? 2.782 2.200 25.755 1.00 24.69 323 LYS A N 1
ATOM 2553 C CA . LYS A 1 325 ? 3.767 1.982 24.698 1.00 25.99 323 LYS A CA 1
ATOM 2554 C C . LYS A 1 325 ? 4.246 3.293 24.061 1.00 25.04 323 LYS A C 1
ATOM 2555 O O . LYS A 1 325 ? 5.444 3.485 23.838 1.00 23.54 323 LYS A O 1
ATOM 2561 N N . TYR A 1 326 ? 3.306 4.189 23.769 1.00 24.75 324 TYR A N 1
ATOM 2562 C CA . TYR A 1 326 ? 3.651 5.496 23.206 1.00 24.94 324 TYR A CA 1
ATOM 2563 C C . TYR A 1 326 ? 4.601 6.260 24.127 1.00 24.30 324 TYR A C 1
ATOM 2564 O O . TYR A 1 326 ? 5.620 6.780 23.683 1.00 23.42 324 TYR A O 1
ATOM 2573 N N . LEU A 1 327 ? 4.266 6.317 25.413 1.00 24.83 325 LEU A N 1
ATOM 2574 C CA . LEU A 1 327 ? 5.070 7.075 26.375 1.00 24.90 325 LEU A CA 1
ATOM 2575 C C . LEU A 1 327 ? 6.500 6.566 26.482 1.00 25.15 325 LEU A C 1
ATOM 2576 O O . LEU A 1 327 ? 7.437 7.364 26.478 1.00 24.04 325 LEU A O 1
ATOM 2581 N N . VAL A 1 328 ? 6.671 5.248 26.593 1.00 26.45 326 VAL A N 1
ATOM 2582 C CA . VAL A 1 328 ? 8.018 4.682 26.711 1.00 27.30 326 VAL A CA 1
ATOM 2583 C C . VAL A 1 328 ? 8.846 4.976 25.465 1.00 27.14 326 VAL A C 1
ATOM 2584 O O . VAL A 1 328 ? 10.035 5.253 25.576 1.00 27.14 326 VAL A O 1
ATOM 2588 N N . GLN A 1 329 ? 8.213 4.953 24.294 1.00 27.27 327 GLN A N 1
ATOM 2589 C CA . GLN A 1 329 ? 8.893 5.334 23.055 1.00 27.80 327 GLN A CA 1
ATOM 2590 C C . GLN A 1 329 ? 9.401 6.776 23.112 1.00 26.53 327 GLN A C 1
ATOM 2591 O O . GLN A 1 329 ? 10.525 7.049 22.699 1.00 26.26 327 GLN A O 1
ATOM 2597 N N . ARG A 1 330 ? 8.589 7.689 23.645 1.00 25.36 328 ARG A N 1
ATOM 2598 C CA . ARG A 1 330 ? 9.001 9.089 23.793 1.00 24.81 328 ARG A CA 1
ATOM 2599 C C . ARG A 1 330 ? 10.115 9.237 24.834 1.00 25.85 328 ARG A C 1
ATOM 2600 O O . ARG A 1 330 ? 11.084 9.964 24.620 1.00 25.62 328 ARG A O 1
ATOM 2608 N N . LEU A 1 331 ? 9.966 8.546 25.960 1.00 27.23 329 LEU A N 1
ATOM 2609 C CA . LEU A 1 331 ? 10.953 8.603 27.038 1.00 28.40 329 LEU A CA 1
ATOM 2610 C C . LEU A 1 331 ? 12.275 7.944 26.655 1.00 29.81 329 LEU A C 1
ATOM 2611 O O . LEU A 1 331 ? 13.334 8.390 27.082 1.00 31.13 329 LEU A O 1
ATOM 2616 N N . ALA A 1 332 ? 12.208 6.890 25.849 1.00 31.16 330 ALA A N 1
ATOM 2617 C CA . ALA A 1 332 ? 13.395 6.120 25.477 1.00 32.74 330 ALA A CA 1
ATOM 2618 C C . ALA A 1 332 ? 14.186 6.709 24.303 1.00 34.16 330 ALA A C 1
ATOM 2619 O O . ALA A 1 332 ? 15.369 6.405 24.151 1.00 34.26 330 ALA A O 1
ATOM 2621 N N . ALA A 1 333 ? 13.544 7.548 23.487 1.00 34.87 331 ALA A N 1
ATOM 2622 C CA . ALA A 1 333 ? 14.118 8.014 22.213 1.00 36.55 331 ALA A CA 1
ATOM 2623 C C . ALA A 1 333 ? 15.520 8.624 22.325 1.00 39.21 331 ALA A C 1
ATOM 2624 O O . ALA A 1 333 ? 16.429 8.231 21.592 1.00 39.59 331 ALA A O 1
ATOM 2626 N N . THR A 1 334 ? 15.687 9.593 23.223 1.00 41.80 332 THR A N 1
ATOM 2627 C CA . THR A 1 334 ? 16.985 10.245 23.413 1.00 44.98 332 THR A CA 1
ATOM 2628 C C . THR A 1 334 ? 17.953 9.306 24.140 1.00 48.13 332 THR A C 1
ATOM 2629 O O . THR A 1 334 ? 19.132 9.257 23.798 1.00 50.06 332 THR A O 1
ATOM 2633 N N . TYR A 1 335 ? 17.430 8.600 25.148 1.00 51.43 333 TYR A N 1
ATOM 2634 C CA . TYR A 1 335 ? 18.077 7.475 25.871 1.00 54.57 333 TYR A CA 1
ATOM 2635 C C . TYR A 1 335 ? 18.324 7.808 27.337 1.00 55.38 333 TYR A C 1
ATOM 2636 O O . TYR A 1 335 ? 18.227 6.930 28.198 1.00 57.17 333 TYR A O 1
ATOM 2645 N N . MET B 1 3 ? 7.263 42.478 -0.469 1.00 63.78 1 MET B N 1
ATOM 2646 C CA . MET B 1 3 ? 6.238 41.664 0.255 1.00 63.03 1 MET B CA 1
ATOM 2647 C C . MET B 1 3 ? 4.846 42.242 0.010 1.00 60.25 1 MET B C 1
ATOM 2648 O O . MET B 1 3 ? 4.638 43.447 0.153 1.00 61.23 1 MET B O 1
ATOM 2653 N N . GLU B 1 4 ? 3.897 41.380 -0.350 1.00 56.56 2 GLU B N 1
ATOM 2654 C CA . GLU B 1 4 ? 2.538 41.822 -0.674 1.00 53.73 2 GLU B CA 1
ATOM 2655 C C . GLU B 1 4 ? 1.709 41.993 0.593 1.00 50.28 2 GLU B C 1
ATOM 2656 O O . GLU B 1 4 ? 2.060 41.473 1.654 1.00 49.31 2 GLU B O 1
ATOM 2662 N N . LYS B 1 5 ? 0.607 42.726 0.467 1.00 47.30 3 LYS B N 1
ATOM 2663 C CA . LYS B 1 5 ? -0.433 42.736 1.490 1.00 45.59 3 LYS B CA 1
ATOM 2664 C C . LYS B 1 5 ? -1.052 41.336 1.553 1.00 42.37 3 LYS B C 1
ATOM 2665 O O . LYS B 1 5 ? -1.235 40.683 0.523 1.00 40.72 3 LYS B O 1
ATOM 2671 N N . ALA B 1 6 ? -1.364 40.885 2.764 1.00 40.05 4 ALA B N 1
ATOM 2672 C CA . ALA B 1 6 ? -1.871 39.530 2.982 1.00 37.81 4 ALA B CA 1
ATOM 2673 C C . ALA B 1 6 ? -3.150 39.260 2.190 1.00 36.67 4 ALA B C 1
ATOM 2674 O O . ALA B 1 6 ? -3.991 40.144 2.031 1.00 36.65 4 ALA B O 1
ATOM 2676 N N . ALA B 1 7 ? -3.275 38.041 1.676 1.00 35.14 5 ALA B N 1
ATOM 2677 C CA . ALA B 1 7 ? -4.503 37.604 1.017 1.00 34.27 5 ALA B CA 1
ATOM 2678 C C . ALA B 1 7 ? -5.652 37.533 2.020 1.00 33.69 5 ALA B C 1
ATOM 2679 O O . ALA B 1 7 ? -6.794 37.828 1.684 1.00 33.24 5 ALA B O 1
ATOM 2681 N N . VAL B 1 8 ? -5.335 37.117 3.245 1.00 33.73 6 VAL B N 1
ATOM 2682 C CA . VAL B 1 8 ? -6.290 37.093 4.353 1.00 34.02 6 VAL B CA 1
ATOM 2683 C C . VAL B 1 8 ? -5.577 37.622 5.595 1.00 34.15 6 VAL B C 1
ATOM 2684 O O . VAL B 1 8 ? -4.397 37.331 5.811 1.00 32.80 6 VAL B O 1
ATOM 2688 N N . ASN B 1 9 ? -6.296 38.405 6.396 1.00 34.40 7 ASN B N 1
ATOM 2689 C CA . ASN B 1 9 ? -5.772 38.955 7.643 1.00 35.01 7 ASN B CA 1
ATOM 2690 C C . ASN B 1 9 ? -6.939 39.270 8.577 1.00 36.03 7 ASN B C 1
ATOM 2691 O O . ASN B 1 9 ? -7.443 40.391 8.595 1.00 36.74 7 ASN B O 1
ATOM 2696 N N . GLU B 1 10 ? -7.367 38.270 9.344 1.00 36.26 8 GLU B N 1
ATOM 2697 C CA . GLU B 1 10 ? -8.590 38.381 10.142 1.00 37.01 8 GLU B CA 1
ATOM 2698 C C . GLU B 1 10 ? -8.593 37.394 11.314 1.00 35.81 8 GLU B C 1
ATOM 2699 O O . GLU B 1 10 ? -8.258 36.219 11.146 1.00 33.51 8 GLU B O 1
ATOM 2705 N N . ASP B 1 11 ? -8.970 37.885 12.495 1.00 35.43 9 ASP B N 1
ATOM 2706 C CA . ASP B 1 11 ? -9.076 37.067 13.710 1.00 35.00 9 ASP B CA 1
ATOM 2707 C C . ASP B 1 11 ? -7.813 36.245 13.999 1.00 33.70 9 ASP B C 1
ATOM 2708 O O . ASP B 1 11 ? -7.894 35.089 14.423 1.00 32.69 9 ASP B O 1
ATOM 2713 N N . GLY B 1 12 ? -6.650 36.842 13.759 1.00 32.76 10 GLY B N 1
ATOM 2714 C CA . GLY B 1 12 ? -5.374 36.178 14.023 1.00 32.21 10 GLY B CA 1
ATOM 2715 C C . GLY B 1 12 ? -4.923 35.214 12.937 1.00 31.03 10 GLY B C 1
ATOM 2716 O O . GLY B 1 12 ? -3.855 34.610 13.054 1.00 30.35 10 GLY B O 1
ATOM 2717 N N . LEU B 1 13 ? -5.730 35.058 11.886 1.00 30.41 11 LEU B N 1
ATOM 2718 C CA . LEU B 1 13 ? -5.334 34.285 10.711 1.00 29.09 11 LEU B CA 1
ATOM 2719 C C . LEU B 1 13 ? -4.744 35.211 9.654 1.00 29.08 11 LEU B C 1
ATOM 2720 O O . LEU B 1 13 ? -5.446 36.064 9.109 1.00 29.04 11 LEU B O 1
ATOM 2725 N N . VAL B 1 14 ? -3.454 35.037 9.372 1.00 28.21 12 VAL B N 1
ATOM 2726 C CA . VAL B 1 14 ? -2.776 35.762 8.304 1.00 27.94 12 VAL B CA 1
ATOM 2727 C C . VAL B 1 14 ? -2.329 34.763 7.246 1.00 26.59 12 VAL B C 1
ATOM 2728 O O . VAL B 1 14 ? -1.502 33.890 7.521 1.00 26.18 12 VAL B O 1
ATOM 2732 N N . ILE B 1 15 ? -2.901 34.876 6.051 1.00 25.59 13 ILE B N 1
ATOM 2733 C CA . ILE B 1 15 ? -2.483 34.068 4.913 1.00 24.53 13 ILE B CA 1
ATOM 2734 C C . ILE B 1 15 ? -1.772 34.994 3.934 1.00 24.92 13 ILE B C 1
ATOM 2735 O O . ILE B 1 15 ? -2.408 35.871 3.331 1.00 24.69 13 ILE B O 1
ATOM 2740 N N . PRO B 1 16 ? -0.447 34.811 3.773 1.00 24.88 14 PRO B N 1
ATOM 2741 C CA . PRO B 1 16 ? 0.317 35.719 2.926 1.00 25.64 14 PRO B CA 1
ATOM 2742 C C . PRO B 1 16 ? 0.048 35.523 1.434 1.00 25.91 14 PRO B C 1
ATOM 2743 O O . PRO B 1 16 ? -0.342 34.429 1.010 1.00 25.18 14 PRO B O 1
ATOM 2747 N N . LEU B 1 17 ? 0.232 36.595 0.666 1.00 26.83 15 LEU B N 1
ATOM 2748 C CA . LEU B 1 17 ? 0.224 36.541 -0.793 1.00 27.14 15 LEU B CA 1
ATOM 2749 C C . LEU B 1 17 ? 1.674 36.649 -1.250 1.00 27.90 15 LEU B C 1
ATOM 2750 O O . LEU B 1 17 ? 2.327 37.656 -0.996 1.00 28.58 15 LEU B O 1
ATOM 2755 N N . ILE B 1 18 ? 2.166 35.608 -1.916 1.00 27.85 16 ILE B N 1
ATOM 2756 C CA . ILE B 1 18 ? 3.590 35.489 -2.243 1.00 28.38 16 ILE B CA 1
ATOM 2757 C C . ILE B 1 18 ? 3.793 35.373 -3.750 1.00 28.73 16 ILE B C 1
ATOM 2758 O O . ILE B 1 18 ? 3.105 34.604 -4.427 1.00 27.86 16 ILE B O 1
ATOM 2763 N N . ASP B 1 19 ? 4.736 36.153 -4.267 1.00 29.98 17 ASP B N 1
ATOM 2764 C CA . ASP B 1 19 ? 5.100 36.099 -5.676 1.00 31.10 17 ASP B CA 1
ATOM 2765 C C . ASP B 1 19 ? 6.090 34.960 -5.886 1.00 31.33 17 ASP B C 1
ATOM 2766 O O . ASP B 1 19 ? 7.261 35.067 -5.509 1.00 31.31 17 ASP B O 1
ATOM 2771 N N . PHE B 1 20 ? 5.619 33.875 -6.497 1.00 31.04 18 PHE B N 1
ATOM 2772 C CA . PHE B 1 20 ? 6.419 32.660 -6.623 1.00 31.18 18 PHE B CA 1
ATOM 2773 C C . PHE B 1 20 ? 7.567 32.790 -7.630 1.00 32.43 18 PHE B C 1
ATOM 2774 O O . PHE B 1 20 ? 8.580 32.097 -7.503 1.00 32.60 18 PHE B O 1
ATOM 2782 N N . SER B 1 21 ? 7.419 33.675 -8.614 1.00 33.19 19 SER B N 1
ATOM 2783 C CA . SER B 1 21 ? 8.487 33.929 -9.590 1.00 34.39 19 SER B CA 1
ATOM 2784 C C . SER B 1 21 ? 9.748 34.498 -8.931 1.00 35.44 19 SER B C 1
ATOM 2785 O O . SER B 1 21 ? 10.847 34.376 -9.477 1.00 35.99 19 SER B O 1
ATOM 2788 N N . LYS B 1 22 ? 9.579 35.128 -7.768 1.00 35.42 20 LYS B N 1
ATOM 2789 C CA . LYS B 1 22 ? 10.707 35.630 -6.986 1.00 36.21 20 LYS B CA 1
ATOM 2790 C C . LYS B 1 22 ? 11.503 34.500 -6.328 1.00 35.78 20 LYS B C 1
ATOM 2791 O O . LYS B 1 22 ? 12.681 34.676 -6.014 1.00 36.32 20 LYS B O 1
ATOM 2797 N N . PHE B 1 23 ? 10.867 33.346 -6.120 1.00 34.89 21 PHE B N 1
ATOM 2798 C CA . PHE B 1 23 ? 11.590 32.148 -5.700 1.00 34.42 21 PHE B CA 1
ATOM 2799 C C . PHE B 1 23 ? 12.243 31.463 -6.893 1.00 35.70 21 PHE B C 1
ATOM 2800 O O . PHE B 1 23 ? 13.373 30.982 -6.793 1.00 35.69 21 PHE B O 1
ATOM 2808 N N . LEU B 1 24 ? 11.529 31.399 -8.011 1.00 36.65 22 LEU B N 1
ATOM 2809 C CA . LEU B 1 24 ? 12.040 30.712 -9.194 1.00 38.66 22 LEU B CA 1
ATOM 2810 C C . LEU B 1 24 ? 13.088 31.513 -9.987 1.00 40.92 22 LEU B C 1
ATOM 2811 O O . LEU B 1 24 ? 13.966 30.909 -10.596 1.00 41.37 22 LEU B O 1
ATOM 2816 N N . GLU B 1 25 ? 13.014 32.847 -9.970 1.00 43.22 23 GLU B N 1
ATOM 2817 C CA . GLU B 1 25 ? 13.828 33.680 -10.882 1.00 45.97 23 GLU B CA 1
ATOM 2818 C C . GLU B 1 25 ? 14.660 34.809 -10.248 1.00 47.26 23 GLU B C 1
ATOM 2819 O O . GLU B 1 25 ? 15.477 35.422 -10.940 1.00 48.55 23 GLU B O 1
ATOM 2825 N N . GLY B 1 26 ? 14.472 35.097 -8.963 1.00 46.69 24 GLY B N 1
ATOM 2826 C CA . GLY B 1 26 ? 15.182 36.220 -8.328 1.00 48.11 24 GLY B CA 1
ATOM 2827 C C . GLY B 1 26 ? 16.679 35.996 -8.149 1.00 49.32 24 GLY B C 1
ATOM 2828 O O . GLY B 1 26 ? 17.215 34.970 -8.569 1.00 50.41 24 GLY B O 1
ATOM 2829 N N . ASP B 1 27 ? 17.363 36.964 -7.539 1.00 49.06 25 ASP B N 1
ATOM 2830 C CA . ASP B 1 27 ? 18.714 36.719 -7.024 1.00 49.23 25 ASP B CA 1
ATOM 2831 C C . ASP B 1 27 ? 18.597 35.853 -5.767 1.00 47.13 25 ASP B C 1
ATOM 2832 O O . ASP B 1 27 ? 17.500 35.698 -5.221 1.00 44.81 25 ASP B O 1
ATOM 2837 N N . GLU B 1 28 ? 19.715 35.287 -5.315 1.00 46.01 26 GLU B N 1
ATOM 2838 C CA . GLU B 1 28 ? 19.688 34.340 -4.191 1.00 44.77 26 GLU B CA 1
ATOM 2839 C C . GLU B 1 28 ? 19.114 34.939 -2.902 1.00 43.40 26 GLU B C 1
ATOM 2840 O O . GLU B 1 28 ? 18.453 34.238 -2.135 1.00 41.90 26 GLU B O 1
ATOM 2846 N N . THR B 1 29 ? 19.361 36.229 -2.675 1.00 43.40 27 THR B N 1
ATOM 2847 C CA . THR B 1 29 ? 18.821 36.923 -1.505 1.00 42.93 27 THR B CA 1
ATOM 2848 C C . THR B 1 29 ? 17.294 36.937 -1.543 1.00 41.58 27 THR B C 1
ATOM 2849 O O . THR B 1 29 ? 16.638 36.668 -0.538 1.00 40.23 27 THR B O 1
ATOM 2853 N N . LEU B 1 30 ? 16.741 37.252 -2.711 1.00 41.48 28 LEU B N 1
ATOM 2854 C CA . LEU B 1 30 ? 15.296 37.315 -2.888 1.00 40.62 28 LEU B CA 1
ATOM 2855 C C . LEU B 1 30 ? 14.668 35.918 -2.893 1.00 39.21 28 LEU B C 1
ATOM 2856 O O . LEU B 1 30 ? 13.555 35.738 -2.396 1.00 37.82 28 LEU B O 1
ATOM 2861 N N . LYS B 1 31 ? 15.376 34.941 -3.459 1.00 39.01 29 LYS B N 1
ATOM 2862 C CA . LYS B 1 31 ? 14.928 33.547 -3.437 1.00 38.22 29 LYS B CA 1
ATOM 2863 C C . LYS B 1 31 ? 14.787 33.041 -2.003 1.00 37.49 29 LYS B C 1
ATOM 2864 O O . LYS B 1 31 ? 13.801 32.385 -1.662 1.00 35.75 29 LYS B O 1
ATOM 2870 N N . LEU B 1 32 ? 15.772 33.361 -1.168 1.00 38.39 30 LEU B N 1
ATOM 2871 C CA . LEU B 1 32 ? 15.780 32.919 0.224 1.00 38.45 30 LEU B CA 1
ATOM 2872 C C . LEU B 1 32 ? 14.698 33.616 1.050 1.00 37.84 30 LEU B C 1
ATOM 2873 O O . LEU B 1 32 ? 14.062 32.984 1.895 1.00 36.19 30 LEU B O 1
ATOM 2878 N N . GLU B 1 33 ? 14.498 34.912 0.806 1.00 37.93 31 GLU B N 1
ATOM 2879 C CA . GLU B 1 33 ? 13.443 35.675 1.479 1.00 38.04 31 GLU B CA 1
ATOM 2880 C C . GLU B 1 33 ? 12.060 35.124 1.132 1.00 35.51 31 GLU B C 1
ATOM 2881 O O . GLU B 1 33 ? 11.194 35.007 2.000 1.00 35.38 31 GLU B O 1
ATOM 2887 N N . THR B 1 34 ? 11.860 34.791 -0.138 1.00 33.91 32 THR B N 1
ATOM 2888 C CA . THR B 1 34 ? 10.583 34.267 -0.604 1.00 32.19 32 THR B CA 1
ATOM 2889 C C . THR B 1 34 ? 10.327 32.875 -0.028 1.00 30.73 32 THR B C 1
ATOM 2890 O O . THR B 1 34 ? 9.222 32.578 0.424 1.00 29.34 32 THR B O 1
ATOM 2894 N N . ALA B 1 35 ? 11.352 32.030 -0.047 1.00 30.19 33 ALA B N 1
ATOM 2895 C CA . ALA B 1 35 ? 11.263 30.685 0.525 1.00 29.42 33 ALA B CA 1
ATOM 2896 C C . ALA B 1 35 ? 10.932 30.720 2.017 1.00 28.84 33 ALA B C 1
ATOM 2897 O O . ALA B 1 35 ? 10.139 29.915 2.498 1.00 28.31 33 ALA B O 1
ATOM 2899 N N . LYS B 1 36 ? 11.542 31.648 2.749 1.00 29.46 34 LYS B N 1
ATOM 2900 C CA . LYS B 1 36 ? 11.266 31.786 4.180 1.00 29.27 34 LYS B CA 1
ATOM 2901 C C . LYS B 1 36 ? 9.832 32.246 4.450 1.00 28.08 34 LYS B C 1
ATOM 2902 O O . LYS B 1 36 ? 9.221 31.807 5.421 1.00 26.75 34 LYS B O 1
ATOM 2908 N N . ALA B 1 37 ? 9.303 33.113 3.583 1.00 27.45 35 ALA B N 1
ATOM 2909 C CA . ALA B 1 37 ? 7.922 33.593 3.699 1.00 26.86 35 ALA B CA 1
ATOM 2910 C C . ALA B 1 37 ? 6.926 32.478 3.394 1.00 25.91 35 ALA B C 1
ATOM 2911 O O . ALA B 1 37 ? 5.865 32.390 4.021 1.00 26.02 35 ALA B O 1
ATOM 2913 N N . ILE B 1 38 ? 7.264 31.638 2.420 1.00 25.65 36 ILE B N 1
ATOM 2914 C CA . ILE B 1 38 ? 6.454 30.470 2.081 1.00 24.93 36 ILE B CA 1
ATOM 2915 C C . ILE B 1 38 ? 6.379 29.515 3.281 1.00 24.34 36 ILE B C 1
ATOM 2916 O O . ILE B 1 38 ? 5.290 29.121 3.706 1.00 23.53 36 ILE B O 1
ATOM 2921 N N . LEU B 1 39 ? 7.537 29.165 3.832 1.00 24.28 37 LEU B N 1
ATOM 2922 C CA . LEU B 1 39 ? 7.594 28.280 4.989 1.00 23.78 37 LEU B CA 1
ATOM 2923 C C . LEU B 1 39 ? 6.881 28.866 6.212 1.00 23.80 37 LEU B C 1
ATOM 2924 O O . LEU B 1 39 ? 6.120 28.167 6.867 1.00 22.67 37 LEU B O 1
ATOM 2929 N N . HIS B 1 40 ? 7.136 30.140 6.513 1.00 24.61 38 HIS B N 1
ATOM 2930 C CA . HIS B 1 40 ? 6.483 30.812 7.642 1.00 25.16 38 HIS B CA 1
ATOM 2931 C C . HIS B 1 40 ? 4.957 30.756 7.508 1.00 24.14 38 HIS B C 1
ATOM 2932 O O . HIS B 1 40 ? 4.255 30.521 8.489 1.00 23.75 38 HIS B O 1
ATOM 2939 N N . GLY B 1 41 ? 4.458 30.957 6.292 1.00 23.96 39 GLY B N 1
ATOM 2940 C CA . GLY B 1 41 ? 3.034 30.793 5.993 1.00 23.62 39 GLY B CA 1
ATOM 2941 C C . GLY B 1 41 ? 2.533 29.412 6.384 1.00 23.06 39 GLY B C 1
ATOM 2942 O O . GLY B 1 41 ? 1.537 29.287 7.100 1.00 22.54 39 GLY B O 1
ATOM 2943 N N . PHE B 1 42 ? 3.240 28.376 5.934 1.00 22.78 40 PHE B N 1
ATOM 2944 C CA . PHE B 1 42 ? 2.873 26.996 6.255 1.00 22.36 40 PHE B CA 1
ATOM 2945 C C . PHE B 1 42 ? 3.012 26.677 7.745 1.00 22.34 40 PHE B C 1
ATOM 2946 O O . PHE B 1 42 ? 2.227 25.893 8.278 1.00 22.34 40 PHE B O 1
ATOM 2954 N N . GLN B 1 43 ? 3.998 27.280 8.410 1.00 22.69 41 GLN B N 1
ATOM 2955 C CA . GLN B 1 43 ? 4.210 27.056 9.848 1.00 22.91 41 GLN B CA 1
ATOM 2956 C C . GLN B 1 43 ? 3.191 27.755 10.747 1.00 22.86 41 GLN B C 1
ATOM 2957 O O . GLN B 1 43 ? 3.079 27.415 11.922 1.00 23.14 41 GLN B O 1
ATOM 2963 N N . THR B 1 44 ? 2.472 28.739 10.217 1.00 22.48 42 THR B N 1
ATOM 2964 C CA . THR B 1 44 ? 1.572 29.539 11.034 1.00 22.67 42 THR B CA 1
ATOM 2965 C C . THR B 1 44 ? 0.113 29.321 10.634 1.00 22.29 42 THR B C 1
ATOM 2966 O O . THR B 1 44 ? -0.662 28.772 11.412 1.00 22.81 42 THR B O 1
ATOM 2970 N N . ALA B 1 45 ? -0.252 29.719 9.419 1.00 22.06 43 ALA B N 1
ATOM 2971 C CA . ALA B 1 45 ? -1.634 29.573 8.938 1.00 21.84 43 ALA B CA 1
ATOM 2972 C C . ALA B 1 45 ? -1.913 28.200 8.323 1.00 21.23 43 ALA B C 1
ATOM 2973 O O . ALA B 1 45 ? -3.049 27.727 8.352 1.00 20.88 43 ALA B O 1
ATOM 2975 N N . GLY B 1 46 ? -0.879 27.570 7.764 1.00 21.12 44 GLY B N 1
ATOM 2976 C CA . GLY B 1 46 ? -1.031 26.314 7.033 1.00 20.55 44 GLY B CA 1
ATOM 2977 C C . GLY B 1 46 ? -1.464 26.541 5.597 1.00 20.56 44 GLY B C 1
ATOM 2978 O O . GLY B 1 46 ? -1.600 25.591 4.824 1.00 20.47 44 GLY B O 1
ATOM 2979 N N . PHE B 1 47 ? -1.652 27.813 5.246 1.00 20.95 45 PHE B N 1
ATOM 2980 C CA . PHE B 1 47 ? -2.176 28.245 3.961 1.00 20.99 45 PHE B CA 1
ATOM 2981 C C . PHE B 1 47 ? -1.350 29.429 3.462 1.00 21.43 45 PHE B C 1
ATOM 2982 O O . PHE B 1 47 ? -0.947 30.284 4.253 1.00 21.64 45 PHE B O 1
ATOM 2990 N N . ILE B 1 48 ? -1.112 29.469 2.153 1.00 21.82 46 ILE B N 1
ATOM 2991 C CA . ILE B 1 48 ? -0.564 30.648 1.474 1.00 22.60 46 ILE B CA 1
ATOM 2992 C C . ILE B 1 48 ? -1.295 30.835 0.141 1.00 23.11 46 ILE B C 1
ATOM 2993 O O . ILE B 1 48 ? -1.925 29.901 -0.362 1.00 22.83 46 ILE B O 1
ATOM 2998 N N . TYR B 1 49 ? -1.211 32.042 -0.412 1.00 23.90 47 TYR B N 1
ATOM 2999 C CA . TYR B 1 49 ? -1.611 32.308 -1.798 1.00 24.38 47 TYR B CA 1
ATOM 3000 C C . TYR B 1 49 ? -0.347 32.546 -2.619 1.00 24.75 47 TYR B C 1
ATOM 3001 O O . TYR B 1 49 ? 0.519 33.318 -2.213 1.00 24.49 47 TYR B O 1
ATOM 3010 N N . LEU B 1 50 ? -0.247 31.890 -3.771 1.00 25.25 48 LEU B N 1
ATOM 3011 C CA . LEU B 1 50 ? 0.855 32.136 -4.699 1.00 26.48 48 LEU B CA 1
ATOM 3012 C C . LEU B 1 50 ? 0.342 32.848 -5.940 1.00 27.47 48 LEU B C 1
ATOM 3013 O O . LEU B 1 50 ? -0.658 32.440 -6.520 1.00 26.65 48 LEU B O 1
ATOM 3018 N N . LYS B 1 51 ? 1.037 33.917 -6.327 1.00 29.12 49 LYS B N 1
ATOM 3019 C CA . LYS B 1 51 ? 0.784 34.611 -7.584 1.00 30.23 49 LYS B CA 1
ATOM 3020 C C . LYS B 1 51 ? 1.990 34.448 -8.508 1.00 31.28 49 LYS B C 1
ATOM 3021 O O . LYS B 1 51 ? 3.087 34.113 -8.052 1.00 30.90 49 LYS B O 1
ATOM 3027 N N . ASN B 1 52 ? 1.776 34.680 -9.803 1.00 31.99 50 ASN B N 1
ATOM 3028 C CA . ASN B 1 52 ? 2.814 34.520 -10.826 1.00 33.27 50 ASN B CA 1
ATOM 3029 C C . ASN B 1 52 ? 3.482 33.145 -10.778 1.00 33.80 50 ASN B C 1
ATOM 3030 O O . ASN B 1 52 ? 4.707 33.037 -10.673 1.00 34.32 50 ASN B O 1
ATOM 3035 N N . ILE B 1 53 ? 2.659 32.104 -10.843 1.00 33.95 51 ILE B N 1
ATOM 3036 C CA . ILE B 1 53 ? 3.147 30.729 -10.918 1.00 35.09 51 ILE B CA 1
ATOM 3037 C C . ILE B 1 53 ? 3.451 30.370 -12.377 1.00 36.21 51 ILE B C 1
ATOM 3038 O O . ILE B 1 53 ? 3.025 31.080 -13.282 1.00 37.09 51 ILE B O 1
ATOM 3043 N N . PRO B 1 54 ? 4.199 29.272 -12.614 1.00 37.16 52 PRO B N 1
ATOM 3044 C CA . PRO B 1 54 ? 4.549 28.908 -14.002 1.00 38.20 52 PRO B CA 1
ATOM 3045 C C . PRO B 1 54 ? 3.373 28.476 -14.891 1.00 38.86 52 PRO B C 1
ATOM 3046 O O . PRO B 1 54 ? 3.526 28.415 -16.111 1.00 40.96 52 PRO B O 1
ATOM 3050 N N . ILE B 1 55 ? 2.221 28.176 -14.298 1.00 38.25 53 ILE B N 1
ATOM 3051 C CA . ILE B 1 55 ? 1.043 27.786 -15.071 1.00 38.28 53 ILE B CA 1
ATOM 3052 C C . ILE B 1 55 ? 0.393 29.044 -15.643 1.00 38.92 53 ILE B C 1
ATOM 3053 O O . ILE B 1 55 ? 0.086 29.976 -14.906 1.00 38.40 53 ILE B O 1
ATOM 3058 N N . GLN B 1 56 ? 0.192 29.065 -16.959 1.00 40.23 54 GLN B N 1
ATOM 3059 C CA . GLN B 1 56 ? -0.290 30.263 -17.648 1.00 41.26 54 GLN B CA 1
ATOM 3060 C C . GLN B 1 56 ? -1.788 30.484 -17.453 1.00 39.88 54 GLN B C 1
ATOM 3061 O O . GLN B 1 56 ? -2.558 29.525 -17.481 1.00 38.91 54 GLN B O 1
ATOM 3067 N N . PRO B 1 57 ? -2.203 31.753 -17.259 1.00 39.92 55 PRO B N 1
ATOM 3068 C CA . PRO B 1 57 ? -3.620 32.097 -17.067 1.00 39.69 55 PRO B CA 1
ATOM 3069 C C . PRO B 1 57 ? -4.540 31.585 -18.175 1.00 39.55 55 PRO B C 1
ATOM 3070 O O . PRO B 1 57 ? -5.608 31.053 -17.883 1.00 38.59 55 PRO B O 1
ATOM 3074 N N . ASP B 1 58 ? -4.134 31.750 -19.432 1.00 40.26 56 ASP B N 1
ATOM 3075 C CA . ASP B 1 58 ? -4.984 31.337 -20.557 1.00 40.83 56 ASP B CA 1
ATOM 3076 C C . ASP B 1 58 ? -5.176 29.813 -20.638 1.00 39.42 56 ASP B C 1
ATOM 3077 O O . ASP B 1 58 ? -6.254 29.351 -21.014 1.00 38.70 56 ASP B O 1
ATOM 3082 N N . PHE B 1 59 ? -4.157 29.036 -20.269 1.00 38.44 57 PHE B N 1
ATOM 3083 C CA . PHE B 1 59 ? -4.325 27.583 -20.185 1.00 37.62 57 PHE B CA 1
ATOM 3084 C C . PHE B 1 59 ? -5.207 27.217 -18.991 1.00 36.76 57 PHE B C 1
ATOM 3085 O O . PHE B 1 59 ? -6.073 26.349 -19.095 1.00 35.76 57 PHE B O 1
ATOM 3093 N N . ARG B 1 60 ? -4.985 27.882 -17.860 1.00 36.84 58 ARG B N 1
ATOM 3094 C CA . ARG B 1 60 ? -5.829 27.693 -16.676 1.00 37.19 58 ARG B CA 1
ATOM 3095 C C . ARG B 1 60 ? -7.303 27.929 -17.011 1.00 36.55 58 ARG B C 1
ATOM 3096 O O . ARG B 1 60 ? -8.166 27.152 -16.609 1.00 35.80 58 ARG B O 1
ATOM 3104 N N . GLU B 1 61 ? -7.583 28.998 -17.752 1.00 37.13 59 GLU B N 1
ATOM 3105 C CA . GLU B 1 61 ? -8.940 29.277 -18.233 1.00 37.21 59 GLU B CA 1
ATOM 3106 C C . GLU B 1 61 ? -9.464 28.150 -19.128 1.00 36.26 59 GLU B C 1
ATOM 3107 O O . GLU B 1 61 ? -10.623 27.753 -19.015 1.00 35.00 59 GLU B O 1
ATOM 3113 N N . HIS B 1 62 ? -8.610 27.644 -20.017 1.00 36.10 60 HIS B N 1
ATOM 3114 C CA . HIS B 1 62 ? -8.970 26.514 -20.883 1.00 36.04 60 HIS B CA 1
ATOM 3115 C C . HIS B 1 62 ? -9.289 25.256 -20.062 1.00 34.59 60 HIS B C 1
ATOM 3116 O O . HIS B 1 62 ? -10.247 24.540 -20.358 1.00 33.82 60 HIS B O 1
ATOM 3123 N N . VAL B 1 63 ? -8.500 25.001 -19.022 1.00 33.28 61 VAL B N 1
ATOM 3124 C CA . VAL B 1 63 ? -8.748 23.856 -18.140 1.00 32.13 61 VAL B CA 1
ATOM 3125 C C . VAL B 1 63 ? -10.114 23.979 -17.439 1.00 31.77 61 VAL B C 1
ATOM 3126 O O . VAL B 1 63 ? -10.873 23.013 -17.382 1.00 31.38 61 VAL B O 1
ATOM 3130 N N . PHE B 1 64 ? -10.434 25.167 -16.930 1.00 31.71 62 PHE B N 1
ATOM 3131 C CA . PHE B 1 64 ? -11.736 25.399 -16.278 1.00 31.65 62 PHE B CA 1
ATOM 3132 C C . PHE B 1 64 ? -12.921 25.239 -17.230 1.00 32.68 62 PHE B C 1
ATOM 3133 O O . PHE B 1 64 ? -13.961 24.700 -16.847 1.00 32.76 62 PHE B O 1
ATOM 3141 N N . ASN B 1 65 ? -12.768 25.714 -18.463 1.00 33.89 63 ASN B N 1
ATOM 3142 C CA . ASN B 1 65 ? -13.791 25.531 -19.488 1.00 34.53 63 ASN B CA 1
ATOM 3143 C C . ASN B 1 65 ? -13.970 24.054 -19.826 1.00 34.44 63 ASN B C 1
ATOM 3144 O O . ASN B 1 65 ? -15.091 23.570 -19.967 1.00 34.54 63 ASN B O 1
ATOM 3149 N N . THR B 1 66 ? -12.853 23.344 -19.951 1.00 33.98 64 THR B N 1
ATOM 3150 C CA . THR B 1 66 ? -12.866 21.914 -20.236 1.00 34.12 64 THR B CA 1
ATOM 3151 C C . THR B 1 66 ? -13.526 21.142 -19.095 1.00 33.17 64 THR B C 1
ATOM 3152 O O . THR B 1 66 ? -14.281 20.200 -19.333 1.00 33.29 64 THR B O 1
ATOM 3156 N N . SER B 1 67 ? -13.243 21.547 -17.860 1.00 32.32 65 SER B N 1
ATOM 3157 C CA . SER B 1 67 ? -13.898 20.966 -16.688 1.00 31.63 65 SER B CA 1
ATOM 3158 C C . SER B 1 67 ? -15.412 21.172 -16.736 1.00 31.95 65 SER B C 1
ATOM 3159 O O . SER B 1 67 ? -16.178 20.245 -16.468 1.00 31.55 65 SER B O 1
ATOM 3162 N N . ALA B 1 68 ? -15.833 22.387 -17.077 1.00 32.09 66 ALA B N 1
ATOM 3163 C CA . ALA B 1 68 ? -17.258 22.706 -17.190 1.00 32.97 66 ALA B CA 1
ATOM 3164 C C . ALA B 1 68 ? -17.948 21.818 -18.228 1.00 33.90 66 ALA B C 1
ATOM 3165 O O . ALA B 1 68 ? -19.058 21.345 -18.003 1.00 34.31 66 ALA B O 1
ATOM 3167 N N . LYS B 1 69 ? -17.282 21.587 -19.357 1.00 34.50 67 LYS B N 1
ATOM 3168 C CA . LYS B 1 69 ? -17.830 20.719 -20.401 1.00 35.43 67 LYS B CA 1
ATOM 3169 C C . LYS B 1 69 ? -18.055 19.293 -19.896 1.00 34.51 67 LYS B C 1
ATOM 3170 O O . LYS B 1 69 ? -19.033 18.648 -20.278 1.00 34.30 67 LYS B O 1
ATOM 3176 N N . PHE B 1 70 ? -17.163 18.805 -19.034 1.00 32.93 68 PHE B N 1
ATOM 3177 C CA . PHE B 1 70 ? -17.325 17.465 -18.480 1.00 32.69 68 PHE B CA 1
ATOM 3178 C C . PHE B 1 70 ? -18.583 17.356 -17.627 1.00 32.98 68 PHE B C 1
ATOM 3179 O O . PHE B 1 70 ? -19.361 16.414 -17.774 1.00 33.04 68 PHE B O 1
ATOM 3187 N N . PHE B 1 71 ? -18.776 18.313 -16.727 1.00 32.84 69 PHE B N 1
ATOM 3188 C CA . PHE B 1 71 ? -19.893 18.243 -15.786 1.00 33.57 69 PHE B CA 1
ATOM 3189 C C . PHE B 1 71 ? -21.246 18.519 -16.452 1.00 35.12 69 PHE B C 1
ATOM 3190 O O . PHE B 1 71 ? -22.289 18.175 -15.898 1.00 35.32 69 PHE B O 1
ATOM 3198 N N . LYS B 1 72 ? -21.221 19.111 -17.644 1.00 37.11 70 LYS B N 1
ATOM 3199 C CA . LYS B 1 72 ? -22.426 19.262 -18.465 1.00 39.60 70 LYS B CA 1
ATOM 3200 C C . LYS B 1 72 ? -22.876 17.954 -19.134 1.00 40.53 70 LYS B C 1
ATOM 3201 O O . LYS B 1 72 ? -23.968 17.896 -19.691 1.00 41.24 70 LYS B O 1
ATOM 3207 N N . LEU B 1 73 ? -22.042 16.915 -19.092 1.00 41.25 71 LEU B N 1
ATOM 3208 C CA . LEU B 1 73 ? -22.448 15.582 -19.563 1.00 42.60 71 LEU B CA 1
ATOM 3209 C C . LEU B 1 73 ? -23.731 15.108 -18.887 1.00 43.46 71 LEU B C 1
ATOM 3210 O O . LEU B 1 73 ? -23.992 15.462 -17.736 1.00 42.76 71 LEU B O 1
ATOM 3215 N N . PRO B 1 74 ? -24.530 14.293 -19.597 1.00 45.50 72 PRO B N 1
ATOM 3216 C CA . PRO B 1 74 ? -25.680 13.682 -18.931 1.00 46.64 72 PRO B CA 1
ATOM 3217 C C . PRO B 1 74 ? -25.256 12.781 -17.768 1.00 47.15 72 PRO B C 1
ATOM 3218 O O . PRO B 1 74 ? -24.175 12.182 -17.801 1.00 46.32 72 PRO B O 1
ATOM 3222 N N . LYS B 1 75 ? -26.113 12.711 -16.754 1.00 48.39 73 LYS B N 1
ATOM 3223 C CA . LYS B 1 75 ? -25.885 11.910 -15.548 1.00 49.35 73 LYS B CA 1
ATOM 3224 C C . LYS B 1 75 ? -25.378 10.496 -15.840 1.00 49.75 73 LYS B C 1
ATOM 3225 O O . LYS B 1 75 ? -24.466 10.005 -15.171 1.00 49.06 73 LYS B O 1
ATOM 3231 N N . GLU B 1 76 ? -25.979 9.851 -16.837 1.00 50.75 74 GLU B N 1
ATOM 3232 C CA . GLU B 1 76 ? -25.637 8.479 -17.209 1.00 51.95 74 GLU B CA 1
ATOM 3233 C C . GLU B 1 76 ? -24.181 8.345 -17.666 1.00 50.50 74 GLU B C 1
ATOM 3234 O O . GLU B 1 76 ? -23.513 7.368 -17.336 1.00 50.29 74 GLU B O 1
ATOM 3240 N N . LYS B 1 77 ? -23.699 9.328 -18.421 1.00 49.61 75 LYS B N 1
ATOM 3241 C CA . LYS B 1 77 ? -22.333 9.309 -18.949 1.00 48.59 75 LYS B CA 1
ATOM 3242 C C . LYS B 1 77 ? -21.298 9.482 -17.831 1.00 46.42 75 LYS B C 1
ATOM 3243 O O . LYS B 1 77 ? -20.234 8.862 -17.860 1.00 45.35 75 LYS B O 1
ATOM 3249 N N . LYS B 1 78 ? -21.623 10.318 -16.846 1.00 43.80 76 LYS B N 1
ATOM 3250 C CA . LYS B 1 78 ? -20.721 10.579 -15.725 1.00 42.38 76 LYS B CA 1
ATOM 3251 C C . LYS B 1 78 ? -20.640 9.385 -14.772 1.00 42.09 76 LYS B C 1
ATOM 3252 O O . LYS B 1 78 ? -19.558 9.043 -14.296 1.00 40.74 76 LYS B O 1
ATOM 3258 N N . LEU B 1 79 ? -21.779 8.743 -14.515 1.00 42.95 77 LEU B N 1
ATOM 3259 C CA . LEU B 1 79 ? -21.810 7.537 -13.686 1.00 43.41 77 LEU B CA 1
ATOM 3260 C C . LEU B 1 79 ? -21.070 6.367 -14.336 1.00 43.84 77 LEU B C 1
ATOM 3261 O O . LEU B 1 79 ? -20.601 5.473 -13.638 1.00 44.65 77 LEU B O 1
ATOM 3266 N N . GLU B 1 80 ? -20.962 6.378 -15.664 1.00 44.78 78 GLU B N 1
ATOM 3267 C CA . GLU B 1 80 ? -20.192 5.360 -16.388 1.00 45.80 78 GLU B CA 1
ATOM 3268 C C . GLU B 1 80 ? -18.680 5.469 -16.146 1.00 44.32 78 GLU B C 1
ATOM 3269 O O . GLU B 1 80 ? -17.953 4.507 -16.384 1.00 44.16 78 GLU B O 1
ATOM 3275 N N . VAL B 1 81 ? -18.215 6.633 -15.686 1.00 42.35 79 VAL B N 1
ATOM 3276 C CA . VAL B 1 81 ? -16.810 6.816 -15.291 1.00 41.20 79 VAL B CA 1
ATOM 3277 C C . VAL B 1 81 ? -16.701 7.011 -13.775 1.00 39.71 79 VAL B C 1
ATOM 3278 O O . VAL B 1 81 ? -15.880 7.789 -13.287 1.00 38.74 79 VAL B O 1
ATOM 3282 N N . GLY B 1 82 ? -17.519 6.267 -13.037 1.00 39.62 80 GLY B N 1
ATOM 3283 C CA . GLY B 1 82 ? -17.683 6.477 -11.604 1.00 38.35 80 GLY B CA 1
ATOM 3284 C C . GLY B 1 82 ? -16.496 6.078 -10.747 1.00 37.66 80 GLY B C 1
ATOM 3285 O O . GLY B 1 82 ? -15.718 5.197 -11.106 1.00 37.21 80 GLY B O 1
ATOM 3286 N N . TRP B 1 83 ? -16.379 6.743 -9.602 1.00 36.67 81 TRP B N 1
ATOM 3287 C CA . TRP B 1 83 ? -15.351 6.458 -8.601 1.00 36.48 81 TRP B CA 1
ATOM 3288 C C . TRP B 1 83 ? -15.558 5.031 -8.078 1.00 37.11 81 TRP B C 1
ATOM 3289 O O . TRP B 1 83 ? -16.695 4.627 -7.839 1.00 38.14 81 TRP B O 1
ATOM 3300 N N . THR B 1 84 ? -14.477 4.267 -7.919 1.00 37.43 82 THR B N 1
ATOM 3301 C CA . THR B 1 84 ? -14.582 2.851 -7.530 1.00 38.33 82 THR B CA 1
ATOM 3302 C C . THR B 1 84 ? -14.073 2.569 -6.110 1.00 38.33 82 THR B C 1
ATOM 3303 O O . THR B 1 84 ? -14.869 2.443 -5.179 1.00 38.81 82 THR B O 1
ATOM 3307 N N . THR B 1 85 ? -12.755 2.475 -5.950 1.00 38.20 83 THR B N 1
ATOM 3308 C CA . THR B 1 85 ? -12.143 2.096 -4.677 1.00 38.12 83 THR B CA 1
ATOM 3309 C C . THR B 1 85 ? -11.252 3.216 -4.124 1.00 37.35 83 THR B C 1
ATOM 3310 O O . THR B 1 85 ? -10.821 4.092 -4.874 1.00 37.26 83 THR B O 1
ATOM 3314 N N . PRO B 1 86 ? -10.969 3.186 -2.808 1.00 37.10 84 PRO B N 1
ATOM 3315 C CA . PRO B 1 86 ? -10.002 4.127 -2.230 1.00 36.49 84 PRO B CA 1
ATOM 3316 C C . PRO B 1 86 ? -8.568 3.957 -2.751 1.00 36.38 84 PRO B C 1
ATOM 3317 O O . PRO B 1 86 ? -7.810 4.927 -2.781 1.00 35.53 84 PRO B O 1
ATOM 3321 N N . GLU B 1 87 ? -8.205 2.743 -3.160 1.00 37.13 85 GLU B N 1
ATOM 3322 C CA . GLU B 1 87 ? -6.867 2.491 -3.715 1.00 38.03 85 GLU B CA 1
ATOM 3323 C C . GLU B 1 87 ? -6.714 3.104 -5.112 1.00 36.94 85 GLU B C 1
ATOM 3324 O O . GLU B 1 87 ? -5.618 3.508 -5.495 1.00 37.33 85 GLU B O 1
ATOM 3330 N N . ALA B 1 88 ? -7.810 3.178 -5.862 1.00 35.66 86 ALA B N 1
ATOM 3331 C CA . ALA B 1 88 ? -7.795 3.803 -7.182 1.00 35.24 86 ALA B CA 1
ATOM 3332 C C . ALA B 1 88 ? -7.892 5.320 -7.048 1.00 33.47 86 ALA B C 1
ATOM 3333 O O . ALA B 1 88 ? -7.094 6.052 -7.627 1.00 33.04 86 ALA B O 1
ATOM 3335 N N . ASN B 1 89 ? -8.875 5.776 -6.275 1.00 32.22 87 ASN B N 1
ATOM 3336 C CA . ASN B 1 89 ? -9.125 7.202 -6.051 1.00 30.75 87 ASN B CA 1
ATOM 3337 C C . ASN B 1 89 ? -9.265 7.994 -7.361 1.00 30.67 87 ASN B C 1
ATOM 3338 O O . ASN B 1 89 ? -8.779 9.118 -7.481 1.00 30.23 87 ASN B O 1
ATOM 3343 N N . ARG B 1 90 ? -9.941 7.390 -8.335 1.00 31.35 88 ARG B N 1
ATOM 3344 C CA . ARG B 1 90 ? -10.120 7.982 -9.659 1.00 31.58 88 ARG B CA 1
ATOM 3345 C C . ARG B 1 90 ? -11.559 7.803 -10.120 1.00 32.57 88 ARG B C 1
ATOM 3346 O O . ARG B 1 90 ? -12.185 6.780 -9.843 1.00 32.52 88 ARG B O 1
ATOM 3354 N N . GLY B 1 91 ? -12.073 8.800 -10.834 1.00 33.31 89 GLY B N 1
ATOM 3355 C CA . GLY B 1 91 ? -13.405 8.729 -11.417 1.00 34.16 89 GLY B CA 1
ATOM 3356 C C . GLY B 1 91 ? -14.377 9.735 -10.837 1.00 34.60 89 GLY B C 1
ATOM 3357 O O . GLY B 1 91 ? -14.005 10.613 -10.054 1.00 33.46 89 GLY B O 1
ATOM 3358 N N . TYR B 1 92 ? -15.638 9.579 -11.221 1.00 36.02 90 TYR B N 1
ATOM 3359 C CA . TYR B 1 92 ? -16.673 10.564 -10.940 1.00 36.28 90 TYR B CA 1
ATOM 3360 C C . TYR B 1 92 ? -17.437 10.246 -9.654 1.00 37.13 90 TYR B C 1
ATOM 3361 O O . TYR B 1 92 ? -17.749 9.086 -9.384 1.00 37.51 90 TYR B O 1
ATOM 3370 N N . SER B 1 93 ? -17.741 11.286 -8.876 1.00 37.84 91 SER B N 1
ATOM 3371 C CA . SER B 1 93 ? -18.563 11.160 -7.671 1.00 39.48 91 SER B CA 1
ATOM 3372 C C . SER B 1 93 ? -19.683 12.198 -7.687 1.00 41.08 91 SER B C 1
ATOM 3373 O O . SER B 1 93 ? -19.441 13.380 -7.951 1.00 39.69 91 SER B O 1
ATOM 3376 N N . ALA B 1 94 ? -20.903 11.749 -7.395 1.00 43.75 92 ALA B N 1
ATOM 3377 C CA . ALA B 1 94 ? -22.089 12.608 -7.403 1.00 45.98 92 ALA B CA 1
ATOM 3378 C C . ALA B 1 94 ? -22.585 12.840 -5.975 1.00 47.82 92 ALA B C 1
ATOM 3379 O O . ALA B 1 94 ? -22.198 12.103 -5.066 1.00 47.72 92 ALA B O 1
ATOM 3381 N N . PRO B 1 95 ? -23.451 13.857 -5.770 1.00 50.56 93 PRO B N 1
ATOM 3382 C CA . PRO B 1 95 ? -24.014 14.069 -4.429 1.00 51.17 93 PRO B CA 1
ATOM 3383 C C . PRO B 1 95 ? -24.972 12.953 -4.018 1.00 52.95 93 PRO B C 1
ATOM 3384 O O . PRO B 1 95 ? -24.687 12.217 -3.073 1.00 54.79 93 PRO B O 1
ATOM 3388 N N . PRO B 1 117 ? -25.644 15.706 2.596 1.00 50.90 115 PRO B N 1
ATOM 3389 C CA . PRO B 1 117 ? -24.297 15.648 2.029 1.00 49.76 115 PRO B CA 1
ATOM 3390 C C . PRO B 1 117 ? -23.903 16.935 1.300 1.00 48.19 115 PRO B C 1
ATOM 3391 O O . PRO B 1 117 ? -24.736 17.822 1.104 1.00 49.11 115 PRO B O 1
ATOM 3395 N N . ASP B 1 118 ? -22.638 17.014 0.899 1.00 46.21 116 ASP B N 1
ATOM 3396 C CA . ASP B 1 118 ? -22.108 18.188 0.209 1.00 44.30 116 ASP B CA 1
ATOM 3397 C C . ASP B 1 118 ? -22.801 18.399 -1.145 1.00 42.90 116 ASP B C 1
ATOM 3398 O O . ASP B 1 118 ? -23.020 17.443 -1.896 1.00 42.15 116 ASP B O 1
ATOM 3403 N N . ILE B 1 119 ? -23.146 19.651 -1.445 1.00 40.54 117 ILE B N 1
ATOM 3404 C CA . ILE B 1 119 ? -23.810 19.993 -2.707 1.00 39.73 117 ILE B CA 1
ATOM 3405 C C . ILE B 1 119 ? -22.740 20.202 -3.780 1.00 37.35 117 ILE B C 1
ATOM 3406 O O . ILE B 1 119 ? -22.401 21.331 -4.148 1.00 36.00 117 ILE B O 1
ATOM 3411 N N . LYS B 1 120 ? -22.204 19.090 -4.270 1.00 35.91 118 LYS B N 1
ATOM 3412 C CA . LYS B 1 120 ? -21.092 19.126 -5.208 1.00 34.60 118 LYS B CA 1
ATOM 3413 C C . LYS B 1 120 ? -20.973 17.822 -5.974 1.00 33.27 118 LYS B C 1
ATOM 3414 O O . LYS B 1 120 ? -21.455 16.782 -5.528 1.00 32.33 118 LYS B O 1
ATOM 3420 N N . GLU B 1 121 ? -20.310 17.895 -7.123 1.00 31.96 119 GLU B N 1
ATOM 3421 C CA . GLU B 1 121 ? -19.847 16.710 -7.831 1.00 31.51 119 GLU B CA 1
ATOM 3422 C C . GLU B 1 121 ? -18.363 16.873 -8.137 1.00 30.17 119 GLU B C 1
ATOM 3423 O O . GLU B 1 121 ? -17.843 17.998 -8.202 1.00 29.08 119 GLU B O 1
ATOM 3429 N N . SER B 1 122 ? -17.678 15.748 -8.302 1.00 29.29 120 SER B N 1
ATOM 3430 C CA . SER B 1 122 ? -16.248 15.776 -8.580 1.00 28.42 120 SER B CA 1
ATOM 3431 C C . SER B 1 122 ? -15.836 14.703 -9.573 1.00 28.26 120 SER B C 1
ATOM 3432 O O . SER B 1 122 ? -16.552 13.720 -9.775 1.00 28.05 120 SER B O 1
ATOM 3435 N N . TYR B 1 123 ? -14.684 14.923 -10.201 1.00 27.87 121 TYR B N 1
ATOM 3436 C CA . TYR B 1 123 ? -14.054 13.941 -11.077 1.00 28.62 121 TYR B CA 1
ATOM 3437 C C . TYR B 1 123 ? -12.562 13.945 -10.790 1.00 28.70 121 TYR B C 1
ATOM 3438 O O . TYR B 1 123 ? -11.915 14.999 -10.834 1.00 27.93 121 TYR B O 1
ATOM 3447 N N . GLU B 1 124 ? -12.021 12.768 -10.492 1.00 28.86 122 GLU B N 1
ATOM 3448 C CA . GLU B 1 124 ? -10.641 12.664 -10.049 1.00 29.34 122 GLU B CA 1
ATOM 3449 C C . GLU B 1 124 ? -9.760 11.897 -11.028 1.00 29.67 122 GLU B C 1
ATOM 3450 O O . GLU B 1 124 ? -10.146 10.849 -11.552 1.00 29.56 122 GLU B O 1
ATOM 3456 N N . ILE B 1 125 ? -8.575 12.456 -11.261 1.00 29.85 123 ILE B N 1
ATOM 3457 C CA . ILE B 1 125 ? -7.614 11.959 -12.238 1.00 30.73 123 ILE B CA 1
ATOM 3458 C C . ILE B 1 125 ? -6.267 11.759 -11.540 1.00 30.65 123 ILE B C 1
ATOM 3459 O O . ILE B 1 125 ? -5.814 12.630 -10.790 1.00 29.01 123 ILE B O 1
ATOM 3464 N N . GLY B 1 126 ? -5.640 10.610 -11.787 1.00 31.34 124 GLY B N 1
ATOM 3465 C CA . GLY B 1 126 ? -4.303 10.313 -11.267 1.00 31.82 124 GLY B CA 1
ATOM 3466 C C . GLY B 1 126 ? -3.301 10.210 -12.400 1.00 33.19 124 GLY B C 1
ATOM 3467 O O . GLY B 1 126 ? -3.630 10.507 -13.551 1.00 33.05 124 GLY B O 1
ATOM 3468 N N . ARG B 1 127 ? -2.076 9.791 -12.087 1.00 34.44 125 ARG B N 1
ATOM 3469 C CA . ARG B 1 127 ? -1.067 9.573 -13.128 1.00 36.27 125 ARG B CA 1
ATOM 3470 C C . ARG B 1 127 ? -1.485 8.399 -14.022 1.00 38.11 125 ARG B C 1
ATOM 3471 O O . ARG B 1 127 ? -2.194 7.495 -13.577 1.00 38.07 125 ARG B O 1
ATOM 3479 N N . GLU B 1 128 ? -1.049 8.432 -15.279 1.00 40.34 126 GLU B N 1
ATOM 3480 C CA . GLU B 1 128 ? -1.529 7.502 -16.309 1.00 42.28 126 GLU B CA 1
ATOM 3481 C C . GLU B 1 128 ? -0.929 6.094 -16.243 1.00 43.93 126 GLU B C 1
ATOM 3482 O O . GLU B 1 128 ? -1.540 5.139 -16.723 1.00 46.15 126 GLU B O 1
ATOM 3488 N N . ASP B 1 129 ? 0.257 5.961 -15.661 1.00 44.51 127 ASP B N 1
ATOM 3489 C CA . ASP B 1 129 ? 1.017 4.704 -15.750 1.00 46.56 127 ASP B CA 1
ATOM 3490 C C . ASP B 1 129 ? 0.989 3.862 -14.466 1.00 46.17 127 ASP B C 1
ATOM 3491 O O . ASP B 1 129 ? 1.918 3.093 -14.207 1.00 47.70 127 ASP B O 1
ATOM 3496 N N . GLU B 1 130 ? -0.074 3.991 -13.673 1.00 45.16 128 GLU B N 1
ATOM 3497 C CA . GLU B 1 130 ? -0.172 3.279 -12.397 1.00 44.43 128 GLU B CA 1
ATOM 3498 C C . GLU B 1 130 ? -0.809 1.899 -12.570 1.00 44.63 128 GLU B C 1
ATOM 3499 O O . GLU B 1 130 ? -1.991 1.809 -12.908 1.00 44.96 128 GLU B O 1
ATOM 3505 N N . PRO B 1 131 ? -0.043 0.821 -12.307 1.00 44.82 129 PRO B N 1
ATOM 3506 C CA . PRO B 1 131 ? -0.562 -0.533 -12.543 1.00 45.38 129 PRO B CA 1
ATOM 3507 C C . PRO B 1 131 ? -1.794 -0.858 -11.691 1.00 44.66 129 PRO B C 1
ATOM 3508 O O . PRO B 1 131 ? -1.765 -0.682 -10.475 1.00 43.58 129 PRO B O 1
ATOM 3512 N N . GLY B 1 132 ? -2.864 -1.308 -12.341 1.00 45.59 130 GLY B N 1
ATOM 3513 C CA . GLY B 1 132 ? -4.105 -1.670 -11.654 1.00 45.63 130 GLY B CA 1
ATOM 3514 C C . GLY B 1 132 ? -5.077 -0.527 -11.395 1.00 45.19 130 GLY B C 1
ATOM 3515 O O . GLY B 1 132 ? -6.184 -0.763 -10.907 1.00 45.55 130 GLY B O 1
ATOM 3516 N N . HIS B 1 133 ? -4.680 0.707 -11.712 1.00 44.38 131 HIS B N 1
ATOM 3517 C CA . HIS B 1 133 ? -5.518 1.884 -11.451 1.00 43.30 131 HIS B CA 1
ATOM 3518 C C . HIS B 1 133 ? -5.509 2.864 -12.627 1.00 42.13 131 HIS B C 1
ATOM 3519 O O . HIS B 1 133 ? -4.983 3.972 -12.511 1.00 41.23 131 HIS B O 1
ATOM 3526 N N . PRO B 1 134 ? -6.097 2.461 -13.766 1.00 42.16 132 PRO B N 1
ATOM 3527 C CA . PRO B 1 134 ? -6.174 3.365 -14.914 1.00 41.61 132 PRO B CA 1
ATOM 3528 C C . PRO B 1 134 ? -7.234 4.445 -14.713 1.00 40.21 132 PRO B C 1
ATOM 3529 O O . PRO B 1 134 ? -8.223 4.214 -14.021 1.00 39.45 132 PRO B O 1
ATOM 3533 N N . ASN B 1 135 ? -7.018 5.616 -15.308 1.00 39.02 133 ASN B N 1
ATOM 3534 C CA . ASN B 1 135 ? -7.999 6.696 -15.257 1.00 37.81 133 ASN B CA 1
ATOM 3535 C C . ASN B 1 135 ? -9.206 6.335 -16.118 1.00 38.34 133 ASN B C 1
ATOM 3536 O O . ASN B 1 135 ? -9.037 5.968 -17.282 1.00 39.41 133 ASN B O 1
ATOM 3541 N N . PRO B 1 136 ? -10.426 6.424 -15.554 1.00 38.09 134 PRO B N 1
ATOM 3542 C CA . PRO B 1 136 ? -11.616 6.121 -16.346 1.00 38.53 134 PRO B CA 1
ATOM 3543 C C . PRO B 1 136 ? -12.036 7.331 -17.180 1.00 38.75 134 PRO B C 1
ATOM 3544 O O . PRO B 1 136 ? -12.896 8.113 -16.770 1.00 38.47 134 PRO B O 1
ATOM 3548 N N . TRP B 1 137 ? -11.414 7.479 -18.344 1.00 39.50 135 TRP B N 1
ATOM 3549 C CA . TRP B 1 137 ? -11.663 8.624 -19.215 1.00 39.70 135 TRP B CA 1
ATOM 3550 C C . TRP B 1 137 ? -13.029 8.532 -19.882 1.00 40.88 135 TRP B C 1
ATOM 3551 O O . TRP B 1 137 ? -13.454 7.443 -20.270 1.00 41.40 135 TRP B O 1
ATOM 3562 N N . PRO B 1 138 ? -13.723 9.676 -20.021 1.00 41.49 136 PRO B N 1
ATOM 3563 C CA . PRO B 1 138 ? -14.980 9.690 -20.760 1.00 42.58 136 PRO B CA 1
ATOM 3564 C C . PRO B 1 138 ? -14.726 9.618 -22.262 1.00 44.24 136 PRO B C 1
ATOM 3565 O O . PRO B 1 138 ? -13.619 9.922 -22.712 1.00 44.30 136 PRO B O 1
ATOM 3569 N N . ALA B 1 139 ? -15.739 9.220 -23.025 1.00 45.78 137 ALA B N 1
ATOM 3570 C CA . ALA B 1 139 ? -15.614 9.136 -24.479 1.00 48.07 137 ALA B CA 1
ATOM 3571 C C . ALA B 1 139 ? -15.302 10.510 -25.073 1.00 48.64 137 ALA B C 1
ATOM 3572 O O . ALA B 1 139 ? -15.952 11.502 -24.739 1.00 48.29 137 ALA B O 1
ATOM 3574 N N . GLU B 1 140 ? -14.296 10.556 -25.943 1.00 50.17 138 GLU B N 1
ATOM 3575 C CA . GLU B 1 140 ? -13.860 11.805 -26.568 1.00 50.98 138 GLU B CA 1
ATOM 3576 C C . GLU B 1 140 ? -14.730 12.121 -27.781 1.00 52.51 138 GLU B C 1
ATOM 3577 O O . GLU B 1 140 ? -14.406 11.728 -28.903 1.00 53.76 138 GLU B O 1
ATOM 3583 N N . GLN B 1 141 ? -15.837 12.823 -27.553 1.00 53.05 139 GLN B N 1
ATOM 3584 C CA . GLN B 1 141 ? -16.717 13.235 -28.647 1.00 54.80 139 GLN B CA 1
ATOM 3585 C C . GLN B 1 141 ? -17.433 14.541 -28.329 1.00 54.68 139 GLN B C 1
ATOM 3586 O O . GLN B 1 141 ? -17.622 14.889 -27.162 1.00 55.13 139 GLN B O 1
ATOM 3592 N N . ASP B 1 142 ? -17.822 15.249 -29.384 1.00 56.07 140 ASP B N 1
ATOM 3593 C CA . ASP B 1 142 ? -18.472 16.554 -29.272 1.00 55.97 140 ASP B CA 1
ATOM 3594 C C . ASP B 1 142 ? -17.576 17.371 -28.326 1.00 54.30 140 ASP B C 1
ATOM 3595 O O . ASP B 1 142 ? -16.359 17.395 -28.513 1.00 54.46 140 ASP B O 1
ATOM 3600 N N . ASP B 1 143 ? -18.155 18.009 -27.310 1.00 52.66 141 ASP B N 1
ATOM 3601 C CA . ASP B 1 143 ? -17.447 18.999 -26.490 1.00 51.42 141 ASP B CA 1
ATOM 3602 C C . ASP B 1 143 ? -16.272 18.427 -25.686 1.00 49.47 141 ASP B C 1
ATOM 3603 O O . ASP B 1 143 ? -15.429 19.184 -25.208 1.00 48.79 141 ASP B O 1
ATOM 3608 N N . LEU B 1 144 ? -16.214 17.105 -25.544 1.00 48.28 142 LEU B N 1
ATOM 3609 C CA . LEU B 1 144 ? -15.170 16.460 -24.740 1.00 46.49 142 LEU B CA 1
ATOM 3610 C C . LEU B 1 144 ? -13.945 16.008 -25.538 1.00 45.61 142 LEU B C 1
ATOM 3611 O O . LEU B 1 144 ? -13.045 15.371 -24.984 1.00 44.26 142 LEU B O 1
ATOM 3616 N N . VAL B 1 145 ? -13.900 16.337 -26.828 1.00 45.07 143 VAL B N 1
ATOM 3617 C CA . VAL B 1 145 ? -12.695 16.108 -27.616 1.00 44.80 143 VAL B CA 1
ATOM 3618 C C . VAL B 1 145 ? -11.616 17.041 -27.067 1.00 43.20 143 VAL B C 1
ATOM 3619 O O . VAL B 1 145 ? -11.832 18.248 -26.962 1.00 43.40 143 VAL B O 1
ATOM 3623 N N . GLY B 1 146 ? -10.471 16.472 -26.700 1.00 41.55 144 GLY B N 1
ATOM 3624 C CA . GLY B 1 146 ? -9.387 17.227 -26.079 1.00 40.25 144 GLY B CA 1
ATOM 3625 C C . GLY B 1 146 ? -9.408 17.218 -24.558 1.00 38.54 144 GLY B C 1
ATOM 3626 O O . GLY B 1 146 ? -8.561 17.847 -23.929 1.00 37.97 144 GLY B O 1
ATOM 3627 N N . PHE B 1 147 ? -10.361 16.503 -23.959 1.00 37.65 145 PHE B N 1
ATOM 3628 C CA . PHE B 1 147 ? -10.490 16.456 -22.493 1.00 36.26 145 PHE B CA 1
ATOM 3629 C C . PHE B 1 147 ? -9.281 15.784 -21.841 1.00 35.66 145 PHE B C 1
ATOM 3630 O O . PHE B 1 147 ? -8.700 16.320 -20.897 1.00 34.59 145 PHE B O 1
ATOM 3638 N N . LYS B 1 148 ? -8.909 14.616 -22.354 1.00 36.42 146 LYS B N 1
ATOM 3639 C CA . LYS B 1 148 ? -7.803 13.840 -21.795 1.00 36.93 146 LYS B CA 1
ATOM 3640 C C . LYS B 1 148 ? -6.474 14.579 -21.923 1.00 36.58 146 LYS B C 1
ATOM 3641 O O . LYS B 1 148 ? -5.741 14.713 -20.944 1.00 36.03 146 LYS B O 1
ATOM 3647 N N . SER B 1 149 ? -6.158 15.051 -23.125 1.00 36.97 147 SER B N 1
ATOM 3648 C CA . SER B 1 149 ? -4.863 15.699 -23.354 1.00 37.18 147 SER B CA 1
ATOM 3649 C C . SER B 1 149 ? -4.737 16.992 -22.532 1.00 35.63 147 SER B C 1
ATOM 3650 O O . SER B 1 149 ? -3.659 17.316 -22.040 1.00 35.41 147 SER B O 1
ATOM 3653 N N . THR B 1 150 ? -5.846 17.710 -22.372 1.00 34.57 148 THR B N 1
ATOM 3654 C CA . THR B 1 150 ? -5.878 18.925 -21.559 1.00 33.36 148 THR B CA 1
ATOM 3655 C C . THR B 1 150 ? -5.597 18.612 -20.093 1.00 32.46 148 THR B C 1
ATOM 3656 O O . THR B 1 150 ? -4.745 19.244 -19.462 1.00 31.85 148 THR B O 1
ATOM 3660 N N . MET B 1 151 ? -6.316 17.632 -19.557 1.00 32.16 149 MET B N 1
ATOM 3661 C CA . MET B 1 151 ? -6.201 17.294 -18.142 1.00 31.66 149 MET B CA 1
ATOM 3662 C C . MET B 1 151 ? -4.847 16.668 -17.796 1.00 31.80 149 MET B C 1
ATOM 3663 O O . MET B 1 151 ? -4.279 16.969 -16.747 1.00 30.64 149 MET B O 1
ATOM 3668 N N . ASN B 1 152 ? -4.323 15.825 -18.684 1.00 32.89 150 ASN B N 1
ATOM 3669 C CA . ASN B 1 152 ? -2.989 15.250 -18.494 1.00 33.81 150 ASN B CA 1
ATOM 3670 C C . ASN B 1 152 ? -1.885 16.308 -18.499 1.00 34.05 150 ASN B C 1
ATOM 3671 O O . ASN B 1 152 ? -0.937 16.214 -17.720 1.00 33.76 150 ASN B O 1
ATOM 3676 N N . ASN B 1 153 ? -2.014 17.307 -19.373 1.00 34.92 151 ASN B N 1
ATOM 3677 C CA . ASN B 1 153 ? -1.074 18.434 -19.429 1.00 35.42 151 ASN B CA 1
ATOM 3678 C C . ASN B 1 153 ? -1.097 19.237 -18.128 1.00 33.90 151 ASN B C 1
ATOM 3679 O O . ASN B 1 153 ? -0.047 19.526 -17.551 1.00 33.86 151 ASN B O 1
ATOM 3684 N N . PHE B 1 154 ? -2.296 19.581 -17.666 1.00 32.48 152 PHE B N 1
ATOM 3685 C CA . PHE B 1 154 ? -2.462 20.326 -16.415 1.00 31.10 152 PHE B CA 1
ATOM 3686 C C . PHE B 1 154 ? -1.927 19.538 -15.218 1.00 30.07 152 PHE B C 1
ATOM 3687 O O . PHE B 1 154 ? -1.254 20.101 -14.351 1.00 29.51 152 PHE B O 1
ATOM 3695 N N . PHE B 1 155 ? -2.224 18.241 -15.187 1.00 29.61 153 PHE B N 1
ATOM 3696 C CA . PHE B 1 155 ? -1.704 17.328 -14.161 1.00 29.42 153 PHE B CA 1
ATOM 3697 C C . PHE B 1 155 ? -0.177 17.399 -14.068 1.00 30.15 153 PHE B C 1
ATOM 3698 O O . PHE B 1 155 ? 0.386 17.488 -12.974 1.00 29.58 153 PHE B O 1
ATOM 3706 N N . ASP B 1 156 ? 0.485 17.355 -15.222 1.00 31.36 154 ASP B N 1
ATOM 3707 C CA . ASP B 1 156 ? 1.944 17.408 -15.279 1.00 32.63 154 ASP B CA 1
ATOM 3708 C C . ASP B 1 156 ? 2.510 18.766 -14.866 1.00 32.17 154 ASP B C 1
ATOM 3709 O O . ASP B 1 156 ? 3.579 18.829 -14.261 1.00 32.49 154 ASP B O 1
ATOM 3714 N N . GLN B 1 157 ? 1.799 19.844 -15.182 1.00 31.52 155 GLN B N 1
ATOM 3715 C CA . GLN B 1 157 ? 2.225 21.179 -14.770 1.00 31.05 155 GLN B CA 1
ATOM 3716 C C . GLN B 1 157 ? 2.072 21.389 -13.260 1.00 29.82 155 GLN B C 1
ATOM 3717 O O . GLN B 1 157 ? 2.905 22.042 -12.634 1.00 29.27 155 GLN B O 1
ATOM 3723 N N . CYS B 1 158 ? 1.007 20.839 -12.679 1.00 28.78 156 CYS B N 1
ATOM 3724 C CA . CYS B 1 158 ? 0.824 20.882 -11.233 1.00 27.72 156 CYS B CA 1
ATOM 3725 C C . CYS B 1 158 ? 1.862 20.004 -10.529 1.00 27.69 156 CYS B C 1
ATOM 3726 O O . CYS B 1 158 ? 2.346 20.349 -9.452 1.00 26.98 156 CYS B O 1
ATOM 3729 N N . LYS B 1 159 ? 2.189 18.873 -11.151 1.00 28.25 157 LYS B N 1
ATOM 3730 C CA . LYS B 1 159 ? 3.243 17.979 -10.670 1.00 28.77 157 LYS B CA 1
ATOM 3731 C C . LYS B 1 159 ? 4.575 18.726 -10.577 1.00 28.65 157 LYS B C 1
ATOM 3732 O O . LYS B 1 159 ? 5.283 18.615 -9.583 1.00 27.94 157 LYS B O 1
ATOM 3738 N N . ALA B 1 160 ? 4.892 19.507 -11.608 1.00 29.35 158 ALA B N 1
ATOM 3739 C CA . ALA B 1 160 ? 6.100 20.328 -11.610 1.00 29.68 158 ALA B CA 1
ATOM 3740 C C . ALA B 1 160 ? 6.061 21.384 -10.509 1.00 29.18 158 ALA B C 1
ATOM 3741 O O . ALA B 1 160 ? 7.074 21.641 -9.863 1.00 29.28 158 ALA B O 1
ATOM 3743 N N . LEU B 1 161 ? 4.895 21.989 -10.295 1.00 28.13 159 LEU B N 1
ATOM 3744 C CA . LEU B 1 161 ? 4.758 23.044 -9.293 1.00 27.43 159 LEU B CA 1
ATOM 3745 C C . LEU B 1 161 ? 4.921 22.495 -7.872 1.00 26.67 159 LEU B C 1
ATOM 3746 O O . LEU B 1 161 ? 5.516 23.148 -7.017 1.00 26.24 159 LEU B O 1
ATOM 3751 N N . HIS B 1 162 ? 4.387 21.299 -7.631 1.00 26.50 160 HIS B N 1
ATOM 3752 C CA . HIS B 1 162 ? 4.543 20.610 -6.347 1.00 26.33 160 HIS B CA 1
ATOM 3753 C C . HIS B 1 162 ? 6.016 20.499 -5.967 1.00 26.65 160 HIS B C 1
ATOM 3754 O O . HIS B 1 162 ? 6.420 20.890 -4.875 1.00 26.04 160 HIS B O 1
ATOM 3761 N N . ILE B 1 163 ? 6.803 19.964 -6.892 1.00 27.56 161 ILE B N 1
ATOM 3762 C CA . ILE B 1 163 ? 8.242 19.810 -6.707 1.00 28.42 161 ILE B CA 1
ATOM 3763 C C . ILE B 1 163 ? 8.884 21.139 -6.310 1.00 28.67 161 ILE B C 1
ATOM 3764 O O . ILE B 1 163 ? 9.675 21.184 -5.373 1.00 28.40 161 ILE B O 1
ATOM 3769 N N . GLU B 1 164 ? 8.512 22.220 -6.993 1.00 28.98 162 GLU B N 1
ATOM 3770 C CA . GLU B 1 164 ? 9.103 23.533 -6.723 1.00 29.65 162 GLU B CA 1
ATOM 3771 C C . GLU B 1 164 ? 8.661 24.127 -5.383 1.00 27.92 162 GLU B C 1
ATOM 3772 O O . GLU B 1 164 ? 9.443 24.806 -4.725 1.00 28.16 162 GLU B O 1
ATOM 3778 N N . VAL B 1 165 ? 7.417 23.882 -4.980 1.00 26.33 163 VAL B N 1
ATOM 3779 C CA . VAL B 1 165 ? 6.944 24.346 -3.670 1.00 25.32 163 VAL B CA 1
ATOM 3780 C C . VAL B 1 165 ? 7.680 23.623 -2.535 1.00 24.65 163 VAL B C 1
ATOM 3781 O O . VAL B 1 165 ? 8.046 24.241 -1.539 1.00 24.31 163 VAL B O 1
ATOM 3785 N N . MET B 1 166 ? 7.903 22.322 -2.687 1.00 24.63 164 MET B N 1
ATOM 3786 C CA . MET B 1 166 ? 8.650 21.570 -1.679 1.00 24.77 164 MET B CA 1
ATOM 3787 C C . MET B 1 166 ? 10.106 22.047 -1.610 1.00 25.50 164 MET B C 1
ATOM 3788 O O . MET B 1 166 ? 10.695 22.091 -0.531 1.00 25.48 164 MET B O 1
ATOM 3793 N N . ARG B 1 167 ? 10.681 22.425 -2.749 1.00 26.44 165 ARG B N 1
ATOM 3794 C CA . ARG B 1 167 ? 12.038 22.985 -2.756 1.00 27.26 165 ARG B CA 1
ATOM 3795 C C . ARG B 1 167 ? 12.075 24.307 -1.988 1.00 27.06 165 ARG B C 1
ATOM 3796 O O . ARG B 1 167 ? 13.040 24.587 -1.286 1.00 27.25 165 ARG B O 1
ATOM 3804 N N . ALA B 1 168 ? 11.017 25.107 -2.113 1.00 26.53 166 ALA B N 1
ATOM 3805 C CA . ALA B 1 168 ? 10.898 26.349 -1.348 1.00 26.34 166 ALA B CA 1
ATOM 3806 C C . ALA B 1 168 ? 10.831 26.065 0.150 1.00 25.75 166 ALA B C 1
ATOM 3807 O O . ALA B 1 168 ? 11.453 26.763 0.947 1.00 25.86 166 ALA B O 1
ATOM 3809 N N . ILE B 1 169 ? 10.075 25.036 0.524 1.00 25.05 167 ILE B N 1
ATOM 3810 C CA . ILE B 1 169 ? 10.002 24.602 1.916 1.00 24.57 167 ILE B CA 1
ATOM 3811 C C . ILE B 1 169 ? 11.390 24.170 2.407 1.00 25.12 167 ILE B C 1
ATOM 3812 O O . ILE B 1 169 ? 11.815 24.568 3.486 1.00 24.97 167 ILE B O 1
ATOM 3817 N N . ALA B 1 170 ? 12.092 23.374 1.606 1.00 25.45 168 ALA B N 1
ATOM 3818 C CA . ALA B 1 170 ? 13.444 22.932 1.956 1.00 26.35 168 ALA B CA 1
ATOM 3819 C C . ALA B 1 170 ? 14.399 24.111 2.156 1.00 27.07 168 ALA B C 1
ATOM 3820 O O . ALA B 1 170 ? 15.128 24.167 3.148 1.00 27.11 168 ALA B O 1
ATOM 3822 N N . VAL B 1 171 ? 14.380 25.057 1.217 1.00 27.50 169 VAL B N 1
ATOM 3823 C CA . VAL B 1 171 ? 15.232 26.239 1.301 1.00 28.38 169 VAL B CA 1
ATOM 3824 C C . VAL B 1 171 ? 14.870 27.067 2.535 1.00 28.50 169 VAL B C 1
ATOM 3825 O O . VAL B 1 171 ? 15.749 27.528 3.262 1.00 28.99 169 VAL B O 1
ATOM 3829 N N . GLY B 1 172 ? 13.575 27.241 2.777 1.00 28.04 170 GLY B N 1
ATOM 3830 C CA . GLY B 1 172 ? 13.115 27.967 3.956 1.00 28.11 170 GLY B CA 1
ATOM 3831 C C . GLY B 1 172 ? 13.554 27.313 5.254 1.00 28.17 170 GLY B C 1
ATOM 3832 O O . GLY B 1 172 ? 13.848 27.999 6.232 1.00 28.68 170 GLY B O 1
ATOM 3833 N N . MET B 1 173 ? 13.588 25.983 5.260 1.00 28.23 171 MET B N 1
ATOM 3834 C CA . MET B 1 173 ? 14.022 25.210 6.430 1.00 29.07 171 MET B CA 1
ATOM 3835 C C . MET B 1 173 ? 15.532 25.263 6.658 1.00 30.08 171 MET B C 1
ATOM 3836 O O . MET B 1 173 ? 16.005 24.922 7.741 1.00 30.41 171 MET B O 1
ATOM 3841 N N . GLY B 1 174 ? 16.291 25.663 5.642 1.00 30.70 172 GLY B N 1
ATOM 3842 C CA . GLY B 1 174 ? 17.749 25.650 5.734 1.00 32.13 172 GLY B CA 1
ATOM 3843 C C . GLY B 1 174 ? 18.317 24.245 5.627 1.00 32.52 172 GLY B C 1
ATOM 3844 O O . GLY B 1 174 ? 19.348 23.940 6.227 1.00 32.89 172 GLY B O 1
ATOM 3845 N N . ILE B 1 175 ? 17.630 23.387 4.875 1.00 32.61 173 ILE B N 1
ATOM 3846 C CA . ILE B 1 175 ? 18.146 22.063 4.533 1.00 33.48 173 ILE B CA 1
ATOM 3847 C C . ILE B 1 175 ? 18.439 22.012 3.032 1.00 34.36 173 ILE B C 1
ATOM 3848 O O . ILE B 1 175 ? 18.175 22.974 2.309 1.00 33.94 173 ILE B O 1
ATOM 3853 N N . ASP B 1 176 ? 19.011 20.896 2.588 1.00 35.36 174 ASP B N 1
ATOM 3854 C CA . ASP B 1 176 ? 19.303 20.644 1.176 1.00 36.38 174 ASP B CA 1
ATOM 3855 C C . ASP B 1 176 ? 18.104 21.018 0.307 1.00 34.95 174 ASP B C 1
ATOM 3856 O O . ASP B 1 176 ? 17.010 20.504 0.512 1.00 33.73 174 ASP B O 1
ATOM 3861 N N . ALA B 1 177 ? 18.321 21.910 -0.660 1.00 34.78 175 ALA B N 1
ATOM 3862 C CA . ALA B 1 177 ? 17.238 22.447 -1.496 1.00 33.90 175 ALA B CA 1
ATOM 3863 C C . ALA B 1 177 ? 16.451 21.358 -2.221 1.00 33.10 175 ALA B C 1
ATOM 3864 O O . ALA B 1 177 ? 15.257 21.516 -2.478 1.00 32.17 175 ALA B O 1
ATOM 3866 N N . ASN B 1 178 ? 17.123 20.255 -2.537 1.00 33.41 176 ASN B N 1
ATOM 3867 C CA . ASN B 1 178 ? 16.504 19.138 -3.245 1.00 33.41 176 ASN B CA 1
ATOM 3868 C C . ASN B 1 178 ? 16.066 17.981 -2.343 1.00 32.20 176 ASN B C 1
ATOM 3869 O O . ASN B 1 178 ? 15.769 16.898 -2.835 1.00 32.42 176 ASN B O 1
ATOM 3874 N N . TYR B 1 179 ? 15.995 18.212 -1.035 1.00 31.46 177 TYR B N 1
ATOM 3875 C CA . TYR B 1 179 ? 15.663 17.145 -0.082 1.00 31.09 177 TYR B CA 1
ATOM 3876 C C . TYR B 1 179 ? 14.406 16.335 -0.439 1.00 30.10 177 TYR B C 1
ATOM 3877 O O . TYR B 1 179 ? 14.406 15.107 -0.324 1.00 29.59 177 TYR B O 1
ATOM 3886 N N . PHE B 1 180 ? 13.337 17.015 -0.850 1.00 29.09 178 PHE B N 1
ATOM 3887 C CA . PHE B 1 180 ? 12.058 16.339 -1.106 1.00 28.72 178 PHE B CA 1
ATOM 3888 C C . PHE B 1 180 ? 11.965 15.647 -2.469 1.00 29.62 178 PHE B C 1
ATOM 3889 O O . PHE B 1 180 ? 11.059 14.848 -2.678 1.00 29.41 178 PHE B O 1
ATOM 3897 N N . ASP B 1 181 ? 12.896 15.933 -3.382 1.00 31.28 179 ASP B N 1
ATOM 3898 C CA . ASP B 1 181 ? 12.816 15.419 -4.756 1.00 32.45 179 ASP B CA 1
ATOM 3899 C C . ASP B 1 181 ? 12.564 13.916 -4.812 1.00 32.97 179 ASP B C 1
ATOM 3900 O O . ASP B 1 181 ? 11.631 13.462 -5.475 1.00 33.11 179 ASP B O 1
ATOM 3905 N N . SER B 1 182 ? 13.387 13.150 -4.105 1.00 33.94 180 SER B N 1
ATOM 3906 C CA . SER B 1 182 ? 13.285 11.686 -4.118 1.00 34.75 180 SER B CA 1
ATOM 3907 C C . SER B 1 182 ? 12.049 11.149 -3.380 1.00 34.06 180 SER B C 1
ATOM 3908 O O . SER B 1 182 ? 11.729 9.964 -3.492 1.00 34.32 180 SER B O 1
ATOM 3911 N N . PHE B 1 183 ? 11.367 12.013 -2.628 1.00 33.11 181 PHE B N 1
ATOM 3912 C CA . PHE B 1 183 ? 10.132 11.641 -1.932 1.00 32.41 181 PHE B CA 1
ATOM 3913 C C . PHE B 1 183 ? 8.864 11.929 -2.738 1.00 32.21 181 PHE B C 1
ATOM 3914 O O . PHE B 1 183 ? 7.802 11.402 -2.411 1.00 31.92 181 PHE B O 1
ATOM 3922 N N . VAL B 1 184 ? 8.969 12.763 -3.773 1.00 32.46 182 VAL B N 1
ATOM 3923 C CA . VAL B 1 184 ? 7.795 13.201 -4.543 1.00 32.66 182 VAL B CA 1
ATOM 3924 C C . VAL B 1 184 ? 7.907 13.002 -6.063 1.00 34.06 182 VAL B C 1
ATOM 3925 O O . VAL B 1 184 ? 6.986 13.363 -6.794 1.00 33.71 182 VAL B O 1
ATOM 3929 N N . ASP B 1 185 ? 9.011 12.418 -6.534 1.00 35.36 183 ASP B N 1
ATOM 3930 C CA . ASP B 1 185 ? 9.305 12.372 -7.976 1.00 36.59 183 ASP B CA 1
ATOM 3931 C C . ASP B 1 185 ? 8.387 11.471 -8.812 1.00 35.99 183 ASP B C 1
ATOM 3932 O O . ASP B 1 185 ? 8.301 11.646 -10.024 1.00 36.56 183 ASP B O 1
ATOM 3937 N N . VAL B 1 186 ? 7.707 10.518 -8.180 1.00 35.10 184 VAL B N 1
ATOM 3938 C CA . VAL B 1 186 ? 6.768 9.647 -8.898 1.00 34.46 184 VAL B CA 1
ATOM 3939 C C . VAL B 1 186 ? 5.532 10.418 -9.374 1.00 33.34 184 VAL B C 1
ATOM 3940 O O . VAL B 1 186 ? 4.995 10.140 -10.446 1.00 33.07 184 VAL B O 1
ATOM 3944 N N . GLY B 1 187 ? 5.083 11.382 -8.577 1.00 31.70 185 GLY B N 1
ATOM 3945 C CA . GLY B 1 187 ? 3.877 12.133 -8.896 1.00 30.71 185 GLY B CA 1
ATOM 3946 C C . GLY B 1 187 ? 2.610 11.349 -8.595 1.00 30.08 185 GLY B C 1
ATOM 3947 O O . GLY B 1 187 ? 1.711 11.287 -9.432 1.00 29.95 185 GLY B O 1
ATOM 3948 N N . ASP B 1 188 ? 2.531 10.765 -7.398 1.00 29.39 186 ASP B N 1
ATOM 3949 C CA . ASP B 1 188 ? 1.329 10.042 -6.954 1.00 29.16 186 ASP B CA 1
ATOM 3950 C C . ASP B 1 188 ? 0.268 11.029 -6.467 1.00 27.96 186 ASP B C 1
ATOM 3951 O O . ASP B 1 188 ? -0.193 10.963 -5.325 1.00 26.74 186 ASP B O 1
ATOM 3956 N N . ASN B 1 189 ? -0.121 11.934 -7.358 1.00 27.81 187 ASN B N 1
ATOM 3957 C CA . ASN B 1 189 ? -1.017 13.032 -7.034 1.00 27.20 187 ASN B CA 1
ATOM 3958 C C . ASN B 1 189 ? -2.394 12.791 -7.628 1.00 27.09 187 ASN B C 1
ATOM 3959 O O . ASN B 1 189 ? -2.553 11.969 -8.527 1.00 27.50 187 ASN B O 1
ATOM 3964 N N . ILE B 1 190 ? -3.393 13.504 -7.113 1.00 26.95 188 ILE B N 1
ATOM 3965 C CA . ILE B 1 190 ? -4.757 13.390 -7.611 1.00 26.63 188 ILE B CA 1
ATOM 3966 C C . ILE B 1 190 ? -5.279 14.767 -7.988 1.00 26.70 188 ILE B C 1
ATOM 3967 O O . ILE B 1 190 ? -5.349 15.678 -7.152 1.00 26.26 188 ILE B O 1
ATOM 3972 N N . LEU B 1 191 ? -5.634 14.899 -9.261 1.00 26.86 189 LEU B N 1
ATOM 3973 C CA . LEU B 1 191 ? -6.274 16.090 -9.789 1.00 26.68 189 LEU B CA 1
ATOM 3974 C C . LEU B 1 191 ? -7.781 15.938 -9.622 1.00 26.74 189 LEU B C 1
ATOM 3975 O O . LEU B 1 191 ? -8.391 15.094 -10.273 1.00 27.15 189 LEU B O 1
ATOM 3980 N N . ARG B 1 192 ? -8.375 16.745 -8.743 1.00 26.54 190 ARG B N 1
ATOM 3981 C CA . ARG B 1 192 ? -9.814 16.691 -8.486 1.00 26.52 190 ARG B CA 1
ATOM 3982 C C . ARG B 1 192 ? -10.513 17.905 -9.097 1.00 25.99 190 ARG B C 1
ATOM 3983 O O . ARG B 1 192 ? -10.320 19.034 -8.646 1.00 26.06 190 ARG B O 1
ATOM 3991 N N . LEU B 1 193 ? -11.325 17.663 -10.121 1.00 25.95 191 LEU B N 1
ATOM 3992 C CA . LEU B 1 193 ? -12.173 18.701 -10.696 1.00 25.72 191 LEU B CA 1
ATOM 3993 C C . LEU B 1 193 ? -13.436 18.774 -9.853 1.00 25.65 191 LEU B C 1
ATOM 3994 O O . LEU B 1 193 ? -14.017 17.741 -9.534 1.00 25.92 191 LEU B O 1
ATOM 3999 N N . LEU B 1 194 ? -13.843 19.984 -9.480 1.00 25.49 192 LEU B N 1
ATOM 4000 C CA . LEU B 1 194 ? -15.022 20.183 -8.634 1.00 25.95 192 LEU B CA 1
ATOM 4001 C C . LEU B 1 194 ? -16.042 21.098 -9.285 1.00 26.33 192 LEU B C 1
ATOM 4002 O O . LEU B 1 194 ? -15.692 22.108 -9.894 1.00 26.60 192 LEU B O 1
ATOM 4007 N N . HIS B 1 195 ? -17.309 20.732 -9.140 1.00 27.07 193 HIS B N 1
ATOM 4008 C CA . HIS B 1 195 ? -18.415 21.555 -9.587 1.00 27.72 193 HIS B CA 1
ATOM 4009 C C . HIS B 1 195 ? -19.445 21.617 -8.470 1.00 27.70 193 HIS B C 1
ATOM 4010 O O . HIS B 1 195 ? -19.950 20.585 -8.032 1.00 27.99 193 HIS B O 1
ATOM 4017 N N . TYR B 1 196 ? -19.725 22.827 -7.998 1.00 27.15 194 TYR B N 1
ATOM 4018 C CA . TYR B 1 196 ? -20.770 23.053 -7.011 1.00 27.19 194 TYR B CA 1
ATOM 4019 C C . TYR B 1 196 ? -21.939 23.691 -7.764 1.00 27.86 194 TYR B C 1
ATOM 4020 O O . TYR B 1 196 ? -21.851 24.853 -8.157 1.00 27.47 194 TYR B O 1
ATOM 4029 N N . PRO B 1 197 ? -23.024 22.926 -7.995 1.00 28.29 195 PRO B N 1
ATOM 4030 C CA . PRO B 1 197 ? -24.133 23.434 -8.805 1.00 29.41 195 PRO B CA 1
ATOM 4031 C C . PRO B 1 197 ? -24.769 24.709 -8.255 1.00 29.85 195 PRO B C 1
ATOM 4032 O O . PRO B 1 197 ? -24.638 25.011 -7.068 1.00 28.92 195 PRO B O 1
ATOM 4036 N N . ALA B 1 198 ? -25.457 25.439 -9.128 1.00 30.89 196 ALA B N 1
ATOM 4037 C CA . ALA B 1 198 ? -26.293 26.558 -8.707 1.00 31.76 196 ALA B CA 1
ATOM 4038 C C . ALA B 1 198 ? -27.216 26.093 -7.587 1.00 32.09 196 ALA B C 1
ATOM 4039 O O . ALA B 1 198 ? -27.808 25.017 -7.675 1.00 32.30 196 ALA B O 1
ATOM 4041 N N . VAL B 1 199 ? -27.317 26.897 -6.533 1.00 32.32 197 VAL B N 1
ATOM 4042 C CA . VAL B 1 199 ? -28.132 26.551 -5.372 1.00 33.01 197 VAL B CA 1
ATOM 4043 C C . VAL B 1 199 ? -28.823 27.801 -4.817 1.00 33.64 197 VAL B C 1
ATOM 4044 O O . VAL B 1 199 ? -28.210 28.867 -4.714 1.00 32.96 197 VAL B O 1
ATOM 4048 N N . LYS B 1 200 ? -30.104 27.663 -4.475 1.00 34.58 198 LYS B N 1
ATOM 4049 C CA . LYS B 1 200 ? -30.863 28.759 -3.871 1.00 35.55 198 LYS B CA 1
ATOM 4050 C C . LYS B 1 200 ? -30.347 29.021 -2.465 1.00 35.15 198 LYS B C 1
ATOM 4051 O O . LYS B 1 200 ? -29.994 28.088 -1.747 1.00 34.75 198 LYS B O 1
ATOM 4057 N N . SER B 1 201 ? -30.298 30.290 -2.071 1.00 35.87 199 SER B N 1
ATOM 4058 C CA . SER B 1 201 ? -29.837 30.648 -0.729 1.00 36.45 199 SER B CA 1
ATOM 4059 C C . SER B 1 201 ? -30.771 30.110 0.356 1.00 37.43 199 SER B C 1
ATOM 4060 O O . SER B 1 201 ? -30.333 29.854 1.476 1.00 37.22 199 SER B O 1
ATOM 4063 N N . GLU B 1 202 ? -32.045 29.921 0.015 1.00 38.86 200 GLU B N 1
ATOM 4064 C CA . GLU B 1 202 ? -33.013 29.337 0.941 1.00 40.53 200 GLU B CA 1
ATOM 4065 C C . GLU B 1 202 ? -32.608 27.936 1.418 1.00 40.31 200 GLU B C 1
ATOM 4066 O O . GLU B 1 202 ? -32.876 27.573 2.563 1.00 40.03 200 GLU B O 1
ATOM 4072 N N . VAL B 1 203 ? -31.965 27.161 0.544 1.00 40.79 201 VAL B N 1
ATOM 4073 C CA . VAL B 1 203 ? -31.506 25.809 0.886 1.00 41.70 201 VAL B CA 1
ATOM 4074 C C . VAL B 1 203 ? -30.631 25.829 2.143 1.00 42.20 201 VAL B C 1
ATOM 4075 O O . VAL B 1 203 ? -30.745 24.951 2.997 1.00 42.40 201 VAL B O 1
ATOM 4079 N N . PHE B 1 204 ? -29.774 26.841 2.253 1.00 43.50 202 PHE B N 1
ATOM 4080 C CA . PHE B 1 204 ? -28.893 26.994 3.413 1.00 44.69 202 PHE B CA 1
ATOM 4081 C C . PHE B 1 204 ? -29.634 27.539 4.633 1.00 47.24 202 PHE B C 1
ATOM 4082 O O . PHE B 1 204 ? -29.362 27.129 5.760 1.00 47.79 202 PHE B O 1
ATOM 4090 N N . LYS B 1 205 ? -30.562 28.465 4.406 1.00 50.35 203 LYS B N 1
ATOM 4091 C CA . LYS B 1 205 ? -31.355 29.053 5.488 1.00 53.36 203 LYS B CA 1
ATOM 4092 C C . LYS B 1 205 ? -32.375 28.048 6.040 1.00 54.44 203 LYS B C 1
ATOM 4093 O O . LYS B 1 205 ? -32.765 28.129 7.204 1.00 55.01 203 LYS B O 1
ATOM 4099 N N . ILE B 1 206 ? -32.797 27.106 5.197 1.00 55.72 204 ILE B N 1
ATOM 4100 C CA . ILE B 1 206 ? -33.629 25.972 5.618 1.00 57.90 204 ILE B CA 1
ATOM 4101 C C . ILE B 1 206 ? -32.863 25.066 6.575 1.00 58.62 204 ILE B C 1
ATOM 4102 O O . ILE B 1 206 ? -33.394 24.643 7.601 1.00 59.42 204 ILE B O 1
ATOM 4107 N N . ASN B 1 207 ? -31.620 24.762 6.216 1.00 58.90 205 ASN B N 1
ATOM 4108 C CA . ASN B 1 207 ? -30.784 23.860 6.992 1.00 59.50 205 ASN B CA 1
ATOM 4109 C C . ASN B 1 207 ? -29.456 24.532 7.343 1.00 59.47 205 ASN B C 1
ATOM 4110 O O . ASN B 1 207 ? -28.478 24.386 6.609 1.00 57.83 205 ASN B O 1
ATOM 4115 N N . PRO B 1 208 ? -29.419 25.293 8.457 1.00 60.80 206 PRO B N 1
ATOM 4116 C CA . PRO B 1 208 ? -28.120 25.788 8.907 1.00 60.32 206 PRO B CA 1
ATOM 4117 C C . PRO B 1 208 ? -27.211 24.604 9.222 1.00 59.61 206 PRO B C 1
ATOM 4118 O O . PRO B 1 208 ? -27.646 23.651 9.874 1.00 62.30 206 PRO B O 1
ATOM 4122 N N . GLY B 1 209 ? -25.975 24.658 8.739 1.00 56.97 207 GLY B N 1
ATOM 4123 C CA . GLY B 1 209 ? -25.083 23.503 8.773 1.00 54.83 207 GLY B CA 1
ATOM 4124 C C . GLY B 1 209 ? -24.942 22.868 7.402 1.00 52.63 207 GLY B C 1
ATOM 4125 O O . GLY B 1 209 ? -24.023 22.077 7.174 1.00 52.15 207 GLY B O 1
ATOM 4126 N N . GLN B 1 210 ? -25.861 23.194 6.490 1.00 50.67 208 GLN B N 1
ATOM 4127 C CA . GLN B 1 210 ? -25.707 22.826 5.085 1.00 48.62 208 GLN B CA 1
ATOM 4128 C C . GLN B 1 210 ? -24.531 23.603 4.522 1.00 45.05 208 GLN B C 1
ATOM 4129 O O . GLN B 1 210 ? -24.459 24.824 4.670 1.00 45.56 208 GLN B O 1
ATOM 4135 N N . VAL B 1 211 ? -23.611 22.891 3.882 1.00 40.77 209 VAL B N 1
ATOM 4136 C CA . VAL B 1 211 ? -22.454 23.522 3.264 1.00 37.63 209 VAL B CA 1
ATOM 4137 C C . VAL B 1 211 ? -22.233 22.954 1.871 1.00 35.07 209 VAL B C 1
ATOM 4138 O O . VAL B 1 211 ? -22.866 21.967 1.480 1.00 35.10 209 VAL B O 1
ATOM 4142 N N . ARG B 1 212 ? -21.351 23.606 1.121 1.00 31.90 210 ARG B N 1
ATOM 4143 C CA . ARG B 1 212 ? -20.970 23.148 -0.211 1.00 30.50 210 ARG B CA 1
ATOM 4144 C C . ARG B 1 212 ? -19.866 22.100 -0.118 1.00 29.55 210 ARG B C 1
ATOM 4145 O O . ARG B 1 212 ? -19.844 21.151 -0.895 1.00 29.19 210 ARG B O 1
ATOM 4153 N N . ALA B 1 213 ? -18.952 22.286 0.831 1.00 28.77 211 ALA B N 1
ATOM 4154 C CA . ALA B 1 213 ? -17.935 21.283 1.145 1.00 27.86 211 ALA B CA 1
ATOM 4155 C C . ALA B 1 213 ? -17.721 21.234 2.655 1.00 27.32 211 ALA B C 1
ATOM 4156 O O . ALA B 1 213 ? -17.386 22.245 3.274 1.00 26.79 211 ALA B O 1
ATOM 4158 N N . GLY B 1 214 ? -17.916 20.055 3.241 1.00 27.18 212 GLY B N 1
ATOM 4159 C CA . GLY B 1 214 ? -17.808 19.877 4.685 1.00 26.96 212 GLY B CA 1
ATOM 4160 C C . GLY B 1 214 ? -16.416 20.183 5.197 1.00 26.43 212 GLY B C 1
ATOM 4161 O O . GLY B 1 214 ? -15.428 20.008 4.475 1.00 25.43 212 GLY B O 1
ATOM 4162 N N . GLU B 1 215 ? -16.336 20.638 6.446 1.00 26.20 213 GLU B N 1
ATOM 4163 C CA . GLU B 1 215 ? -15.048 20.959 7.052 1.00 26.33 213 GLU B CA 1
ATOM 4164 C C . GLU B 1 215 ? -14.156 19.716 7.166 1.00 25.14 213 GLU B C 1
ATOM 4165 O O . GLU B 1 215 ? -14.619 18.627 7.508 1.00 24.45 213 GLU B O 1
ATOM 4171 N N . HIS B 1 216 ? -12.873 19.899 6.869 1.00 23.65 214 HIS B N 1
ATOM 4172 C CA . HIS B 1 216 ? -11.917 18.800 6.829 1.00 22.77 214 HIS B CA 1
ATOM 4173 C C . HIS B 1 216 ? -10.495 19.332 6.762 1.00 22.19 214 HIS B C 1
ATOM 4174 O O . HIS B 1 216 ? -10.273 20.529 6.572 1.00 21.25 214 HIS B O 1
ATOM 4181 N N . THR B 1 217 ? -9.539 18.423 6.909 1.00 22.29 215 THR B N 1
ATOM 4182 C CA . THR B 1 217 ? -8.150 18.689 6.570 1.00 22.14 215 THR B CA 1
ATOM 4183 C C . THR B 1 217 ? -7.794 17.814 5.368 1.00 22.49 215 THR B C 1
ATOM 4184 O O . THR B 1 217 ? -8.392 16.752 5.170 1.00 22.78 215 THR B O 1
ATOM 4188 N N . ASP B 1 218 ? -6.845 18.267 4.551 1.00 21.86 216 ASP B N 1
ATOM 4189 C CA . ASP B 1 218 ? -6.373 17.470 3.420 1.00 21.90 216 ASP B CA 1
ATOM 4190 C C . ASP B 1 218 ? -5.366 16.447 3.927 1.00 22.31 216 ASP B C 1
ATOM 4191 O O . ASP B 1 218 ? -4.796 16.627 4.995 1.00 21.83 216 ASP B O 1
ATOM 4196 N N . TYR B 1 219 ? -5.147 15.389 3.147 1.00 23.17 217 TYR B N 1
ATOM 4197 C CA . TYR B 1 219 ? -4.384 14.224 3.600 1.00 24.40 217 TYR B CA 1
ATOM 4198 C C . TYR B 1 219 ? -2.887 14.265 3.308 1.00 24.68 217 TYR B C 1
ATOM 4199 O O . TYR B 1 219 ? -2.092 13.723 4.084 1.00 25.63 217 TYR B O 1
ATOM 4208 N N . GLY B 1 220 ? -2.505 14.887 2.196 1.00 24.18 218 GLY B N 1
ATOM 4209 C CA . GLY B 1 220 ? -1.173 14.701 1.621 1.00 24.42 218 GLY B CA 1
ATOM 4210 C C . GLY B 1 220 ? -0.095 15.665 2.067 1.00 24.51 218 GLY B C 1
ATOM 4211 O O . GLY B 1 220 ? -0.077 16.110 3.212 1.00 24.60 218 GLY B O 1
ATOM 4212 N N . SER B 1 221 ? 0.822 15.972 1.152 1.00 25.06 219 SER B N 1
ATOM 4213 C CA . SER B 1 221 ? 1.889 16.930 1.415 1.00 25.37 219 SER B CA 1
ATOM 4214 C C . SER B 1 221 ? 1.352 18.353 1.300 1.00 25.08 219 SER B C 1
ATOM 4215 O O . SER B 1 221 ? 1.298 19.084 2.292 1.00 24.90 219 SER B O 1
ATOM 4218 N N . ILE B 1 222 ? 0.968 18.740 0.085 1.00 24.91 220 ILE B N 1
ATOM 4219 C CA . ILE B 1 222 ? 0.281 20.007 -0.149 1.00 24.59 220 ILE B CA 1
ATOM 4220 C C . ILE B 1 222 ? -0.883 19.816 -1.115 1.00 23.84 220 ILE B C 1
ATOM 4221 O O . ILE B 1 222 ? -0.977 18.804 -1.810 1.00 23.85 220 ILE B O 1
ATOM 4226 N N . THR B 1 223 ? -1.774 20.796 -1.137 1.00 23.14 221 THR B N 1
ATOM 4227 C CA . THR B 1 223 ? -2.852 20.841 -2.112 1.00 23.05 221 THR B CA 1
ATOM 4228 C C . THR B 1 223 ? -2.748 22.165 -2.852 1.00 22.83 221 THR B C 1
ATOM 4229 O O . THR B 1 223 ? -2.563 23.215 -2.234 1.00 22.59 221 THR B O 1
ATOM 4233 N N . LEU B 1 224 ? -2.851 22.109 -4.173 1.00 23.44 222 LEU B N 1
ATOM 4234 C CA . LEU B 1 224 ? -2.901 23.315 -4.992 1.00 23.92 222 LEU B CA 1
ATOM 4235 C C . LEU B 1 224 ? -4.357 23.543 -5.363 1.00 23.93 222 LEU B C 1
ATOM 4236 O O . LEU B 1 224 ? -4.956 22.728 -6.071 1.00 24.51 222 LEU B O 1
ATOM 4241 N N . LEU B 1 225 ? -4.932 24.635 -4.866 1.00 23.60 223 LEU B N 1
ATOM 4242 C CA . LEU B 1 225 ? -6.349 24.911 -5.075 1.00 23.88 223 LEU B CA 1
ATOM 4243 C C . LEU B 1 225 ? -6.560 26.112 -5.993 1.00 23.65 223 LEU B C 1
ATOM 4244 O O . LEU B 1 225 ? -6.215 27.242 -5.645 1.00 23.05 223 LEU B O 1
ATOM 4249 N N . PHE B 1 226 ? -7.129 25.840 -7.165 1.00 23.70 224 PHE B N 1
ATOM 4250 C CA . PHE B 1 226 ? -7.486 26.864 -8.134 1.00 24.37 224 PHE B CA 1
ATOM 4251 C C . PHE B 1 226 ? -8.983 27.079 -8.020 1.00 25.36 224 PHE B C 1
ATOM 4252 O O . PHE B 1 226 ? -9.761 26.176 -8.315 1.00 25.52 224 PHE B O 1
ATOM 4260 N N . GLN B 1 227 ? -9.391 28.262 -7.576 1.00 26.75 225 GLN B N 1
ATOM 4261 C CA . GLN B 1 227 ? -10.812 28.577 -7.461 1.00 28.02 225 GLN B CA 1
ATOM 4262 C C . GLN B 1 227 ? -11.193 29.699 -8.415 1.00 29.16 225 GLN B C 1
ATOM 4263 O O . GLN B 1 227 ? -10.361 30.543 -8.769 1.00 29.59 225 GLN B O 1
ATOM 4269 N N . ASP B 1 228 ? -12.457 29.700 -8.822 1.00 29.77 226 ASP B N 1
ATOM 4270 C CA . ASP B 1 228 ? -13.015 30.793 -9.611 1.00 31.04 226 ASP B CA 1
ATOM 4271 C C . ASP B 1 228 ? -13.368 31.958 -8.677 1.00 31.41 226 ASP B C 1
ATOM 4272 O O . ASP B 1 228 ? -12.981 31.959 -7.503 1.00 30.81 226 ASP B O 1
ATOM 4277 N N . SER B 1 229 ? -14.119 32.928 -9.190 1.00 32.13 227 SER B N 1
ATOM 4278 C CA . SER B 1 229 ? -14.390 34.169 -8.469 1.00 32.91 227 SER B CA 1
ATOM 4279 C C . SER B 1 229 ? -15.604 34.128 -7.535 1.00 32.43 227 SER B C 1
ATOM 4280 O O . SER B 1 229 ? -15.896 35.130 -6.890 1.00 33.09 227 SER B O 1
ATOM 4283 N N . ARG B 1 230 ? -16.303 32.996 -7.452 1.00 31.86 228 ARG B N 1
ATOM 4284 C CA . ARG B 1 230 ? -17.563 32.933 -6.701 1.00 32.28 228 ARG B CA 1
ATOM 4285 C C . ARG B 1 230 ? -17.379 33.176 -5.203 1.00 31.83 228 ARG B C 1
ATOM 4286 O O . ARG B 1 230 ? -18.171 33.887 -4.587 1.00 32.57 228 ARG B O 1
ATOM 4294 N N . GLY B 1 231 ? -16.333 32.592 -4.628 1.00 30.17 229 GLY B N 1
ATOM 4295 C CA . GLY B 1 231 ? -16.091 32.683 -3.188 1.00 29.36 229 GLY B CA 1
ATOM 4296 C C . GLY B 1 231 ? -16.753 31.535 -2.448 1.00 28.43 229 GLY B C 1
ATOM 4297 O O . GLY B 1 231 ? -17.418 30.697 -3.061 1.00 28.37 229 GLY B O 1
ATOM 4298 N N . GLY B 1 232 ? -16.567 31.493 -1.130 1.00 27.63 230 GLY B N 1
ATOM 4299 C CA . GLY B 1 232 ? -17.136 30.434 -0.297 1.00 27.03 230 GLY B CA 1
ATOM 4300 C C . GLY B 1 232 ? -16.118 29.635 0.495 1.00 26.00 230 GLY B C 1
ATOM 4301 O O . GLY B 1 232 ? -16.463 29.020 1.508 1.00 26.12 230 GLY B O 1
ATOM 4302 N N . LEU B 1 233 ? -14.870 29.614 0.033 1.00 25.08 231 LEU B N 1
ATOM 4303 C CA . LEU B 1 233 ? -13.814 28.902 0.746 1.00 24.03 231 LEU B CA 1
ATOM 4304 C C . LEU B 1 233 ? -13.532 29.611 2.059 1.00 23.47 231 LEU B C 1
ATOM 4305 O O . LEU B 1 233 ? -13.390 30.834 2.091 1.00 23.37 231 LEU B O 1
ATOM 4310 N N . GLN B 1 234 ? -13.455 28.839 3.138 1.00 22.71 232 GLN B N 1
ATOM 4311 C CA . GLN B 1 234 ? -13.118 29.380 4.449 1.00 22.71 232 GLN B CA 1
ATOM 4312 C C . GLN B 1 234 ? -12.042 28.540 5.129 1.00 22.38 232 GLN B C 1
ATOM 4313 O O . GLN B 1 234 ? -11.980 27.332 4.937 1.00 22.21 232 GLN B O 1
ATOM 4319 N N . VAL B 1 235 ? -11.215 29.202 5.929 1.00 22.50 233 VAL B N 1
ATOM 4320 C CA . VAL B 1 235 ? -10.105 28.579 6.640 1.00 22.46 233 VAL B CA 1
ATOM 4321 C C . VAL B 1 235 ? -10.262 28.915 8.118 1.00 22.85 233 VAL B C 1
ATOM 4322 O O . VAL B 1 235 ? -10.536 30.067 8.471 1.00 23.25 233 VAL B O 1
ATOM 4326 N N . LYS B 1 236 ? -10.095 27.916 8.979 1.00 23.00 234 LYS B N 1
ATOM 4327 C CA . LYS B 1 236 ? -10.313 28.112 10.406 1.00 23.88 234 LYS B CA 1
ATOM 4328 C C . LYS B 1 236 ? -9.120 28.839 11.031 1.00 23.90 234 LYS B C 1
ATOM 4329 O O . LYS B 1 236 ? -7.975 28.423 10.860 1.00 23.55 234 LYS B O 1
ATOM 4335 N N . SER B 1 237 ? -9.401 29.928 11.745 1.00 24.06 235 SER B N 1
ATOM 4336 C CA . SER B 1 237 ? -8.370 30.702 12.433 1.00 24.68 235 SER B CA 1
ATOM 4337 C C . SER B 1 237 ? -7.827 29.932 13.643 1.00 25.29 235 SER B C 1
ATOM 4338 O O . SER B 1 237 ? -8.452 28.978 14.101 1.00 24.15 235 SER B O 1
ATOM 4341 N N . PRO B 1 238 ? -6.669 30.357 14.180 1.00 26.89 236 PRO B N 1
ATOM 4342 C CA . PRO B 1 238 ? -6.183 29.709 15.407 1.00 27.87 236 PRO B CA 1
ATOM 4343 C C . PRO B 1 238 ? -7.094 29.939 16.621 1.00 28.88 236 PRO B C 1
ATOM 4344 O O . PRO B 1 238 ? -6.991 29.211 17.606 1.00 29.22 236 PRO B O 1
ATOM 4348 N N . ASN B 1 239 ? -7.982 30.929 16.545 1.00 29.98 237 ASN B N 1
ATOM 4349 C CA . ASN B 1 239 ? -8.967 31.169 17.601 1.00 31.23 237 ASN B CA 1
ATOM 4350 C C . ASN B 1 239 ? -10.277 30.417 17.396 1.00 30.82 237 ASN B C 1
ATOM 4351 O O . ASN B 1 239 ? -11.204 30.556 18.189 1.00 31.01 237 ASN B O 1
ATOM 4356 N N . GLY B 1 240 ? -10.347 29.613 16.337 1.00 30.28 238 GLY B N 1
ATOM 4357 C CA . GLY B 1 240 ? -11.471 28.707 16.126 1.00 30.47 238 GLY B CA 1
ATOM 4358 C C . GLY B 1 240 ? -12.625 29.272 15.317 1.00 30.46 238 GLY B C 1
ATOM 4359 O O . GLY B 1 240 ? -13.730 28.743 15.376 1.00 30.78 238 GLY B O 1
ATOM 4360 N N . GLN B 1 241 ? -12.371 30.329 14.550 1.00 30.45 239 GLN B N 1
ATOM 4361 C CA . GLN B 1 241 ? -13.398 30.951 13.714 1.00 30.62 239 GLN B CA 1
ATOM 4362 C C . GLN B 1 241 ? -13.061 30.764 12.234 1.00 29.08 239 GLN B C 1
ATOM 4363 O O . GLN B 1 241 ? -11.919 30.977 11.824 1.00 27.87 239 GLN B O 1
ATOM 4369 N N . PHE B 1 242 ? -14.058 30.381 11.436 1.00 27.83 240 PHE B N 1
ATOM 4370 C CA . PHE B 1 242 ? -13.875 30.233 9.992 1.00 26.92 240 PHE B CA 1
ATOM 4371 C C . PHE B 1 242 ? -13.806 31.600 9.305 1.00 27.26 240 PHE B C 1
ATOM 4372 O O . PHE B 1 242 ? -14.697 32.435 9.474 1.00 27.69 240 PHE B O 1
ATOM 4380 N N . ILE B 1 243 ? -12.732 31.815 8.544 1.00 26.76 241 ILE B N 1
ATOM 4381 C CA . ILE B 1 243 ? -12.459 33.086 7.875 1.00 27.18 241 ILE B CA 1
ATOM 4382 C C . ILE B 1 243 ? -12.536 32.894 6.362 1.00 26.98 241 ILE B C 1
ATOM 4383 O O . ILE B 1 243 ? -12.007 31.916 5.829 1.00 25.60 241 ILE B O 1
ATOM 4388 N N . ASP B 1 244 ? -13.170 33.841 5.669 1.00 27.88 242 ASP B N 1
ATOM 4389 C CA . ASP B 1 244 ? -13.291 33.778 4.209 1.00 28.04 242 ASP B CA 1
ATOM 4390 C C . ASP B 1 244 ? -11.925 33.853 3.528 1.00 27.52 242 ASP B C 1
ATOM 4391 O O . ASP B 1 244 ? -11.120 34.731 3.827 1.00 27.55 242 ASP B O 1
ATOM 4396 N N . ALA B 1 245 ? -11.673 32.925 2.611 1.00 26.98 243 ALA B N 1
ATOM 4397 C CA . ALA B 1 245 ? -10.479 32.970 1.774 1.00 27.05 243 ALA B CA 1
ATOM 4398 C C . ALA B 1 245 ? -10.870 33.584 0.444 1.00 27.19 243 ALA B C 1
ATOM 4399 O O . ALA B 1 245 ? -11.185 32.881 -0.507 1.00 27.30 243 ALA B O 1
ATOM 4401 N N . THR B 1 246 ? -10.851 34.909 0.397 1.00 28.21 244 THR B N 1
ATOM 4402 C CA . THR B 1 246 ? -11.290 35.665 -0.773 1.00 29.14 244 THR B CA 1
ATOM 4403 C C . THR B 1 246 ? -10.552 35.229 -2.033 1.00 28.67 244 THR B C 1
ATOM 4404 O O . THR B 1 246 ? -9.324 35.117 -2.015 1.00 28.43 244 THR B O 1
ATOM 4408 N N . PRO B 1 247 ? -11.292 34.977 -3.129 1.00 28.51 245 PRO B N 1
ATOM 4409 C CA . PRO B 1 247 ? -10.613 34.665 -4.382 1.00 28.53 245 PRO B CA 1
ATOM 4410 C C . PRO B 1 247 ? -9.816 35.854 -4.910 1.00 28.98 245 PRO B C 1
ATOM 4411 O O . PRO B 1 247 ? -10.330 36.974 -4.946 1.00 28.45 245 PRO B O 1
ATOM 4415 N N . ILE B 1 248 ? -8.563 35.611 -5.293 1.00 29.18 246 ILE B N 1
ATOM 4416 C CA . ILE B 1 248 ? -7.749 36.628 -5.962 1.00 29.89 246 ILE B CA 1
ATOM 4417 C C . ILE B 1 248 ? -7.388 36.093 -7.341 1.00 30.33 246 ILE B C 1
ATOM 4418 O O . ILE B 1 248 ? -6.922 34.962 -7.483 1.00 29.30 246 ILE B O 1
ATOM 4423 N N . GLU B 1 249 ? -7.617 36.917 -8.357 1.00 31.71 247 GLU B N 1
ATOM 4424 C CA . GLU B 1 249 ? -7.468 36.493 -9.742 1.00 32.63 247 GLU B CA 1
ATOM 4425 C C . GLU B 1 249 ? -6.051 36.004 -10.029 1.00 31.67 247 GLU B C 1
ATOM 4426 O O . GLU B 1 249 ? -5.081 36.604 -9.578 1.00 31.03 247 GLU B O 1
ATOM 4432 N N . ASN B 1 250 ? -5.953 34.906 -10.773 1.00 31.54 248 ASN B N 1
ATOM 4433 C CA . ASN B 1 250 ? -4.672 34.303 -11.150 1.00 31.66 248 ASN B CA 1
ATOM 4434 C C . ASN B 1 250 ? -3.754 33.951 -9.969 1.00 30.75 248 ASN B C 1
ATOM 4435 O O . ASN B 1 250 ? -2.533 34.003 -10.092 1.00 30.89 248 ASN B O 1
ATOM 4440 N N . THR B 1 251 ? -4.342 33.585 -8.832 1.00 29.28 249 THR B N 1
ATOM 4441 C CA . THR B 1 251 ? -3.577 33.035 -7.714 1.00 28.41 249 THR B CA 1
ATOM 4442 C C . THR B 1 251 ? -3.905 31.563 -7.529 1.00 27.49 249 THR B C 1
ATOM 4443 O O . THR B 1 251 ? -4.938 31.078 -8.000 1.00 27.26 249 THR B O 1
ATOM 4447 N N . VAL B 1 252 ? -3.016 30.849 -6.851 1.00 26.62 250 VAL B N 1
ATOM 4448 C CA . VAL B 1 252 ? -3.301 29.483 -6.432 1.00 26.04 250 VAL B CA 1
ATOM 4449 C C . VAL B 1 252 ? -3.207 29.436 -4.912 1.00 25.37 250 VAL B C 1
ATOM 4450 O O . VAL B 1 252 ? -2.256 29.949 -4.317 1.00 25.71 250 VAL B O 1
ATOM 4454 N N . VAL B 1 253 ? -4.225 28.856 -4.288 1.00 24.83 251 VAL B N 1
ATOM 4455 C CA . VAL B 1 253 ? -4.262 28.720 -2.846 1.00 24.26 251 VAL B CA 1
ATOM 4456 C C . VAL B 1 253 ? -3.562 27.409 -2.515 1.00 23.66 251 VAL B C 1
ATOM 4457 O O . VAL B 1 253 ? -3.947 26.356 -3.025 1.00 23.49 251 VAL B O 1
ATOM 4461 N N . VAL B 1 254 ? -2.524 27.483 -1.684 1.00 23.00 252 VAL B N 1
ATOM 4462 C CA . VAL B 1 254 ? -1.735 26.303 -1.326 1.00 22.55 252 VAL B CA 1
ATOM 4463 C C . VAL B 1 254 ? -1.796 26.040 0.174 1.00 21.86 252 VAL B C 1
ATOM 4464 O O . VAL B 1 254 ? -1.481 26.913 0.983 1.00 22.04 252 VAL B O 1
ATOM 4468 N N . ASN B 1 255 ? -2.193 24.832 0.543 1.00 21.67 253 ASN B N 1
ATOM 4469 C CA . ASN B 1 255 ? -2.216 24.440 1.944 1.00 21.86 253 ASN B CA 1
ATOM 4470 C C . ASN B 1 255 ? -1.505 23.120 2.172 1.00 21.61 253 ASN B C 1
ATOM 4471 O O . ASN B 1 255 ? -1.510 22.245 1.305 1.00 21.93 253 ASN B O 1
ATOM 4476 N N . ALA B 1 256 ? -0.898 22.984 3.346 1.00 21.36 254 ALA B N 1
ATOM 4477 C CA . ALA B 1 256 ? -0.264 21.731 3.730 1.00 21.55 254 ALA B CA 1
ATOM 4478 C C . ALA B 1 256 ? -1.330 20.729 4.157 1.00 21.49 254 ALA B C 1
ATOM 4479 O O . ALA B 1 256 ? -2.392 21.108 4.662 1.00 22.12 254 ALA B O 1
ATOM 4481 N N . GLY B 1 257 ? -1.056 19.453 3.918 1.00 21.32 255 GLY B N 1
ATOM 4482 C CA . GLY B 1 257 ? -1.951 18.380 4.311 1.00 21.13 255 GLY B CA 1
ATOM 4483 C C . GLY B 1 257 ? -1.437 17.680 5.553 1.00 21.15 255 GLY B C 1
ATOM 4484 O O . GLY B 1 257 ? -0.353 17.984 6.049 1.00 21.27 255 GLY B O 1
ATOM 4485 N N . ASP B 1 258 ? -2.215 16.725 6.040 1.00 21.32 256 ASP B N 1
ATOM 4486 C CA . ASP B 1 258 ? -1.917 16.041 7.295 1.00 21.75 256 ASP B CA 1
ATOM 4487 C C . ASP B 1 258 ? -0.606 15.247 7.261 1.00 22.11 256 ASP B C 1
ATOM 4488 O O . ASP B 1 258 ? 0.079 15.137 8.277 1.00 22.04 256 ASP B O 1
ATOM 4493 N N . LEU B 1 259 ? -0.255 14.700 6.102 1.00 22.23 257 LEU B N 1
ATOM 4494 C CA . LEU B 1 259 ? 0.972 13.917 6.002 1.00 22.79 257 LEU B CA 1
ATOM 4495 C C . LEU B 1 259 ? 2.204 14.811 6.133 1.00 22.02 257 LEU B C 1
ATOM 4496 O O . LEU B 1 259 ? 3.173 14.420 6.771 1.00 22.02 257 LEU B O 1
ATOM 4501 N N . LEU B 1 260 ? 2.154 16.018 5.568 1.00 21.28 258 LEU B N 1
ATOM 4502 C CA . LEU B 1 260 ? 3.247 16.988 5.746 1.00 21.32 258 LEU B CA 1
ATOM 4503 C C . LEU B 1 260 ? 3.317 17.533 7.177 1.00 20.98 258 LEU B C 1
ATOM 4504 O O . LEU B 1 260 ? 4.408 17.786 7.693 1.00 21.08 258 LEU B O 1
ATOM 4509 N N . ALA B 1 261 ? 2.165 17.725 7.814 1.00 20.55 259 ALA B N 1
ATOM 4510 C CA . ALA B 1 261 ? 2.141 18.155 9.217 1.00 20.86 259 ALA B CA 1
ATOM 4511 C C . ALA B 1 261 ? 2.900 17.129 10.061 1.00 21.18 259 ALA B C 1
ATOM 4512 O O . ALA B 1 261 ? 3.789 17.467 10.841 1.00 21.00 259 ALA B O 1
ATOM 4514 N N . ARG B 1 262 ? 2.548 15.869 9.866 1.00 21.65 260 ARG B N 1
ATOM 4515 C CA . ARG B 1 262 ? 3.186 14.766 10.561 1.00 22.57 260 ARG B CA 1
ATOM 4516 C C . ARG B 1 262 ? 4.672 14.661 10.190 1.00 22.82 260 ARG B C 1
ATOM 4517 O O . ARG B 1 262 ? 5.538 14.567 11.057 1.00 22.97 260 ARG B O 1
ATOM 4525 N N . TRP B 1 263 ? 4.941 14.686 8.888 1.00 22.92 261 TRP B N 1
ATOM 4526 C CA . TRP B 1 263 ? 6.295 14.620 8.333 1.00 23.30 261 TRP B CA 1
ATOM 4527 C C . TRP B 1 263 ? 7.196 15.708 8.927 1.00 22.93 261 TRP B C 1
ATOM 4528 O O . TRP B 1 263 ? 8.370 15.466 9.219 1.00 23.54 261 TRP B O 1
ATOM 4539 N N . SER B 1 264 ? 6.629 16.892 9.142 1.00 21.80 262 SER B N 1
ATOM 4540 C CA . SER B 1 264 ? 7.373 18.033 9.669 1.00 21.82 262 SER B CA 1
ATOM 4541 C C . SER B 1 264 ? 7.429 18.074 11.200 1.00 21.85 262 SER B C 1
ATOM 4542 O O . SER B 1 264 ? 7.872 19.072 11.777 1.00 21.63 262 SER B O 1
ATOM 4545 N N . ASN B 1 265 ? 6.989 16.996 11.854 1.00 21.69 263 ASN B N 1
ATOM 4546 C CA . ASN B 1 265 ? 6.906 16.944 13.314 1.00 21.99 263 ASN B CA 1
ATOM 4547 C C . ASN B 1 265 ? 6.040 18.075 13.870 1.00 21.90 263 ASN B C 1
ATOM 4548 O O . ASN B 1 265 ? 6.361 18.669 14.897 1.00 21.73 263 ASN B O 1
ATOM 4553 N N . ASP B 1 266 ? 4.945 18.360 13.162 1.00 22.27 264 ASP B N 1
ATOM 4554 C CA . ASP B 1 266 ? 4.008 19.441 13.488 1.00 22.46 264 ASP B CA 1
ATOM 4555 C C . ASP B 1 266 ? 4.601 20.857 13.531 1.00 22.70 264 ASP B C 1
ATOM 4556 O O . ASP B 1 266 ? 4.018 21.743 14.152 1.00 23.11 264 ASP B O 1
ATOM 4561 N N . THR B 1 267 ? 5.728 21.084 12.854 1.00 22.63 265 THR B N 1
ATOM 4562 C CA . THR B 1 267 ? 6.236 22.446 12.663 1.00 22.78 265 THR B CA 1
ATOM 4563 C C . THR B 1 267 ? 5.438 23.149 11.561 1.00 22.70 265 THR B C 1
ATOM 4564 O O . THR B 1 267 ? 5.326 24.371 11.554 1.00 22.70 265 THR B O 1
ATOM 4568 N N . ILE B 1 268 ? 4.899 22.367 10.629 1.00 22.39 266 ILE B N 1
ATOM 4569 C CA . ILE B 1 268 ? 4.006 22.874 9.594 1.00 22.38 266 ILE B CA 1
ATOM 4570 C C . ILE B 1 268 ? 2.573 22.493 9.968 1.00 22.34 266 ILE B C 1
ATOM 4571 O O . ILE B 1 268 ? 2.338 21.405 10.497 1.00 22.27 266 ILE B O 1
ATOM 4576 N N . LYS B 1 269 ? 1.630 23.403 9.719 1.00 22.27 267 LYS B N 1
ATOM 4577 C CA . LYS B 1 269 ? 0.228 23.209 10.114 1.00 22.10 267 LYS B CA 1
ATOM 4578 C C . LYS B 1 269 ? -0.605 22.703 8.942 1.00 21.17 267 LYS B C 1
ATOM 4579 O O . LYS B 1 269 ? -0.444 23.176 7.817 1.00 20.87 267 LYS B O 1
ATOM 4585 N N . SER B 1 270 ? -1.495 21.751 9.219 1.00 20.41 268 SER B N 1
ATOM 4586 C CA . SER B 1 270 ? -2.550 21.363 8.291 1.00 20.17 268 SER B CA 1
ATOM 4587 C C . SER B 1 270 ? -3.857 21.877 8.877 1.00 20.08 268 SER B C 1
ATOM 4588 O O . SER B 1 270 ? -4.297 21.422 9.928 1.00 20.13 268 SER B O 1
ATOM 4591 N N . THR B 1 271 ? -4.478 22.823 8.186 1.00 20.00 269 THR B N 1
ATOM 4592 C CA . THR B 1 271 ? -5.552 23.612 8.762 1.00 20.09 269 THR B CA 1
ATOM 4593 C C . THR B 1 271 ? -6.928 23.189 8.254 1.00 19.91 269 THR B C 1
ATOM 4594 O O . THR B 1 271 ? -7.102 22.874 7.074 1.00 20.16 269 THR B O 1
ATOM 4598 N N . VAL B 1 272 ? -7.902 23.198 9.158 1.00 19.88 270 VAL B N 1
ATOM 4599 C CA . VAL B 1 272 ? -9.282 22.876 8.810 1.00 20.06 270 VAL B CA 1
ATOM 4600 C C . VAL B 1 272 ? -9.848 23.959 7.891 1.00 20.11 270 VAL B C 1
ATOM 4601 O O . VAL B 1 272 ? -9.656 25.157 8.121 1.00 20.21 270 VAL B O 1
ATOM 4605 N N . HIS B 1 273 ? -10.540 23.527 6.846 1.00 20.06 271 HIS B N 1
ATOM 4606 C CA . HIS B 1 273 ? -11.176 24.445 5.922 1.00 20.47 271 HIS B CA 1
ATOM 4607 C C . HIS B 1 273 ? -12.455 23.838 5.358 1.00 20.94 271 HIS B C 1
ATOM 4608 O O . HIS B 1 273 ? -12.693 22.640 5.497 1.00 21.26 271 HIS B O 1
ATOM 4615 N N . ARG B 1 274 ? -13.276 24.685 4.740 1.00 21.41 272 ARG B N 1
ATOM 4616 C CA . ARG B 1 274 ? -14.584 24.284 4.224 1.00 21.81 272 ARG B CA 1
ATOM 4617 C C . ARG B 1 274 ? -15.022 25.222 3.107 1.00 22.24 272 ARG B C 1
ATOM 4618 O O . ARG B 1 274 ? -14.375 26.237 2.856 1.00 21.90 272 ARG B O 1
ATOM 4626 N N . VAL B 1 275 ? -16.118 24.867 2.439 1.00 23.04 273 VAL B N 1
ATOM 4627 C CA . VAL B 1 275 ? -16.751 25.742 1.455 1.00 23.67 273 VAL B CA 1
ATOM 4628 C C . VAL B 1 275 ? -18.225 25.901 1.828 1.00 24.69 273 VAL B C 1
ATOM 4629 O O . VAL B 1 275 ? -18.967 24.917 1.881 1.00 24.34 273 VAL B O 1
ATOM 4633 N N . VAL B 1 276 ? -18.626 27.143 2.095 1.00 26.36 274 VAL B N 1
ATOM 4634 C CA . VAL B 1 276 ? -20.004 27.480 2.457 1.00 28.24 274 VAL B CA 1
ATOM 4635 C C . VAL B 1 276 ? -20.603 28.396 1.387 1.00 29.73 274 VAL B C 1
ATOM 4636 O O . VAL B 1 276 ? -20.028 28.558 0.313 1.00 28.92 274 VAL B O 1
ATOM 4640 N N . GLU B 1 277 ? -21.767 28.973 1.677 1.00 32.21 275 GLU B N 1
ATOM 4641 C CA . GLU B 1 277 ? -22.353 30.010 0.829 1.00 34.66 275 GLU B CA 1
ATOM 4642 C C . GLU B 1 277 ? -21.364 31.112 0.508 1.00 35.72 275 GLU B C 1
ATOM 4643 O O . GLU B 1 277 ? -20.630 31.549 1.395 1.00 35.69 275 GLU B O 1
ATOM 4649 N N . PRO B 1 278 ? -21.362 31.594 -0.750 1.00 37.67 276 PRO B N 1
ATOM 4650 C CA . PRO B 1 278 ? -20.564 32.780 -1.043 1.00 38.43 276 PRO B CA 1
ATOM 4651 C C . PRO B 1 278 ? -21.014 33.951 -0.170 1.00 40.77 276 PRO B C 1
ATOM 4652 O O . PRO B 1 278 ? -22.196 34.029 0.176 1.00 40.44 276 PRO B O 1
ATOM 4656 N N . PRO B 1 279 ? -20.086 34.855 0.193 1.00 43.10 277 PRO B N 1
ATOM 4657 C CA . PRO B 1 279 ? -20.496 36.027 0.977 1.00 44.90 277 PRO B CA 1
ATOM 4658 C C . PRO B 1 279 ? -21.502 36.945 0.266 1.00 46.97 277 PRO B C 1
ATOM 4659 O O . PRO B 1 279 ? -22.210 37.698 0.935 1.00 48.45 277 PRO B O 1
ATOM 4663 N N . LYS B 1 280 ? -21.571 36.880 -1.064 1.00 48.17 278 LYS B N 1
ATOM 4664 C CA . LYS B 1 280 ? -22.520 37.698 -1.822 1.00 49.69 278 LYS B CA 1
ATOM 4665 C C . LYS B 1 280 ? -23.959 37.314 -1.480 1.00 50.39 278 LYS B C 1
ATOM 4666 O O . LYS B 1 280 ? -24.297 36.132 -1.421 1.00 49.99 278 LYS B O 1
ATOM 4672 N N . GLN B 1 281 ? -24.794 38.324 -1.253 1.00 51.43 279 GLN B N 1
ATOM 4673 C CA . GLN B 1 281 ? -26.204 38.120 -0.939 1.00 51.94 279 GLN B CA 1
ATOM 4674 C C . GLN B 1 281 ? -26.986 38.089 -2.251 1.00 50.60 279 GLN B C 1
ATOM 4675 O O . GLN B 1 281 ? -26.889 39.018 -3.054 1.00 51.44 279 GLN B O 1
ATOM 4681 N N . GLU B 1 282 ? -27.748 37.019 -2.468 1.00 48.16 280 GLU B N 1
ATOM 4682 C CA . GLU B 1 282 ? -28.478 36.820 -3.725 1.00 46.90 280 GLU B CA 1
ATOM 4683 C C . GLU B 1 282 ? -29.494 35.681 -3.616 1.00 45.08 280 GLU B C 1
ATOM 4684 O O . GLU B 1 282 ? -29.370 34.805 -2.761 1.00 44.79 280 GLU B O 1
ATOM 4690 N N . ASP B 1 283 ? -30.487 35.701 -4.500 1.00 43.61 281 ASP B N 1
ATOM 4691 C CA . ASP B 1 283 ? -31.518 34.660 -4.547 1.00 42.74 281 ASP B CA 1
ATOM 4692 C C . ASP B 1 283 ? -30.922 33.295 -4.855 1.00 40.61 281 ASP B C 1
ATOM 4693 O O . ASP B 1 283 ? -31.164 32.328 -4.130 1.00 39.61 281 ASP B O 1
ATOM 4698 N N . VAL B 1 284 ? -30.164 33.231 -5.949 1.00 38.81 282 VAL B N 1
ATOM 4699 C CA . VAL B 1 284 ? -29.558 31.992 -6.418 1.00 37.09 282 VAL B CA 1
ATOM 4700 C C . VAL B 1 284 ? -28.049 32.175 -6.528 1.00 35.83 282 VAL B C 1
ATOM 4701 O O . VAL B 1 284 ? -27.573 33.069 -7.231 1.00 34.94 282 VAL B O 1
ATOM 4705 N N . HIS B 1 285 ? -27.303 31.322 -5.834 1.00 34.39 283 HIS B N 1
ATOM 4706 C CA . HIS B 1 285 ? -25.851 31.317 -5.940 1.00 33.72 283 HIS B CA 1
ATOM 4707 C C . HIS B 1 285 ? -25.467 30.557 -7.206 1.00 33.39 283 HIS B C 1
ATOM 4708 O O . HIS B 1 285 ? -25.815 29.382 -7.343 1.00 33.04 283 HIS B O 1
ATOM 4715 N N . PRO B 1 286 ? -24.772 31.226 -8.148 1.00 32.90 284 PRO B N 1
ATOM 4716 C CA . PRO B 1 286 ? -24.408 30.560 -9.404 1.00 32.80 284 PRO B CA 1
ATOM 4717 C C . PRO B 1 286 ? -23.461 29.377 -9.201 1.00 31.68 284 PRO B C 1
ATOM 4718 O O . PRO B 1 286 ? -22.927 29.200 -8.107 1.00 31.53 284 PRO B O 1
ATOM 4722 N N . PRO B 1 287 ? -23.250 28.569 -10.251 1.00 31.56 285 PRO B N 1
ATOM 4723 C CA . PRO B 1 287 ? -22.330 27.439 -10.126 1.00 30.60 285 PRO B CA 1
ATOM 4724 C C . PRO B 1 287 ? -20.913 27.878 -9.778 1.00 29.54 285 PRO B C 1
ATOM 4725 O O . PRO B 1 287 ? -20.442 28.888 -10.291 1.00 29.31 285 PRO B O 1
ATOM 4729 N N . ARG B 1 288 ? -20.256 27.126 -8.899 1.00 28.87 286 ARG B N 1
ATOM 4730 C CA . ARG B 1 288 ? -18.872 27.394 -8.526 1.00 28.14 286 ARG B CA 1
ATOM 4731 C C . ARG B 1 288 ? -17.991 26.257 -9.032 1.00 27.66 286 ARG B C 1
ATOM 4732 O O . ARG B 1 288 ? -18.308 25.082 -8.851 1.00 27.08 286 ARG B O 1
ATOM 4740 N N . TYR B 1 289 ? -16.895 26.621 -9.682 1.00 28.04 287 TYR B N 1
ATOM 4741 C CA . TYR B 1 289 ? -15.902 25.663 -10.134 1.00 27.94 287 TYR B CA 1
ATOM 4742 C C . TYR B 1 289 ? -14.619 25.875 -9.357 1.00 27.32 287 TYR B C 1
ATOM 4743 O O . TYR B 1 289 ? -14.203 27.009 -9.120 1.00 27.58 287 TYR B O 1
ATOM 4752 N N . SER B 1 290 ? -14.005 24.775 -8.944 1.00 27.16 288 SER B N 1
ATOM 4753 C CA . SER B 1 290 ? -12.661 24.812 -8.389 1.00 26.56 288 SER B CA 1
ATOM 4754 C C . SER B 1 290 ? -11.914 23.562 -8.817 1.00 26.38 288 SER B C 1
ATOM 4755 O O . SER B 1 290 ? -12.521 22.582 -9.263 1.00 26.11 288 SER B O 1
ATOM 4758 N N . ILE B 1 291 ? -10.591 23.616 -8.709 1.00 26.25 289 ILE B N 1
ATOM 4759 C CA . ILE B 1 291 ? -9.752 22.461 -8.987 1.00 26.22 289 ILE B CA 1
ATOM 4760 C C . ILE B 1 291 ? -8.772 22.295 -7.841 1.00 25.71 289 ILE B C 1
ATOM 4761 O O . ILE B 1 291 ? -7.982 23.196 -7.552 1.00 25.67 289 ILE B O 1
ATOM 4766 N N . ALA B 1 292 ? -8.844 21.140 -7.187 1.00 25.26 290 ALA B N 1
ATOM 4767 C CA . ALA B 1 292 ? -7.925 20.792 -6.120 1.00 24.72 290 ALA B CA 1
ATOM 4768 C C . ALA B 1 292 ? -6.948 19.760 -6.653 1.00 24.68 290 ALA B C 1
ATOM 4769 O O . ALA B 1 292 ? -7.351 18.667 -7.042 1.00 25.82 290 ALA B O 1
ATOM 4771 N N . TYR B 1 293 ? -5.671 20.120 -6.702 1.00 24.26 291 TYR B N 1
ATOM 4772 C CA . TYR B 1 293 ? -4.621 19.168 -7.041 1.00 24.36 291 TYR B CA 1
ATOM 4773 C C . TYR B 1 293 ? -3.979 18.678 -5.749 1.00 24.10 291 TYR B C 1
ATOM 4774 O O . TYR B 1 293 ? -3.199 19.401 -5.126 1.00 24.50 291 TYR B O 1
ATOM 4783 N N . PHE B 1 294 ? -4.327 17.460 -5.343 1.00 23.81 292 PHE B N 1
ATOM 4784 C CA . PHE B 1 294 ? -3.804 16.876 -4.112 1.00 23.62 292 PHE B CA 1
ATOM 4785 C C . PHE B 1 294 ? -2.424 16.292 -4.358 1.00 23.95 292 PHE B C 1
ATOM 4786 O O . PHE B 1 294 ? -2.288 15.306 -5.085 1.00 24.04 292 PHE B O 1
ATOM 4794 N N . CYS B 1 295 ? -1.407 16.893 -3.749 1.00 23.87 293 CYS B N 1
ATOM 4795 C CA . CYS B 1 295 ? -0.050 16.380 -3.862 1.00 24.33 293 CYS B CA 1
ATOM 4796 C C . CYS B 1 295 ? 0.255 15.445 -2.705 1.00 24.32 293 CYS B C 1
ATOM 4797 O O . CYS B 1 295 ? -0.135 15.706 -1.567 1.00 23.84 293 CYS B O 1
ATOM 4800 N N . ASN B 1 296 ? 0.948 14.356 -3.016 1.00 24.91 294 ASN B N 1
ATOM 4801 C CA . ASN B 1 296 ? 1.325 13.354 -2.034 1.00 25.30 294 ASN B CA 1
ATOM 4802 C C . ASN B 1 296 ? 2.781 12.942 -2.218 1.00 25.90 294 ASN B C 1
ATOM 4803 O O . ASN B 1 296 ? 3.315 13.014 -3.328 1.00 26.04 294 ASN B O 1
ATOM 4808 N N . PRO B 1 297 ? 3.430 12.493 -1.134 1.00 26.32 295 PRO B N 1
ATOM 4809 C CA . PRO B 1 297 ? 4.708 11.809 -1.325 1.00 27.34 295 PRO B CA 1
ATOM 4810 C C . PRO B 1 297 ? 4.491 10.526 -2.119 1.00 28.53 295 PRO B C 1
ATOM 4811 O O . PRO B 1 297 ? 3.357 10.034 -2.191 1.00 28.42 295 PRO B O 1
ATOM 4815 N N . ASN B 1 298 ? 5.557 9.990 -2.706 1.00 29.70 296 ASN B N 1
ATOM 4816 C CA . ASN B 1 298 ? 5.476 8.708 -3.404 1.00 31.25 296 ASN B CA 1
ATOM 4817 C C . ASN B 1 298 ? 4.873 7.663 -2.475 1.00 32.29 296 ASN B C 1
ATOM 4818 O O . ASN B 1 298 ? 5.179 7.645 -1.283 1.00 32.15 296 ASN B O 1
ATOM 4823 N N . HIS B 1 299 ? 4.024 6.795 -3.011 1.00 33.74 297 HIS B N 1
ATOM 4824 C CA . HIS B 1 299 ? 3.385 5.765 -2.192 1.00 35.06 297 HIS B CA 1
ATOM 4825 C C . HIS B 1 299 ? 4.399 4.858 -1.483 1.00 35.84 297 HIS B C 1
ATOM 4826 O O . HIS B 1 299 ? 4.127 4.361 -0.390 1.00 35.29 297 HIS B O 1
ATOM 4833 N N . LYS B 1 300 ? 5.563 4.661 -2.099 1.00 36.47 298 LYS B N 1
ATOM 4834 C CA . LYS B 1 300 ? 6.631 3.858 -1.507 1.00 38.16 298 LYS B CA 1
ATOM 4835 C C . LYS B 1 300 ? 7.383 4.581 -0.381 1.00 37.43 298 LYS B C 1
ATOM 4836 O O . LYS B 1 300 ? 8.085 3.938 0.395 1.00 38.28 298 LYS B O 1
ATOM 4842 N N . SER B 1 301 ? 7.248 5.904 -0.295 1.00 36.49 299 SER B N 1
ATOM 4843 C CA . SER B 1 301 ? 8.001 6.699 0.681 1.00 36.53 299 SER B CA 1
ATOM 4844 C C . SER B 1 301 ? 7.685 6.338 2.131 1.00 36.00 299 SER B C 1
ATOM 4845 O O . SER B 1 301 ? 6.530 6.094 2.486 1.00 34.94 299 SER B O 1
ATOM 4848 N N . TYR B 1 302 ? 8.733 6.301 2.953 1.00 36.11 300 TYR B N 1
ATOM 4849 C CA . TYR B 1 302 ? 8.604 6.142 4.395 1.00 35.97 300 TYR B CA 1
ATOM 4850 C C . TYR B 1 302 ? 8.678 7.535 5.017 1.00 35.14 300 TYR B C 1
ATOM 4851 O O . TYR B 1 302 ? 9.607 8.296 4.745 1.00 35.80 300 TYR B O 1
ATOM 4860 N N . ILE B 1 303 ? 7.687 7.864 5.840 1.00 33.88 301 ILE B N 1
ATOM 4861 C CA . ILE B 1 303 ? 7.523 9.212 6.369 1.00 33.17 301 ILE B CA 1
ATOM 4862 C C . ILE B 1 303 ? 7.880 9.243 7.849 1.00 32.88 301 ILE B C 1
ATOM 4863 O O . ILE B 1 303 ? 7.152 8.704 8.679 1.00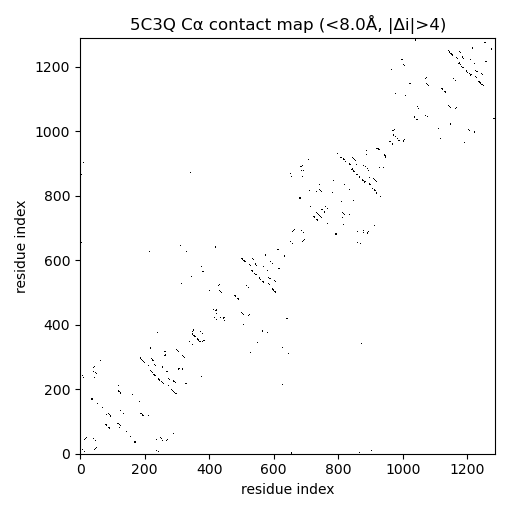 32.14 301 ILE B O 1
ATOM 4868 N N . GLU B 1 304 ? 9.009 9.874 8.160 1.00 33.11 302 GLU B N 1
ATOM 4869 C CA . GLU B 1 304 ? 9.408 10.157 9.537 1.00 33.47 302 GLU B CA 1
ATOM 4870 C C . GLU B 1 304 ? 9.998 11.563 9.604 1.00 32.79 302 GLU B C 1
ATOM 4871 O O . GLU B 1 304 ? 10.314 12.153 8.575 1.00 34.26 302 GLU B O 1
ATOM 4877 N N . ALA B 1 305 ? 10.149 12.088 10.813 1.00 32.04 303 ALA B N 1
ATOM 4878 C CA . ALA B 1 305 ? 10.465 13.505 11.022 1.00 31.38 303 ALA B CA 1
ATOM 4879 C C . ALA B 1 305 ? 11.599 14.037 10.135 1.00 31.43 303 ALA B C 1
ATOM 4880 O O . ALA B 1 305 ? 12.691 13.472 10.092 1.00 31.74 303 ALA B O 1
ATOM 4882 N N . ILE B 1 306 ? 11.313 15.128 9.432 1.00 30.66 304 ILE B N 1
ATOM 4883 C CA . ILE B 1 306 ? 12.288 15.807 8.573 1.00 30.71 304 ILE B CA 1
ATOM 4884 C C . ILE B 1 306 ? 13.439 16.346 9.429 1.00 31.02 304 ILE B C 1
ATOM 4885 O O . ILE B 1 306 ? 13.201 16.917 10.494 1.00 30.06 304 ILE B O 1
ATOM 4890 N N . PRO B 1 307 ? 14.694 16.169 8.971 1.00 31.97 305 PRO B N 1
ATOM 4891 C CA . PRO B 1 307 ? 15.815 16.679 9.770 1.00 32.83 305 PRO B CA 1
ATOM 4892 C C . PRO B 1 307 ? 15.715 18.186 10.027 1.00 32.56 305 PRO B C 1
ATOM 4893 O O . PRO B 1 307 ? 15.355 18.947 9.129 1.00 31.94 305 PRO B O 1
ATOM 4897 N N . GLY B 1 308 ? 16.019 18.599 11.254 1.00 32.66 306 GLY B N 1
ATOM 4898 C CA . GLY B 1 308 ? 15.895 19.999 11.651 1.00 32.90 306 GLY B CA 1
ATOM 4899 C C . GLY B 1 308 ? 14.548 20.386 12.249 1.00 32.15 306 GLY B C 1
ATOM 4900 O O . GLY B 1 308 ? 14.403 21.502 12.746 1.00 32.90 306 GLY B O 1
ATOM 4901 N N . THR B 1 309 ? 13.563 19.485 12.215 1.00 31.33 307 THR B N 1
ATOM 4902 C CA . THR B 1 309 ? 12.242 19.764 12.806 1.00 30.66 307 THR B CA 1
ATOM 4903 C C . THR B 1 309 ? 12.151 19.307 14.267 1.00 31.43 307 THR B C 1
ATOM 4904 O O . THR B 1 309 ? 11.086 19.368 14.885 1.00 31.37 307 THR B O 1
ATOM 4908 N N . TYR B 1 310 ? 13.272 18.837 14.802 1.00 32.17 308 TYR B N 1
ATOM 4909 C CA . TYR B 1 310 ? 13.390 18.475 16.210 1.00 32.72 308 TYR B CA 1
ATOM 4910 C C . TYR B 1 310 ? 14.871 18.543 16.556 1.00 33.68 308 TYR B C 1
ATOM 4911 O O . TYR B 1 310 ? 15.715 18.456 15.662 1.00 33.25 308 TYR B O 1
ATOM 4920 N N . ALA B 1 311 ? 15.181 18.703 17.839 1.00 34.82 309 ALA B N 1
ATOM 4921 C CA . ALA B 1 311 ? 16.559 18.624 18.319 1.00 35.93 309 ALA B CA 1
ATOM 4922 C C . ALA B 1 311 ? 16.825 17.228 18.890 1.00 36.17 309 ALA B C 1
ATOM 4923 O O . ALA B 1 311 ? 17.475 16.407 18.246 1.00 37.45 309 ALA B O 1
ATOM 4925 N N . ALA B 1 312 ? 16.311 16.953 20.084 1.00 35.57 310 ALA B N 1
ATOM 4926 C CA . ALA B 1 312 ? 16.460 15.638 20.698 1.00 35.16 310 ALA B CA 1
ATOM 4927 C C . ALA B 1 312 ? 15.429 14.677 20.116 1.00 33.91 310 ALA B C 1
ATOM 4928 O O . ALA B 1 312 ? 14.338 15.091 19.713 1.00 32.44 310 ALA B O 1
ATOM 4930 N N . GLU B 1 313 ? 15.773 13.393 20.081 1.00 33.52 311 GLU B N 1
ATOM 4931 C CA . GLU B 1 313 ? 14.894 12.370 19.511 1.00 33.45 311 GLU B CA 1
ATOM 4932 C C . GLU B 1 313 ? 13.554 12.256 20.251 1.00 31.53 311 GLU B C 1
ATOM 4933 O O . GLU B 1 313 ? 12.545 11.911 19.646 1.00 30.43 311 GLU B O 1
ATOM 4939 N N . SER B 1 314 ? 13.543 12.558 21.548 1.00 30.91 312 SER B N 1
ATOM 4940 C CA . SER B 1 314 ? 12.306 12.518 22.337 1.00 30.22 312 SER B CA 1
ATOM 4941 C C . SER B 1 314 ? 11.279 13.580 21.922 1.00 28.87 312 SER B C 1
ATOM 4942 O O . SER B 1 314 ? 10.114 13.488 22.305 1.00 27.63 312 SER B O 1
ATOM 4945 N N . GLU B 1 315 ? 11.711 14.578 21.150 1.00 28.25 313 GLU B N 1
ATOM 4946 C CA . GLU B 1 315 ? 10.801 15.578 20.589 1.00 28.04 313 GLU B CA 1
ATOM 4947 C C . GLU B 1 315 ? 10.003 15.065 19.380 1.00 27.16 313 GLU B C 1
ATOM 4948 O O . GLU B 1 315 ? 9.059 15.722 18.944 1.00 25.45 313 GLU B O 1
ATOM 4954 N N . ARG B 1 316 ? 10.384 13.912 18.833 1.00 27.64 314 ARG B N 1
ATOM 4955 C CA . ARG B 1 316 ? 9.645 13.308 17.721 1.00 27.95 314 ARG B CA 1
ATOM 4956 C C . ARG B 1 316 ? 8.294 12.771 18.179 1.00 27.12 314 ARG B C 1
ATOM 4957 O O . ARG B 1 316 ? 8.229 11.865 19.005 1.00 26.80 314 ARG B O 1
ATOM 4965 N N . LYS B 1 317 ? 7.222 13.317 17.614 1.00 26.15 315 LYS B N 1
ATOM 4966 C CA . LYS B 1 317 ? 5.868 13.000 18.071 1.00 25.87 315 LYS B CA 1
ATOM 4967 C C . LYS B 1 317 ? 5.276 11.722 17.481 1.00 26.07 315 LYS B C 1
ATOM 4968 O O . LYS B 1 317 ? 4.388 11.126 18.091 1.00 26.24 315 LYS B O 1
ATOM 4974 N N . TYR B 1 318 ? 5.765 11.290 16.319 1.00 26.22 316 TYR B N 1
ATOM 4975 C CA . TYR B 1 318 ? 5.096 10.241 15.544 1.00 26.92 316 TYR B CA 1
ATOM 4976 C C . TYR B 1 318 ? 6.020 9.117 15.107 1.00 28.72 316 TYR B C 1
ATOM 4977 O O . TYR B 1 318 ? 7.147 9.368 14.686 1.00 28.33 316 TYR B O 1
ATOM 4986 N N . GLU B 1 319 ? 5.529 7.881 15.203 1.00 30.87 317 GLU B N 1
ATOM 4987 C CA . GLU B 1 319 ? 6.184 6.740 14.569 1.00 33.04 317 GLU B CA 1
ATOM 4988 C C . GLU B 1 319 ? 6.185 6.912 13.056 1.00 32.29 317 GLU B C 1
ATOM 4989 O O . GLU B 1 319 ? 5.295 7.554 12.487 1.00 31.36 317 GLU B O 1
ATOM 4995 N N . GLY B 1 320 ? 7.192 6.335 12.409 1.00 32.54 318 GLY B N 1
ATOM 4996 C CA . GLY B 1 320 ? 7.284 6.376 10.957 1.00 32.80 318 GLY B CA 1
ATOM 4997 C C . GLY B 1 320 ? 6.155 5.584 10.327 1.00 32.68 318 GLY B C 1
ATOM 4998 O O . GLY B 1 320 ? 5.686 4.597 10.893 1.00 33.39 318 GLY B O 1
ATOM 4999 N N . ILE B 1 321 ? 5.702 6.025 9.161 1.00 32.09 319 ILE B N 1
ATOM 5000 C CA . ILE B 1 321 ? 4.636 5.329 8.450 1.00 32.16 319 ILE B CA 1
ATOM 5001 C C . ILE B 1 321 ? 4.882 5.370 6.946 1.00 31.94 319 ILE B C 1
ATOM 5002 O O . ILE B 1 321 ? 5.524 6.291 6.431 1.00 31.21 319 ILE B O 1
ATOM 5007 N N . ASN B 1 322 ? 4.382 4.351 6.256 1.00 31.86 320 ASN B N 1
ATOM 5008 C CA . ASN B 1 322 ? 4.417 4.314 4.807 1.00 31.77 320 ASN B CA 1
ATOM 5009 C C . ASN B 1 322 ? 3.373 5.274 4.241 1.00 30.98 320 ASN B C 1
ATOM 5010 O O . ASN B 1 322 ? 2.211 5.252 4.652 1.00 30.79 320 ASN B O 1
ATOM 5015 N N . SER B 1 323 ? 3.788 6.102 3.288 1.00 30.84 321 SER B N 1
ATOM 5016 C CA . SER B 1 323 ? 2.916 7.135 2.724 1.00 30.97 321 SER B CA 1
ATOM 5017 C C . SER B 1 323 ? 1.644 6.566 2.080 1.00 30.67 321 SER B C 1
ATOM 5018 O O . SER B 1 323 ? 0.536 6.981 2.419 1.00 29.44 321 SER B O 1
ATOM 5021 N N . GLY B 1 324 ? 1.810 5.614 1.165 1.00 31.25 322 GLY B N 1
ATOM 5022 C CA . GLY B 1 324 ? 0.684 4.995 0.466 1.00 31.30 322 GLY B CA 1
ATOM 5023 C C . GLY B 1 324 ? -0.321 4.333 1.395 1.00 31.47 322 GLY B C 1
ATOM 5024 O O . GLY B 1 324 ? -1.531 4.493 1.225 1.00 30.97 322 GLY B O 1
ATOM 5025 N N . LYS B 1 325 ? 0.185 3.597 2.379 1.00 31.98 323 LYS B N 1
ATOM 5026 C CA . LYS B 1 325 ? -0.659 2.954 3.386 1.00 33.10 323 LYS B CA 1
ATOM 5027 C C . LYS B 1 325 ? -1.461 3.976 4.199 1.00 32.16 323 LYS B C 1
ATOM 5028 O O . LYS B 1 325 ? -2.645 3.775 4.446 1.00 31.63 323 LYS B O 1
ATOM 5034 N N . TYR B 1 326 ? -0.812 5.064 4.610 1.00 32.03 324 TYR B N 1
ATOM 5035 C CA . TYR B 1 326 ? -1.500 6.154 5.307 1.00 31.92 324 TYR B CA 1
ATOM 5036 C C . TYR B 1 326 ? -2.668 6.702 4.485 1.00 31.08 324 TYR B C 1
ATOM 5037 O O . TYR B 1 326 ? -3.782 6.819 4.990 1.00 30.53 324 TYR B O 1
ATOM 5046 N N . LEU B 1 327 ? -2.402 7.031 3.223 1.00 31.18 325 LEU B N 1
ATOM 5047 C CA . LEU B 1 327 ? -3.398 7.676 2.362 1.00 31.26 325 LEU B CA 1
ATOM 5048 C C . LEU B 1 327 ? -4.628 6.815 2.099 1.00 31.10 325 LEU B C 1
ATOM 5049 O O . LEU B 1 327 ? -5.752 7.320 2.135 1.00 29.87 325 LEU B O 1
ATOM 5054 N N . VAL B 1 328 ? -4.417 5.531 1.814 1.00 31.27 326 VAL B N 1
ATOM 5055 C CA . VAL B 1 328 ? -5.537 4.628 1.532 1.00 32.22 326 VAL B CA 1
ATOM 5056 C C . VAL B 1 328 ? -6.431 4.451 2.759 1.00 32.37 326 VAL B C 1
ATOM 5057 O O . VAL B 1 328 ? -7.647 4.343 2.628 1.00 31.84 326 VAL B O 1
ATOM 5061 N N . GLN B 1 329 ? -5.825 4.427 3.944 1.00 32.96 327 GLN B N 1
ATOM 5062 C CA . GLN B 1 329 ? -6.586 4.368 5.189 1.00 33.91 327 GLN B CA 1
ATOM 5063 C C . GLN B 1 329 ? -7.487 5.597 5.364 1.00 32.51 327 GLN B C 1
ATOM 5064 O O . GLN B 1 329 ? -8.639 5.458 5.771 1.00 32.01 327 GLN B O 1
ATOM 5070 N N . ARG B 1 330 ? -6.976 6.784 5.029 1.00 31.51 328 ARG B N 1
ATOM 5071 C CA . ARG B 1 330 ? -7.779 8.015 5.098 1.00 30.90 328 ARG B CA 1
ATOM 5072 C C . ARG B 1 330 ? -8.926 7.979 4.084 1.00 31.48 328 ARG B C 1
ATOM 5073 O O . ARG B 1 330 ? -10.057 8.350 4.398 1.00 30.82 328 ARG B O 1
ATOM 5081 N N . LEU B 1 331 ? -8.619 7.543 2.865 1.00 32.05 329 LEU B N 1
ATOM 5082 C CA . LEU B 1 331 ? -9.615 7.440 1.801 1.00 32.92 329 LEU B CA 1
ATOM 5083 C C . LEU B 1 331 ? -10.639 6.330 2.051 1.00 34.56 329 LEU B C 1
ATOM 5084 O O . LEU B 1 331 ? -11.797 6.454 1.653 1.00 34.72 329 LEU B O 1
ATOM 5089 N N . ALA B 1 332 ? -10.212 5.249 2.702 1.00 36.13 330 ALA B N 1
ATOM 5090 C CA . ALA B 1 332 ? -11.072 4.077 2.919 1.00 38.74 330 ALA B CA 1
ATOM 5091 C C . ALA B 1 332 ? -11.896 4.131 4.210 1.00 40.78 330 ALA B C 1
ATOM 5092 O O . ALA B 1 332 ? -12.814 3.327 4.387 1.00 41.30 330 ALA B O 1
ATOM 5094 N N . ALA B 1 333 ? -11.575 5.068 5.102 1.00 41.88 331 ALA B N 1
ATOM 5095 C CA . ALA B 1 333 ? -12.140 5.074 6.455 1.00 44.17 331 ALA B CA 1
ATOM 5096 C C . ALA B 1 333 ? -13.669 5.123 6.482 1.00 46.13 331 ALA B C 1
ATOM 5097 O O . ALA B 1 333 ? -14.295 4.390 7.243 1.00 48.40 331 ALA B O 1
ATOM 5099 N N . THR B 1 334 ? -14.263 5.982 5.655 1.00 48.00 332 THR B N 1
ATOM 5100 C CA . THR B 1 334 ? -15.721 6.141 5.625 1.00 49.67 332 THR B CA 1
ATOM 5101 C C . THR B 1 334 ? -16.399 4.963 4.919 1.00 51.63 332 THR B C 1
ATOM 5102 O O . THR B 1 334 ? -15.780 4.258 4.121 1.00 53.64 332 THR B O 1
ATOM 5106 N N . MET C 1 3 ? -28.123 36.800 19.487 1.00 68.59 1 MET C N 1
ATOM 5107 C CA . MET C 1 3 ? -26.876 37.411 20.041 1.00 66.88 1 MET C CA 1
ATOM 5108 C C . MET C 1 3 ? -25.630 36.907 19.319 1.00 65.01 1 MET C C 1
ATOM 5109 O O . MET C 1 3 ? -25.384 35.701 19.259 1.00 65.07 1 MET C O 1
ATOM 5114 N N . GLU C 1 4 ? -24.851 37.842 18.778 1.00 62.00 2 GLU C N 1
ATOM 5115 C CA . GLU C 1 4 ? -23.516 37.545 18.266 1.00 60.12 2 GLU C CA 1
ATOM 5116 C C . GLU C 1 4 ? -22.600 37.363 19.467 1.00 56.48 2 GLU C C 1
ATOM 5117 O O . GLU C 1 4 ? -22.932 37.796 20.575 1.00 55.09 2 GLU C O 1
ATOM 5123 N N . LYS C 1 5 ? -21.446 36.736 19.258 1.00 53.16 3 LYS C N 1
ATOM 5124 C CA . LYS C 1 5 ? -20.473 36.609 20.336 1.00 50.37 3 LYS C CA 1
ATOM 5125 C C . LYS C 1 5 ? -19.887 37.987 20.627 1.00 45.47 3 LYS C C 1
ATOM 5126 O O . LYS C 1 5 ? -19.615 38.758 19.707 1.00 44.91 3 LYS C O 1
ATOM 5132 N N . ALA C 1 6 ? -19.713 38.294 21.908 1.00 40.91 4 ALA C N 1
ATOM 5133 C CA . ALA C 1 6 ? -19.168 39.578 22.329 1.00 37.37 4 ALA C CA 1
ATOM 5134 C C . ALA C 1 6 ? -17.818 39.841 21.666 1.00 34.91 4 ALA C C 1
ATOM 5135 O O . ALA C 1 6 ? -17.013 38.926 21.495 1.00 34.11 4 ALA C O 1
ATOM 5137 N N . ALA C 1 7 ? -17.585 41.089 21.276 1.00 32.65 5 ALA C N 1
ATOM 5138 C CA . ALA C 1 7 ? -16.278 41.495 20.762 1.00 31.66 5 ALA C CA 1
ATOM 5139 C C . ALA C 1 7 ? -15.224 41.397 21.866 1.00 30.86 5 ALA C C 1
ATOM 5140 O O . ALA C 1 7 ? -14.087 41.000 21.611 1.00 30.79 5 ALA C O 1
ATOM 5142 N N . VAL C 1 8 ? -15.616 41.761 23.088 1.00 29.27 6 VAL C N 1
ATOM 5143 C CA . VAL C 1 8 ? -14.744 41.682 24.257 1.00 28.68 6 VAL C CA 1
ATOM 5144 C C . VAL C 1 8 ? -15.529 41.117 25.437 1.00 28.79 6 VAL C C 1
ATOM 5145 O O . VAL C 1 8 ? -16.680 41.493 25.662 1.00 27.76 6 VAL C O 1
ATOM 5149 N N . ASN C 1 9 ? -14.902 40.217 26.189 1.00 29.09 7 ASN C N 1
ATOM 5150 C CA . ASN C 1 9 ? -15.527 39.645 27.376 1.00 30.03 7 ASN C CA 1
ATOM 5151 C C . ASN C 1 9 ? -14.484 39.233 28.420 1.00 29.91 7 ASN C C 1
ATOM 5152 O O . ASN C 1 9 ? -14.153 38.054 28.550 1.00 30.89 7 ASN C O 1
ATOM 5157 N N . GLU C 1 10 ? -13.978 40.216 29.166 1.00 28.68 8 GLU C N 1
ATOM 5158 C CA . GLU C 1 10 ? -12.943 39.979 30.175 1.00 28.87 8 GLU C CA 1
ATOM 5159 C C . GLU C 1 10 ? -13.049 40.942 31.350 1.00 27.22 8 GLU C C 1
ATOM 5160 O O . GLU C 1 10 ? -13.254 42.134 31.153 1.00 26.05 8 GLU C O 1
ATOM 5166 N N . ASP C 1 11 ? -12.869 40.413 32.559 1.00 26.72 9 ASP C N 1
ATOM 5167 C CA . ASP C 1 11 ? -12.708 41.212 33.777 1.00 26.23 9 ASP C CA 1
ATOM 5168 C C . ASP C 1 11 ? -13.936 42.071 34.094 1.00 25.43 9 ASP C C 1
ATOM 5169 O O . ASP C 1 11 ? -13.815 43.149 34.674 1.00 25.08 9 ASP C O 1
ATOM 5174 N N . GLY C 1 12 ? -15.114 41.578 33.713 1.00 25.01 10 GLY C N 1
ATOM 5175 C CA . GLY C 1 12 ? -16.362 42.305 33.895 1.00 24.81 10 GLY C CA 1
ATOM 5176 C C . GLY C 1 12 ? -16.717 43.202 32.721 1.00 23.89 10 GLY C C 1
ATOM 5177 O O . GLY C 1 12 ? -17.826 43.734 32.669 1.00 24.45 10 GLY C O 1
ATOM 5178 N N . LEU C 1 13 ? -15.784 43.373 31.782 1.00 23.12 11 LEU C N 1
ATOM 5179 C CA . LEU C 1 13 ? -16.021 44.175 30.586 1.00 22.18 11 LEU C CA 1
ATOM 5180 C C . LEU C 1 13 ? -16.616 43.324 29.469 1.00 22.11 11 LEU C C 1
ATOM 5181 O O . LEU C 1 13 ? -15.938 42.455 28.919 1.00 22.32 11 LEU C O 1
ATOM 5186 N N . VAL C 1 14 ? -17.877 43.586 29.135 1.00 21.58 12 VAL C N 1
ATOM 5187 C CA . VAL C 1 14 ? -18.554 42.903 28.029 1.00 21.61 12 VAL C CA 1
ATOM 5188 C C . VAL C 1 14 ? -18.889 43.943 26.958 1.00 20.66 12 VAL C C 1
ATOM 5189 O O . VAL C 1 14 ? -19.739 44.798 27.171 1.00 20.38 12 VAL C O 1
ATOM 5193 N N . ILE C 1 15 ? -18.181 43.899 25.834 1.00 20.25 13 ILE C N 1
ATOM 5194 C CA . ILE C 1 15 ? -18.453 44.792 24.705 1.00 19.86 13 ILE C CA 1
ATOM 5195 C C . ILE C 1 15 ? -19.144 43.970 23.627 1.00 20.31 13 ILE C C 1
ATOM 5196 O O . ILE C 1 15 ? -18.521 43.083 23.034 1.00 20.00 13 ILE C O 1
ATOM 5201 N N . PRO C 1 16 ? -20.439 44.245 23.383 1.00 20.70 14 PRO C N 1
ATOM 5202 C CA . PRO C 1 16 ? -21.177 43.417 22.431 1.00 21.39 14 PRO C CA 1
ATOM 5203 C C . PRO C 1 16 ? -20.831 43.724 20.980 1.00 21.48 14 PRO C C 1
ATOM 5204 O O . PRO C 1 16 ? -20.430 44.844 20.653 1.00 20.39 14 PRO C O 1
ATOM 5208 N N . LEU C 1 17 ? -20.952 42.705 20.133 1.00 22.28 15 LEU C N 1
ATOM 5209 C CA . LEU C 1 17 ? -20.886 42.873 18.690 1.00 23.04 15 LEU C CA 1
ATOM 5210 C C . LEU C 1 17 ? -22.316 42.806 18.160 1.00 24.19 15 LEU C C 1
ATOM 5211 O O . LEU C 1 17 ? -22.960 41.766 18.257 1.00 25.05 15 LEU C O 1
ATOM 5216 N N . ILE C 1 18 ? -22.793 43.910 17.591 1.00 24.49 16 ILE C N 1
ATOM 5217 C CA . ILE C 1 18 ? -24.196 44.063 17.217 1.00 25.35 16 ILE C CA 1
ATOM 5218 C C . ILE C 1 18 ? -24.351 44.332 15.718 1.00 26.39 16 ILE C C 1
ATOM 5219 O O . ILE C 1 18 ? -23.632 45.150 15.145 1.00 25.81 16 ILE C O 1
ATOM 5224 N N . ASP C 1 19 ? -25.301 43.633 15.097 1.00 27.40 17 ASP C N 1
ATOM 5225 C CA . ASP C 1 19 ? -25.615 43.811 13.687 1.00 28.71 17 ASP C CA 1
ATOM 5226 C C . ASP C 1 19 ? -26.568 44.994 13.533 1.00 29.13 17 ASP C C 1
ATOM 5227 O O . ASP C 1 19 ? -27.760 44.878 13.817 1.00 30.05 17 ASP C O 1
ATOM 5232 N N . PHE C 1 20 ? -26.035 46.126 13.077 1.00 28.68 18 PHE C N 1
ATOM 5233 C CA . PHE C 1 20 ? -26.800 47.370 13.007 1.00 29.34 18 PHE C CA 1
ATOM 5234 C C . PHE C 1 20 ? -27.883 47.359 11.928 1.00 30.78 18 PHE C C 1
ATOM 5235 O O . PHE C 1 20 ? -28.858 48.111 12.027 1.00 31.34 18 PHE C O 1
ATOM 5243 N N . SER C 1 21 ? -27.722 46.516 10.907 1.00 31.54 19 SER C N 1
ATOM 5244 C CA . SER C 1 21 ? -28.747 46.370 9.871 1.00 33.61 19 SER C CA 1
ATOM 5245 C C . SER C 1 21 ? -30.050 45.800 10.444 1.00 34.97 19 SER C C 1
ATOM 5246 O O . SER C 1 21 ? -31.121 45.988 9.863 1.00 36.23 19 SER C O 1
ATOM 5249 N N . LYS C 1 22 ? -29.955 45.100 11.574 1.00 34.88 20 LYS C N 1
ATOM 5250 C CA . LYS C 1 22 ? -31.133 44.550 12.239 1.00 36.39 20 LYS C CA 1
ATOM 5251 C C . LYS C 1 22 ? -31.947 45.627 12.964 1.00 36.36 20 LYS C C 1
ATOM 5252 O O . LYS C 1 22 ? -33.138 45.435 13.221 1.00 36.99 20 LYS C O 1
ATOM 5258 N N . PHE C 1 23 ? -31.311 46.753 13.290 1.00 35.03 21 PHE C N 1
ATOM 5259 C CA . PHE C 1 23 ? -32.036 47.925 13.788 1.00 35.06 21 PHE C CA 1
ATOM 5260 C C . PHE C 1 23 ? -32.636 48.734 12.641 1.00 36.71 21 PHE C C 1
ATOM 5261 O O . PHE C 1 23 ? -33.731 49.276 12.767 1.00 37.28 21 PHE C O 1
ATOM 5269 N N . LEU C 1 24 ? -31.912 48.825 11.530 1.00 37.59 22 LEU C N 1
ATOM 5270 C CA . LEU C 1 24 ? -32.356 49.635 10.400 1.00 39.87 22 LEU C CA 1
ATOM 5271 C C . LEU C 1 24 ? -33.386 48.937 9.506 1.00 42.71 22 LEU C C 1
ATOM 5272 O O . LEU C 1 24 ? -34.250 49.606 8.947 1.00 43.81 22 LEU C O 1
ATOM 5277 N N . GLU C 1 25 ? -33.299 47.612 9.374 1.00 44.65 23 GLU C N 1
ATOM 5278 C CA . GLU C 1 25 ? -34.081 46.881 8.360 1.00 47.61 23 GLU C CA 1
ATOM 5279 C C . GLU C 1 25 ? -34.904 45.683 8.845 1.00 49.51 23 GLU C C 1
ATOM 5280 O O . GLU C 1 25 ? -35.638 45.088 8.050 1.00 51.49 23 GLU C O 1
ATOM 5286 N N . GLY C 1 26 ? -34.804 45.320 10.120 1.00 49.41 24 GLY C N 1
ATOM 5287 C CA . GLY C 1 26 ? -35.533 44.153 10.626 1.00 51.32 24 GLY C CA 1
ATOM 5288 C C . GLY C 1 26 ? -37.030 44.392 10.738 1.00 53.20 24 GLY C C 1
ATOM 5289 O O . GLY C 1 26 ? -37.530 45.442 10.334 1.00 54.17 24 GLY C O 1
ATOM 5290 N N . ASP C 1 27 ? -37.753 43.411 11.273 1.00 54.06 25 ASP C N 1
ATOM 5291 C CA . ASP C 1 27 ? -39.117 43.653 11.745 1.00 54.92 25 ASP C CA 1
ATOM 5292 C C . ASP C 1 27 ? -39.029 44.378 13.087 1.00 53.50 25 ASP C C 1
ATOM 5293 O O . ASP C 1 27 ? -37.961 44.419 13.705 1.00 50.57 25 ASP C O 1
ATOM 5298 N N . GLU C 1 28 ? -40.139 44.955 13.535 1.00 53.57 26 GLU C N 1
ATOM 5299 C CA . GLU C 1 28 ? -40.124 45.803 14.730 1.00 53.03 26 GLU C CA 1
ATOM 5300 C C . GLU C 1 28 ? -39.589 45.107 15.980 1.00 50.73 26 GLU C C 1
ATOM 5301 O O . GLU C 1 28 ? -38.886 45.730 16.780 1.00 49.25 26 GLU C O 1
ATOM 5307 N N . THR C 1 29 ? -39.916 43.827 16.141 1.00 50.17 27 THR C N 1
ATOM 5308 C CA . THR C 1 29 ? -39.470 43.053 17.300 1.00 48.66 27 THR C CA 1
ATOM 5309 C C . THR C 1 29 ? -37.944 42.944 17.332 1.00 46.27 27 THR C C 1
ATOM 5310 O O . THR C 1 29 ? -37.322 43.105 18.384 1.00 44.57 27 THR C O 1
ATOM 5314 N N . LEU C 1 30 ? -37.352 42.675 16.172 1.00 45.11 28 LEU C N 1
ATOM 5315 C CA . LEU C 1 30 ? -35.902 42.567 16.059 1.00 43.44 28 LEU C CA 1
ATOM 5316 C C . LEU C 1 30 ? -35.235 43.941 16.145 1.00 41.41 28 LEU C C 1
ATOM 5317 O O . LEU C 1 30 ? -34.163 44.076 16.749 1.00 39.38 28 LEU C O 1
ATOM 5322 N N . LYS C 1 31 ? -35.863 44.949 15.539 1.00 40.93 29 LYS C N 1
ATOM 5323 C CA . LYS C 1 31 ? -35.406 46.334 15.665 1.00 40.04 29 LYS C CA 1
ATOM 5324 C C . LYS C 1 31 ? -35.305 46.726 17.136 1.00 39.06 29 LYS C C 1
ATOM 5325 O O . LYS C 1 31 ? -34.308 47.305 17.565 1.00 37.83 29 LYS C O 1
ATOM 5331 N N . LEU C 1 32 ? -36.342 46.400 17.901 1.00 39.49 30 LEU C N 1
ATOM 5332 C CA . LEU C 1 32 ? -36.383 46.706 19.327 1.00 39.39 30 LEU C CA 1
ATOM 5333 C C . LEU C 1 32 ? -35.314 45.934 20.105 1.00 38.36 30 LEU C C 1
ATOM 5334 O O . LEU C 1 32 ? -34.609 46.508 20.940 1.00 36.30 30 LEU C O 1
ATOM 5339 N N . GLU C 1 33 ? -35.205 44.636 19.826 1.00 38.37 31 GLU C N 1
ATOM 5340 C CA . GLU C 1 33 ? -34.198 43.791 20.465 1.00 37.78 31 GLU C CA 1
ATOM 5341 C C . GLU C 1 33 ? -32.797 44.366 20.261 1.00 34.84 31 GLU C C 1
ATOM 5342 O O . GLU C 1 33 ? -31.994 44.421 21.195 1.00 33.51 31 GLU C O 1
ATOM 5348 N N . THR C 1 34 ? -32.519 44.800 19.036 1.00 33.16 32 THR C N 1
ATOM 5349 C CA . THR C 1 34 ? -31.215 45.339 18.686 1.00 30.90 32 THR C CA 1
ATOM 5350 C C . THR C 1 34 ? -30.965 46.672 19.392 1.00 29.52 32 THR C C 1
ATOM 5351 O O . THR C 1 34 ? -29.866 46.914 19.881 1.00 27.75 32 THR C O 1
ATOM 5355 N N . ALA C 1 35 ? -31.985 47.522 19.443 1.00 29.53 33 ALA C N 1
ATOM 5356 C CA . ALA C 1 35 ? -31.895 48.805 20.148 1.00 28.92 33 ALA C CA 1
ATOM 5357 C C . ALA C 1 35 ? -31.557 48.613 21.625 1.00 28.55 33 ALA C C 1
ATOM 5358 O O . ALA C 1 35 ? -30.696 49.311 22.166 1.00 28.02 33 ALA C O 1
ATOM 5360 N N . LYS C 1 36 ? -32.223 47.660 22.272 1.00 29.14 34 LYS C N 1
ATOM 5361 C CA . LYS C 1 36 ? -31.963 47.368 23.686 1.00 28.91 34 LYS C CA 1
ATOM 5362 C C . LYS C 1 36 ? -30.552 46.824 23.923 1.00 27.56 34 LYS C C 1
ATOM 5363 O O . LYS C 1 36 ? -29.930 47.138 24.936 1.00 26.67 34 LYS C O 1
ATOM 5369 N N . ALA C 1 37 ? -30.057 46.012 22.995 1.00 26.90 35 ALA C N 1
ATOM 5370 C CA . ALA C 1 37 ? -28.697 45.489 23.080 1.00 26.07 35 ALA C CA 1
ATOM 5371 C C . ALA C 1 37 ? -27.675 46.616 22.940 1.00 24.68 35 ALA C C 1
ATOM 5372 O O . ALA C 1 37 ? -26.673 46.630 23.638 1.00 23.94 35 ALA C O 1
ATOM 5374 N N . ILE C 1 38 ? -27.941 47.550 22.031 1.00 24.29 36 ILE C N 1
ATOM 5375 C CA . ILE C 1 38 ? -27.087 48.716 21.838 1.00 23.50 36 ILE C CA 1
ATOM 5376 C C . ILE C 1 38 ? -27.022 49.544 23.117 1.00 22.82 36 ILE C C 1
ATOM 5377 O O . ILE C 1 38 ? -25.935 49.869 23.588 1.00 22.04 36 ILE C O 1
ATOM 5382 N N . LEU C 1 39 ? -28.187 49.871 23.674 1.00 23.02 37 LEU C N 1
ATOM 5383 C CA . LEU C 1 39 ? -28.263 50.641 24.912 1.00 22.68 37 LEU C CA 1
ATOM 5384 C C . LEU C 1 39 ? -27.601 49.910 26.080 1.00 22.32 37 LEU C C 1
ATOM 5385 O O . LEU C 1 39 ? -26.856 50.516 26.849 1.00 21.47 37 LEU C O 1
ATOM 5390 N N . HIS C 1 40 ? -27.863 48.611 26.202 1.00 22.43 38 HIS C N 1
ATOM 5391 C CA . HIS C 1 40 ? -27.275 47.825 27.279 1.00 22.45 38 HIS C CA 1
ATOM 5392 C C . HIS C 1 40 ? -25.745 47.910 27.227 1.00 21.44 38 HIS C C 1
ATOM 5393 O O . HIS C 1 40 ? -25.097 48.067 28.258 1.00 21.35 38 HIS C O 1
ATOM 5400 N N . GLY C 1 41 ? -25.179 47.824 26.026 1.00 21.00 39 GLY C N 1
ATOM 5401 C CA . GLY C 1 41 ? -23.738 48.006 25.836 1.00 20.23 39 GLY C CA 1
ATOM 5402 C C . GLY C 1 41 ? -23.236 49.344 26.356 1.00 19.73 39 GLY C C 1
ATOM 5403 O O . GLY C 1 41 ? -22.216 49.410 27.050 1.00 19.16 39 GLY C O 1
ATOM 5404 N N . PHE C 1 42 ? -23.955 50.415 26.030 1.00 19.97 40 PHE C N 1
ATOM 5405 C CA . PHE C 1 42 ? -23.590 51.757 26.501 1.00 19.72 40 PHE C CA 1
ATOM 5406 C C . PHE C 1 42 ? -23.757 51.929 28.008 1.00 19.89 40 PHE C C 1
ATOM 5407 O O . PHE C 1 42 ? -23.014 52.688 28.628 1.00 19.81 40 PHE C O 1
ATOM 5415 N N . GLN C 1 43 ? -24.725 51.220 28.585 1.00 20.78 41 GLN C N 1
ATOM 5416 C CA . GLN C 1 43 ? -25.018 51.293 30.015 1.00 21.16 41 GLN C CA 1
ATOM 5417 C C . GLN C 1 43 ? -24.043 50.491 30.868 1.00 21.00 41 GLN C C 1
ATOM 5418 O O . GLN C 1 43 ? -24.006 50.660 32.092 1.00 20.71 41 GLN C O 1
ATOM 5424 N N . THR C 1 44 ? -23.263 49.618 30.232 1.00 20.57 42 THR C N 1
ATOM 5425 C CA . THR C 1 44 ? -22.395 48.698 30.949 1.00 20.47 42 THR C CA 1
ATOM 5426 C C . THR C 1 44 ? -20.924 48.961 30.597 1.00 19.90 42 THR C C 1
ATOM 5427 O O . THR C 1 44 ? -20.175 49.515 31.403 1.00 19.74 42 THR C O 1
ATOM 5431 N N . ALA C 1 45 ? -20.523 48.607 29.384 1.00 19.49 43 ALA C N 1
ATOM 5432 C CA . ALA C 1 45 ? -19.144 48.806 28.942 1.00 18.86 43 ALA C CA 1
ATOM 5433 C C . ALA C 1 45 ? -18.857 50.248 28.507 1.00 18.44 43 ALA C C 1
ATOM 5434 O O . ALA C 1 45 ? -17.713 50.690 28.550 1.00 18.17 43 ALA C O 1
ATOM 5436 N N . GLY C 1 46 ? -19.889 50.966 28.066 1.00 18.26 44 GLY C N 1
ATOM 5437 C CA . GLY C 1 46 ? -19.715 52.275 27.438 1.00 17.87 44 GLY C CA 1
ATOM 5438 C C . GLY C 1 46 ? -19.281 52.183 25.983 1.00 18.01 44 GLY C C 1
ATOM 5439 O O . GLY C 1 46 ? -19.120 53.211 25.314 1.00 18.10 44 GLY C O 1
ATOM 5440 N N . PHE C 1 47 ? -19.116 50.951 25.501 1.00 17.81 45 PHE C N 1
ATOM 5441 C CA . PHE C 1 47 ? -18.529 50.641 24.203 1.00 17.80 45 PHE C CA 1
ATOM 5442 C C . PHE C 1 47 ? -19.349 49.529 23.548 1.00 18.26 45 PHE C C 1
ATOM 5443 O O . PHE C 1 47 ? -19.806 48.610 24.228 1.00 18.36 45 PHE C O 1
ATOM 5451 N N . ILE C 1 48 ? -19.523 49.625 22.235 1.00 18.47 46 ILE C N 1
ATOM 5452 C CA . ILE C 1 48 ? -20.054 48.528 21.429 1.00 19.29 46 ILE C CA 1
ATOM 5453 C C . ILE C 1 48 ? -19.259 48.416 20.127 1.00 19.78 46 ILE C C 1
ATOM 5454 O O . ILE C 1 48 ? -18.580 49.361 19.724 1.00 19.65 46 ILE C O 1
ATOM 5459 N N . TYR C 1 49 ? -19.334 47.254 19.486 1.00 20.60 47 TYR C N 1
ATOM 5460 C CA . TYR C 1 49 ? -18.937 47.114 18.085 1.00 21.58 47 TYR C CA 1
ATOM 5461 C C . TYR C 1 49 ? -20.193 46.983 17.239 1.00 22.13 47 TYR C C 1
ATOM 5462 O O . TYR C 1 49 ? -21.063 46.169 17.549 1.00 21.99 47 TYR C O 1
ATOM 5471 N N . LEU C 1 50 ? -20.276 47.767 16.166 1.00 22.93 48 LEU C N 1
ATOM 5472 C CA . LEU C 1 50 ? -21.333 47.597 15.172 1.00 24.12 48 LEU C CA 1
ATOM 5473 C C . LEU C 1 50 ? -20.769 47.017 13.881 1.00 25.21 48 LEU C C 1
ATOM 5474 O O . LEU C 1 50 ? -19.752 47.491 13.373 1.00 24.64 48 LEU C O 1
ATOM 5479 N N . LYS C 1 51 ? -21.444 45.990 13.364 1.00 26.79 49 LYS C N 1
ATOM 5480 C CA . LYS C 1 51 ? -21.154 45.438 12.042 1.00 28.39 49 LYS C CA 1
ATOM 5481 C C . LYS C 1 51 ? -22.336 45.712 11.118 1.00 29.68 49 LYS C C 1
ATOM 5482 O O . LYS C 1 51 ? -23.415 46.081 11.581 1.00 29.67 49 LYS C O 1
ATOM 5488 N N . ASN C 1 52 ? -22.120 45.537 9.815 1.00 31.41 50 ASN C N 1
ATOM 5489 C CA . ASN C 1 52 ? -23.145 45.783 8.792 1.00 32.90 50 ASN C CA 1
ATOM 5490 C C . ASN C 1 52 ? -23.795 47.159 8.923 1.00 33.42 50 ASN C C 1
ATOM 5491 O O . ASN C 1 52 ? -25.017 47.279 9.021 1.00 33.79 50 ASN C O 1
ATOM 5496 N N . ILE C 1 53 ? -22.959 48.193 8.938 1.00 33.44 51 ILE C N 1
ATOM 5497 C CA . ILE C 1 53 ? -23.429 49.577 8.987 1.00 34.16 51 ILE C CA 1
ATOM 5498 C C . ILE C 1 53 ? -23.582 50.126 7.561 1.00 35.80 51 ILE C C 1
ATOM 5499 O O . ILE C 1 53 ? -23.010 49.563 6.629 1.00 35.69 51 ILE C O 1
ATOM 5504 N N . PRO C 1 54 ? -24.350 51.224 7.383 1.00 37.79 52 PRO C N 1
ATOM 5505 C CA . PRO C 1 54 ? -24.604 51.759 6.030 1.00 39.82 52 PRO C CA 1
ATOM 5506 C C . PRO C 1 54 ? -23.353 52.142 5.232 1.00 40.79 52 PRO C C 1
ATOM 5507 O O . PRO C 1 54 ? -23.372 52.088 3.999 1.00 43.34 52 PRO C O 1
ATOM 5511 N N . ILE C 1 55 ? -22.281 52.513 5.927 1.00 40.61 53 ILE C N 1
ATOM 5512 C CA . ILE C 1 55 ? -21.031 52.912 5.281 1.00 40.63 53 ILE C CA 1
ATOM 5513 C C . ILE C 1 55 ? -20.379 51.696 4.626 1.00 40.79 53 ILE C C 1
ATOM 5514 O O . ILE C 1 55 ? -20.094 50.704 5.298 1.00 39.30 53 ILE C O 1
ATOM 5519 N N . GLN C 1 56 ? -20.140 51.780 3.318 1.00 41.68 54 GLN C N 1
ATOM 5520 C CA . GLN C 1 56 ? -19.627 50.640 2.553 1.00 42.38 54 GLN C CA 1
ATOM 5521 C C . GLN C 1 56 ? -18.144 50.377 2.817 1.00 40.65 54 GLN C C 1
ATOM 5522 O O . GLN C 1 56 ? -17.362 51.321 2.895 1.00 39.56 54 GLN C O 1
ATOM 5528 N N . PRO C 1 57 ? -17.759 49.088 2.953 1.00 40.35 55 PRO C N 1
ATOM 5529 C CA . PRO C 1 57 ? -16.368 48.681 3.207 1.00 39.81 55 PRO C CA 1
ATOM 5530 C C . PRO C 1 57 ? -15.351 49.236 2.213 1.00 40.63 55 PRO C C 1
ATOM 5531 O O . PRO C 1 57 ? -14.272 49.660 2.620 1.00 40.62 55 PRO C O 1
ATOM 5535 N N . ASP C 1 58 ? -15.686 49.215 0.924 1.00 42.42 56 ASP C N 1
ATOM 5536 C CA . ASP C 1 58 ? -14.758 49.669 -0.119 1.00 43.38 56 ASP C CA 1
ATOM 5537 C C . ASP C 1 58 ? -14.492 51.175 -0.036 1.00 42.39 56 ASP C C 1
ATOM 5538 O O . ASP C 1 58 ? -13.360 51.616 -0.230 1.00 42.17 56 ASP C O 1
ATOM 5543 N N . PHE C 1 59 ? -15.532 51.954 0.255 1.00 41.81 57 PHE C N 1
ATOM 5544 C CA . PHE C 1 59 ? -15.380 53.394 0.474 1.00 41.74 57 PHE C CA 1
ATOM 5545 C C . PHE C 1 59 ? -14.576 53.694 1.742 1.00 40.78 57 PHE C C 1
ATOM 5546 O O . PHE C 1 59 ? -13.746 54.598 1.754 1.00 39.65 57 PHE C O 1
ATOM 5554 N N . ARG C 1 60 ? -14.830 52.939 2.807 1.00 40.65 58 ARG C N 1
ATOM 5555 C CA . ARG C 1 60 ? -14.059 53.086 4.042 1.00 40.92 58 ARG C CA 1
ATOM 5556 C C . ARG C 1 60 ? -12.564 52.912 3.769 1.00 40.63 58 ARG C C 1
ATOM 5557 O O . ARG C 1 60 ? -11.748 53.695 4.255 1.00 39.82 58 ARG C O 1
ATOM 5565 N N . GLU C 1 61 ? -12.217 51.893 2.986 1.00 40.89 59 GLU C N 1
ATOM 5566 C CA . GLU C 1 61 ? -10.824 51.644 2.602 1.00 41.50 59 GLU C CA 1
ATOM 5567 C C . GLU C 1 61 ? -10.240 52.805 1.793 1.00 40.90 59 GLU C C 1
ATOM 5568 O O . GLU C 1 61 ? -9.077 53.171 1.974 1.00 40.33 59 GLU C O 1
ATOM 5574 N N . HIS C 1 62 ? -11.045 53.373 0.899 1.00 40.45 60 HIS C N 1
ATOM 5575 C CA . HIS C 1 62 ? -10.624 54.540 0.126 1.00 40.53 60 HIS C CA 1
ATOM 5576 C C . HIS C 1 62 ? -10.341 55.730 1.043 1.00 38.63 60 HIS C C 1
ATOM 5577 O O . HIS C 1 62 ? -9.387 56.475 0.823 1.00 38.22 60 HIS C O 1
ATOM 5584 N N . VAL C 1 63 ? -11.166 55.895 2.073 1.00 37.18 61 VAL C N 1
ATOM 5585 C CA . VAL C 1 63 ? -10.996 56.998 3.021 1.00 36.40 61 VAL C CA 1
ATOM 5586 C C . VAL C 1 63 ? -9.690 56.847 3.806 1.00 35.44 61 VAL C C 1
ATOM 5587 O O . VAL C 1 63 ? -8.989 57.832 4.040 1.00 35.34 61 VAL C O 1
ATOM 5591 N N . PHE C 1 64 ? -9.362 55.617 4.195 1.00 34.53 62 PHE C N 1
ATOM 5592 C CA . PHE C 1 64 ? -8.101 55.339 4.887 1.00 34.18 62 PHE C CA 1
ATOM 5593 C C . PHE C 1 64 ? -6.881 55.566 3.993 1.00 35.30 62 PHE C C 1
ATOM 5594 O O . PHE C 1 64 ? -5.876 56.110 4.446 1.00 35.26 62 PHE C O 1
ATOM 5602 N N . ASN C 1 65 ? -6.973 55.150 2.730 1.00 36.56 63 ASN C N 1
ATOM 5603 C CA . ASN C 1 65 ? -5.906 55.400 1.753 1.00 38.35 63 ASN C CA 1
ATOM 5604 C C . ASN C 1 65 ? -5.693 56.896 1.536 1.00 38.47 63 ASN C C 1
ATOM 5605 O O . ASN C 1 65 ? -4.559 57.365 1.414 1.00 38.81 63 ASN C O 1
ATOM 5610 N N . THR C 1 66 ? -6.797 57.634 1.494 1.00 38.16 64 THR C N 1
ATOM 5611 C CA . THR C 1 66 ? -6.766 59.081 1.319 1.00 38.90 64 THR C CA 1
ATOM 5612 C C . THR C 1 66 ? -6.143 59.749 2.549 1.00 38.25 64 THR C C 1
ATOM 5613 O O . THR C 1 66 ? -5.335 60.667 2.421 1.00 39.56 64 THR C O 1
ATOM 5617 N N . SER C 1 67 ? -6.514 59.276 3.736 1.00 36.56 65 SER C N 1
ATOM 5618 C CA . SER C 1 67 ? -5.891 59.734 4.975 1.00 35.71 65 SER C CA 1
ATOM 5619 C C . SER C 1 67 ? -4.373 59.513 4.950 1.00 36.04 65 SER C C 1
ATOM 5620 O O . SER C 1 67 ? -3.600 60.421 5.269 1.00 35.71 65 SER C O 1
ATOM 5623 N N . ALA C 1 68 ? -3.955 58.312 4.558 1.00 36.14 66 ALA C N 1
ATOM 5624 C CA . ALA C 1 68 ? -2.531 57.974 4.510 1.00 36.88 66 ALA C CA 1
ATOM 5625 C C . ALA C 1 68 ? -1.757 58.933 3.605 1.00 38.64 66 ALA C C 1
ATOM 5626 O O . ALA C 1 68 ? -0.643 59.339 3.932 1.00 39.01 66 ALA C O 1
ATOM 5628 N N . LYS C 1 69 ? -2.356 59.301 2.477 1.00 40.01 67 LYS C N 1
ATOM 5629 C CA . LYS C 1 69 ? -1.733 60.244 1.548 1.00 42.17 67 LYS C CA 1
ATOM 5630 C C . LYS C 1 69 ? -1.489 61.607 2.196 1.00 42.20 67 LYS C C 1
ATOM 5631 O O . LYS C 1 69 ? -0.449 62.222 1.970 1.00 43.48 67 LYS C O 1
ATOM 5637 N N . PHE C 1 70 ? -2.431 62.070 3.014 1.00 41.15 68 PHE C N 1
ATOM 5638 C CA . PHE C 1 70 ? -2.254 63.344 3.710 1.00 41.30 68 PHE C CA 1
ATOM 5639 C C . PHE C 1 70 ? -1.043 63.328 4.641 1.00 40.95 68 PHE C C 1
ATOM 5640 O O . PHE C 1 70 ? -0.253 64.272 4.657 1.00 42.05 68 PHE C O 1
ATOM 5648 N N . PHE C 1 71 ? -0.907 62.263 5.423 1.00 39.77 69 PHE C N 1
ATOM 5649 C CA . PHE C 1 71 ? 0.162 62.185 6.419 1.00 39.58 69 PHE C CA 1
ATOM 5650 C C . PHE C 1 71 ? 1.540 61.911 5.804 1.00 41.57 69 PHE C C 1
ATOM 5651 O O . PHE C 1 71 ? 2.561 62.130 6.459 1.00 41.52 69 PHE C O 1
ATOM 5659 N N . LYS C 1 72 ? 1.567 61.455 4.551 1.00 43.17 70 LYS C N 1
ATOM 5660 C CA . LYS C 1 72 ? 2.826 61.290 3.814 1.00 45.61 70 LYS C CA 1
ATOM 5661 C C . LYS C 1 72 ? 3.454 62.628 3.410 1.00 47.63 70 LYS C C 1
ATOM 5662 O O . LYS C 1 72 ? 4.627 62.673 3.046 1.00 48.80 70 LYS C O 1
ATOM 5668 N N . LEU C 1 73 ? 2.679 63.710 3.474 1.00 48.68 71 LEU C N 1
ATOM 5669 C CA . LEU C 1 73 ? 3.196 65.058 3.210 1.00 50.67 71 LEU C CA 1
ATOM 5670 C C . LEU C 1 73 ? 4.382 65.430 4.102 1.00 51.56 71 LEU C C 1
ATOM 5671 O O . LEU C 1 73 ? 4.506 64.923 5.221 1.00 50.31 71 LEU C O 1
ATOM 5676 N N . PRO C 1 74 ? 5.251 66.330 3.604 1.00 53.51 72 PRO C N 1
ATOM 5677 C CA . PRO C 1 74 ? 6.311 66.937 4.405 1.00 54.87 72 PRO C CA 1
ATOM 5678 C C . PRO C 1 74 ? 5.798 67.569 5.699 1.00 54.79 72 PRO C C 1
ATOM 5679 O O . PRO C 1 74 ? 4.706 68.142 5.719 1.00 54.00 72 PRO C O 1
ATOM 5683 N N . LYS C 1 75 ? 6.597 67.466 6.758 1.00 55.84 73 LYS C N 1
ATOM 5684 C CA . LYS C 1 75 ? 6.290 68.067 8.060 1.00 56.55 73 LYS C CA 1
ATOM 5685 C C . LYS C 1 75 ? 5.785 69.510 7.941 1.00 57.69 73 LYS C C 1
ATOM 5686 O O . LYS C 1 75 ? 4.843 69.900 8.635 1.00 56.56 73 LYS C O 1
ATOM 5692 N N . GLU C 1 76 ? 6.412 70.289 7.061 1.00 59.96 74 GLU C N 1
ATOM 5693 C CA . GLU C 1 76 ? 6.071 71.705 6.895 1.00 61.91 74 GLU C CA 1
ATOM 5694 C C . GLU C 1 76 ? 4.684 71.885 6.282 1.00 61.01 74 GLU C C 1
ATOM 5695 O O . GLU C 1 76 ? 3.919 72.747 6.716 1.00 61.26 74 GLU C O 1
ATOM 5701 N N . LYS C 1 77 ? 4.368 71.075 5.274 1.00 60.48 75 LYS C N 1
ATOM 5702 C CA . LYS C 1 77 ? 3.051 71.109 4.630 1.00 60.25 75 LYS C CA 1
ATOM 5703 C C . LYS C 1 77 ? 1.918 70.833 5.618 1.00 57.90 75 LYS C C 1
ATOM 5704 O O . LYS C 1 77 ? 0.845 71.425 5.518 1.00 58.35 75 LYS C O 1
ATOM 5710 N N . LYS C 1 78 ? 2.162 69.935 6.568 1.00 55.71 76 LYS C N 1
ATOM 5711 C CA . LYS C 1 78 ? 1.152 69.571 7.562 1.00 53.52 76 LYS C CA 1
ATOM 5712 C C . LYS C 1 78 ? 1.022 70.637 8.653 1.00 53.62 76 LYS C C 1
ATOM 5713 O O . LYS C 1 78 ? -0.091 70.980 9.050 1.00 53.11 76 LYS C O 1
ATOM 5719 N N . LEU C 1 79 ? 2.153 71.167 9.121 1.00 54.30 77 LEU C N 1
ATOM 5720 C CA . LEU C 1 79 ? 2.150 72.291 10.070 1.00 55.09 77 LEU C CA 1
ATOM 5721 C C . LEU C 1 79 ? 1.453 73.526 9.488 1.00 56.06 77 LEU C C 1
ATOM 5722 O O . LEU C 1 79 ? 0.949 74.369 10.231 1.00 56.30 77 LEU C O 1
ATOM 5727 N N . GLU C 1 80 ? 1.444 73.621 8.160 1.00 56.01 78 GLU C N 1
ATOM 5728 C CA . GLU C 1 80 ? 0.798 74.719 7.441 1.00 57.04 78 GLU C CA 1
ATOM 5729 C C . GLU C 1 80 ? -0.700 74.815 7.735 1.00 54.52 78 GLU C C 1
ATOM 5730 O O . GLU C 1 80 ? -1.231 75.911 7.895 1.00 54.36 78 GLU C O 1
ATOM 5736 N N . VAL C 1 81 ? -1.370 73.664 7.795 1.00 51.80 79 VAL C N 1
ATOM 5737 C CA . VAL C 1 81 ? -2.807 73.603 8.097 1.00 49.94 79 VAL C CA 1
ATOM 5738 C C . VAL C 1 81 ? -3.029 73.212 9.564 1.00 47.96 79 VAL C C 1
ATOM 5739 O O . VAL C 1 81 ? -3.895 72.393 9.892 1.00 46.17 79 VAL C O 1
ATOM 5743 N N . GLY C 1 82 ? -2.253 73.836 10.445 1.00 47.56 80 GLY C N 1
ATOM 5744 C CA . GLY C 1 82 ? -2.182 73.440 11.841 1.00 46.47 80 GLY C CA 1
ATOM 5745 C C . GLY C 1 82 ? -3.396 73.809 12.670 1.00 45.70 80 GLY C C 1
ATOM 5746 O O . GLY C 1 82 ? -4.086 74.793 12.394 1.00 46.67 80 GLY C O 1
ATOM 5747 N N . TRP C 1 83 ? -3.643 72.998 13.694 1.00 43.87 81 TRP C N 1
ATOM 5748 C CA . TRP C 1 83 ? -4.701 73.236 14.670 1.00 42.89 81 TRP C CA 1
ATOM 5749 C C . TRP C 1 83 ? -4.503 74.616 15.302 1.00 43.47 81 TRP C C 1
ATOM 5750 O O . TRP C 1 83 ? -3.397 74.936 15.739 1.00 44.02 81 TRP C O 1
ATOM 5761 N N . THR C 1 84 ? -5.561 75.425 15.339 1.00 43.16 82 THR C N 1
ATOM 5762 C CA . THR C 1 84 ? -5.462 76.811 15.820 1.00 44.34 82 THR C CA 1
ATOM 5763 C C . THR C 1 84 ? -6.018 76.977 17.236 1.00 43.66 82 THR C C 1
ATOM 5764 O O . THR C 1 84 ? -5.254 77.078 18.197 1.00 43.89 82 THR C O 1
ATOM 5768 N N . THR C 1 85 ? -7.344 76.992 17.359 1.00 43.27 83 THR C N 1
ATOM 5769 C CA . THR C 1 85 ? -8.012 77.271 18.631 1.00 43.13 83 THR C CA 1
ATOM 5770 C C . THR C 1 85 ? -8.995 76.150 18.995 1.00 42.22 83 THR C C 1
ATOM 5771 O O . THR C 1 85 ? -9.415 75.386 18.123 1.00 41.50 83 THR C O 1
ATOM 5775 N N . PRO C 1 86 ? -9.373 76.057 20.283 1.00 42.32 84 PRO C N 1
ATOM 5776 C CA . PRO C 1 86 ? -10.380 75.071 20.701 1.00 41.53 84 PRO C CA 1
ATOM 5777 C C . PRO C 1 86 ? -11.785 75.342 20.151 1.00 41.90 84 PRO C C 1
ATOM 5778 O O . PRO C 1 86 ? -12.562 74.401 19.972 1.00 41.21 84 PRO C O 1
ATOM 5782 N N . GLU C 1 87 ? -12.100 76.607 19.878 1.00 43.21 85 GLU C N 1
ATOM 5783 C CA . GLU C 1 87 ? -13.406 76.965 19.300 1.00 43.80 85 GLU C CA 1
ATOM 5784 C C . GLU C 1 87 ? -13.518 76.515 17.838 1.00 43.29 85 GLU C C 1
ATOM 5785 O O . GLU C 1 87 ? -14.615 76.219 17.360 1.00 43.49 85 GLU C O 1
ATOM 5791 N N . ALA C 1 88 ? -12.385 76.462 17.141 1.00 42.35 86 ALA C N 1
ATOM 5792 C CA . ALA C 1 88 ? -12.337 75.949 15.770 1.00 41.74 86 ALA C CA 1
ATOM 5793 C C . ALA C 1 88 ? -12.257 74.423 15.774 1.00 39.31 86 ALA C C 1
ATOM 5794 O O . ALA C 1 88 ? -13.043 73.753 15.103 1.00 38.90 86 ALA C O 1
ATOM 5796 N N . ASN C 1 89 ? -11.306 73.890 16.538 1.00 37.28 87 ASN C N 1
ATOM 5797 C CA . ASN C 1 89 ? -11.071 72.446 16.641 1.00 35.43 87 ASN C CA 1
ATOM 5798 C C . ASN C 1 89 ? -10.883 71.768 15.279 1.00 35.50 87 ASN C C 1
ATOM 5799 O O . ASN C 1 89 ? -11.411 70.682 15.031 1.00 34.08 87 ASN C O 1
ATOM 5804 N N . ARG C 1 90 ? -10.124 72.426 14.405 1.00 36.65 88 ARG C N 1
ATOM 5805 C CA . ARG C 1 90 ? -9.888 71.952 13.044 1.00 37.17 88 ARG C CA 1
ATOM 5806 C C . ARG C 1 90 ? -8.415 72.106 12.689 1.00 38.30 88 ARG C C 1
ATOM 5807 O O . ARG C 1 90 ? -7.770 73.065 13.108 1.00 38.48 88 ARG C O 1
ATOM 5815 N N . GLY C 1 91 ? -7.890 71.153 11.919 1.00 38.77 89 GLY C N 1
ATOM 5816 C CA . GLY C 1 91 ? -6.527 71.234 11.399 1.00 39.95 89 GLY C CA 1
ATOM 5817 C C . GLY C 1 91 ? -5.598 70.151 11.912 1.00 39.84 89 GLY C C 1
ATOM 5818 O O . GLY C 1 91 ? -6.020 69.223 12.603 1.00 38.49 89 GLY C O 1
ATOM 5819 N N . TYR C 1 92 ? -4.319 70.299 11.579 1.00 42.00 90 TYR C N 1
ATOM 5820 C CA . TYR C 1 92 ? -3.298 69.292 11.853 1.00 42.49 90 TYR C CA 1
ATOM 5821 C C . TYR C 1 92 ? -2.659 69.469 13.226 1.00 43.69 90 TYR C C 1
ATOM 5822 O O . TYR C 1 92 ? -2.532 70.585 13.722 1.00 44.26 90 TYR C O 1
ATOM 5831 N N . SER C 1 93 ? -2.242 68.357 13.826 1.00 44.92 91 SER C N 1
ATOM 5832 C CA . SER C 1 93 ? -1.610 68.376 15.139 1.00 47.21 91 SER C CA 1
ATOM 5833 C C . SER C 1 93 ? -0.535 67.286 15.253 1.00 49.06 91 SER C C 1
ATOM 5834 O O . SER C 1 93 ? -0.814 66.103 15.032 1.00 47.02 91 SER C O 1
ATOM 5837 N N . ALA C 1 94 ? 0.686 67.703 15.594 1.00 51.57 92 ALA C N 1
ATOM 5838 C CA . ALA C 1 94 ? 1.827 66.797 15.770 1.00 54.23 92 ALA C CA 1
ATOM 5839 C C . ALA C 1 94 ? 2.266 66.803 17.236 1.00 56.32 92 ALA C C 1
ATOM 5840 O O . ALA C 1 94 ? 1.967 67.752 17.963 1.00 58.69 92 ALA C O 1
ATOM 5842 N N . PRO C 1 95 ? 2.993 65.757 17.674 1.00 57.82 93 PRO C N 1
ATOM 5843 C CA . PRO C 1 95 ? 3.318 65.636 19.096 1.00 58.40 93 PRO C CA 1
ATOM 5844 C C . PRO C 1 95 ? 4.490 66.513 19.532 1.00 59.73 93 PRO C C 1
ATOM 5845 O O . PRO C 1 95 ? 5.090 67.202 18.707 1.00 61.75 93 PRO C O 1
ATOM 5849 N N . PRO C 1 117 ? 5.276 61.975 25.251 1.00 57.15 115 PRO C N 1
ATOM 5850 C CA . PRO C 1 117 ? 3.946 62.258 24.728 1.00 55.80 115 PRO C CA 1
ATOM 5851 C C . PRO C 1 117 ? 3.463 61.208 23.722 1.00 53.71 115 PRO C C 1
ATOM 5852 O O . PRO C 1 117 ? 4.211 60.294 23.371 1.00 55.43 115 PRO C O 1
ATOM 5856 N N . ASP C 1 118 ? 2.218 61.352 23.273 1.00 51.01 116 ASP C N 1
ATOM 5857 C CA . ASP C 1 118 ? 1.598 60.410 22.338 1.00 48.63 116 ASP C CA 1
ATOM 5858 C C . ASP C 1 118 ? 2.357 60.341 21.016 1.00 47.56 116 ASP C C 1
ATOM 5859 O O . ASP C 1 118 ? 2.587 61.366 20.372 1.00 48.10 116 ASP C O 1
ATOM 5864 N N . ILE C 1 119 ? 2.720 59.130 20.604 1.00 44.68 117 ILE C N 1
ATOM 5865 C CA . ILE C 1 119 ? 3.457 58.928 19.358 1.00 43.44 117 ILE C CA 1
ATOM 5866 C C . ILE C 1 119 ? 2.444 58.886 18.213 1.00 40.82 117 ILE C C 1
ATOM 5867 O O . ILE C 1 119 ? 2.185 57.837 17.613 1.00 38.41 117 ILE C O 1
ATOM 5872 N N . LYS C 1 120 ? 1.867 60.049 17.924 1.00 39.17 118 LYS C N 1
ATOM 5873 C CA . LYS C 1 120 ? 0.802 60.157 16.940 1.00 38.09 118 LYS C CA 1
ATOM 5874 C C . LYS C 1 120 ? 0.751 61.540 16.314 1.00 37.59 118 LYS C C 1
ATOM 5875 O O . LYS C 1 120 ? 1.287 62.506 16.858 1.00 38.51 118 LYS C O 1
ATOM 5881 N N . GLU C 1 121 ? 0.089 61.615 15.167 1.00 36.38 119 GLU C N 1
ATOM 5882 C CA . GLU C 1 121 ? -0.307 62.882 14.567 1.00 36.43 119 GLU C CA 1
ATOM 5883 C C . GLU C 1 121 ? -1.772 62.771 14.173 1.00 34.87 119 GLU C C 1
ATOM 5884 O O . GLU C 1 121 ? -2.298 61.666 14.014 1.00 33.05 119 GLU C O 1
ATOM 5890 N N . SER C 1 122 ? -2.436 63.911 14.038 1.00 34.60 120 SER C N 1
ATOM 5891 C CA . SER C 1 122 ? -3.855 63.915 13.713 1.00 33.84 120 SER C CA 1
ATOM 5892 C C . SER C 1 122 ? -4.231 65.080 12.813 1.00 34.46 120 SER C C 1
ATOM 5893 O O . SER C 1 122 ? -3.519 66.086 12.744 1.00 35.18 120 SER C O 1
ATOM 5896 N N . TYR C 1 123 ? -5.350 64.923 12.112 1.00 33.99 121 TYR C N 1
ATOM 5897 C CA . TYR C 1 123 ? -5.906 65.993 11.292 1.00 34.99 121 TYR C CA 1
ATOM 5898 C C . TYR C 1 123 ? -7.423 66.013 11.449 1.00 34.70 121 TYR C C 1
ATOM 5899 O O . TYR C 1 123 ? -8.097 65.009 11.202 1.00 33.99 121 TYR C O 1
ATOM 5908 N N . GLU C 1 124 ? -7.954 67.161 11.856 1.00 35.53 122 GLU C N 1
ATOM 5909 C CA . GLU C 1 124 ? -9.364 67.265 12.214 1.00 35.35 122 GLU C CA 1
ATOM 5910 C C . GLU C 1 124 ? -10.161 68.137 11.253 1.00 36.18 122 GLU C C 1
ATOM 5911 O O . GLU C 1 124 ? -9.708 69.202 10.832 1.00 37.33 122 GLU C O 1
ATOM 5917 N N . ILE C 1 125 ? -11.354 67.650 10.921 1.00 35.82 123 ILE C N 1
ATOM 5918 C CA . ILE C 1 125 ? -12.244 68.268 9.946 1.00 36.95 123 ILE C CA 1
ATOM 5919 C C . ILE C 1 125 ? -13.615 68.431 10.596 1.00 36.36 123 ILE C C 1
ATOM 5920 O O . ILE C 1 125 ? -14.108 67.508 11.246 1.00 34.50 123 ILE C O 1
ATOM 5925 N N . GLY C 1 126 ? -14.216 69.606 10.428 1.00 37.32 124 GLY C N 1
ATOM 5926 C CA . GLY C 1 126 ? -15.571 69.874 10.915 1.00 37.77 124 GLY C CA 1
ATOM 5927 C C . GLY C 1 126 ? -16.528 70.074 9.756 1.00 39.17 124 GLY C C 1
ATOM 5928 O O . GLY C 1 126 ? -16.160 69.862 8.599 1.00 39.41 124 GLY C O 1
ATOM 5929 N N . ARG C 1 127 ? -17.759 70.477 10.057 1.00 40.06 125 ARG C N 1
ATOM 5930 C CA . ARG C 1 127 ? -18.735 70.765 9.004 1.00 42.14 125 ARG C CA 1
ATOM 5931 C C . ARG C 1 127 ? -18.305 71.990 8.194 1.00 44.41 125 ARG C C 1
ATOM 5932 O O . ARG C 1 127 ? -17.573 72.846 8.692 1.00 43.93 125 ARG C O 1
ATOM 5940 N N . GLU C 1 128 ? -18.755 72.050 6.943 1.00 47.41 126 GLU C N 1
ATOM 5941 C CA . GLU C 1 128 ? -18.334 73.095 6.003 1.00 50.19 126 GLU C CA 1
ATOM 5942 C C . GLU C 1 128 ? -19.086 74.417 6.163 1.00 52.89 126 GLU C C 1
ATOM 5943 O O . GLU C 1 128 ? -18.620 75.452 5.684 1.00 54.45 126 GLU C O 1
ATOM 5949 N N . ASP C 1 129 ? -20.236 74.386 6.834 1.00 53.78 127 ASP C N 1
ATOM 5950 C CA . ASP C 1 129 ? -21.155 75.532 6.850 1.00 56.12 127 ASP C CA 1
ATOM 5951 C C . ASP C 1 129 ? -21.180 76.302 8.180 1.00 55.40 127 ASP C C 1
ATOM 5952 O O . ASP C 1 129 ? -22.204 76.887 8.541 1.00 55.72 127 ASP C O 1
ATOM 5957 N N . GLU C 1 130 ? -20.051 76.318 8.890 1.00 54.04 128 GLU C N 1
ATOM 5958 C CA . GLU C 1 130 ? -19.946 77.019 10.174 1.00 53.44 128 GLU C CA 1
ATOM 5959 C C . GLU C 1 130 ? -19.277 78.387 10.000 1.00 54.76 128 GLU C C 1
ATOM 5960 O O . GLU C 1 130 ? -18.088 78.452 9.673 1.00 54.16 128 GLU C O 1
ATOM 5966 N N . PRO C 1 131 ? -20.032 79.485 10.227 1.00 56.29 129 PRO C N 1
ATOM 5967 C CA . PRO C 1 131 ? -19.456 80.825 10.047 1.00 57.65 129 PRO C CA 1
ATOM 5968 C C . PRO C 1 131 ? -18.345 81.137 11.052 1.00 56.83 129 PRO C C 1
ATOM 5969 O O . PRO C 1 131 ? -18.534 80.957 12.256 1.00 56.51 129 PRO C O 1
ATOM 5973 N N . GLY C 1 132 ? -17.198 81.586 10.547 1.00 56.98 130 GLY C N 1
ATOM 5974 C CA . GLY C 1 132 ? -16.053 81.945 11.383 1.00 56.41 130 GLY C CA 1
ATOM 5975 C C . GLY C 1 132 ? -15.053 80.824 11.627 1.00 54.96 130 GLY C C 1
ATOM 5976 O O . GLY C 1 132 ? -14.009 81.058 12.237 1.00 54.80 130 GLY C O 1
ATOM 5977 N N . HIS C 1 133 ? -15.362 79.613 11.161 1.00 53.91 131 HIS C N 1
ATOM 5978 C CA . HIS C 1 133 ? -14.513 78.439 11.410 1.00 52.21 131 HIS C CA 1
ATOM 5979 C C . HIS C 1 133 ? -14.440 77.509 10.190 1.00 51.14 131 HIS C C 1
ATOM 5980 O O . HIS C 1 133 ? -15.050 76.437 10.185 1.00 49.92 131 HIS C O 1
ATOM 5987 N N . PRO C 1 134 ? -13.683 77.909 9.152 1.00 51.30 132 PRO C N 1
ATOM 5988 C CA . PRO C 1 134 ? -13.563 77.069 7.962 1.00 50.76 132 PRO C CA 1
ATOM 5989 C C . PRO C 1 134 ? -12.554 75.936 8.142 1.00 49.08 132 PRO C C 1
ATOM 5990 O O . PRO C 1 134 ? -11.633 76.048 8.952 1.00 48.32 132 PRO C O 1
ATOM 5994 N N . ASN C 1 135 ? -12.740 74.858 7.386 1.00 48.00 133 ASN C N 1
ATOM 5995 C CA . ASN C 1 135 ? -11.807 73.739 7.395 1.00 46.74 133 ASN C CA 1
ATOM 5996 C C . ASN C 1 135 ? -10.529 74.109 6.645 1.00 48.16 133 ASN C C 1
ATOM 5997 O O . ASN C 1 135 ? -10.597 74.514 5.484 1.00 49.30 133 ASN C O 1
ATOM 6002 N N . PRO C 1 136 ? -9.361 73.981 7.304 1.00 47.89 134 PRO C N 1
ATOM 6003 C CA . PRO C 1 136 ? -8.100 74.294 6.637 1.00 49.26 134 PRO C CA 1
ATOM 6004 C C . PRO C 1 136 ? -7.613 73.127 5.774 1.00 49.20 134 PRO C C 1
ATOM 6005 O O . PRO C 1 136 ? -6.779 72.330 6.210 1.00 48.59 134 PRO C O 1
ATOM 6009 N N . TRP C 1 137 ? -8.140 73.036 4.556 1.00 50.16 135 TRP C N 1
ATOM 6010 C CA . TRP C 1 137 ? -7.805 71.936 3.653 1.00 50.30 135 TRP C CA 1
ATOM 6011 C C . TRP C 1 137 ? -6.391 72.096 3.101 1.00 52.07 135 TRP C C 1
ATOM 6012 O O . TRP C 1 137 ? -5.911 73.217 2.935 1.00 53.32 135 TRP C O 1
ATOM 6023 N N . PRO C 1 138 ? -5.714 70.972 2.820 1.00 52.71 136 PRO C N 1
ATOM 6024 C CA . PRO C 1 138 ? -4.435 71.045 2.123 1.00 54.60 136 PRO C CA 1
ATOM 6025 C C . PRO C 1 138 ? -4.648 71.325 0.639 1.00 57.26 136 PRO C C 1
ATOM 6026 O O . PRO C 1 138 ? -5.763 71.169 0.136 1.00 57.29 136 PRO C O 1
ATOM 6030 N N . ALA C 1 139 ? -3.588 71.733 -0.052 1.00 60.00 137 ALA C N 1
ATOM 6031 C CA . ALA C 1 139 ? -3.666 72.008 -1.484 1.00 62.91 137 ALA C CA 1
ATOM 6032 C C . ALA C 1 139 ? -4.056 70.747 -2.257 1.00 63.87 137 ALA C C 1
ATOM 6033 O O . ALA C 1 139 ? -3.417 69.703 -2.113 1.00 63.08 137 ALA C O 1
ATOM 6035 N N . GLU C 1 140 ? -5.117 70.849 -3.058 1.00 66.53 138 GLU C N 1
ATOM 6036 C CA . GLU C 1 140 ? -5.547 69.753 -3.928 1.00 67.95 138 GLU C CA 1
ATOM 6037 C C . GLU C 1 140 ? -4.513 69.585 -5.038 1.00 71.00 138 GLU C C 1
ATOM 6038 O O . GLU C 1 140 ? -4.492 70.354 -6.001 1.00 73.18 138 GLU C O 1
ATOM 6044 N N . GLN C 1 141 ? -3.655 68.577 -4.892 1.00 71.81 139 GLN C N 1
ATOM 6045 C CA . GLN C 1 141 ? -2.456 68.457 -5.718 1.00 74.00 139 GLN C CA 1
ATOM 6046 C C . GLN C 1 141 ? -1.839 67.067 -5.570 1.00 73.36 139 GLN C C 1
ATOM 6047 O O . GLN C 1 141 ? -1.740 66.543 -4.459 1.00 71.87 139 GLN C O 1
ATOM 6053 N N . ASP C 1 142 ? -1.421 66.484 -6.695 1.00 74.38 140 ASP C N 1
ATOM 6054 C CA . ASP C 1 142 ? -0.823 65.143 -6.726 1.00 73.57 140 ASP C CA 1
ATOM 6055 C C . ASP C 1 142 ? -1.785 64.200 -5.975 1.00 70.94 140 ASP C C 1
ATOM 6056 O O . ASP C 1 142 ? -2.979 64.178 -6.280 1.00 71.06 140 ASP C O 1
ATOM 6061 N N . ASP C 1 143 ? -1.279 63.432 -5.009 1.00 68.83 141 ASP C N 1
ATOM 6062 C CA . ASP C 1 143 ? -2.061 62.378 -4.352 1.00 66.08 141 ASP C CA 1
ATOM 6063 C C . ASP C 1 143 ? -3.249 62.923 -3.553 1.00 63.98 141 ASP C C 1
ATOM 6064 O O . ASP C 1 143 ? -4.209 62.197 -3.291 1.00 63.00 141 ASP C O 1
ATOM 6069 N N . LEU C 1 144 ? -3.189 64.199 -3.182 1.00 62.72 142 LEU C N 1
ATOM 6070 C CA . LEU C 1 144 ? -4.262 64.826 -2.408 1.00 60.86 142 LEU C CA 1
ATOM 6071 C C . LEU C 1 144 ? -5.419 65.341 -3.272 1.00 60.96 142 LEU C C 1
ATOM 6072 O O . LEU C 1 144 ? -6.357 65.945 -2.752 1.00 60.42 142 LEU C O 1
ATOM 6077 N N . VAL C 1 145 ? -5.363 65.101 -4.581 1.00 61.47 143 VAL C N 1
ATOM 6078 C CA . VAL C 1 145 ? -6.476 65.444 -5.464 1.00 61.82 143 VAL C CA 1
ATOM 6079 C C . VAL C 1 145 ? -7.636 64.501 -5.151 1.00 59.60 143 VAL C C 1
ATOM 6080 O O . VAL C 1 145 ? -7.520 63.287 -5.331 1.00 59.29 143 VAL C O 1
ATOM 6084 N N . GLY C 1 146 ? -8.742 65.072 -4.676 1.00 57.68 144 GLY C N 1
ATOM 6085 C CA . GLY C 1 146 ? -9.912 64.301 -4.249 1.00 55.53 144 GLY C CA 1
ATOM 6086 C C . GLY C 1 146 ? -10.068 64.227 -2.736 1.00 52.68 144 GLY C C 1
ATOM 6087 O O . GLY C 1 146 ? -11.053 63.678 -2.241 1.00 52.20 144 GLY C O 1
ATOM 6088 N N . PHE C 1 147 ? -9.103 64.788 -2.007 1.00 50.77 145 PHE C N 1
ATOM 6089 C CA . PHE C 1 147 ? -9.084 64.746 -0.541 1.00 48.41 145 PHE C CA 1
ATOM 6090 C C . PHE C 1 147 ? -10.343 65.369 0.064 1.00 47.25 145 PHE C C 1
ATOM 6091 O O . PHE C 1 147 ? -10.995 64.761 0.914 1.00 45.15 145 PHE C O 1
ATOM 6099 N N . LYS C 1 148 ? -10.683 66.570 -0.399 1.00 47.72 146 LYS C N 1
ATOM 6100 C CA . LYS C 1 148 ? -11.803 67.337 0.149 1.00 47.30 146 LYS C CA 1
ATOM 6101 C C . LYS C 1 148 ? -13.136 66.615 -0.019 1.00 46.39 146 LYS C C 1
ATOM 6102 O O . LYS C 1 148 ? -13.864 66.412 0.955 1.00 4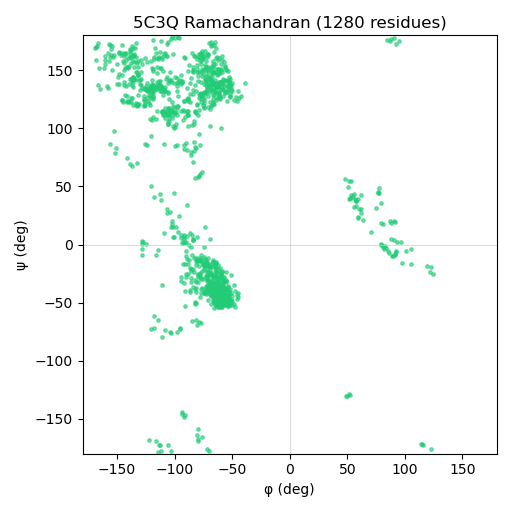5.37 146 LYS C O 1
ATOM 6108 N N . SER C 1 149 ? -13.451 66.231 -1.253 1.00 46.59 147 SER C N 1
ATOM 6109 C CA . SER C 1 149 ? -14.732 65.590 -1.554 1.00 46.76 147 SER C CA 1
ATOM 6110 C C . SER C 1 149 ? -14.866 64.212 -0.895 1.00 45.10 147 SER C C 1
ATOM 6111 O O . SER C 1 149 ? -15.966 63.810 -0.520 1.00 44.75 147 SER C O 1
ATOM 6114 N N . THR C 1 150 ? -13.752 63.497 -0.755 1.00 43.92 148 THR C N 1
ATOM 6115 C CA . THR C 1 150 ? -13.746 62.201 -0.072 1.00 42.45 148 THR C CA 1
ATOM 6116 C C . THR C 1 150 ? -14.127 62.379 1.397 1.00 40.92 148 THR C C 1
ATOM 6117 O O . THR C 1 150 ? -15.046 61.725 1.888 1.00 40.14 148 THR C O 1
ATOM 6121 N N . MET C 1 151 ? -13.432 63.285 2.079 1.00 40.80 149 MET C N 1
ATOM 6122 C CA . MET C 1 151 ? -13.647 63.513 3.508 1.00 39.73 149 MET C CA 1
ATOM 6123 C C . MET C 1 151 ? -15.004 64.143 3.820 1.00 39.73 149 MET C C 1
ATOM 6124 O O . MET C 1 151 ? -15.643 63.768 4.804 1.00 38.26 149 MET C O 1
ATOM 6129 N N . ASN C 1 152 ? -15.441 65.092 2.994 1.00 40.99 150 ASN C N 1
ATOM 6130 C CA . ASN C 1 152 ? -16.772 65.684 3.157 1.00 41.48 150 ASN C CA 1
ATOM 6131 C C . ASN C 1 152 ? -17.882 64.650 2.963 1.00 41.27 150 ASN C C 1
ATOM 6132 O O . ASN C 1 152 ? -18.897 64.686 3.656 1.00 40.82 150 ASN C O 1
ATOM 6137 N N . ASN C 1 153 ? -17.682 63.725 2.027 1.00 41.32 151 ASN C N 1
ATOM 6138 C CA . ASN C 1 153 ? -18.628 62.628 1.820 1.00 41.03 151 ASN C CA 1
ATOM 6139 C C . ASN C 1 153 ? -18.681 61.706 3.042 1.00 38.69 151 ASN C C 1
ATOM 6140 O O . ASN C 1 153 ? -19.761 61.347 3.505 1.00 38.39 151 ASN C O 1
ATOM 6145 N N . PHE C 1 154 ? -17.511 61.340 3.560 1.00 37.15 152 PHE C N 1
ATOM 6146 C CA . PHE C 1 154 ? -17.412 60.463 4.732 1.00 35.41 152 PHE C CA 1
ATOM 6147 C C . PHE C 1 154 ? -17.959 61.141 5.991 1.00 34.86 152 PHE C C 1
ATOM 6148 O O . PHE C 1 154 ? -18.600 60.495 6.826 1.00 34.12 152 PHE C O 1
ATOM 6156 N N . PHE C 1 155 ? -17.700 62.439 6.121 1.00 35.01 153 PHE C N 1
ATOM 6157 C CA . PHE C 1 155 ? -18.255 63.243 7.212 1.00 34.59 153 PHE C CA 1
ATOM 6158 C C . PHE C 1 155 ? -19.785 63.163 7.215 1.00 34.97 153 PHE C C 1
ATOM 6159 O O . PHE C 1 155 ? -20.406 62.976 8.265 1.00 33.62 153 PHE C O 1
ATOM 6167 N N . ASP C 1 156 ? -20.380 63.304 6.033 1.00 36.53 154 ASP C N 1
ATOM 6168 C CA . ASP C 1 156 ? -21.836 63.283 5.885 1.00 37.50 154 ASP C CA 1
ATOM 6169 C C . ASP C 1 156 ? -22.442 61.911 6.180 1.00 36.24 154 ASP C C 1
ATOM 6170 O O . ASP C 1 156 ? -23.542 61.821 6.722 1.00 36.66 154 ASP C O 1
ATOM 6175 N N . GLN C 1 157 ? -21.731 60.849 5.823 1.00 35.42 155 GLN C N 1
ATOM 6176 C CA . GLN C 1 157 ? -22.184 59.494 6.127 1.00 34.88 155 GLN C CA 1
ATOM 6177 C C . GLN C 1 157 ? -22.075 59.184 7.619 1.00 32.70 155 GLN C C 1
ATOM 6178 O O . GLN C 1 157 ? -22.948 58.525 8.182 1.00 32.10 155 GLN C O 1
ATOM 6184 N N . CYS C 1 158 ? -20.996 59.640 8.250 1.00 31.23 156 CYS C N 1
ATOM 6185 C CA . CYS C 1 158 ? -20.834 59.468 9.695 1.00 29.94 156 CYS C CA 1
ATOM 6186 C C . CYS C 1 158 ? -21.888 60.282 10.441 1.00 30.12 156 CYS C C 1
ATOM 6187 O O . CYS C 1 158 ? -22.452 59.823 11.433 1.00 29.45 156 CYS C O 1
ATOM 6190 N N . LYS C 1 159 ? -22.149 61.492 9.949 1.00 31.44 157 LYS C N 1
ATOM 6191 C CA . LYS C 1 159 ? -23.218 62.342 10.471 1.00 31.83 157 LYS C CA 1
ATOM 6192 C C . LYS C 1 159 ? -24.550 61.592 10.478 1.00 32.36 157 LYS C C 1
ATOM 6193 O O . LYS C 1 159 ? -25.272 61.615 11.473 1.00 32.13 157 LYS C O 1
ATOM 6199 N N . ALA C 1 160 ? -24.863 60.919 9.373 1.00 33.00 158 ALA C N 1
ATOM 6200 C CA . ALA C 1 160 ? -26.105 60.149 9.269 1.00 33.57 158 ALA C CA 1
ATOM 6201 C C . ALA C 1 160 ? -26.126 58.969 10.243 1.00 32.59 158 ALA C C 1
ATOM 6202 O O . ALA C 1 160 ? -27.158 58.684 10.855 1.00 32.25 158 ALA C O 1
ATOM 6204 N N . LEU C 1 161 ? -24.988 58.292 10.395 1.00 31.31 159 LEU C N 1
ATOM 6205 C CA . LEU C 1 161 ? -24.902 57.159 11.319 1.00 30.31 159 LEU C CA 1
ATOM 6206 C C . LEU C 1 161 ? -25.143 57.598 12.766 1.00 29.20 159 LEU C C 1
ATOM 6207 O O . LEU C 1 161 ? -25.834 56.908 13.519 1.00 29.04 159 LEU C O 1
ATOM 6212 N N . HIS C 1 162 ? -24.576 58.740 13.145 1.00 28.78 160 HIS C N 1
ATOM 6213 C CA . HIS C 1 162 ? -24.768 59.296 14.491 1.00 27.85 160 HIS C CA 1
ATOM 6214 C C . HIS C 1 162 ? -26.252 59.417 14.813 1.00 28.68 160 HIS C C 1
ATOM 6215 O O . HIS C 1 162 ? -26.718 58.922 15.843 1.00 27.85 160 HIS C O 1
ATOM 6222 N N . ILE C 1 163 ? -26.987 60.071 13.919 1.00 29.99 161 ILE C N 1
ATOM 6223 C CA . ILE C 1 163 ? -28.435 60.235 14.074 1.00 31.05 161 ILE C CA 1
ATOM 6224 C C . ILE C 1 163 ? -29.106 58.888 14.349 1.00 31.16 161 ILE C C 1
ATOM 6225 O O . ILE C 1 163 ? -29.900 58.772 15.280 1.00 31.23 161 ILE C O 1
ATOM 6230 N N . GLU C 1 164 ? -28.760 57.872 13.559 1.00 31.48 162 GLU C N 1
ATOM 6231 C CA . GLU C 1 164 ? -29.382 56.556 13.686 1.00 32.12 162 GLU C CA 1
ATOM 6232 C C . GLU C 1 164 ? -28.994 55.830 14.976 1.00 30.29 162 GLU C C 1
ATOM 6233 O O . GLU C 1 164 ? -29.820 55.121 15.550 1.00 29.81 162 GLU C O 1
ATOM 6239 N N . VAL C 1 165 ? -27.751 56.005 15.431 1.00 28.56 163 VAL C N 1
ATOM 6240 C CA . VAL C 1 165 ? -27.311 55.415 16.705 1.00 27.06 163 VAL C CA 1
ATOM 6241 C C . VAL C 1 165 ? -28.070 56.022 17.890 1.00 26.76 163 VAL C C 1
ATOM 6242 O O . VAL C 1 165 ? -28.467 55.301 18.807 1.00 26.45 163 VAL C O 1
ATOM 6246 N N . MET C 1 166 ? -28.268 57.339 17.874 1.00 27.07 164 MET C N 1
ATOM 6247 C CA . MET C 1 166 ? -29.031 58.008 18.934 1.00 27.28 164 MET C CA 1
ATOM 6248 C C . MET C 1 166 ? -30.497 57.574 18.910 1.00 27.96 164 MET C C 1
ATOM 6249 O O . MET C 1 166 ? -31.129 57.449 19.956 1.00 28.19 164 MET C O 1
ATOM 6254 N N . ARG C 1 167 ? -31.034 57.335 17.718 1.00 28.88 165 ARG C N 1
ATOM 6255 C CA . ARG C 1 167 ? -32.386 56.788 17.592 1.00 29.80 165 ARG C CA 1
ATOM 6256 C C . ARG C 1 167 ? -32.480 55.402 18.236 1.00 28.86 165 ARG C C 1
ATOM 6257 O O . ARG C 1 167 ? -33.467 55.092 18.889 1.00 29.02 165 ARG C O 1
ATOM 6265 N N . ALA C 1 168 ? -31.440 54.586 18.069 1.00 27.60 166 ALA C N 1
ATOM 6266 C CA . ALA C 1 168 ? -31.380 53.265 18.707 1.00 27.07 166 ALA C CA 1
ATOM 6267 C C . ALA C 1 168 ? -31.350 53.378 20.230 1.00 26.39 166 ALA C C 1
ATOM 6268 O O . ALA C 1 168 ? -31.998 52.599 20.934 1.00 26.97 166 ALA C O 1
ATOM 6270 N N . ILE C 1 169 ? -30.583 54.341 20.734 1.00 25.27 167 ILE C N 1
ATOM 6271 C CA . ILE C 1 169 ? -30.525 54.611 22.166 1.00 24.76 167 ILE C CA 1
ATOM 6272 C C . ILE C 1 169 ? -31.906 55.025 22.685 1.00 25.70 167 ILE C C 1
ATOM 6273 O O . ILE C 1 169 ? -32.358 54.526 23.710 1.00 25.67 167 ILE C O 1
ATOM 6278 N N . ALA C 1 170 ? -32.565 55.934 21.969 1.00 26.43 168 ALA C N 1
ATOM 6279 C CA . ALA C 1 170 ? -33.909 56.389 22.328 1.00 27.66 168 ALA C CA 1
ATOM 6280 C C . ALA C 1 170 ? -34.928 55.250 22.340 1.00 28.58 168 ALA C C 1
ATOM 6281 O O . ALA C 1 170 ? -35.745 55.153 23.256 1.00 29.63 168 ALA C O 1
ATOM 6283 N N . VAL C 1 171 ? -34.885 54.395 21.322 1.00 28.89 169 VAL C N 1
ATOM 6284 C CA . VAL C 1 171 ? -35.776 53.237 21.260 1.00 29.79 169 VAL C CA 1
ATOM 6285 C C . VAL C 1 171 ? -35.467 52.256 22.391 1.00 29.24 169 VAL C C 1
ATOM 6286 O O . VAL C 1 171 ? -36.378 51.738 23.035 1.00 29.89 169 VAL C O 1
ATOM 6290 N N . GLY C 1 172 ? -34.183 52.017 22.645 1.00 28.08 170 GLY C N 1
ATOM 6291 C CA . GLY C 1 172 ? -33.769 51.163 23.756 1.00 27.92 170 GLY C CA 1
ATOM 6292 C C . GLY C 1 172 ? -34.233 51.686 25.103 1.00 28.57 170 GLY C C 1
ATOM 6293 O O . GLY C 1 172 ? -34.600 50.913 25.985 1.00 28.66 170 GLY C O 1
ATOM 6294 N N . MET C 1 173 ? -34.217 53.006 25.259 1.00 29.38 171 MET C N 1
ATOM 6295 C CA . MET C 1 173 ? -34.649 53.647 26.499 1.00 30.77 171 MET C CA 1
ATOM 6296 C C . MET C 1 173 ? -36.162 53.571 26.691 1.00 32.49 171 MET C C 1
ATOM 6297 O O . MET C 1 173 ? -36.652 53.693 27.809 1.00 33.06 171 MET C O 1
ATOM 6302 N N . GLY C 1 174 ? -36.895 53.383 25.600 1.00 33.68 172 GLY C N 1
ATOM 6303 C CA . GLY C 1 174 ? -38.349 53.399 25.650 1.00 35.42 172 GLY C CA 1
ATOM 6304 C C . GLY C 1 174 ? -38.896 54.812 25.681 1.00 36.08 172 GLY C C 1
ATOM 6305 O O . GLY C 1 174 ? -39.892 55.080 26.350 1.00 36.77 172 GLY C O 1
ATOM 6306 N N . ILE C 1 175 ? -38.232 55.718 24.965 1.00 35.98 173 ILE C N 1
ATOM 6307 C CA . ILE C 1 175 ? -38.714 57.088 24.787 1.00 36.93 173 ILE C CA 1
ATOM 6308 C C . ILE C 1 175 ? -38.949 57.322 23.302 1.00 37.92 173 ILE C C 1
ATOM 6309 O O . ILE C 1 175 ? -38.673 56.445 22.485 1.00 38.20 173 ILE C O 1
ATOM 6314 N N . ASP C 1 176 ? -39.469 58.499 22.962 1.00 39.33 174 ASP C N 1
ATOM 6315 C CA . ASP C 1 176 ? -39.702 58.877 21.568 1.00 40.23 174 ASP C CA 1
ATOM 6316 C C . ASP C 1 176 ? -38.455 58.585 20.744 1.00 38.55 174 ASP C C 1
ATOM 6317 O O . ASP C 1 176 ? -37.370 59.067 21.069 1.00 36.83 174 ASP C O 1
ATOM 6322 N N . ALA C 1 177 ? -38.624 57.801 19.679 1.00 38.09 175 ALA C N 1
ATOM 6323 C CA . ALA C 1 177 ? -37.507 57.342 18.855 1.00 36.93 175 ALA C CA 1
ATOM 6324 C C . ALA C 1 177 ? -36.711 58.482 18.217 1.00 36.41 175 ALA C C 1
ATOM 6325 O O . ALA C 1 177 ? -35.536 58.311 17.903 1.00 35.24 175 ALA C O 1
ATOM 6327 N N . ASN C 1 178 ? -37.354 59.633 18.028 1.00 37.26 176 ASN C N 1
ATOM 6328 C CA . ASN C 1 178 ? -36.712 60.808 17.436 1.00 37.23 176 ASN C CA 1
ATOM 6329 C C . ASN C 1 178 ? -36.309 61.868 18.464 1.00 36.17 176 ASN C C 1
ATOM 6330 O O . ASN C 1 178 ? -36.057 63.015 18.102 1.00 35.88 176 ASN C O 1
ATOM 6335 N N . TYR C 1 179 ? -36.236 61.484 19.737 1.00 35.57 177 TYR C N 1
ATOM 6336 C CA . TYR C 1 179 ? -35.950 62.427 20.820 1.00 35.50 177 TYR C CA 1
ATOM 6337 C C . TYR C 1 179 ? -34.681 63.250 20.589 1.00 34.51 177 TYR C C 1
ATOM 6338 O O . TYR C 1 179 ? -34.671 64.454 20.831 1.00 34.20 177 TYR C O 1
ATOM 6347 N N . PHE C 1 180 ? -33.614 62.598 20.133 1.00 33.48 178 PHE C N 1
ATOM 6348 C CA . PHE C 1 180 ? -32.316 63.259 20.004 1.00 32.85 178 PHE C CA 1
ATOM 6349 C C . PHE C 1 180 ? -32.165 64.122 18.749 1.00 34.13 178 PHE C C 1
ATOM 6350 O O . PHE C 1 180 ? -31.252 64.948 18.683 1.00 33.57 178 PHE C O 1
ATOM 6358 N N . ASP C 1 181 ? -33.058 63.945 17.771 1.00 35.38 179 ASP C N 1
ATOM 6359 C CA . ASP C 1 181 ? -32.966 64.647 16.483 1.00 36.70 179 ASP C CA 1
ATOM 6360 C C . ASP C 1 181 ? -32.727 66.154 16.639 1.00 37.36 179 ASP C C 1
ATOM 6361 O O . ASP C 1 181 ? -31.803 66.704 16.040 1.00 37.17 179 ASP C O 1
ATOM 6366 N N . SER C 1 182 ? -33.550 66.808 17.455 1.00 38.16 180 SER C N 1
ATOM 6367 C CA . SER C 1 182 ? -33.465 68.261 17.643 1.00 39.11 180 SER C CA 1
ATOM 6368 C C . SER C 1 182 ? -32.213 68.700 18.414 1.00 38.05 180 SER C C 1
ATOM 6369 O O . SER C 1 182 ? -31.829 69.868 18.367 1.00 38.34 180 SER C O 1
ATOM 6372 N N . PHE C 1 183 ? -31.583 67.767 19.123 1.00 36.82 181 PHE C N 1
ATOM 6373 C CA . PHE C 1 183 ? -30.357 68.059 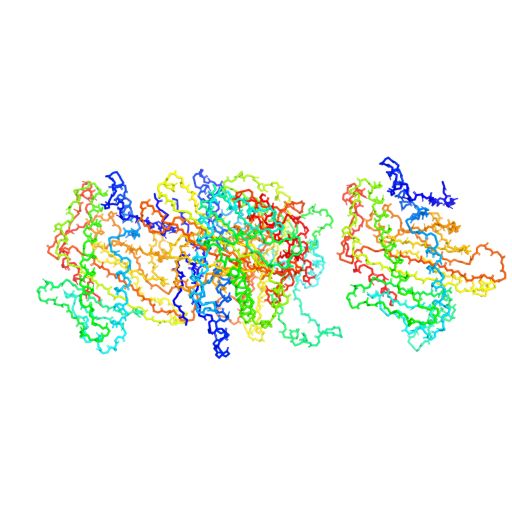19.864 1.00 35.90 181 PHE C CA 1
ATOM 6374 C C . PHE C 1 183 ? -29.087 67.870 19.033 1.00 35.49 181 PHE C C 1
ATOM 6375 O O . PHE C 1 183 ? -28.029 68.355 19.427 1.00 34.43 181 PHE C O 1
ATOM 6383 N N . VAL C 1 184 ? -29.178 67.164 17.903 1.00 35.68 182 VAL C N 1
ATOM 6384 C CA . VAL C 1 184 ? -27.982 66.831 17.118 1.00 35.45 182 VAL C CA 1
ATOM 6385 C C . VAL C 1 184 ? -28.049 67.197 15.632 1.00 36.60 182 VAL C C 1
ATOM 6386 O O . VAL C 1 184 ? -27.102 66.916 14.902 1.00 36.32 182 VAL C O 1
ATOM 6390 N N . ASP C 1 185 ? -29.132 67.837 15.186 1.00 38.21 183 ASP C N 1
ATOM 6391 C CA . ASP C 1 185 ? -29.378 68.016 13.743 1.00 39.00 183 ASP C CA 1
ATOM 6392 C C . ASP C 1 185 ? -28.422 68.974 13.021 1.00 39.08 183 ASP C C 1
ATOM 6393 O O . ASP C 1 185 ? -28.322 68.937 11.794 1.00 39.70 183 ASP C O 1
ATOM 6398 N N . VAL C 1 186 ? -27.732 69.831 13.770 1.00 38.24 184 VAL C N 1
ATOM 6399 C CA . VAL C 1 186 ? -26.772 70.766 13.178 1.00 38.06 184 VAL C CA 1
ATOM 6400 C C . VAL C 1 186 ? -25.535 70.024 12.671 1.00 36.68 184 VAL C C 1
ATOM 6401 O O . VAL C 1 186 ? -24.937 70.419 11.672 1.00 37.26 184 VAL C O 1
ATOM 6405 N N . GLY C 1 187 ? -25.151 68.954 13.361 1.00 35.07 185 GLY C N 1
ATOM 6406 C CA . GLY C 1 187 ? -23.978 68.174 12.976 1.00 33.63 185 GLY C CA 1
ATOM 6407 C C . GLY C 1 187 ? -22.677 68.850 13.369 1.00 33.08 185 GLY C C 1
ATOM 6408 O O . GLY C 1 187 ? -21.735 68.902 12.578 1.00 33.21 185 GLY C O 1
ATOM 6409 N N . ASP C 1 188 ? -22.616 69.358 14.600 1.00 32.41 186 ASP C N 1
ATOM 6410 C CA . ASP C 1 188 ? -21.394 69.969 15.129 1.00 32.01 186 ASP C CA 1
ATOM 6411 C C . ASP C 1 188 ? -20.404 68.879 15.546 1.00 30.78 186 ASP C C 1
ATOM 6412 O O . ASP C 1 188 ? -20.015 68.787 16.713 1.00 30.42 186 ASP C O 1
ATOM 6417 N N . ASN C 1 189 ? -20.000 68.062 14.574 1.00 30.52 187 ASN C N 1
ATOM 6418 C CA . ASN C 1 189 ? -19.145 66.902 14.803 1.00 29.38 187 ASN C CA 1
ATOM 6419 C C . ASN C 1 189 ? -17.739 67.161 14.275 1.00 29.31 187 ASN C C 1
ATOM 6420 O O . ASN C 1 189 ? -17.530 68.059 13.463 1.00 29.94 187 ASN C O 1
ATOM 6425 N N . ILE C 1 190 ? -16.777 66.369 14.736 1.00 28.54 188 ILE C N 1
ATOM 6426 C CA . ILE C 1 190 ? -15.404 66.477 14.255 1.00 28.63 188 ILE C CA 1
ATOM 6427 C C . ILE C 1 190 ? -14.895 65.121 13.763 1.00 28.14 188 ILE C C 1
ATOM 6428 O O . ILE C 1 190 ? -14.931 64.127 14.489 1.00 26.57 188 ILE C O 1
ATOM 6433 N N . LEU C 1 191 ? -14.434 65.103 12.513 1.00 28.91 189 LEU C N 1
ATOM 6434 C CA . LEU C 1 191 ? -13.789 63.940 11.921 1.00 28.69 189 LEU C CA 1
ATOM 6435 C C . LEU C 1 191 ? -12.293 64.046 12.175 1.00 28.69 189 LEU C C 1
ATOM 6436 O O . LEU C 1 191 ? -11.630 64.907 11.603 1.00 29.37 189 LEU C O 1
ATOM 6441 N N . ARG C 1 192 ? -11.770 63.177 13.039 1.00 27.70 190 ARG C N 1
ATOM 6442 C CA . ARG C 1 192 ? -10.345 63.163 13.368 1.00 28.11 190 ARG C CA 1
ATOM 6443 C C . ARG C 1 192 ? -9.642 62.022 12.641 1.00 27.71 190 ARG C C 1
ATOM 6444 O O . ARG C 1 192 ? -9.910 60.846 12.911 1.00 26.72 190 ARG C O 1
ATOM 6452 N N . LEU C 1 193 ? -8.740 62.373 11.727 1.00 28.16 191 LEU C N 1
ATOM 6453 C CA . LEU C 1 193 ? -7.875 61.392 11.084 1.00 28.18 191 LEU C CA 1
ATOM 6454 C C . LEU C 1 193 ? -6.651 61.193 11.963 1.00 27.95 191 LEU C C 1
ATOM 6455 O O . LEU C 1 193 ? -6.013 62.162 12.366 1.00 27.95 191 LEU C O 1
ATOM 6460 N N . LEU C 1 194 ? -6.334 59.936 12.260 1.00 27.15 192 LEU C N 1
ATOM 6461 C CA . LEU C 1 194 ? -5.199 59.604 13.105 1.00 26.93 192 LEU C CA 1
ATOM 6462 C C . LEU C 1 194 ? -4.176 58.770 12.349 1.00 27.54 192 LEU C C 1
ATOM 6463 O O . LEU C 1 194 ? -4.528 57.849 11.606 1.00 27.02 192 LEU C O 1
ATOM 6468 N N . HIS C 1 195 ? -2.907 59.110 12.553 1.00 28.16 193 HIS C N 1
ATOM 6469 C CA . HIS C 1 195 ? -1.789 58.333 12.041 1.00 28.97 193 HIS C CA 1
ATOM 6470 C C . HIS C 1 195 ? -0.793 58.142 13.171 1.00 28.72 193 HIS C C 1
ATOM 6471 O O . HIS C 1 195 ? -0.299 59.118 13.746 1.00 29.80 193 HIS C O 1
ATOM 6478 N N . TYR C 1 196 ? -0.533 56.882 13.508 1.00 27.86 194 TYR C N 1
ATOM 6479 C CA . TYR C 1 196 ? 0.476 56.524 14.489 1.00 27.91 194 TYR C CA 1
ATOM 6480 C C . TYR C 1 196 ? 1.671 55.960 13.718 1.00 28.75 194 TYR C C 1
ATOM 6481 O O . TYR C 1 196 ? 1.622 54.822 13.250 1.00 28.61 194 TYR C O 1
ATOM 6490 N N . PRO C 1 197 ? 2.746 56.757 13.563 1.00 29.77 195 PRO C N 1
ATOM 6491 C CA . PRO C 1 197 ? 3.862 56.312 12.718 1.00 30.57 195 PRO C CA 1
ATOM 6492 C C . PRO C 1 197 ? 4.499 54.995 13.162 1.00 30.57 195 PRO C C 1
ATOM 6493 O O . PRO C 1 197 ? 4.318 54.563 14.302 1.00 29.68 195 PRO C O 1
ATOM 6497 N N . ALA C 1 198 ? 5.249 54.371 12.259 1.00 31.96 196 ALA C N 1
ATOM 6498 C CA . ALA C 1 198 ? 6.056 53.210 12.609 1.00 32.38 196 ALA C CA 1
ATOM 6499 C C . ALA C 1 198 ? 6.930 53.538 13.815 1.00 33.33 196 ALA C C 1
ATOM 6500 O O . ALA C 1 198 ? 7.486 54.630 13.910 1.00 34.19 196 ALA C O 1
ATOM 6502 N N . VAL C 1 199 ? 7.014 52.600 14.752 1.00 33.80 197 VAL C N 1
ATOM 6503 C CA . VAL C 1 199 ? 7.769 52.803 15.981 1.00 34.83 197 VAL C CA 1
ATOM 6504 C C . VAL C 1 199 ? 8.434 51.492 16.402 1.00 35.93 197 VAL C C 1
ATOM 6505 O O . VAL C 1 199 ? 7.823 50.417 16.334 1.00 35.13 197 VAL C O 1
ATOM 6509 N N . LYS C 1 200 ? 9.693 51.590 16.821 1.00 37.53 198 LYS C N 1
ATOM 6510 C CA . LYS C 1 200 ? 10.450 50.428 17.265 1.00 39.08 198 LYS C CA 1
ATOM 6511 C C . LYS C 1 200 ? 9.941 49.967 18.627 1.00 39.10 198 LYS C C 1
ATOM 6512 O O . LYS C 1 200 ? 9.635 50.787 19.493 1.00 38.72 198 LYS C O 1
ATOM 6518 N N . SER C 1 201 ? 9.850 48.652 18.812 1.00 40.10 199 SER C N 1
ATOM 6519 C CA . SER C 1 201 ? 9.366 48.090 20.072 1.00 40.89 199 SER C CA 1
ATOM 6520 C C . SER C 1 201 ? 10.299 48.417 21.242 1.00 42.71 199 SER C C 1
ATOM 6521 O O . SER C 1 201 ? 9.865 48.441 22.393 1.00 42.40 199 SER C O 1
ATOM 6524 N N . GLU C 1 202 ? 11.572 48.679 20.938 1.00 45.35 200 GLU C N 1
ATOM 6525 C CA . GLU C 1 202 ? 12.553 49.102 21.941 1.00 47.28 200 GLU C CA 1
ATOM 6526 C C . GLU C 1 202 ? 12.093 50.295 22.767 1.00 46.93 200 GLU C C 1
ATOM 6527 O O . GLU C 1 202 ? 12.298 50.330 23.979 1.00 47.21 200 GLU C O 1
ATOM 6533 N N . VAL C 1 203 ? 11.482 51.269 22.102 1.00 46.46 201 VAL C N 1
ATOM 6534 C CA . VAL C 1 203 ? 10.928 52.444 22.776 1.00 47.13 201 VAL C CA 1
ATOM 6535 C C . VAL C 1 203 ? 10.127 52.034 24.016 1.00 47.49 201 VAL C C 1
ATOM 6536 O O . VAL C 1 203 ? 10.298 52.606 25.092 1.00 48.59 201 VAL C O 1
ATOM 6540 N N . PHE C 1 204 ? 9.272 51.029 23.860 1.00 47.35 202 PHE C N 1
ATOM 6541 C CA . PHE C 1 204 ? 8.358 50.617 24.924 1.00 47.96 202 PHE C CA 1
ATOM 6542 C C . PHE C 1 204 ? 9.048 49.779 26.005 1.00 51.11 202 PHE C C 1
ATOM 6543 O O . PHE C 1 204 ? 8.598 49.760 27.152 1.00 51.87 202 PHE C O 1
ATOM 6551 N N . LYS C 1 205 ? 10.127 49.085 25.644 1.00 54.20 203 LYS C N 1
ATOM 6552 C CA . LYS C 1 205 ? 10.965 48.400 26.634 1.00 57.33 203 LYS C CA 1
ATOM 6553 C C . LYS C 1 205 ? 11.816 49.411 27.410 1.00 59.19 203 LYS C C 1
ATOM 6554 O O . LYS C 1 205 ? 11.972 49.300 28.627 1.00 59.39 203 LYS C O 1
ATOM 6560 N N . ILE C 1 206 ? 12.363 50.386 26.689 1.00 60.56 204 ILE C N 1
ATOM 6561 C CA . ILE C 1 206 ? 13.175 51.454 27.275 1.00 62.98 204 ILE C CA 1
ATOM 6562 C C . ILE C 1 206 ? 12.367 52.373 28.177 1.00 63.79 204 ILE C C 1
ATOM 6563 O O . ILE C 1 206 ? 12.769 52.667 29.305 1.00 64.78 204 ILE C O 1
ATOM 6568 N N . ASN C 1 207 ? 11.224 52.814 27.663 1.00 63.27 205 ASN C N 1
ATOM 6569 C CA . ASN C 1 207 ? 10.531 53.986 28.175 1.00 64.20 205 ASN C CA 1
ATOM 6570 C C . ASN C 1 207 ? 9.143 53.637 28.712 1.00 63.74 205 ASN C C 1
ATOM 6571 O O . ASN C 1 207 ? 8.200 54.406 28.519 1.00 65.30 205 ASN C O 1
ATOM 6576 N N . PRO C 1 208 ? 9.015 52.494 29.423 1.00 63.39 206 PRO C N 1
ATOM 6577 C CA . PRO C 1 208 ? 7.687 51.924 29.665 1.00 61.16 206 PRO C CA 1
ATOM 6578 C C . PRO C 1 208 ? 6.737 52.884 30.373 1.00 59.12 206 PRO C C 1
ATOM 6579 O O . PRO C 1 208 ? 7.175 53.817 31.054 1.00 61.38 206 PRO C O 1
ATOM 6583 N N . GLY C 1 209 ? 5.444 52.639 30.202 1.00 54.93 207 GLY C N 1
ATOM 6584 C CA . GLY C 1 209 ? 4.432 53.657 30.440 1.00 52.94 207 GLY C CA 1
ATOM 6585 C C . GLY C 1 209 ? 4.246 54.490 29.181 1.00 50.42 207 GLY C C 1
ATOM 6586 O O . GLY C 1 209 ? 3.353 55.332 29.115 1.00 50.52 207 GLY C O 1
ATOM 6587 N N . GLN C 1 210 ? 5.100 54.259 28.181 1.00 48.14 208 GLN C N 1
ATOM 6588 C CA . GLN C 1 210 ? 4.969 54.900 26.882 1.00 45.77 208 GLN C CA 1
ATOM 6589 C C . GLN C 1 210 ? 3.786 54.284 26.151 1.00 41.75 208 GLN C C 1
ATOM 6590 O O . GLN C 1 210 ? 3.610 53.067 26.167 1.00 41.08 208 GLN C O 1
ATOM 6596 N N . VAL C 1 211 ? 2.987 55.135 25.513 1.00 38.35 209 VAL C N 1
ATOM 6597 C CA . VAL C 1 211 ? 1.809 54.696 24.772 1.00 35.99 209 VAL C CA 1
ATOM 6598 C C . VAL C 1 211 ? 1.727 55.416 23.434 1.00 34.17 209 VAL C C 1
ATOM 6599 O O . VAL C 1 211 ? 2.467 56.366 23.186 1.00 34.12 209 VAL C O 1
ATOM 6603 N N . ARG C 1 212 ? 0.823 54.947 22.578 1.00 31.68 210 ARG C N 1
ATOM 6604 C CA . ARG C 1 212 ? 0.525 55.608 21.308 1.00 30.59 210 ARG C CA 1
ATOM 6605 C C . ARG C 1 212 ? -0.543 56.684 21.489 1.00 29.79 210 ARG C C 1
ATOM 6606 O O . ARG C 1 212 ? -0.469 57.747 20.876 1.00 30.54 210 ARG C O 1
ATOM 6614 N N . ALA C 1 213 ? -1.540 56.403 22.324 1.00 28.53 211 ALA C N 1
ATOM 6615 C CA . ALA C 1 213 ? -2.524 57.414 22.714 1.00 27.47 211 ALA C CA 1
ATOM 6616 C C . ALA C 1 213 ? -2.795 57.320 24.207 1.00 27.00 211 ALA C C 1
ATOM 6617 O O . ALA C 1 213 ? -3.146 56.252 24.714 1.00 25.70 211 ALA C O 1
ATOM 6619 N N . GLY C 1 214 ? -2.636 58.445 24.903 1.00 26.77 212 GLY C N 1
ATOM 6620 C CA . GLY C 1 214 ? -2.777 58.488 26.350 1.00 26.63 212 GLY C CA 1
ATOM 6621 C C . GLY C 1 214 ? -4.197 58.190 26.789 1.00 25.73 212 GLY C C 1
ATOM 6622 O O . GLY C 1 214 ? -5.150 58.509 26.075 1.00 24.80 212 GLY C O 1
ATOM 6623 N N . GLU C 1 215 ? -4.333 57.581 27.966 1.00 25.62 213 GLU C N 1
ATOM 6624 C CA . GLU C 1 215 ? -5.640 57.217 28.498 1.00 25.72 213 GLU C CA 1
ATOM 6625 C C . GLU C 1 215 ? -6.513 58.457 28.725 1.00 24.68 213 GLU C C 1
ATOM 6626 O O . GLU C 1 215 ? -6.036 59.490 29.189 1.00 24.40 213 GLU C O 1
ATOM 6632 N N . HIS C 1 216 ? -7.789 58.345 28.367 1.00 23.31 214 HIS C N 1
ATOM 6633 C CA . HIS C 1 216 ? -8.720 59.462 28.442 1.00 22.73 214 HIS C CA 1
ATOM 6634 C C . HIS C 1 216 ? -10.155 58.985 28.283 1.00 21.82 214 HIS C C 1
ATOM 6635 O O . HIS C 1 216 ? -10.401 57.817 27.973 1.00 20.96 214 HIS C O 1
ATOM 6642 N N . THR C 1 217 ? -11.086 59.915 28.476 1.00 21.47 215 THR C N 1
ATOM 6643 C CA . THR C 1 217 ? -12.472 59.743 28.062 1.00 21.39 215 THR C CA 1
ATOM 6644 C C . THR C 1 217 ? -12.784 60.780 26.985 1.00 21.58 215 THR C C 1
ATOM 6645 O O . THR C 1 217 ? -12.231 61.876 26.995 1.00 22.38 215 THR C O 1
ATOM 6649 N N . ASP C 1 218 ? -13.652 60.418 26.047 1.00 21.23 216 ASP C N 1
ATOM 6650 C CA . ASP C 1 218 ? -14.108 61.337 25.015 1.00 21.39 216 ASP C CA 1
ATOM 6651 C C . ASP C 1 218 ? -15.137 62.304 25.610 1.00 21.95 216 ASP C C 1
ATOM 6652 O O . ASP C 1 218 ? -15.750 62.005 26.633 1.00 21.45 216 ASP C O 1
ATOM 6657 N N . TYR C 1 219 ? -15.332 63.450 24.959 1.00 22.59 217 TYR C N 1
ATOM 6658 C CA . TYR C 1 219 ? -16.081 64.569 25.558 1.00 23.57 217 TYR C CA 1
ATOM 6659 C C . TYR C 1 219 ? -17.566 64.631 25.198 1.00 23.93 217 TYR C C 1
ATOM 6660 O O . TYR C 1 219 ? -18.363 65.155 25.975 1.00 24.44 217 TYR C O 1
ATOM 6669 N N . GLY C 1 220 ? -17.932 64.115 24.027 1.00 24.22 218 GLY C N 1
ATOM 6670 C CA . GLY C 1 220 ? -19.239 64.398 23.425 1.00 24.64 218 GLY C CA 1
ATOM 6671 C C . GLY C 1 220 ? -20.342 63.400 23.724 1.00 24.59 218 GLY C C 1
ATOM 6672 O O . GLY C 1 220 ? -20.416 62.844 24.820 1.00 24.66 218 GLY C O 1
ATOM 6673 N N . SER C 1 221 ? -21.213 63.195 22.739 1.00 24.74 219 SER C N 1
ATOM 6674 C CA . SER C 1 221 ? -22.307 62.234 22.842 1.00 24.73 219 SER C CA 1
ATOM 6675 C C . SER C 1 221 ? -21.790 60.826 22.565 1.00 23.89 219 SER C C 1
ATOM 6676 O O . SER C 1 221 ? -21.748 59.988 23.467 1.00 23.41 219 SER C O 1
ATOM 6679 N N . ILE C 1 222 ? -21.415 60.568 21.314 1.00 23.55 220 ILE C N 1
ATOM 6680 C CA . ILE C 1 222 ? -20.720 59.333 20.961 1.00 22.80 220 ILE C CA 1
ATOM 6681 C C . ILE C 1 222 ? -19.533 59.599 20.043 1.00 22.16 220 ILE C C 1
ATOM 6682 O O . ILE C 1 222 ? -19.406 60.675 19.448 1.00 22.15 220 ILE C O 1
ATOM 6687 N N . THR C 1 223 ? -18.660 58.603 19.952 1.00 21.34 221 THR C N 1
ATOM 6688 C CA . THR C 1 223 ? -17.556 58.604 19.010 1.00 21.63 221 THR C CA 1
ATOM 6689 C C . THR C 1 223 ? -17.643 57.349 18.139 1.00 21.47 221 THR C C 1
ATOM 6690 O O . THR C 1 223 ? -17.818 56.248 18.654 1.00 20.94 221 THR C O 1
ATOM 6694 N N . LEU C 1 224 ? -17.525 57.530 16.827 1.00 22.32 222 LEU C N 1
ATOM 6695 C CA . LEU C 1 224 ? -17.449 56.414 15.886 1.00 22.93 222 LEU C CA 1
ATOM 6696 C C . LEU C 1 224 ? -15.983 56.197 15.554 1.00 22.90 222 LEU C C 1
ATOM 6697 O O . LEU C 1 224 ? -15.350 57.059 14.955 1.00 23.89 222 LEU C O 1
ATOM 6702 N N . LEU C 1 225 ? -15.441 55.052 15.959 1.00 22.85 223 LEU C N 1
ATOM 6703 C CA . LEU C 1 225 ? -14.026 54.769 15.769 1.00 22.76 223 LEU C CA 1
ATOM 6704 C C . LEU C 1 225 ? -13.822 53.669 14.739 1.00 22.65 223 LEU C C 1
ATOM 6705 O O . LEU C 1 225 ? -14.223 52.521 14.949 1.00 21.31 223 LEU C O 1
ATOM 6710 N N . PHE C 1 226 ? -13.194 54.041 13.628 1.00 22.91 224 PHE C N 1
ATOM 6711 C CA . PHE C 1 226 ? -12.824 53.109 12.578 1.00 23.63 224 PHE C CA 1
ATOM 6712 C C . PHE C 1 226 ? -11.336 52.833 12.746 1.00 24.04 224 PHE C C 1
ATOM 6713 O O . PHE C 1 226 ? -10.526 53.759 12.693 1.00 24.09 224 PHE C O 1
ATOM 6721 N N . GLN C 1 227 ? -10.973 51.577 12.990 1.00 24.79 225 GLN C N 1
ATOM 6722 C CA . GLN C 1 227 ? -9.561 51.218 13.151 1.00 25.31 225 GLN C CA 1
ATOM 6723 C C . GLN C 1 227 ? -9.143 50.209 12.097 1.00 26.17 225 GLN C C 1
ATOM 6724 O O . GLN C 1 227 ? -9.969 49.435 11.604 1.00 26.15 225 GLN C O 1
ATOM 6730 N N . ASP C 1 228 ? -7.855 50.234 11.746 1.00 27.00 226 ASP C N 1
ATOM 6731 C CA . ASP C 1 228 ? -7.267 49.220 10.871 1.00 27.79 226 ASP C CA 1
ATOM 6732 C C . ASP C 1 228 ? -6.966 47.958 11.686 1.00 27.62 226 ASP C C 1
ATOM 6733 O O . ASP C 1 228 ? -7.397 47.849 12.833 1.00 26.94 226 ASP C O 1
ATOM 6738 N N . SER C 1 229 ? -6.221 47.018 11.109 1.00 28.15 227 SER C N 1
ATOM 6739 C CA . SER C 1 229 ? -5.999 45.718 11.743 1.00 28.36 227 SER C CA 1
ATOM 6740 C C . SER C 1 229 ? -4.746 45.634 12.624 1.00 27.84 227 SER C C 1
ATOM 6741 O O . SER C 1 229 ? -4.401 44.554 13.095 1.00 27.37 227 SER C O 1
ATOM 6744 N N . ARG C 1 230 ? -4.079 46.763 12.867 1.00 26.85 228 ARG C N 1
ATOM 6745 C CA . ARG C 1 230 ? -2.842 46.757 13.652 1.00 26.82 228 ARG C CA 1
ATOM 6746 C C . ARG C 1 230 ? -3.072 46.390 15.116 1.00 25.89 228 ARG C C 1
ATOM 6747 O O . ARG C 1 230 ? -2.271 45.678 15.707 1.00 25.99 228 ARG C O 1
ATOM 6755 N N . GLY C 1 231 ? -4.163 46.876 15.699 1.00 24.76 229 GLY C N 1
ATOM 6756 C CA . GLY C 1 231 ? -4.449 46.614 17.103 1.00 24.01 229 GLY C CA 1
ATOM 6757 C C . GLY C 1 231 ? -3.810 47.652 18.017 1.00 23.77 229 GLY C C 1
ATOM 6758 O O . GLY C 1 231 ? -3.085 48.542 17.556 1.00 23.83 229 GLY C O 1
ATOM 6759 N N . GLY C 1 232 ? -4.079 47.532 19.314 1.00 22.94 230 GLY C N 1
ATOM 6760 C CA . GLY C 1 232 ? -3.515 48.437 20.318 1.00 22.83 230 GLY C CA 1
ATOM 6761 C C . GLY C 1 232 ? -4.543 49.227 21.110 1.00 22.02 230 GLY C C 1
ATOM 6762 O O . GLY C 1 232 ? -4.226 49.768 22.174 1.00 22.06 230 GLY C O 1
ATOM 6763 N N . LEU C 1 233 ? -5.768 49.325 20.593 1.00 21.33 231 LEU C N 1
ATOM 6764 C CA . LEU C 1 233 ? -6.847 49.976 21.329 1.00 20.56 231 LEU C CA 1
ATOM 6765 C C . LEU C 1 233 ? -7.169 49.150 22.565 1.00 20.38 231 LEU C C 1
ATOM 6766 O O . LEU C 1 233 ? -7.313 47.926 22.475 1.00 20.60 231 LEU C O 1
ATOM 6771 N N . GLN C 1 234 ? -7.263 49.818 23.713 1.00 19.73 232 GLN C N 1
ATOM 6772 C CA . GLN C 1 234 ? -7.649 49.168 24.962 1.00 19.82 232 GLN C CA 1
ATOM 6773 C C . GLN C 1 234 ? -8.734 49.944 25.700 1.00 19.33 232 GLN C C 1
ATOM 6774 O O . GLN C 1 234 ? -8.771 51.176 25.670 1.00 18.96 232 GLN C O 1
ATOM 6780 N N . VAL C 1 235 ? -9.609 49.202 26.369 1.00 19.23 233 VAL C N 1
ATOM 6781 C CA . VAL C 1 235 ? -10.727 49.777 27.104 1.00 18.74 233 VAL C CA 1
ATOM 6782 C C . VAL C 1 235 ? -10.619 49.320 28.543 1.00 18.90 233 VAL C C 1
ATOM 6783 O O . VAL C 1 235 ? -10.411 48.136 28.800 1.00 19.25 233 VAL C O 1
ATOM 6787 N N . LYS C 1 236 ? -10.765 50.250 29.483 1.00 18.74 234 LYS C N 1
ATOM 6788 C CA . LYS C 1 236 ? -10.569 49.915 30.883 1.00 19.44 234 LYS C CA 1
ATOM 6789 C C . LYS C 1 236 ? -11.790 49.176 31.415 1.00 19.17 234 LYS C C 1
ATOM 6790 O O . LYS C 1 236 ? -12.920 49.620 31.236 1.00 18.44 234 LYS C O 1
ATOM 6796 N N . SER C 1 237 ? -11.550 48.038 32.059 1.00 19.26 235 SER C N 1
ATOM 6797 C CA . SER C 1 237 ? -12.627 47.219 32.596 1.00 19.47 235 SER C CA 1
ATOM 6798 C C . SER C 1 237 ? -13.244 47.895 33.821 1.00 20.18 235 SER C C 1
ATOM 6799 O O . SER C 1 237 ? -12.633 48.791 34.409 1.00 20.50 235 SER C O 1
ATOM 6802 N N . PRO C 1 238 ? -14.446 47.452 34.229 1.00 20.54 236 PRO C N 1
ATOM 6803 C CA . PRO C 1 238 ? -15.012 47.956 35.478 1.00 21.22 236 PRO C CA 1
ATOM 6804 C C . PRO C 1 238 ? -14.217 47.531 36.721 1.00 22.06 236 PRO C C 1
ATOM 6805 O O . PRO C 1 238 ? -14.434 48.073 37.799 1.00 22.71 236 PRO C O 1
ATOM 6809 N N . ASN C 1 239 ? -13.306 46.574 36.577 1.00 22.77 237 ASN C N 1
ATOM 6810 C CA . ASN C 1 239 ? -12.426 46.198 37.680 1.00 23.90 237 ASN C CA 1
ATOM 6811 C C . ASN C 1 239 ? -11.015 46.781 37.580 1.00 24.01 237 ASN C C 1
ATOM 6812 O O . ASN C 1 239 ? -10.105 46.352 38.291 1.00 24.48 237 ASN C O 1
ATOM 6817 N N . GLY C 1 240 ? -10.855 47.778 36.712 1.00 23.80 238 GLY C N 1
ATOM 6818 C CA . GLY C 1 240 ? -9.668 48.637 36.710 1.00 24.43 238 GLY C CA 1
ATOM 6819 C C . GLY C 1 240 ? -8.474 48.172 35.892 1.00 25.01 238 GLY C C 1
ATOM 6820 O O . GLY C 1 240 ? -7.366 48.660 36.103 1.00 25.87 238 GLY C O 1
ATOM 6821 N N . GLN C 1 241 ? -8.692 47.249 34.957 1.00 24.99 239 GLN C N 1
ATOM 6822 C CA . GLN C 1 241 ? -7.626 46.764 34.078 1.00 25.45 239 GLN C CA 1
ATOM 6823 C C . GLN C 1 241 ? -7.954 47.037 32.611 1.00 24.39 239 GLN C C 1
ATOM 6824 O O . GLN C 1 241 ? -9.104 46.910 32.185 1.00 23.18 239 GLN C O 1
ATOM 6830 N N . PHE C 1 242 ? -6.931 47.399 31.840 1.00 23.79 240 PHE C N 1
ATOM 6831 C CA . PHE C 1 242 ? -7.097 47.627 30.412 1.00 23.11 240 PHE C CA 1
ATOM 6832 C C . PHE C 1 242 ? -7.187 46.309 29.648 1.00 22.87 240 PHE C C 1
ATOM 6833 O O . PHE C 1 242 ? -6.362 45.420 29.834 1.00 22.58 240 PHE C O 1
ATOM 6841 N N . ILE C 1 243 ? -8.205 46.208 28.795 1.00 22.11 241 ILE C N 1
ATOM 6842 C CA . ILE C 1 243 ? -8.477 45.025 27.990 1.00 22.13 241 ILE C CA 1
ATOM 6843 C C . ILE C 1 243 ? -8.342 45.390 26.511 1.00 22.18 241 ILE C C 1
ATOM 6844 O O . ILE C 1 243 ? -8.857 46.421 26.075 1.00 20.96 241 ILE C O 1
ATOM 6849 N N . ASP C 1 244 ? -7.665 44.540 25.739 1.00 23.48 242 ASP C N 1
ATOM 6850 C CA . ASP C 1 244 ? -7.564 44.728 24.283 1.00 24.29 242 ASP C CA 1
ATOM 6851 C C . ASP C 1 244 ? -8.934 44.779 23.607 1.00 24.15 242 ASP C C 1
ATOM 6852 O O . ASP C 1 244 ? -9.759 43.894 23.802 1.00 23.90 242 ASP C O 1
ATOM 6857 N N . ALA C 1 245 ? -9.167 45.825 22.819 1.00 24.47 243 ALA C N 1
ATOM 6858 C CA . ALA C 1 245 ? -10.325 45.893 21.942 1.00 24.66 243 ALA C CA 1
ATOM 6859 C C . ALA C 1 245 ? -9.860 45.523 20.535 1.00 25.28 243 ALA C C 1
ATOM 6860 O O . ALA C 1 245 ? -9.538 46.392 19.717 1.00 25.42 243 ALA C O 1
ATOM 6862 N N . THR C 1 246 ? -9.830 44.219 20.273 1.00 25.68 244 THR C N 1
ATOM 6863 C CA . THR C 1 246 ? -9.269 43.661 19.042 1.00 26.76 244 THR C CA 1
ATOM 6864 C C . THR C 1 246 ? -10.011 44.147 17.792 1.00 26.37 244 THR C C 1
ATOM 6865 O O . THR C 1 246 ? -11.238 44.268 17.806 1.00 26.01 244 THR C O 1
ATOM 6869 N N . PRO C 1 247 ? -9.265 44.445 16.711 1.00 26.54 245 PRO C N 1
ATOM 6870 C CA . PRO C 1 247 ? -9.922 44.767 15.446 1.00 26.44 245 PRO C CA 1
ATOM 6871 C C . PRO C 1 247 ? -10.764 43.602 14.917 1.00 26.81 245 PRO C C 1
ATOM 6872 O O . PRO C 1 247 ? -10.283 42.472 14.864 1.00 26.73 245 PRO C O 1
ATOM 6876 N N . ILE C 1 248 ? -12.015 43.883 14.565 1.00 26.45 246 ILE C N 1
ATOM 6877 C CA . ILE C 1 248 ? -12.868 42.927 13.856 1.00 27.29 246 ILE C CA 1
ATOM 6878 C C . ILE C 1 248 ? -13.200 43.538 12.502 1.00 27.90 246 ILE C C 1
ATOM 6879 O O . ILE C 1 248 ? -13.525 44.723 12.413 1.00 26.99 246 ILE C O 1
ATOM 6884 N N . GLU C 1 249 ? -13.111 42.728 11.448 1.00 29.82 247 GLU C N 1
ATOM 6885 C CA . GLU C 1 249 ? -13.216 43.240 10.083 1.00 31.51 247 GLU C CA 1
ATOM 6886 C C . GLU C 1 249 ? -14.586 43.876 9.818 1.00 30.85 247 GLU C C 1
ATOM 6887 O O . GLU C 1 249 ? -15.618 43.331 10.211 1.00 30.50 247 GLU C O 1
ATOM 6893 N N . ASN C 1 250 ? -14.571 45.038 9.167 1.00 30.88 248 ASN C N 1
ATOM 6894 C CA . ASN C 1 250 ? -15.789 45.772 8.798 1.00 31.34 248 ASN C CA 1
ATOM 6895 C C . ASN C 1 250 ? -16.702 46.082 9.987 1.00 29.59 248 ASN C C 1
ATOM 6896 O O . ASN C 1 250 ? -17.919 45.921 9.905 1.00 29.97 248 ASN C O 1
ATOM 6901 N N . THR C 1 251 ? -16.103 46.512 11.093 1.00 27.73 249 THR C N 1
ATOM 6902 C CA . THR C 1 251 ? -16.859 46.972 12.255 1.00 26.35 249 THR C CA 1
ATOM 6903 C C . THR C 1 251 ? -16.504 48.413 12.565 1.00 25.46 249 THR C C 1
ATOM 6904 O O . THR C 1 251 ? -15.442 48.897 12.172 1.00 25.65 249 THR C O 1
ATOM 6908 N N . VAL C 1 252 ? -17.405 49.096 13.263 1.00 24.71 250 VAL C N 1
ATOM 6909 C CA . VAL C 1 252 ? -17.100 50.395 13.851 1.00 23.65 250 VAL C CA 1
ATOM 6910 C C . VAL C 1 252 ? -17.215 50.240 15.364 1.00 22.63 250 VAL C C 1
ATOM 6911 O O . VAL C 1 252 ? -18.166 49.635 15.864 1.00 21.89 250 VAL C O 1
ATOM 6915 N N . VAL C 1 253 ? -16.218 50.747 16.085 1.00 21.65 251 VAL C N 1
ATOM 6916 C CA . VAL C 1 253 ? -16.266 50.768 17.541 1.00 21.16 251 VAL C CA 1
ATOM 6917 C C . VAL C 1 253 ? -16.950 52.070 17.927 1.00 21.04 251 VAL C C 1
ATOM 6918 O O . VAL C 1 253 ? -16.560 53.144 17.461 1.00 21.18 251 VAL C O 1
ATOM 6922 N N . VAL C 1 254 ? -18.000 51.962 18.737 1.00 20.51 252 VAL C N 1
ATOM 6923 C CA . VAL C 1 254 ? -18.788 53.118 19.136 1.00 20.12 252 VAL C CA 1
ATOM 6924 C C . VAL C 1 254 ? -18.740 53.247 20.650 1.00 19.71 252 VAL C C 1
ATOM 6925 O O . VAL C 1 254 ? -19.027 52.292 21.374 1.00 19.62 252 VAL C O 1
ATOM 6929 N N . ASN C 1 255 ? -18.358 54.424 21.128 1.00 19.51 253 ASN C N 1
ATOM 6930 C CA . ASN C 1 255 ? -18.309 54.663 22.558 1.00 19.57 253 ASN C CA 1
ATOM 6931 C C . ASN C 1 255 ? -18.994 55.967 22.941 1.00 19.38 253 ASN C C 1
ATOM 6932 O O . ASN C 1 255 ? -18.966 56.944 22.190 1.00 19.11 253 ASN C O 1
ATOM 6937 N N . ALA C 1 256 ? -19.614 55.962 24.113 1.00 19.06 254 ALA C N 1
ATOM 6938 C CA . ALA C 1 256 ? -20.266 57.147 24.635 1.00 19.45 254 ALA C CA 1
ATOM 6939 C C . ALA C 1 256 ? -19.218 58.088 25.219 1.00 19.19 254 ALA C C 1
ATOM 6940 O O . ALA C 1 256 ? -18.175 57.648 25.705 1.00 19.24 254 ALA C O 1
ATOM 6942 N N . GLY C 1 257 ? -19.495 59.384 25.140 1.00 19.46 255 GLY C N 1
ATOM 6943 C CA . GLY C 1 257 ? -18.605 60.409 25.673 1.00 19.14 255 GLY C CA 1
ATOM 6944 C C . GLY C 1 257 ? -19.145 61.022 26.949 1.00 19.36 255 GLY C C 1
ATOM 6945 O O . GLY C 1 257 ? -20.277 60.739 27.362 1.00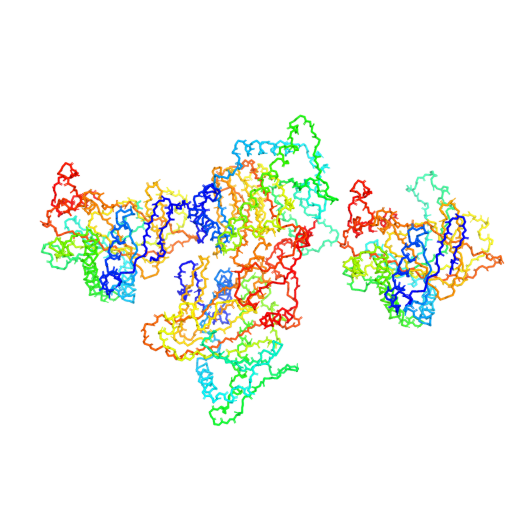 18.71 255 GLY C O 1
ATOM 6946 N N . ASP C 1 258 ? -18.334 61.882 27.560 1.00 19.35 256 ASP C N 1
ATOM 6947 C CA . ASP C 1 258 ? -18.656 62.447 28.869 1.00 20.07 256 ASP C CA 1
ATOM 6948 C C . ASP C 1 258 ? -19.962 63.234 28.881 1.00 20.58 256 ASP C C 1
ATOM 6949 O O . ASP C 1 258 ? -20.674 63.237 29.886 1.00 21.03 256 ASP C O 1
ATOM 6954 N N . LEU C 1 259 ? -20.288 63.895 27.776 1.00 20.78 257 LEU C N 1
ATOM 6955 C CA . LEU C 1 259 ? -21.521 64.671 27.733 1.00 21.70 257 LEU C CA 1
ATOM 6956 C C . LEU C 1 259 ? -22.758 63.773 27.747 1.00 21.37 257 LEU C C 1
ATOM 6957 O O . LEU C 1 259 ? -23.737 64.094 28.416 1.00 21.89 257 LEU C O 1
ATOM 6962 N N . LEU C 1 260 ? -22.709 62.639 27.049 1.00 20.68 258 LEU C N 1
ATOM 6963 C CA . LEU C 1 260 ? -23.824 61.682 27.092 1.00 20.76 258 LEU C CA 1
ATOM 6964 C C . LEU C 1 260 ? -23.922 61.019 28.468 1.00 20.52 258 LEU C C 1
ATOM 6965 O O . LEU C 1 260 ? -25.014 60.859 29.004 1.00 21.03 258 LEU C O 1
ATOM 6970 N N . ALA C 1 261 ? -22.784 60.641 29.041 1.00 20.14 259 ALA C N 1
ATOM 6971 C CA . ALA C 1 261 ? -22.767 60.113 30.409 1.00 20.34 259 ALA C CA 1
ATOM 6972 C C . ALA C 1 261 ? -23.579 61.026 31.322 1.00 21.12 259 ALA C C 1
ATOM 6973 O O . ALA C 1 261 ? -24.497 60.588 32.006 1.00 21.57 259 ALA C O 1
ATOM 6975 N N . ARG C 1 262 ? -23.232 62.306 31.294 1.00 21.63 260 ARG C N 1
ATOM 6976 C CA . ARG C 1 262 ? -23.881 63.330 32.102 1.00 23.13 260 ARG C CA 1
ATOM 6977 C C . ARG C 1 262 ? -25.358 63.521 31.724 1.00 23.62 260 ARG C C 1
ATOM 6978 O O . ARG C 1 262 ? -26.232 63.546 32.585 1.00 23.66 260 ARG C O 1
ATOM 6986 N N . TRP C 1 263 ? -25.601 63.658 30.425 1.00 24.23 261 TRP C N 1
ATOM 6987 C CA . TRP C 1 263 ? -26.943 63.795 29.845 1.00 25.02 261 TRP C CA 1
ATOM 6988 C C . TRP C 1 263 ? -27.870 62.657 30.281 1.00 24.81 261 TRP C C 1
ATOM 6989 O O . TRP C 1 263 ? -29.056 62.871 30.525 1.00 25.24 261 TRP C O 1
ATOM 7000 N N . SER C 1 264 ? -27.307 61.455 30.398 1.00 23.62 262 SER C N 1
ATOM 7001 C CA . SER C 1 264 ? -28.054 60.258 30.777 1.00 23.62 262 SER C CA 1
ATOM 7002 C C . SER C 1 264 ? -28.234 60.086 32.287 1.00 23.87 262 SER C C 1
ATOM 7003 O O . SER C 1 264 ? -28.775 59.073 32.731 1.00 23.55 262 SER C O 1
ATOM 7006 N N . ASN C 1 265 ? -27.774 61.064 33.070 1.00 23.82 263 ASN C N 1
ATOM 7007 C CA . ASN C 1 265 ? -27.724 60.957 34.529 1.00 24.07 263 ASN C CA 1
ATOM 7008 C C . ASN C 1 265 ? -26.890 59.757 34.982 1.00 23.28 263 ASN C C 1
ATOM 7009 O O . ASN C 1 265 ? -27.225 59.097 35.966 1.00 23.62 263 ASN C O 1
ATOM 7014 N N . ASP C 1 266 ? -25.801 59.505 34.253 1.00 22.65 264 ASP C N 1
ATOM 7015 C CA . ASP C 1 266 ? -24.876 58.393 34.496 1.00 22.37 264 ASP C CA 1
ATOM 7016 C C . ASP C 1 266 ? -25.501 56.998 34.375 1.00 22.59 264 ASP C C 1
ATOM 7017 O O . ASP C 1 266 ? -25.023 56.052 34.991 1.00 23.33 264 ASP C O 1
ATOM 7022 N N . THR C 1 267 ? -26.553 56.866 33.572 1.00 22.60 265 THR C N 1
ATOM 7023 C CA . THR C 1 267 ? -27.082 55.549 33.225 1.00 22.18 265 THR C CA 1
ATOM 7024 C C . THR C 1 267 ? -26.264 54.965 32.083 1.00 21.59 265 THR C C 1
ATOM 7025 O O . THR C 1 267 ? -26.125 53.745 31.975 1.00 21.67 265 THR C O 1
ATOM 7029 N N . ILE C 1 268 ? -25.742 55.840 31.227 1.00 20.99 266 ILE C N 1
ATOM 7030 C CA . ILE C 1 268 ? -24.802 55.452 30.184 1.00 20.76 266 ILE C CA 1
ATOM 7031 C C . ILE C 1 268 ? -23.390 55.812 30.650 1.00 20.50 266 ILE C C 1
ATOM 7032 O O . ILE C 1 268 ? -23.181 56.873 31.246 1.00 20.70 266 ILE C O 1
ATOM 7037 N N . LYS C 1 269 ? -22.435 54.924 30.382 1.00 20.16 267 LYS C N 1
ATOM 7038 C CA . LYS C 1 269 ? -21.048 55.096 30.814 1.00 20.03 267 LYS C CA 1
ATOM 7039 C C . LYS C 1 269 ? -20.190 55.728 29.720 1.00 19.41 267 LYS C C 1
ATOM 7040 O O . LYS C 1 269 ? -20.332 55.398 28.538 1.00 19.05 267 LYS C O 1
ATOM 7046 N N . SER C 1 270 ? -19.282 56.610 30.131 1.00 18.89 268 SER C N 1
ATOM 7047 C CA . SER C 1 270 ? -18.196 57.076 29.280 1.00 18.45 268 SER C CA 1
ATOM 7048 C C . SER C 1 270 ? -16.906 56.486 29.835 1.00 18.19 268 SER C C 1
ATOM 7049 O O . SER C 1 270 ? -16.483 56.821 30.941 1.00 18.71 268 SER C O 1
ATOM 7052 N N . THR C 1 271 ? -16.276 55.625 29.051 1.00 17.55 269 THR C N 1
ATOM 7053 C CA . THR C 1 271 ? -15.261 54.709 29.558 1.00 17.53 269 THR C CA 1
ATOM 7054 C C . THR C 1 271 ? -13.852 55.124 29.136 1.00 17.42 269 THR C C 1
ATOM 7055 O O . THR C 1 271 ? -13.632 55.627 28.025 1.00 17.16 269 THR C O 1
ATOM 7059 N N . VAL C 1 272 ? -12.902 54.903 30.039 1.00 17.64 270 VAL C N 1
ATOM 7060 C CA . VAL C 1 272 ? -11.504 55.244 29.800 1.00 17.69 270 VAL C CA 1
ATOM 7061 C C . VAL C 1 272 ? -10.939 54.279 28.766 1.00 17.73 270 VAL C C 1
ATOM 7062 O O . VAL C 1 272 ? -11.197 53.069 28.815 1.00 17.16 270 VAL C O 1
ATOM 7066 N N . HIS C 1 273 ? -10.171 54.823 27.827 1.00 18.03 271 HIS C N 1
ATOM 7067 C CA . HIS C 1 273 ? -9.499 54.018 26.821 1.00 18.10 271 HIS C CA 1
ATOM 7068 C C . HIS C 1 273 ? -8.184 54.661 26.403 1.00 18.85 271 HIS C C 1
ATOM 7069 O O . HIS C 1 273 ? -7.938 55.838 26.680 1.00 18.86 271 HIS C O 1
ATOM 7076 N N . ARG C 1 274 ? -7.351 53.867 25.744 1.00 19.11 272 ARG C N 1
ATOM 7077 C CA . ARG C 1 274 ? -6.031 54.288 25.301 1.00 20.02 272 ARG C CA 1
ATOM 7078 C C . ARG C 1 274 ? -5.612 53.446 24.103 1.00 20.40 272 ARG C C 1
ATOM 7079 O O . ARG C 1 274 ? -6.272 52.448 23.766 1.00 19.36 272 ARG C O 1
ATOM 7087 N N . VAL C 1 275 ? -4.510 53.847 23.473 1.00 20.94 273 VAL C N 1
ATOM 7088 C CA . VAL C 1 275 ? -3.881 53.036 22.441 1.00 21.39 273 VAL C CA 1
ATOM 7089 C C . VAL C 1 275 ? -2.435 52.762 22.857 1.00 22.83 273 VAL C C 1
ATOM 7090 O O . VAL C 1 275 ? -1.652 53.696 23.079 1.00 23.02 273 VAL C O 1
ATOM 7094 N N . VAL C 1 276 ? -2.101 51.480 22.964 1.00 23.71 274 VAL C N 1
ATOM 7095 C CA . VAL C 1 276 ? -0.769 51.040 23.382 1.00 25.41 274 VAL C CA 1
ATOM 7096 C C . VAL C 1 276 ? -0.050 50.371 22.218 1.00 26.14 274 VAL C C 1
ATOM 7097 O O . VAL C 1 276 ? -0.560 50.319 21.102 1.00 25.13 274 VAL C O 1
ATOM 7101 N N . GLU C 1 277 ? 1.151 49.884 22.499 1.00 28.05 275 GLU C N 1
ATOM 7102 C CA . GLU C 1 277 ? 1.888 49.024 21.595 1.00 30.17 275 GLU C CA 1
ATOM 7103 C C . GLU C 1 277 ? 0.991 47.872 21.132 1.00 30.40 275 GLU C C 1
ATOM 7104 O O . GLU C 1 277 ? 0.325 47.238 21.953 1.00 29.92 275 GLU C O 1
ATOM 7110 N N . PRO C 1 278 ? 0.957 47.596 19.815 1.00 31.54 276 PRO C N 1
ATOM 7111 C CA . PRO C 1 278 ? 0.101 46.491 19.375 1.00 31.82 276 PRO C CA 1
ATOM 7112 C C . PRO C 1 278 ? 0.527 45.172 20.024 1.00 32.93 276 PRO C C 1
ATOM 7113 O O . PRO C 1 278 ? 1.705 45.001 20.328 1.00 32.52 276 PRO C O 1
ATOM 7117 N N . PRO C 1 279 ? -0.422 44.245 20.237 1.00 34.15 277 PRO C N 1
ATOM 7118 C CA . PRO C 1 279 ? -0.108 42.988 20.909 1.00 35.52 277 PRO C CA 1
ATOM 7119 C C . PRO C 1 279 ? 0.491 41.971 19.938 1.00 36.77 277 PRO C C 1
ATOM 7120 O O . PRO C 1 279 ? -0.036 40.873 19.777 1.00 38.14 277 PRO C O 1
ATOM 7124 N N . LYS C 1 280 ? 1.590 42.352 19.298 1.00 37.96 278 LYS C N 1
ATOM 7125 C CA . LYS C 1 280 ? 2.272 41.515 18.322 1.00 38.59 278 LYS C CA 1
ATOM 7126 C C . LYS C 1 280 ? 3.770 41.718 18.467 1.00 38.50 278 LYS C C 1
ATOM 7127 O O . LYS C 1 280 ? 4.248 42.852 18.463 1.00 38.19 278 LYS C O 1
ATOM 7133 N N . GLN C 1 281 ? 4.506 40.619 18.588 1.00 38.42 279 GLN C N 1
ATOM 7134 C CA . GLN C 1 281 ? 5.945 40.692 18.781 1.00 39.44 279 GLN C CA 1
ATOM 7135 C C . GLN C 1 281 ? 6.656 40.890 17.444 1.00 38.96 279 GLN C C 1
ATOM 7136 O O . GLN C 1 281 ? 6.620 40.027 16.564 1.00 38.40 279 GLN C O 1
ATOM 7142 N N . GLU C 1 282 ? 7.300 42.044 17.309 1.00 38.47 280 GLU C N 1
ATOM 7143 C CA . GLU C 1 282 ? 8.005 42.416 16.091 1.00 38.20 280 GLU C CA 1
ATOM 7144 C C . GLU C 1 282 ? 8.998 43.525 16.417 1.00 38.44 280 GLU C C 1
ATOM 7145 O O . GLU C 1 282 ? 8.818 44.262 17.387 1.00 37.97 280 GLU C O 1
ATOM 7151 N N . ASP C 1 283 ? 10.043 43.632 15.605 1.00 38.88 281 ASP C N 1
ATOM 7152 C CA . ASP C 1 283 ? 11.096 44.620 15.823 1.00 39.93 281 ASP C CA 1
ATOM 7153 C C . ASP C 1 283 ? 10.574 46.033 15.643 1.00 38.06 281 ASP C C 1
ATOM 7154 O O . ASP C 1 283 ? 10.838 46.905 16.466 1.00 38.39 281 ASP C O 1
ATOM 7159 N N . VAL C 1 284 ? 9.842 46.243 14.554 1.00 36.45 282 VAL C N 1
ATOM 7160 C CA . VAL C 1 284 ? 9.242 47.529 14.252 1.00 35.13 282 VAL C CA 1
ATOM 7161 C C . VAL C 1 284 ? 7.739 47.345 14.081 1.00 33.60 282 VAL C C 1
ATOM 7162 O O . VAL C 1 284 ? 7.290 46.508 13.298 1.00 33.21 282 VAL C O 1
ATOM 7166 N N . HIS C 1 285 ? 6.970 48.119 14.836 1.00 32.45 283 HIS C N 1
ATOM 7167 C CA . HIS C 1 285 ? 5.527 48.159 14.667 1.00 31.64 283 HIS C CA 1
ATOM 7168 C C . HIS C 1 285 ? 5.231 49.079 13.498 1.00 31.55 283 HIS C C 1
ATOM 7169 O O . HIS C 1 285 ? 5.619 50.247 13.531 1.00 32.05 283 HIS C O 1
ATOM 7176 N N . PRO C 1 286 ? 4.555 48.559 12.454 1.00 31.20 284 PRO C N 1
ATOM 7177 C CA . PRO C 1 286 ? 4.256 49.410 11.299 1.00 31.15 284 PRO C CA 1
ATOM 7178 C C . PRO C 1 286 ? 3.251 50.519 11.623 1.00 29.92 284 PRO C C 1
ATOM 7179 O O . PRO C 1 286 ? 2.666 50.523 12.712 1.00 28.62 284 PRO C O 1
ATOM 7183 N N . PRO C 1 287 ? 3.049 51.457 10.681 1.00 29.59 285 PRO C N 1
ATOM 7184 C CA . PRO C 1 287 ? 2.095 52.540 10.900 1.00 28.92 285 PRO C CA 1
ATOM 7185 C C . PRO C 1 287 ? 0.694 52.026 11.230 1.00 27.64 285 PRO C C 1
ATOM 7186 O O . PRO C 1 287 ? 0.260 51.019 10.669 1.00 26.91 285 PRO C O 1
ATOM 7190 N N . ARG C 1 288 ? 0.007 52.706 12.146 1.00 26.96 286 ARG C N 1
ATOM 7191 C CA . ARG C 1 288 ? -1.388 52.388 12.448 1.00 26.40 286 ARG C CA 1
ATOM 7192 C C . ARG C 1 288 ? -2.254 53.579 12.083 1.00 26.43 286 ARG C C 1
ATOM 7193 O O . ARG C 1 288 ? -1.927 54.719 12.415 1.00 26.45 286 ARG C O 1
ATOM 7201 N N . TYR C 1 289 ? -3.357 53.303 11.395 1.00 26.40 287 TYR C N 1
ATOM 7202 C CA . TYR C 1 289 ? -4.321 54.327 11.037 1.00 26.59 287 TYR C CA 1
ATOM 7203 C C . TYR C 1 289 ? -5.644 54.069 11.737 1.00 25.96 287 TYR C C 1
ATOM 7204 O O . TYR C 1 289 ? -6.092 52.928 11.855 1.00 25.71 287 TYR C O 1
ATOM 7213 N N . SER C 1 290 ? -6.265 55.139 12.208 1.00 25.83 288 SER C N 1
ATOM 7214 C CA . SER C 1 290 ? -7.629 55.059 12.708 1.00 25.33 288 SER C CA 1
ATOM 7215 C C . SER C 1 290 ? -8.329 56.363 12.388 1.00 25.75 288 SER C C 1
ATOM 7216 O O . SER C 1 290 ? -7.681 57.360 12.057 1.00 26.27 288 SER C O 1
ATOM 7219 N N . ILE C 1 291 ? -9.654 56.343 12.459 1.00 25.73 289 ILE C N 1
ATOM 7220 C CA . ILE C 1 291 ? -10.457 57.538 12.251 1.00 26.12 289 ILE C CA 1
ATOM 7221 C C . ILE C 1 291 ? -11.499 57.605 13.354 1.00 25.73 289 ILE C C 1
ATOM 7222 O O . ILE C 1 291 ? -12.293 56.674 13.520 1.00 24.92 289 ILE C O 1
ATOM 7227 N N . ALA C 1 292 ? -11.472 58.701 14.110 1.00 25.38 290 ALA C N 1
ATOM 7228 C CA . ALA C 1 292 ? -12.420 58.940 15.183 1.00 24.85 290 ALA C CA 1
ATOM 7229 C C . ALA C 1 292 ? -13.369 60.045 14.752 1.00 25.36 290 ALA C C 1
ATOM 7230 O O . ALA C 1 292 ? -12.939 61.172 14.506 1.00 26.71 290 ALA C O 1
ATOM 7232 N N . TYR C 1 293 ? -14.653 59.719 14.649 1.00 24.40 291 TYR C N 1
ATOM 7233 C CA . TYR C 1 293 ? -15.673 60.706 14.348 1.00 24.60 291 TYR C CA 1
ATOM 7234 C C . TYR C 1 293 ? -16.374 61.102 15.647 1.00 24.45 291 TYR C C 1
ATOM 7235 O O . TYR C 1 293 ? -17.233 60.371 16.146 1.00 24.46 291 TYR C O 1
ATOM 7244 N N . PHE C 1 294 ? -15.980 62.248 16.196 1.00 24.58 292 PHE C N 1
ATOM 7245 C CA . PHE C 1 294 ? -16.519 62.750 17.463 1.00 24.64 292 PHE C CA 1
ATOM 7246 C C . PHE C 1 294 ? -17.866 63.414 17.234 1.00 25.08 292 PHE C C 1
ATOM 7247 O O . PHE C 1 294 ? -17.936 64.470 16.609 1.00 25.88 292 PHE C O 1
ATOM 7255 N N . CYS C 1 295 ? -18.928 62.798 17.745 1.00 24.70 293 CYS C N 1
ATOM 7256 C CA . CYS C 1 295 ? -20.266 63.355 17.640 1.00 25.17 293 CYS C CA 1
ATOM 7257 C C . CYS C 1 295 ? -20.589 64.175 18.877 1.00 25.50 293 CYS C C 1
ATOM 7258 O O . CYS C 1 295 ? -20.248 63.792 20.002 1.00 24.50 293 CYS C O 1
ATOM 7261 N N . ASN C 1 296 ? -21.257 65.301 18.660 1.00 26.57 294 ASN C N 1
ATOM 7262 C CA . ASN C 1 296 ? -21.661 66.182 19.739 1.00 27.37 294 ASN C CA 1
ATOM 7263 C C . ASN C 1 296 ? -23.106 66.629 19.561 1.00 28.31 294 ASN C C 1
ATOM 7264 O O . ASN C 1 296 ? -23.629 66.600 18.446 1.00 28.99 294 ASN C O 1
ATOM 7269 N N . PRO C 1 297 ? -23.764 67.031 20.663 1.00 28.76 295 PRO C N 1
ATOM 7270 C CA . PRO C 1 297 ? -25.012 67.773 20.517 1.00 30.16 295 PRO C CA 1
ATOM 7271 C C . PRO C 1 297 ? -24.739 69.124 19.863 1.00 31.69 295 PRO C C 1
ATOM 7272 O O . PRO C 1 297 ? -23.580 69.552 19.793 1.00 31.92 295 PRO C O 1
ATOM 7276 N N . ASN C 1 298 ? -25.789 69.790 19.394 1.00 33.09 296 ASN C N 1
ATOM 7277 C CA . ASN C 1 298 ? -25.644 71.124 18.814 1.00 35.30 296 ASN C CA 1
ATOM 7278 C C . ASN C 1 298 ? -25.023 72.059 19.847 1.00 36.31 296 ASN C C 1
ATOM 7279 O O . ASN C 1 298 ? -25.341 71.966 21.033 1.00 36.46 296 ASN C O 1
ATOM 7284 N N . HIS C 1 299 ? -24.140 72.949 19.402 1.00 38.35 297 HIS C N 1
ATOM 7285 C CA . HIS C 1 299 ? -23.467 73.897 20.300 1.00 39.77 297 HIS C CA 1
ATOM 7286 C C . HIS C 1 299 ? -24.437 74.679 21.193 1.00 41.10 297 HIS C C 1
ATOM 7287 O O . HIS C 1 299 ? -24.140 74.929 22.363 1.00 40.43 297 HIS C O 1
ATOM 7294 N N . LYS C 1 300 ? -25.587 75.059 20.640 1.00 43.08 298 LYS C N 1
ATOM 7295 C CA . LYS C 1 300 ? -26.569 75.857 21.376 1.00 44.86 298 LYS C CA 1
ATOM 7296 C C . LYS C 1 300 ? -27.527 75.011 22.235 1.00 44.66 298 LYS C C 1
ATOM 7297 O O . LYS C 1 300 ? -28.362 75.564 22.949 1.00 45.26 298 LYS C O 1
ATOM 7303 N N . SER C 1 301 ? -27.396 73.683 22.181 1.00 44.03 299 SER C N 1
ATOM 7304 C CA . SER C 1 301 ? -28.233 72.783 22.987 1.00 43.58 299 SER C CA 1
ATOM 7305 C C . SER C 1 301 ? -27.936 72.903 24.480 1.00 42.71 299 SER C C 1
ATOM 7306 O O . SER C 1 301 ? -26.784 73.088 24.881 1.00 41.24 299 SER C O 1
ATOM 7309 N N . TYR C 1 302 ? -28.987 72.771 25.287 1.00 42.49 300 TYR C N 1
ATOM 7310 C CA . TYR C 1 302 ? -28.880 72.786 26.743 1.00 42.64 300 TYR C CA 1
ATOM 7311 C C . TYR C 1 302 ? -29.031 71.352 27.254 1.00 41.30 300 TYR C C 1
ATOM 7312 O O . TYR C 1 302 ? -30.017 70.680 26.951 1.00 41.62 300 TYR C O 1
ATOM 7321 N N . ILE C 1 303 ? -28.050 70.894 28.027 1.00 39.63 301 ILE C N 1
ATOM 7322 C CA . ILE C 1 303 ? -27.963 69.491 28.419 1.00 38.80 301 ILE C CA 1
ATOM 7323 C C . ILE C 1 303 ? -28.385 69.293 29.874 1.00 38.43 301 ILE C C 1
ATOM 7324 O O . ILE C 1 303 ? -27.680 69.704 30.796 1.00 37.78 301 ILE C O 1
ATOM 7329 N N . GLU C 1 304 ? -29.545 68.669 30.062 1.00 38.19 302 GLU C N 1
ATOM 7330 C CA . GLU C 1 304 ? -29.976 68.191 31.374 1.00 38.45 302 GLU C CA 1
ATOM 7331 C C . GLU C 1 304 ? -30.632 66.816 31.233 1.00 37.02 302 GLU C C 1
ATOM 7332 O O . GLU C 1 304 ? -30.926 66.374 30.127 1.00 37.45 302 GLU C O 1
ATOM 7338 N N . ALA C 1 305 ? -30.858 66.149 32.357 1.00 35.65 303 ALA C N 1
ATOM 7339 C CA . ALA C 1 305 ? -31.218 64.729 32.363 1.00 34.55 303 ALA C CA 1
ATOM 7340 C C . ALA C 1 305 ? -32.285 64.334 31.326 1.00 34.56 303 ALA C C 1
ATOM 7341 O O . ALA C 1 305 ? -33.321 64.988 31.189 1.00 35.05 303 ALA C O 1
ATOM 7343 N N . ILE C 1 306 ? -32.003 63.255 30.600 1.00 33.19 304 ILE C N 1
ATOM 7344 C CA . ILE C 1 306 ? -32.924 62.691 29.621 1.00 33.29 304 ILE C CA 1
ATOM 7345 C C . ILE C 1 306 ? -34.118 62.073 30.361 1.00 33.91 304 ILE C C 1
ATOM 7346 O O . ILE C 1 306 ? -33.930 61.385 31.366 1.00 32.59 304 ILE C O 1
ATOM 7351 N N . PRO C 1 307 ? -35.352 62.317 29.873 1.00 35.59 305 PRO C N 1
ATOM 7352 C CA . PRO C 1 307 ? -36.518 61.739 30.559 1.00 36.50 305 PRO C CA 1
ATOM 7353 C C . PRO C 1 307 ? -36.420 60.218 30.662 1.00 36.24 305 PRO C C 1
ATOM 7354 O O . PRO C 1 307 ? -36.014 59.567 29.702 1.00 35.80 305 PRO C O 1
ATOM 7358 N N . GLY C 1 308 ? -36.758 59.672 31.829 1.00 37.06 306 GLY C N 1
ATOM 7359 C CA . GLY C 1 308 ? -36.655 58.234 32.082 1.00 37.41 306 GLY C CA 1
ATOM 7360 C C . GLY C 1 308 ? -35.391 57.786 32.804 1.00 37.40 306 GLY C C 1
ATOM 7361 O O . GLY C 1 308 ? -35.343 56.670 33.324 1.00 37.86 306 GLY C O 1
ATOM 7362 N N . THR C 1 309 ? -34.367 58.642 32.846 1.00 37.51 307 THR C N 1
ATOM 7363 C CA . THR C 1 309 ? -33.093 58.310 33.503 1.00 37.02 307 THR C CA 1
ATOM 7364 C C . THR C 1 309 ? -33.063 58.675 34.994 1.00 38.49 307 THR C C 1
ATOM 7365 O O . THR C 1 309 ? -32.013 58.596 35.637 1.00 37.99 307 THR C O 1
ATOM 7369 N N . TYR C 1 310 ? -34.207 59.083 35.532 1.00 40.01 308 TYR C N 1
ATOM 7370 C CA . TYR C 1 310 ? -34.340 59.398 36.950 1.00 41.88 308 TYR C CA 1
ATOM 7371 C C . TYR C 1 310 ? -35.814 59.302 37.339 1.00 43.83 308 TYR C C 1
ATOM 7372 O O . TYR C 1 310 ? -36.680 59.764 36.598 1.00 43.95 308 TYR C O 1
ATOM 7381 N N . ALA C 1 311 ? -36.094 58.690 38.487 1.00 45.64 309 ALA C N 1
ATOM 7382 C CA . ALA C 1 311 ? -37.462 58.588 38.987 1.00 48.57 309 ALA C CA 1
ATOM 7383 C C . ALA C 1 311 ? -37.889 59.929 39.582 1.00 50.39 309 ALA C C 1
ATOM 7384 O O . ALA C 1 311 ? -38.756 60.608 39.028 1.00 52.92 309 ALA C O 1
ATOM 7386 N N . ALA C 1 312 ? -37.262 60.312 40.694 1.00 51.00 310 ALA C N 1
ATOM 7387 C CA . ALA C 1 312 ? -37.543 61.584 41.362 1.00 51.67 310 ALA C CA 1
ATOM 7388 C C . ALA C 1 312 ? -36.470 62.615 41.026 1.00 51.26 310 ALA C C 1
ATOM 7389 O O . ALA C 1 312 ? -35.392 62.264 40.546 1.00 50.91 310 ALA C O 1
ATOM 7391 N N . GLU C 1 313 ? -36.768 63.885 41.289 1.00 52.12 311 GLU C N 1
ATOM 7392 C CA . GLU C 1 313 ? -35.830 64.979 41.015 1.00 51.88 311 GLU C CA 1
ATOM 7393 C C . GLU C 1 313 ? -34.549 64.908 41.856 1.00 50.77 311 GLU C C 1
ATOM 7394 O O . GLU C 1 313 ? -33.497 65.372 41.416 1.00 49.16 311 GLU C O 1
ATOM 7400 N N . SER C 1 314 ? -34.636 64.319 43.049 1.00 50.47 312 SER C N 1
ATOM 7401 C CA . SER C 1 314 ? -33.462 64.147 43.915 1.00 49.51 312 SER C CA 1
ATOM 7402 C C . SER C 1 314 ? -32.399 63.224 43.310 1.00 47.08 312 SER C C 1
ATOM 7403 O O . SER C 1 314 ? -31.244 63.254 43.732 1.00 46.66 312 SER C O 1
ATOM 7406 N N . GLU C 1 315 ? -32.794 62.408 42.334 1.00 45.71 313 GLU C N 1
ATOM 7407 C CA . GLU C 1 315 ? -31.868 61.499 41.654 1.00 43.86 313 GLU C CA 1
ATOM 7408 C C . GLU C 1 315 ? -31.048 62.178 40.550 1.00 41.14 313 GLU C C 1
ATOM 7409 O O . GLU C 1 315 ? -30.086 61.589 40.054 1.00 40.18 313 GLU C O 1
ATOM 7415 N N . ARG C 1 316 ? -31.421 63.399 40.166 1.00 40.07 314 ARG C N 1
ATOM 7416 C CA . ARG C 1 316 ? -30.628 64.180 39.216 1.00 38.73 314 ARG C CA 1
ATOM 7417 C C . ARG C 1 316 ? -29.274 64.546 39.821 1.00 36.29 314 ARG C C 1
ATOM 7418 O O . ARG C 1 316 ? -29.207 65.222 40.848 1.00 36.10 314 ARG C O 1
ATOM 7426 N N . LYS C 1 317 ? -28.200 64.115 39.169 1.00 33.26 315 LYS C N 1
ATOM 7427 C CA . LYS C 1 317 ? -26.852 64.308 39.702 1.00 31.62 315 LYS C CA 1
ATOM 7428 C C . LYS C 1 317 ? -26.203 65.633 39.290 1.00 30.52 315 LYS C C 1
ATOM 7429 O O . LYS C 1 317 ? -25.328 66.133 39.998 1.00 29.97 315 LYS C O 1
ATOM 7435 N N . TYR C 1 318 ? -26.625 66.204 38.164 1.00 29.53 316 TYR C N 1
ATOM 7436 C CA . TYR C 1 318 ? -25.887 67.313 37.549 1.00 29.60 316 TYR C CA 1
ATOM 7437 C C . TYR C 1 318 ? -26.753 68.520 37.209 1.00 31.22 316 TYR C C 1
ATOM 7438 O O . TYR C 1 318 ? -27.865 68.369 36.708 1.00 30.18 316 TYR C O 1
ATOM 7447 N N . GLU C 1 319 ? -26.232 69.716 37.490 1.00 33.08 317 GLU C N 1
ATOM 7448 C CA . GLU C 1 319 ? -26.795 70.955 36.943 1.00 35.34 317 GLU C CA 1
ATOM 7449 C C . GLU C 1 319 ? -26.747 70.920 35.421 1.00 34.28 317 GLU C C 1
ATOM 7450 O O . GLU C 1 319 ? -25.861 70.294 34.836 1.00 32.56 317 GLU C O 1
ATOM 7456 N N . GLY C 1 320 ? -27.690 71.611 34.785 1.00 34.73 318 GLY C N 1
ATOM 7457 C CA . GLY C 1 320 ? -27.711 71.724 33.331 1.00 34.75 318 GLY C CA 1
ATOM 7458 C C . GLY C 1 320 ? -26.550 72.553 32.809 1.00 35.19 318 GLY C C 1
ATOM 7459 O O . GLY C 1 320 ? -26.073 73.460 33.494 1.00 35.33 318 GLY C O 1
ATOM 7460 N N . ILE C 1 321 ? -26.087 72.231 31.603 1.00 34.79 319 ILE C N 1
ATOM 7461 C CA . ILE C 1 321 ? -24.984 72.963 30.968 1.00 35.45 319 ILE C CA 1
ATOM 7462 C C . ILE C 1 321 ? -25.199 73.144 29.472 1.00 35.15 319 ILE C C 1
ATOM 7463 O O . ILE C 1 321 ? -25.862 72.333 28.827 1.00 34.74 319 ILE C O 1
ATOM 7468 N N . ASN C 1 322 ? -24.617 74.206 28.926 1.00 35.52 320 ASN C N 1
ATOM 7469 C CA . ASN C 1 322 ? -24.621 74.424 27.488 1.00 35.78 320 ASN C CA 1
ATOM 7470 C C . ASN C 1 322 ? -23.581 73.535 26.821 1.00 34.41 320 ASN C C 1
ATOM 7471 O O . ASN C 1 322 ? -22.416 73.525 27.224 1.00 33.93 320 ASN C O 1
ATOM 7476 N N . SER C 1 323 ? -24.000 72.810 25.788 1.00 33.82 321 SER C N 1
ATOM 7477 C CA . SER C 1 323 ? -23.128 71.844 25.119 1.00 33.06 321 SER C CA 1
ATOM 7478 C C . SER C 1 323 ? -21.869 72.496 24.548 1.00 32.47 321 SER C C 1
ATOM 7479 O O . SER C 1 323 ? -20.756 72.030 24.796 1.00 31.16 321 SER C O 1
ATOM 7482 N N . GLY C 1 324 ? -22.053 73.569 23.784 1.00 33.10 322 GLY C N 1
ATOM 7483 C CA . GLY C 1 324 ? -20.940 74.264 23.143 1.00 33.56 322 GLY C CA 1
ATOM 7484 C C . GLY C 1 324 ? -19.905 74.767 24.131 1.00 33.76 322 GLY C C 1
ATOM 7485 O O . GLY C 1 324 ? -18.705 74.560 23.941 1.00 33.30 322 GLY C O 1
ATOM 7486 N N . LYS C 1 325 ? -20.376 75.416 25.193 1.00 34.76 323 LYS C N 1
ATOM 7487 C CA . LYS C 1 325 ? -19.504 75.936 26.247 1.00 35.41 323 LYS C CA 1
ATOM 7488 C C . LYS C 1 325 ? -18.736 74.820 26.951 1.00 34.45 323 LYS C C 1
ATOM 7489 O O . LYS C 1 325 ? -17.547 74.954 27.240 1.00 33.70 323 LYS C O 1
ATOM 7495 N N . TYR C 1 326 ? -19.420 73.714 27.215 1.00 34.06 324 TYR C N 1
ATOM 7496 C CA . TYR C 1 326 ? -18.791 72.559 27.845 1.00 33.63 324 TYR C CA 1
ATOM 7497 C C . TYR C 1 326 ? -17.629 72.014 27.009 1.00 32.91 324 TYR C C 1
ATOM 7498 O O . TYR C 1 326 ? -16.535 71.794 27.529 1.00 31.72 324 TYR C O 1
ATOM 7507 N N . LEU C 1 327 ? -17.869 71.814 25.715 1.00 33.78 325 LEU C N 1
ATOM 7508 C CA . LEU C 1 327 ? -16.860 71.240 24.818 1.00 33.88 325 LEU C CA 1
ATOM 7509 C C . LEU C 1 327 ? -15.624 72.112 24.660 1.00 34.35 325 LEU C C 1
ATOM 7510 O O . LEU C 1 327 ? -14.502 71.599 24.653 1.00 33.38 325 LEU C O 1
ATOM 7515 N N . VAL C 1 328 ? -15.826 73.419 24.505 1.00 35.47 326 VAL C N 1
ATOM 7516 C CA . VAL C 1 328 ? -14.691 74.335 24.344 1.00 36.58 326 VAL C CA 1
ATOM 7517 C C . VAL C 1 328 ? -13.803 74.334 25.591 1.00 36.46 326 VAL C C 1
ATOM 7518 O O . VAL C 1 328 ? -12.579 74.357 25.474 1.00 36.21 326 VAL C O 1
ATOM 7522 N N . GLN C 1 329 ? -14.423 74.280 26.773 1.00 36.90 327 GLN C N 1
ATOM 7523 C CA . GLN C 1 329 ? -13.681 74.172 28.034 1.00 37.23 327 GLN C CA 1
ATOM 7524 C C . GLN C 1 329 ? -12.803 72.917 28.080 1.00 35.41 327 GLN C C 1
ATOM 7525 O O . GLN C 1 329 ? -11.641 72.993 28.471 1.00 35.62 327 GLN C O 1
ATOM 7531 N N . ARG C 1 330 ? -13.353 71.772 27.674 1.00 33.67 328 ARG C N 1
ATOM 7532 C CA . ARG C 1 330 ? -12.586 70.522 27.653 1.00 32.42 328 ARG C CA 1
ATOM 7533 C C . ARG C 1 330 ? -11.410 70.633 26.683 1.00 33.01 328 ARG C C 1
ATOM 7534 O O . ARG C 1 330 ? -10.290 70.236 27.008 1.00 32.79 328 ARG C O 1
ATOM 7542 N N . LEU C 1 331 ? -11.672 71.188 25.502 1.00 33.71 329 LEU C N 1
ATOM 7543 C CA . LEU C 1 331 ? -10.641 71.361 24.476 1.00 34.71 329 LEU C CA 1
ATOM 7544 C C . LEU C 1 331 ? -9.614 72.434 24.843 1.00 37.04 329 LEU C C 1
ATOM 7545 O O . LEU C 1 331 ? -8.438 72.300 24.507 1.00 37.16 329 LEU C O 1
ATOM 7550 N N . ALA C 1 332 ? -10.061 73.492 25.519 1.00 38.95 330 ALA C N 1
ATOM 7551 C CA . ALA C 1 332 ? -9.178 74.603 25.904 1.00 42.18 330 ALA C CA 1
ATOM 7552 C C . ALA C 1 332 ? -8.140 74.178 26.940 1.00 44.13 330 ALA C C 1
ATOM 7553 O O . ALA C 1 332 ? -7.039 74.722 26.981 1.00 45.37 330 ALA C O 1
ATOM 7555 N N . ALA C 1 333 ? -8.501 73.209 27.775 1.00 45.73 331 ALA C N 1
ATOM 7556 C CA . ALA C 1 333 ? -7.581 72.647 28.759 1.00 47.99 331 ALA C CA 1
ATOM 7557 C C . ALA C 1 333 ? -6.438 71.847 28.117 1.00 50.32 331 ALA C C 1
ATOM 7558 O O . ALA C 1 333 ? -5.374 71.708 28.719 1.00 51.41 331 ALA C O 1
ATOM 7560 N N . THR C 1 334 ? -6.655 71.322 26.907 1.00 52.99 332 THR C N 1
ATOM 7561 C CA . THR C 1 334 ? -5.615 70.563 26.196 1.00 55.00 332 THR C CA 1
ATOM 7562 C C . THR C 1 334 ? -4.455 71.486 25.822 1.00 57.73 332 THR C C 1
ATOM 7563 O O . THR C 1 334 ? -3.492 71.067 25.178 1.00 59.58 332 THR C O 1
ATOM 7567 N N . LYS D 1 5 ? 8.266 -40.610 24.764 1.00 53.90 3 LYS D N 1
ATOM 7568 C CA . LYS D 1 5 ? 8.779 -40.454 26.163 1.00 52.85 3 LYS D CA 1
ATOM 7569 C C . LYS D 1 5 ? 10.309 -40.248 26.211 1.00 50.42 3 LYS D C 1
ATOM 7570 O O . LYS D 1 5 ? 10.999 -40.413 25.206 1.00 52.42 3 LYS D O 1
ATOM 7576 N N . ALA D 1 6 ? 10.805 -39.903 27.400 1.00 46.96 4 ALA D N 1
ATOM 7577 C CA . ALA D 1 6 ? 12.084 -39.190 27.614 1.00 43.90 4 ALA D CA 1
ATOM 7578 C C . ALA D 1 6 ? 13.307 -39.534 26.745 1.00 42.36 4 ALA D C 1
ATOM 7579 O O . ALA D 1 6 ? 13.594 -40.697 26.474 1.00 42.50 4 ALA D O 1
ATOM 7581 N N . ALA D 1 7 ? 14.031 -38.484 26.350 1.00 39.84 5 ALA D N 1
ATOM 7582 C CA . ALA D 1 7 ? 15.355 -38.604 25.733 1.00 38.80 5 ALA D CA 1
ATOM 7583 C C . ALA D 1 7 ? 16.433 -38.846 26.788 1.00 37.96 5 ALA D C 1
ATOM 7584 O O . ALA D 1 7 ? 17.440 -39.498 26.513 1.00 37.86 5 ALA D O 1
ATOM 7586 N N . VAL D 1 8 ? 16.230 -38.286 27.981 1.00 36.07 6 VAL D N 1
ATOM 7587 C CA . VAL D 1 8 ? 17.116 -38.507 29.127 1.00 35.54 6 VAL D CA 1
ATOM 7588 C C . VAL D 1 8 ? 16.261 -38.661 30.380 1.00 34.90 6 VAL D C 1
ATOM 7589 O O . VAL D 1 8 ? 15.287 -37.932 30.561 1.00 33.52 6 VAL D O 1
ATOM 7593 N N . ASN D 1 9 ? 16.627 -39.611 31.238 1.00 34.99 7 ASN D N 1
ATOM 7594 C CA . ASN D 1 9 ? 15.958 -39.792 32.522 1.00 34.69 7 ASN D CA 1
ATOM 7595 C C . ASN D 1 9 ? 16.922 -40.406 33.529 1.00 35.26 7 ASN D C 1
ATOM 7596 O O . ASN D 1 9 ? 17.122 -41.618 33.546 1.00 36.13 7 ASN D O 1
ATOM 7601 N N . GLU D 1 10 ? 17.521 -39.559 34.363 1.00 34.74 8 GLU D N 1
ATOM 7602 C CA . GLU D 1 10 ? 18.533 -40.002 35.317 1.00 34.63 8 GLU D CA 1
ATOM 7603 C C . GLU D 1 10 ? 18.797 -38.938 36.388 1.00 32.53 8 GLU D C 1
ATOM 7604 O O . GLU D 1 10 ? 18.960 -37.755 36.074 1.00 30.85 8 GLU D O 1
ATOM 7610 N N . ASP D 1 11 ? 18.837 -39.380 37.645 1.00 30.92 9 ASP D N 1
ATOM 7611 C CA . ASP D 1 11 ? 19.200 -38.540 38.793 1.00 30.19 9 ASP D CA 1
ATOM 7612 C C . ASP D 1 11 ? 18.262 -37.341 38.979 1.00 28.73 9 ASP D C 1
ATOM 7613 O O . ASP D 1 11 ? 18.674 -36.285 39.464 1.00 28.02 9 ASP D O 1
ATOM 7618 N N . GLY D 1 12 ? 17.000 -37.515 38.597 1.00 28.54 10 GLY D N 1
ATOM 7619 C CA . GLY D 1 12 ? 16.009 -36.444 38.671 1.00 27.74 10 GLY D CA 1
ATOM 7620 C C . GLY D 1 12 ? 15.927 -35.565 37.432 1.00 26.75 10 GLY D C 1
ATOM 7621 O O . GLY D 1 12 ? 15.007 -34.753 37.321 1.00 26.35 10 GLY D O 1
ATOM 7622 N N . LEU D 1 13 ? 16.880 -35.719 36.509 1.00 26.10 11 LEU D N 1
ATOM 7623 C CA . LEU D 1 13 ? 16.889 -34.966 35.254 1.00 25.64 11 LEU D CA 1
ATOM 7624 C C . LEU D 1 13 ? 16.085 -35.712 34.204 1.00 25.97 11 LEU D C 1
ATOM 7625 O O . LEU D 1 13 ? 16.465 -36.809 33.788 1.00 26.33 11 LEU D O 1
ATOM 7630 N N . VAL D 1 14 ? 14.984 -35.104 33.771 1.00 25.64 12 VAL D N 1
ATOM 7631 C CA . VAL D 1 14 ? 14.106 -35.691 32.765 1.00 25.96 12 VAL D CA 1
ATOM 7632 C C . VAL D 1 14 ? 13.998 -34.740 31.572 1.00 25.45 12 VAL D C 1
ATOM 7633 O O . VAL D 1 14 ? 13.368 -33.692 31.668 1.00 24.88 12 VAL D O 1
ATOM 7637 N N . ILE D 1 15 ? 14.626 -35.105 30.457 1.00 25.28 13 ILE D N 1
ATOM 7638 C CA . ILE D 1 15 ? 14.569 -34.302 29.242 1.00 25.00 13 ILE D CA 1
ATOM 7639 C C . ILE D 1 15 ? 13.621 -34.986 28.261 1.00 25.88 13 ILE D C 1
ATOM 7640 O O . ILE D 1 15 ? 13.923 -36.083 27.776 1.00 26.17 13 ILE D O 1
ATOM 7645 N N . PRO D 1 16 ? 12.471 -34.347 27.965 1.00 25.77 14 PRO D N 1
ATOM 7646 C CA . PRO D 1 16 ? 11.506 -34.981 27.073 1.00 26.84 14 PRO D CA 1
ATOM 7647 C C . PRO D 1 16 ? 11.943 -34.973 25.607 1.00 27.35 14 PRO D C 1
ATOM 7648 O O . PRO D 1 16 ? 12.735 -34.117 25.193 1.00 26.49 14 PRO D O 1
ATOM 7652 N N . LEU D 1 17 ? 11.427 -35.934 24.844 1.00 28.39 15 LEU D N 1
ATOM 7653 C CA . LEU D 1 17 ? 11.564 -35.950 23.394 1.00 29.28 15 LEU D CA 1
ATOM 7654 C C . LEU D 1 17 ? 10.197 -35.620 22.812 1.00 29.71 15 LEU D C 1
ATOM 7655 O O . LEU D 1 17 ? 9.256 -36.391 22.964 1.00 30.13 15 LEU D O 1
ATOM 7660 N N . ILE D 1 18 ? 10.093 -34.465 22.158 1.00 29.99 16 ILE D N 1
ATOM 7661 C CA . ILE D 1 18 ? 8.798 -33.922 21.736 1.00 30.34 16 ILE D CA 1
ATOM 7662 C C . ILE D 1 18 ? 8.718 -33.756 20.215 1.00 30.93 16 ILE D C 1
ATOM 7663 O O . ILE D 1 18 ? 9.665 -33.310 19.567 1.00 30.15 16 ILE D O 1
ATOM 7668 N N . ASP D 1 19 ? 7.566 -34.117 19.662 1.00 31.93 17 ASP D N 1
ATOM 7669 C CA . ASP D 1 19 ? 7.307 -34.005 18.234 1.00 33.44 17 ASP D CA 1
ATOM 7670 C C . ASP D 1 19 ? 6.737 -32.615 17.941 1.00 32.91 17 ASP D C 1
ATOM 7671 O O . ASP D 1 19 ? 5.559 -32.357 18.182 1.00 33.74 17 ASP D O 1
ATOM 7676 N N . PHE D 1 20 ? 7.579 -31.727 17.418 1.00 32.70 18 PHE D N 1
ATOM 7677 C CA . PHE D 1 20 ? 7.202 -30.322 17.222 1.00 32.68 18 PHE D CA 1
ATOM 7678 C C . PHE D 1 20 ? 6.114 -30.132 16.161 1.00 33.91 18 PHE D C 1
ATOM 7679 O O . PHE D 1 20 ? 5.347 -29.172 16.234 1.00 34.04 18 PHE D O 1
ATOM 7687 N N . SER D 1 21 ? 6.031 -31.044 15.190 1.00 35.23 19 SER D N 1
ATOM 7688 C CA . SER D 1 21 ? 4.991 -30.958 14.157 1.00 36.68 19 SER D CA 1
ATOM 7689 C C . SER D 1 21 ? 3.583 -31.026 14.760 1.00 37.61 19 SER D C 1
ATOM 7690 O O . SER D 1 21 ? 2.631 -30.533 14.160 1.00 39.13 19 SER D O 1
ATOM 7693 N N . LYS D 1 22 ? 3.459 -31.627 15.943 1.00 37.69 20 LYS D N 1
ATOM 7694 C CA . LYS D 1 22 ? 2.175 -31.699 16.645 1.00 38.20 20 LYS D CA 1
ATOM 7695 C C . LYS D 1 22 ? 1.757 -30.344 17.208 1.00 37.79 20 LYS D C 1
ATOM 7696 O O . LYS D 1 22 ? 0.568 -30.092 17.407 1.00 38.55 20 LYS D O 1
ATOM 7702 N N . PHE D 1 23 ? 2.729 -29.479 17.488 1.00 36.71 21 PHE D N 1
ATOM 7703 C CA . PHE D 1 23 ? 2.415 -28.109 17.875 1.00 36.14 21 PHE D CA 1
ATOM 7704 C C . PHE D 1 23 ? 2.049 -27.274 16.648 1.00 37.78 21 PHE D C 1
ATOM 7705 O O . PHE D 1 23 ? 1.087 -26.519 16.678 1.00 37.85 21 PHE D O 1
ATOM 7713 N N . LEU D 1 24 ? 2.828 -27.411 15.579 1.00 39.69 22 LEU D N 1
ATOM 7714 C CA . LEU D 1 24 ? 2.626 -26.617 14.366 1.00 41.90 22 LEU D CA 1
ATOM 7715 C C . LEU D 1 24 ? 1.422 -27.072 13.536 1.00 45.12 22 LEU D C 1
ATOM 7716 O O . LEU D 1 24 ? 0.678 -26.240 13.014 1.00 45.34 22 LEU D O 1
ATOM 7721 N N . GLU D 1 25 ? 1.236 -28.386 13.417 1.00 48.02 23 GLU D N 1
ATOM 7722 C CA . GLU D 1 25 ? 0.217 -28.950 12.523 1.00 51.79 23 GLU D CA 1
ATOM 7723 C C . GLU D 1 25 ? -0.920 -29.688 13.234 1.00 53.32 23 GLU D C 1
ATOM 7724 O O . GLU D 1 25 ? -1.867 -30.125 12.583 1.00 55.64 23 GLU D O 1
ATOM 7730 N N . GLY D 1 26 ? -0.837 -29.832 14.554 1.00 53.68 24 GLY D N 1
ATOM 7731 C CA . GLY D 1 26 ? -1.881 -30.523 15.309 1.00 55.08 24 GLY D CA 1
ATOM 7732 C C . GLY D 1 26 ? -3.134 -29.683 15.474 1.00 56.31 24 GLY D C 1
ATOM 7733 O O . GLY D 1 26 ? -3.099 -28.461 15.313 1.00 56.41 24 GLY D O 1
ATOM 7734 N N . ASP D 1 27 ? -4.245 -30.345 15.790 1.00 58.38 25 ASP D N 1
ATOM 7735 C CA . ASP D 1 27 ? -5.487 -29.651 16.145 1.00 59.16 25 ASP D CA 1
ATOM 7736 C C . ASP D 1 27 ? -5.330 -28.971 17.509 1.00 57.44 25 ASP D C 1
ATOM 7737 O O . ASP D 1 27 ? -4.327 -29.173 18.194 1.00 55.75 25 ASP D O 1
ATOM 7742 N N . GLU D 1 28 ? -6.329 -28.184 17.903 1.00 56.82 26 GLU D N 1
ATOM 7743 C CA . GLU D 1 28 ? -6.211 -27.303 19.075 1.00 56.35 26 GLU D CA 1
ATOM 7744 C C . GLU D 1 28 ? -5.884 -28.002 20.398 1.00 53.96 26 GLU D C 1
ATOM 7745 O O . GLU D 1 28 ? -5.123 -27.467 21.208 1.00 52.68 26 GLU D O 1
ATOM 7751 N N . THR D 1 29 ? -6.449 -29.188 20.616 1.00 52.84 27 THR D N 1
ATOM 7752 C CA . THR D 1 29 ? -6.185 -29.947 21.842 1.00 51.08 27 THR D CA 1
ATOM 7753 C C . THR D 1 29 ? -4.761 -30.498 21.849 1.00 48.54 27 THR D C 1
ATOM 7754 O O . THR D 1 29 ? -4.048 -30.372 22.846 1.00 46.95 27 THR D O 1
ATOM 7758 N N . LEU D 1 30 ? -4.354 -31.111 20.742 1.00 47.47 28 LEU D N 1
ATOM 7759 C CA . LEU D 1 30 ? -3.011 -31.680 20.631 1.00 46.04 28 LEU D CA 1
ATOM 7760 C C . LEU D 1 30 ? -1.939 -30.591 20.637 1.00 43.56 28 LEU D C 1
ATOM 7761 O O . LEU D 1 30 ? -0.846 -30.794 21.170 1.00 41.64 28 LEU D O 1
ATOM 7766 N N . LYS D 1 31 ? -2.258 -29.447 20.034 1.00 42.26 29 LYS D N 1
ATOM 7767 C CA . LYS D 1 31 ? -1.378 -28.279 20.051 1.00 41.07 29 LYS D CA 1
ATOM 7768 C C . LYS D 1 31 ? -1.110 -27.828 21.484 1.00 38.56 29 LYS D C 1
ATOM 7769 O O . LYS D 1 31 ? 0.031 -27.548 21.851 1.00 36.11 29 LYS D O 1
ATOM 7775 N N . LEU D 1 32 ? -2.173 -27.768 22.282 1.00 37.85 30 LEU D N 1
ATOM 7776 C CA . LEU D 1 32 ? -2.076 -27.373 23.685 1.00 37.07 30 LEU D CA 1
ATOM 7777 C C . LEU D 1 32 ? -1.310 -28.402 24.522 1.00 36.27 30 LEU D C 1
ATOM 7778 O O . LEU D 1 32 ? -0.487 -28.029 25.356 1.00 34.23 30 LEU D O 1
ATOM 7783 N N . GLU D 1 33 ? -1.586 -29.686 24.300 1.00 36.65 31 GLU D N 1
ATOM 7784 C CA . GLU D 1 33 ? -0.883 -30.765 25.006 1.00 36.72 31 GLU D CA 1
ATOM 7785 C C . GLU D 1 33 ? 0.618 -30.699 24.733 1.00 34.32 31 GLU D C 1
ATOM 7786 O O . GLU D 1 33 ? 1.434 -30.788 25.651 1.00 33.96 31 GLU D O 1
ATOM 7792 N N . THR D 1 34 ? 0.973 -30.538 23.464 1.00 33.13 32 THR D N 1
ATOM 7793 C CA . THR D 1 34 ? 2.369 -30.459 23.061 1.00 31.54 32 THR D CA 1
ATOM 7794 C C . THR D 1 34 ? 3.045 -29.221 23.661 1.00 29.81 32 THR D C 1
ATOM 7795 O O . THR D 1 34 ? 4.168 -29.308 24.160 1.00 28.55 32 THR D O 1
ATOM 7799 N N . ALA D 1 35 ? 2.358 -28.080 23.610 1.00 29.21 33 ALA D N 1
ATOM 7800 C CA . ALA D 1 35 ? 2.881 -26.830 24.172 1.00 28.30 33 ALA D CA 1
ATOM 7801 C C . ALA D 1 35 ? 3.168 -26.970 25.665 1.00 27.75 33 ALA D C 1
ATOM 7802 O O . ALA D 1 35 ? 4.215 -26.534 26.137 1.00 25.97 33 ALA D O 1
ATOM 7804 N N . LYS D 1 36 ? 2.238 -27.591 26.393 1.00 28.53 34 LYS D N 1
ATOM 7805 C CA . LYS D 1 36 ? 2.400 -27.844 27.829 1.00 28.85 34 LYS D CA 1
ATOM 7806 C C . LYS D 1 36 ? 3.598 -28.752 28.121 1.00 27.91 34 LYS D C 1
ATOM 7807 O O . LYS D 1 36 ? 4.314 -28.544 29.101 1.00 26.91 34 LYS D O 1
ATOM 7813 N N . ALA D 1 37 ? 3.805 -29.752 27.268 1.00 27.70 35 ALA D N 1
ATOM 7814 C CA . ALA D 1 37 ? 4.951 -30.657 27.392 1.00 27.28 35 ALA D CA 1
ATOM 7815 C C . ALA D 1 37 ? 6.264 -29.924 27.141 1.00 25.82 35 ALA D C 1
ATOM 7816 O O . ALA D 1 37 ? 7.257 -30.167 27.822 1.00 25.33 35 ALA D O 1
ATOM 7818 N N . ILE D 1 38 ? 6.263 -29.034 26.152 1.00 25.41 36 ILE D N 1
ATOM 7819 C CA . ILE D 1 38 ? 7.430 -28.211 25.850 1.00 24.54 36 ILE D CA 1
ATOM 7820 C C . ILE D 1 38 ? 7.760 -27.339 27.063 1.00 23.66 36 ILE D C 1
ATOM 7821 O O . ILE D 1 38 ? 8.899 -27.329 27.539 1.00 23.12 36 ILE D O 1
ATOM 7826 N N . LEU D 1 39 ? 6.753 -26.631 27.571 1.00 23.32 37 LEU D N 1
ATOM 7827 C CA . LEU D 1 39 ? 6.931 -25.745 28.721 1.00 22.77 37 LEU D CA 1
ATOM 7828 C C . LEU D 1 39 ? 7.392 -26.530 29.950 1.00 22.22 37 LEU D C 1
ATOM 7829 O O . LEU D 1 39 ? 8.306 -26.109 30.650 1.00 21.47 37 LEU D O 1
ATOM 7834 N N . HIS D 1 40 ? 6.761 -27.674 30.198 1.00 22.20 38 HIS D N 1
ATOM 7835 C CA . HIS D 1 40 ? 7.103 -28.482 31.359 1.00 22.21 38 HIS D CA 1
ATOM 7836 C C . HIS D 1 40 ? 8.591 -28.859 31.372 1.00 21.48 38 HIS D C 1
ATOM 7837 O O . HIS D 1 40 ? 9.238 -28.784 32.416 1.00 20.87 38 HIS D O 1
ATOM 7844 N N . GLY D 1 41 ? 9.122 -29.245 30.211 1.00 21.82 39 GLY D N 1
ATOM 7845 C CA . GLY D 1 41 ? 10.551 -29.532 30.055 1.00 21.43 39 GLY D CA 1
ATOM 7846 C C . GLY D 1 41 ? 11.448 -28.366 30.442 1.00 20.93 39 GLY D C 1
ATOM 7847 O O . GLY D 1 41 ? 12.406 -28.530 31.208 1.00 20.41 39 GLY D O 1
ATOM 7848 N N . PHE D 1 42 ? 11.133 -27.186 29.914 1.00 20.89 40 PHE D N 1
ATOM 7849 C CA . PHE D 1 42 ? 11.868 -25.966 30.243 1.00 20.66 40 PHE D CA 1
ATOM 7850 C C . PHE D 1 42 ? 11.752 -25.593 31.725 1.00 20.26 40 PHE D C 1
ATOM 7851 O O . PHE D 1 42 ? 12.679 -25.019 32.287 1.00 19.27 40 PHE D O 1
ATOM 7859 N N . GLN D 1 43 ? 10.611 -25.907 32.340 1.00 20.47 41 GLN D N 1
ATOM 7860 C CA . GLN D 1 43 ? 10.369 -25.595 33.752 1.00 20.79 41 GLN D CA 1
ATOM 7861 C C . GLN D 1 43 ? 11.074 -26.563 34.706 1.00 20.75 41 GLN D C 1
ATOM 7862 O O . GLN D 1 43 ? 11.155 -26.295 35.903 1.00 20.29 41 GLN D O 1
ATOM 7868 N N . THR D 1 44 ? 11.565 -27.686 34.183 1.00 20.81 42 THR D N 1
ATOM 7869 C CA . THR D 1 44 ? 12.124 -28.743 35.022 1.00 20.77 42 THR D CA 1
ATOM 7870 C C . THR D 1 44 ? 13.589 -28.998 34.663 1.00 20.69 42 THR D C 1
ATOM 7871 O O . THR D 1 44 ? 14.489 -28.605 35.403 1.00 21.33 42 THR D O 1
ATOM 7875 N N . ALA D 1 45 ? 13.831 -29.624 33.519 1.00 20.71 43 ALA D N 1
ATOM 7876 C CA . ALA D 1 45 ? 15.197 -29.883 33.060 1.00 20.67 43 ALA D CA 1
ATOM 7877 C C . ALA D 1 45 ? 15.891 -28.634 32.513 1.00 20.15 43 ALA D C 1
ATOM 7878 O O . ALA D 1 45 ? 17.116 -28.521 32.592 1.00 20.29 43 ALA D O 1
ATOM 7880 N N . GLY D 1 46 ? 15.109 -27.712 31.952 1.00 19.81 44 GLY D N 1
ATOM 7881 C CA . GLY D 1 46 ? 15.646 -26.569 31.214 1.00 19.73 44 GLY D CA 1
ATOM 7882 C C . GLY D 1 46 ? 16.067 -26.927 29.795 1.00 20.27 44 GLY D C 1
ATOM 7883 O O . GLY D 1 46 ? 16.527 -26.063 29.044 1.00 20.26 44 GLY D O 1
ATOM 7884 N N . PHE D 1 47 ? 15.881 -28.198 29.435 1.00 20.92 45 PHE D N 1
ATOM 7885 C CA . PHE D 1 47 ? 16.312 -28.776 28.172 1.00 21.18 45 PHE D CA 1
ATOM 7886 C C . PHE D 1 47 ? 15.193 -29.652 27.627 1.00 21.98 45 PHE D C 1
ATOM 7887 O O . PHE D 1 47 ? 14.553 -30.378 28.387 1.00 22.01 45 PHE D O 1
ATOM 7895 N N . ILE D 1 48 ? 14.973 -29.589 26.316 1.00 23.04 46 ILE D N 1
ATOM 7896 C CA . ILE D 1 48 ? 14.122 -30.548 25.608 1.00 23.95 46 ILE D CA 1
ATOM 7897 C C . ILE D 1 48 ? 14.808 -31.000 24.318 1.00 25.07 46 ILE D C 1
ATOM 7898 O O . ILE D 1 48 ? 15.750 -30.353 23.852 1.00 25.52 46 ILE D O 1
ATOM 7903 N N . TYR D 1 49 ? 14.341 -32.119 23.765 1.00 26.00 47 TYR D N 1
ATOM 7904 C CA . TYR D 1 49 ? 14.706 -32.552 22.417 1.00 27.06 47 TYR D CA 1
ATOM 7905 C C . TYR D 1 49 ? 13.477 -32.400 21.541 1.00 27.41 47 TYR D C 1
ATOM 7906 O O . TYR D 1 49 ? 12.406 -32.895 21.890 1.00 27.61 47 TYR D O 1
ATOM 7915 N N . LEU D 1 50 ? 13.631 -31.735 20.403 1.00 27.88 48 LEU D N 1
ATOM 7916 C CA . LEU D 1 50 ? 12.554 -31.629 19.428 1.00 28.71 48 LEU D CA 1
ATOM 7917 C C . LEU D 1 50 ? 12.869 -32.475 18.210 1.00 29.83 48 LEU D C 1
ATOM 7918 O O . LEU D 1 50 ? 13.996 -32.460 17.718 1.00 29.54 48 LEU D O 1
ATOM 7923 N N . LYS D 1 51 ? 11.873 -33.221 17.740 1.00 31.29 49 LYS D N 1
ATOM 7924 C CA . LYS D 1 51 ? 11.961 -33.926 16.459 1.00 32.89 49 LYS D CA 1
ATOM 7925 C C . LYS D 1 51 ? 10.892 -33.381 15.515 1.00 33.53 49 LYS D C 1
ATOM 7926 O O . LYS D 1 51 ? 10.013 -32.629 15.937 1.00 32.37 49 LYS D O 1
ATOM 7932 N N . ASN D 1 52 ? 10.981 -33.762 14.241 1.00 35.16 50 ASN D N 1
ATOM 7933 C CA . ASN D 1 52 ? 10.065 -33.287 13.203 1.00 36.54 50 ASN D CA 1
ATOM 7934 C C . ASN D 1 52 ? 9.883 -31.770 13.233 1.00 36.57 50 ASN D C 1
ATOM 7935 O O . ASN D 1 52 ? 8.768 -31.266 13.372 1.00 36.28 50 ASN D O 1
ATOM 7940 N N . ILE D 1 53 ? 11.000 -31.060 13.125 1.00 37.01 51 ILE D N 1
ATOM 7941 C CA . ILE D 1 53 ? 10.997 -29.602 13.034 1.00 37.84 51 ILE D CA 1
ATOM 7942 C C . ILE D 1 53 ? 10.935 -29.192 11.560 1.00 39.46 51 ILE D C 1
ATOM 7943 O O . ILE D 1 53 ? 11.260 -30.001 10.696 1.00 39.41 51 ILE D O 1
ATOM 7948 N N . PRO D 1 54 ? 10.520 -27.938 11.268 1.00 40.62 52 PRO D N 1
ATOM 7949 C CA . PRO D 1 54 ? 10.422 -27.461 9.874 1.00 42.45 52 PRO D CA 1
ATOM 7950 C C . PRO D 1 54 ? 11.730 -27.509 9.073 1.00 43.14 52 PRO D C 1
ATOM 7951 O O . PRO D 1 54 ? 11.690 -27.549 7.841 1.00 46.30 52 PRO D O 1
ATOM 7955 N N . ILE D 1 55 ? 12.867 -27.486 9.762 1.00 42.80 53 ILE D N 1
ATOM 7956 C CA . ILE D 1 55 ? 14.172 -27.587 9.111 1.00 43.42 53 ILE D CA 1
ATOM 7957 C C . ILE D 1 55 ? 14.405 -29.026 8.658 1.00 44.09 53 ILE D C 1
ATOM 7958 O O . ILE D 1 55 ? 14.473 -29.936 9.484 1.00 43.15 53 ILE D O 1
ATOM 7963 N N . GLN D 1 56 ? 14.536 -29.225 7.348 1.00 45.01 54 GLN D N 1
ATOM 7964 C CA . GLN D 1 56 ? 14.662 -30.569 6.784 1.00 46.27 54 GLN D CA 1
ATOM 7965 C C . GLN D 1 56 ? 16.058 -31.165 7.008 1.00 45.75 54 GLN D C 1
ATOM 7966 O O . GLN D 1 56 ? 17.049 -30.431 7.024 1.00 44.55 54 GLN D O 1
ATOM 7972 N N . PRO D 1 57 ? 16.136 -32.500 7.199 1.00 46.38 55 PRO D N 1
ATOM 7973 C CA . PRO D 1 57 ? 17.404 -33.185 7.496 1.00 46.11 55 PRO D CA 1
ATOM 7974 C C . PRO D 1 57 ? 18.497 -33.052 6.432 1.00 46.43 55 PRO D C 1
ATOM 7975 O O . PRO D 1 57 ? 19.659 -32.845 6.781 1.00 46.06 55 PRO D O 1
ATOM 7979 N N . ASP D 1 58 ? 18.137 -33.187 5.157 1.00 47.50 56 ASP D N 1
ATOM 7980 C CA . ASP D 1 58 ? 19.120 -33.087 4.071 1.00 47.83 56 ASP D CA 1
ATOM 7981 C C . ASP D 1 58 ? 19.786 -31.710 4.053 1.00 46.58 56 ASP D C 1
ATOM 7982 O O . ASP D 1 58 ? 20.999 -31.608 3.870 1.00 45.97 56 ASP D O 1
ATOM 7987 N N . PHE D 1 59 ? 18.992 -30.659 4.251 1.00 45.78 57 PHE D N 1
ATOM 7988 C CA . PHE D 1 59 ? 19.530 -29.301 4.320 1.00 45.57 57 PHE D CA 1
ATOM 7989 C C . PHE D 1 59 ? 20.453 -29.136 5.524 1.00 44.45 57 PHE D C 1
ATOM 7990 O O . PHE D 1 59 ? 21.522 -28.535 5.412 1.00 44.17 57 PHE D O 1
ATOM 7998 N N . ARG D 1 60 ? 20.035 -29.667 6.671 1.00 43.78 58 ARG D N 1
ATOM 7999 C CA . ARG D 1 60 ? 20.869 -29.668 7.872 1.00 43.54 58 ARG D CA 1
ATOM 8000 C C . ARG D 1 60 ? 22.223 -30.331 7.610 1.00 43.62 58 ARG D C 1
ATOM 8001 O O . ARG D 1 60 ? 23.261 -29.802 8.005 1.00 42.48 58 ARG D O 1
ATOM 8009 N N . GLU D 1 61 ? 22.208 -31.484 6.945 1.00 44.75 59 GLU D N 1
ATOM 8010 C CA . GLU D 1 61 ? 23.448 -32.179 6.590 1.00 46.36 59 GLU D CA 1
ATOM 8011 C C . GLU D 1 61 ? 24.327 -31.318 5.677 1.00 45.76 59 GLU D C 1
ATOM 8012 O O . GLU D 1 61 ? 25.544 -31.258 5.862 1.00 44.78 59 GLU D O 1
ATOM 8018 N N . HIS D 1 62 ? 23.707 -30.658 4.700 1.00 45.00 60 HIS D N 1
ATOM 8019 C CA . HIS D 1 62 ? 24.427 -29.729 3.824 1.00 45.35 60 HIS D CA 1
ATOM 8020 C C . HIS D 1 62 ? 25.075 -28.600 4.632 1.00 43.35 60 HIS D C 1
ATOM 8021 O O . HIS D 1 62 ? 26.227 -28.237 4.387 1.00 42.75 60 HIS D O 1
ATOM 8028 N N . VAL D 1 63 ? 24.336 -28.062 5.600 1.00 41.53 61 VAL D N 1
ATOM 8029 C CA . VAL D 1 63 ? 24.850 -26.991 6.461 1.00 40.68 61 VAL D CA 1
ATOM 8030 C C . VAL D 1 63 ? 26.049 -27.471 7.287 1.00 40.17 61 VAL D C 1
ATOM 8031 O O . VAL D 1 63 ? 27.022 -26.734 7.458 1.00 39.88 61 VAL D O 1
ATOM 8035 N N . PHE D 1 64 ? 25.978 -28.704 7.785 1.00 40.08 62 PHE D N 1
ATOM 8036 C CA . PHE D 1 64 ? 27.102 -29.313 8.507 1.00 40.61 62 PHE D CA 1
ATOM 8037 C C . PHE D 1 64 ? 28.322 -29.558 7.611 1.00 42.43 62 PHE D C 1
ATOM 8038 O O . PHE D 1 64 ? 29.461 -29.359 8.038 1.00 42.01 62 PHE D O 1
ATOM 8046 N N . ASN D 1 65 ? 28.082 -29.995 6.377 1.00 43.94 63 ASN D N 1
ATOM 8047 C CA . ASN D 1 65 ? 29.165 -30.178 5.409 1.00 45.91 63 ASN D CA 1
ATOM 8048 C C . ASN D 1 65 ? 29.798 -28.848 5.027 1.00 45.56 63 ASN D C 1
ATOM 8049 O O . ASN D 1 65 ? 31.017 -28.750 4.907 1.00 46.25 63 ASN D O 1
ATOM 8054 N N . THR D 1 66 ? 28.961 -27.831 4.845 1.00 45.11 64 THR D N 1
ATOM 8055 C CA . THR D 1 66 ? 29.430 -26.476 4.569 1.00 45.29 64 THR D CA 1
ATOM 8056 C C . THR D 1 66 ? 30.273 -25.937 5.730 1.00 44.84 64 THR D C 1
ATOM 8057 O O . THR D 1 66 ? 31.260 -25.233 5.509 1.00 45.04 64 THR D O 1
ATOM 8061 N N . SER D 1 67 ? 29.882 -26.272 6.959 1.00 44.44 65 SER D N 1
ATOM 8062 C CA . SER D 1 67 ? 30.637 -25.867 8.147 1.00 43.54 65 SER D CA 1
ATOM 8063 C C . SER D 1 67 ? 32.014 -26.532 8.176 1.00 44.35 65 SER D C 1
ATOM 8064 O O . SER D 1 67 ? 33.027 -25.866 8.387 1.00 44.80 65 SER D O 1
ATOM 8067 N N . ALA D 1 68 ? 32.044 -27.843 7.955 1.00 44.69 66 ALA D N 1
ATOM 8068 C CA . ALA D 1 68 ? 33.296 -28.603 7.986 1.00 46.01 66 ALA D CA 1
ATOM 8069 C C . ALA D 1 68 ? 34.311 -28.076 6.975 1.00 47.65 66 ALA D C 1
ATOM 8070 O O . ALA D 1 68 ? 35.517 -28.098 7.231 1.00 47.54 66 ALA D O 1
ATOM 8072 N N . LYS D 1 69 ? 33.816 -27.600 5.834 1.00 48.88 67 LYS D N 1
ATOM 8073 C CA . LYS D 1 69 ? 34.669 -27.009 4.803 1.00 50.98 67 LYS D CA 1
ATOM 8074 C C . LYS D 1 69 ? 35.354 -25.733 5.292 1.00 50.65 67 LYS D C 1
ATOM 8075 O O . LYS D 1 69 ? 36.534 -25.521 5.012 1.00 51.28 67 LYS D O 1
ATOM 8081 N N . PHE D 1 70 ? 34.620 -24.892 6.020 1.00 49.42 68 PHE D N 1
ATOM 8082 C CA . PHE D 1 70 ? 35.196 -23.663 6.565 1.00 49.53 68 PHE D CA 1
ATOM 8083 C C . PHE D 1 70 ? 36.327 -23.966 7.542 1.00 50.24 68 PHE D C 1
ATOM 8084 O O . PHE D 1 70 ? 37.363 -23.303 7.521 1.00 50.58 68 PHE D O 1
ATOM 8092 N N . PHE D 1 71 ? 36.119 -24.957 8.404 1.00 50.22 69 PHE D N 1
ATOM 8093 C CA . PHE D 1 71 ? 37.117 -25.307 9.413 1.00 51.30 69 PHE D CA 1
ATOM 8094 C C . PHE D 1 71 ? 38.312 -26.072 8.832 1.00 53.85 69 PHE D C 1
ATOM 8095 O O . PHE D 1 71 ? 39.361 -26.147 9.470 1.00 54.18 69 PHE D O 1
ATOM 8103 N N . LYS D 1 72 ? 38.159 -26.617 7.625 1.00 56.61 70 LYS D N 1
ATOM 8104 C CA . LYS D 1 72 ? 39.278 -27.239 6.900 1.00 59.66 70 LYS D CA 1
ATOM 8105 C C . LYS D 1 72 ? 40.262 -26.216 6.319 1.00 61.92 70 LYS D C 1
ATOM 8106 O O . LYS D 1 72 ? 41.378 -26.580 5.941 1.00 63.33 70 LYS D O 1
ATOM 8112 N N . LEU D 1 73 ? 39.848 -24.951 6.231 1.00 63.42 71 LEU D N 1
ATOM 8113 C CA . LEU D 1 73 ? 40.748 -23.863 5.829 1.00 65.73 71 LEU D CA 1
ATOM 8114 C C . LEU D 1 73 ? 41.986 -23.799 6.721 1.00 67.31 71 LEU D C 1
ATOM 8115 O O . LEU D 1 73 ? 41.924 -24.175 7.895 1.00 65.91 71 LEU D O 1
ATOM 8120 N N . PRO D 1 74 ? 43.112 -23.310 6.170 1.00 70.06 72 PRO D N 1
ATOM 8121 C CA . PRO D 1 74 ? 44.320 -23.149 6.980 1.00 71.23 72 PRO D CA 1
ATOM 8122 C C . PRO D 1 74 ? 44.149 -22.072 8.052 1.00 70.97 72 PRO D C 1
ATOM 8123 O O . PRO D 1 74 ? 43.291 -21.195 7.921 1.00 69.83 72 PRO D O 1
ATOM 8127 N N . LYS D 1 75 ? 44.967 -22.151 9.099 1.00 71.57 73 LYS D N 1
ATOM 8128 C CA . LYS D 1 75 ? 44.864 -21.249 10.250 1.00 71.42 73 LYS D CA 1
ATOM 8129 C C . LYS D 1 75 ? 44.936 -19.766 9.872 1.00 72.15 73 LYS D C 1
ATOM 8130 O O . LYS D 1 75 ? 44.308 -18.932 10.526 1.00 71.48 73 LYS D O 1
ATOM 8136 N N . GLU D 1 76 ? 45.692 -19.445 8.821 1.00 73.53 74 GLU D N 1
ATOM 8137 C CA . GLU D 1 76 ? 45.875 -18.052 8.391 1.00 74.23 74 GLU D CA 1
ATOM 8138 C C . GLU D 1 76 ? 44.567 -17.443 7.865 1.00 72.56 74 GLU D C 1
ATOM 8139 O O . GLU D 1 76 ? 44.265 -16.281 8.138 1.00 71.77 74 GLU D O 1
ATOM 8145 N N . LYS D 1 77 ? 43.798 -18.238 7.124 1.00 71.43 75 LYS D N 1
ATOM 8146 C CA . LYS D 1 77 ? 42.547 -17.777 6.519 1.00 70.31 75 LYS D CA 1
ATOM 8147 C C . LYS D 1 77 ? 41.484 -17.483 7.576 1.00 67.75 75 LYS D C 1
ATOM 8148 O O . LYS D 1 77 ? 40.786 -16.470 7.503 1.00 67.01 75 LYS D O 1
ATOM 8154 N N . LYS D 1 78 ? 41.370 -18.375 8.556 1.00 65.70 76 LYS D N 1
ATOM 8155 C CA . LYS D 1 78 ? 40.346 -18.261 9.593 1.00 63.38 76 LYS D CA 1
ATOM 8156 C C . LYS D 1 78 ? 40.620 -17.107 10.562 1.00 63.06 76 LYS D C 1
ATOM 8157 O O . LYS D 1 78 ? 39.682 -16.509 11.092 1.00 61.19 76 LYS D O 1
ATOM 8163 N N . LEU D 1 79 ? 41.896 -16.787 10.782 1.00 64.23 77 LEU D N 1
ATOM 8164 C CA . LEU D 1 79 ? 42.266 -15.619 11.595 1.00 64.34 77 LEU D CA 1
ATOM 8165 C C . LEU D 1 79 ? 41.922 -14.294 10.906 1.00 64.91 77 LEU D C 1
ATOM 8166 O O . LEU D 1 79 ? 41.711 -13.286 11.581 1.00 64.01 77 LEU D O 1
ATOM 8171 N N . GLU D 1 80 ? 41.860 -14.298 9.574 1.00 66.06 78 GLU D N 1
ATOM 8172 C CA . GLU D 1 80 ? 41.528 -13.089 8.809 1.00 67.37 78 GLU D CA 1
ATOM 8173 C C . GLU D 1 80 ? 40.071 -12.642 9.007 1.00 66.05 78 GLU D C 1
ATOM 8174 O O . GLU D 1 80 ? 39.723 -11.503 8.692 1.00 66.03 78 GLU D O 1
ATOM 8180 N N . VAL D 1 81 ? 39.232 -13.537 9.526 1.00 65.15 79 VAL D N 1
ATOM 8181 C CA . VAL D 1 81 ? 37.840 -13.214 9.859 1.00 63.69 79 VAL D CA 1
ATOM 8182 C C . VAL D 1 81 ? 37.592 -13.455 11.352 1.00 62.65 79 VAL D C 1
ATOM 8183 O O . VAL D 1 81 ? 36.627 -14.115 11.743 1.00 61.12 79 VAL D O 1
ATOM 8187 N N . GLY D 1 82 ? 38.467 -12.889 12.180 1.00 62.98 80 GLY D N 1
ATOM 8188 C CA . GLY D 1 82 ? 38.455 -13.134 13.620 1.00 62.23 80 GLY D CA 1
ATOM 8189 C C . GLY D 1 82 ? 37.386 -12.381 14.392 1.00 61.92 80 GLY D C 1
ATOM 8190 O O . GLY D 1 82 ? 36.832 -11.389 13.914 1.00 61.75 80 GLY D O 1
ATOM 8191 N N . TRP D 1 83 ? 37.107 -12.872 15.598 1.00 61.49 81 TRP D N 1
ATOM 8192 C CA . TRP D 1 83 ? 36.167 -12.240 16.525 1.00 61.00 81 TRP D CA 1
ATOM 8193 C C . TRP D 1 83 ? 36.771 -10.926 17.021 1.00 61.59 81 TRP D C 1
ATOM 8194 O O . TRP D 1 83 ? 37.932 -10.898 17.432 1.00 62.23 81 TRP D O 1
ATOM 8205 N N . THR D 1 84 ? 35.994 -9.845 16.977 1.00 61.98 82 THR D N 1
ATOM 8206 C CA . THR D 1 84 ? 36.491 -8.518 17.358 1.00 62.95 82 THR D CA 1
ATOM 8207 C C . THR D 1 84 ? 35.994 -8.080 18.741 1.00 62.49 82 THR D C 1
ATOM 8208 O O . THR D 1 84 ? 36.756 -8.114 19.708 1.00 63.00 82 THR D O 1
ATOM 8212 N N . THR D 1 85 ? 34.725 -7.680 18.838 1.00 62.30 83 THR D N 1
ATOM 8213 C CA . THR D 1 85 ? 34.179 -7.125 20.085 1.00 62.20 83 THR D CA 1
ATOM 8214 C C . THR D 1 85 ? 32.873 -7.800 20.523 1.00 61.04 83 THR D C 1
ATOM 8215 O O . THR D 1 85 ? 32.180 -8.403 19.702 1.00 60.71 83 THR D O 1
ATOM 8219 N N . PRO D 1 86 ? 32.535 -7.695 21.825 1.00 60.50 84 PRO D N 1
ATOM 8220 C CA . PRO D 1 86 ? 31.277 -8.247 22.356 1.00 59.25 84 PRO D CA 1
ATOM 8221 C C . PRO D 1 86 ? 30.001 -7.631 21.771 1.00 58.72 84 PRO D C 1
ATOM 8222 O O . PRO D 1 86 ? 28.999 -8.332 21.622 1.00 57.64 84 PRO D O 1
ATOM 8226 N N . GLU D 1 87 ? 30.034 -6.337 21.460 1.00 59.07 85 GLU D N 1
ATOM 8227 C CA . GLU D 1 87 ? 28.871 -5.659 20.870 1.00 59.36 85 GLU D CA 1
ATOM 8228 C C . GLU D 1 87 ? 28.578 -6.138 19.440 1.00 58.18 85 GLU D C 1
ATOM 8229 O O . GLU D 1 87 ? 27.445 -6.023 18.970 1.00 58.89 85 GLU D O 1
ATOM 8235 N N . ALA D 1 88 ? 29.596 -6.669 18.762 1.00 57.06 86 ALA D N 1
ATOM 8236 C CA . ALA D 1 88 ? 29.437 -7.252 17.425 1.00 55.63 86 ALA D CA 1
ATOM 8237 C C . ALA D 1 88 ? 29.140 -8.748 17.528 1.00 52.65 86 ALA D C 1
ATOM 8238 O O . ALA D 1 88 ? 28.162 -9.235 16.956 1.00 51.55 86 ALA D O 1
ATOM 8240 N N . ASN D 1 89 ? 30.000 -9.462 18.254 1.00 49.84 87 ASN D N 1
ATOM 8241 C CA . ASN D 1 89 ? 29.819 -10.888 18.549 1.00 47.32 87 ASN D CA 1
ATOM 8242 C C . ASN D 1 89 ? 29.808 -11.775 17.295 1.00 46.40 87 ASN D C 1
ATOM 8243 O O . ASN D 1 89 ? 29.003 -12.702 17.180 1.00 44.49 87 ASN D O 1
ATOM 8248 N N . ARG D 1 90 ? 30.719 -11.485 16.368 1.00 46.44 88 ARG D N 1
ATOM 8249 C CA . ARG D 1 90 ? 30.766 -12.160 15.069 1.00 46.15 88 ARG D CA 1
ATOM 8250 C C . ARG D 1 90 ? 32.203 -12.465 14.667 1.00 46.84 88 ARG D C 1
ATOM 8251 O O . ARG D 1 90 ? 33.102 -11.664 14.914 1.00 48.69 88 ARG D O 1
ATOM 8259 N N . GLY D 1 91 ? 32.410 -13.620 14.038 1.00 46.55 89 GLY D N 1
ATOM 8260 C CA . GLY D 1 91 ? 33.717 -13.996 13.502 1.00 46.62 89 GLY D CA 1
ATOM 8261 C C . GLY D 1 91 ? 34.250 -15.307 14.045 1.00 46.30 89 GLY D C 1
ATOM 8262 O O . GLY D 1 91 ? 33.577 -15.998 14.811 1.00 44.76 89 GLY D O 1
ATOM 8263 N N . TYR D 1 92 ? 35.475 -15.634 13.640 1.00 46.97 90 TYR D N 1
ATOM 8264 C CA . TYR D 1 92 ? 36.148 -16.873 14.035 1.00 47.29 90 TYR D CA 1
ATOM 8265 C C . TYR D 1 92 ? 36.827 -16.729 15.398 1.00 47.56 90 TYR D C 1
ATOM 8266 O O . TYR D 1 92 ? 37.294 -15.647 15.754 1.00 47.54 90 TYR D O 1
ATOM 8275 N N . SER D 1 93 ? 36.886 -17.829 16.147 1.00 48.03 91 SER D N 1
ATOM 8276 C CA . SER D 1 93 ? 37.505 -17.832 17.471 1.00 49.63 91 SER D CA 1
ATOM 8277 C C . SER D 1 93 ? 38.124 -19.191 17.807 1.00 51.05 91 SER D C 1
ATOM 8278 O O . SER D 1 93 ? 37.588 -20.238 17.434 1.00 50.71 91 SER D O 1
ATOM 8281 N N . ALA D 1 94 ? 39.256 -19.157 18.509 1.00 52.99 92 ALA D N 1
ATOM 8282 C CA . ALA D 1 94 ? 39.922 -20.360 19.010 1.00 54.42 92 ALA D CA 1
ATOM 8283 C C . ALA D 1 94 ? 40.579 -20.039 20.356 1.00 55.47 92 ALA D C 1
ATOM 8284 O O . ALA D 1 94 ? 41.371 -19.102 20.436 1.00 56.38 92 ALA D O 1
ATOM 8286 N N . PRO D 1 95 ? 40.245 -20.799 21.420 1.00 56.26 93 PRO D N 1
ATOM 8287 C CA . PRO D 1 95 ? 40.833 -20.517 22.735 1.00 57.67 93 PRO D CA 1
ATOM 8288 C C . PRO D 1 95 ? 42.362 -20.621 22.764 1.00 59.71 93 PRO D C 1
ATOM 8289 O O . PRO D 1 95 ? 42.913 -21.720 22.837 1.00 60.47 93 PRO D O 1
ATOM 8293 N N . GLY D 1 96 ? 43.031 -19.473 22.696 1.00 61.87 94 GLY D N 1
ATOM 8294 C CA . GLY D 1 96 ? 44.485 -19.416 22.835 1.00 63.69 94 GLY D CA 1
ATOM 8295 C C . GLY D 1 96 ? 44.903 -19.574 24.286 1.00 64.03 94 GLY D C 1
ATOM 8296 O O . GLY D 1 96 ? 44.073 -19.481 25.192 1.00 63.66 94 GLY D O 1
ATOM 8297 N N . ARG D 1 97 ? 46.193 -19.814 24.509 1.00 65.14 95 ARG D N 1
ATOM 8298 C CA . ARG D 1 97 ? 46.729 -19.917 25.866 1.00 65.01 95 ARG D CA 1
ATOM 8299 C C . ARG D 1 97 ? 47.152 -18.525 26.327 1.00 63.47 95 ARG D C 1
ATOM 8300 O O . ARG D 1 97 ? 47.793 -17.789 25.576 1.00 63.81 95 ARG D O 1
ATOM 8308 N N . GLU D 1 98 ? 46.791 -18.173 27.558 1.00 61.71 96 GLU D N 1
ATOM 8309 C CA . GLU D 1 98 ? 47.215 -16.911 28.159 1.00 61.84 96 GLU D CA 1
ATOM 8310 C C . GLU D 1 98 ? 48.728 -16.948 28.374 1.00 62.28 96 GLU D C 1
ATOM 8311 O O . GLU D 1 98 ? 49.269 -17.970 28.798 1.00 61.28 96 GLU D O 1
ATOM 8317 N N . LYS D 1 99 ? 49.406 -15.844 28.063 1.00 61.33 97 LYS D N 1
ATOM 8318 C CA . LYS D 1 99 ? 50.863 -15.778 28.172 1.00 62.27 97 LYS D CA 1
ATOM 8319 C C . LYS D 1 99 ? 51.305 -15.132 29.477 1.00 62.36 97 LYS D C 1
ATOM 8320 O O . LYS D 1 99 ? 50.672 -14.196 29.967 1.00 61.05 97 LYS D O 1
ATOM 8326 N N . VAL D 1 100 ? 52.398 -15.647 30.035 1.00 63.60 98 VAL D N 1
ATOM 8327 C CA . VAL D 1 100 ? 53.049 -15.023 31.178 1.00 64.11 98 VAL D CA 1
ATOM 8328 C C . VAL D 1 100 ? 53.759 -13.773 30.680 1.00 65.92 98 VAL D C 1
ATOM 8329 O O . VAL D 1 100 ? 54.470 -13.819 29.678 1.00 66.33 98 VAL D O 1
ATOM 8333 N N . THR D 1 101 ? 53.552 -12.661 31.377 1.00 67.44 99 THR D N 1
ATOM 8334 C CA . THR D 1 101 ? 54.219 -11.406 31.050 1.00 69.83 99 THR D CA 1
ATOM 8335 C C . THR D 1 101 ? 54.696 -10.710 32.323 1.00 71.08 99 THR D C 1
ATOM 8336 O O . THR D 1 101 ? 54.364 -11.121 33.438 1.00 68.94 99 THR D O 1
ATOM 8340 N N . GLN D 1 102 ? 55.487 -9.660 32.133 1.00 73.77 100 GLN D N 1
ATOM 8341 C CA . GLN D 1 102 ? 55.980 -8.822 33.232 1.00 76.51 100 GLN D CA 1
ATOM 8342 C C . GLN D 1 102 ? 54.857 -8.252 34.113 1.00 76.68 100 GLN D C 1
ATOM 8343 O O . GLN D 1 102 ? 55.092 -7.922 35.276 1.00 77.57 100 GLN D O 1
ATOM 8349 N N . LEU D 1 103 ? 53.649 -8.152 33.559 1.00 76.89 101 LEU D N 1
ATOM 8350 C CA . LEU D 1 103 ? 52.491 -7.590 34.265 1.00 76.97 101 LEU D CA 1
ATOM 8351 C C . LEU D 1 103 ? 51.708 -8.588 35.130 1.00 77.00 101 LEU D C 1
ATOM 8352 O O . LEU D 1 103 ? 51.010 -8.175 36.057 1.00 76.97 101 LEU D O 1
ATOM 8357 N N . THR D 1 104 ? 51.809 -9.884 34.833 1.00 78.15 102 THR D N 1
ATOM 8358 C CA . THR D 1 104 ? 51.039 -10.899 35.566 1.00 78.14 102 THR D CA 1
ATOM 8359 C C . THR D 1 104 ? 51.547 -11.062 36.996 1.00 79.99 102 THR D C 1
ATOM 8360 O O . THR D 1 104 ? 52.753 -10.998 37.239 1.00 82.11 102 THR D O 1
ATOM 8364 N N . ASP D 1 105 ? 50.628 -11.275 37.936 1.00 80.95 103 ASP D N 1
ATOM 8365 C CA . ASP D 1 105 ? 51.006 -11.529 39.325 1.00 83.00 103 ASP D CA 1
ATOM 8366 C C . ASP D 1 105 ? 51.422 -12.998 39.472 1.00 83.37 103 ASP D C 1
ATOM 8367 O O . ASP D 1 105 ? 50.898 -13.866 38.768 1.00 81.53 103 ASP D O 1
ATOM 8372 N N . PRO D 1 106 ? 52.364 -13.281 40.388 1.00 85.14 104 PRO D N 1
ATOM 8373 C CA . PRO D 1 106 ? 53.005 -14.593 40.429 1.00 85.75 104 PRO D CA 1
ATOM 8374 C C . PRO D 1 106 ? 52.188 -15.703 41.095 1.00 84.70 104 PRO D C 1
ATOM 8375 O O . PRO D 1 106 ? 52.542 -16.877 40.963 1.00 84.80 104 PRO D O 1
ATOM 8379 N N . ALA D 1 107 ? 51.118 -15.344 41.801 1.00 83.78 105 ALA D N 1
ATOM 8380 C CA . ALA D 1 107 ? 50.221 -16.338 42.394 1.00 82.97 105 ALA D CA 1
ATOM 8381 C C . ALA D 1 107 ? 49.521 -17.172 41.317 1.00 81.61 105 ALA D C 1
ATOM 8382 O O . ALA D 1 107 ? 49.212 -18.344 41.539 1.00 80.76 105 ALA D O 1
ATOM 8384 N N . GLU D 1 108 ? 49.288 -16.562 40.154 1.00 81.34 106 GLU D N 1
ATOM 8385 C CA . GLU D 1 108 ? 48.556 -17.199 39.058 1.00 80.57 106 GLU D CA 1
ATOM 8386 C C . GLU D 1 108 ? 49.437 -17.570 37.851 1.00 79.59 106 GLU D C 1
ATOM 8387 O O . GLU D 1 108 ? 48.915 -17.945 36.802 1.00 78.24 106 GLU D O 1
ATOM 8393 N N . ILE D 1 109 ? 50.759 -17.473 37.996 1.00 80.18 107 ILE D N 1
ATOM 8394 C CA . ILE D 1 109 ? 51.681 -17.958 36.959 1.00 80.27 107 ILE D CA 1
ATOM 8395 C C . ILE D 1 109 ? 51.631 -19.489 36.887 1.00 79.15 107 ILE D C 1
ATOM 8396 O O . ILE D 1 109 ? 51.770 -20.071 35.808 1.00 78.36 107 ILE D O 1
ATOM 8401 N N . GLU D 1 110 ? 51.424 -20.126 38.039 1.00 78.18 108 GLU D N 1
ATOM 8402 C CA . GLU D 1 110 ? 51.223 -21.574 38.111 1.00 77.11 108 GLU D CA 1
ATOM 8403 C C . GLU D 1 110 ? 50.008 -21.966 37.275 1.00 73.79 108 GLU D C 1
ATOM 8404 O O . GLU D 1 110 ? 50.082 -22.863 36.433 1.00 72.96 108 GLU D O 1
ATOM 8410 N N . LYS D 1 111 ? 48.893 -21.281 37.525 1.00 70.98 109 LYS D N 1
ATOM 8411 C CA . LYS D 1 111 ? 47.640 -21.499 36.793 1.00 68.39 109 LYS D CA 1
ATOM 8412 C C . LYS D 1 111 ? 47.817 -21.341 35.287 1.00 65.85 109 LYS D C 1
ATOM 8413 O O . LYS D 1 111 ? 47.434 -22.220 34.513 1.00 64.77 109 LYS D O 1
ATOM 8419 N N . ILE D 1 112 ? 48.394 -20.211 34.885 1.00 63.67 110 ILE D N 1
ATOM 8420 C CA . ILE D 1 112 ? 48.519 -19.858 33.471 1.00 61.72 110 ILE D CA 1
ATOM 8421 C C . ILE D 1 112 ? 49.327 -20.906 32.703 1.00 61.17 110 ILE D C 1
ATOM 8422 O O . ILE D 1 112 ? 48.921 -21.334 31.621 1.00 60.19 110 ILE D O 1
ATOM 8427 N N . ARG D 1 113 ? 50.456 -21.322 33.271 1.00 60.78 111 ARG D N 1
ATOM 8428 C CA . ARG D 1 113 ? 51.310 -22.337 32.647 1.00 61.01 111 ARG D CA 1
ATOM 8429 C C . ARG D 1 113 ? 50.627 -23.701 32.528 1.00 60.72 111 ARG D C 1
ATOM 8430 O O . ARG D 1 113 ? 50.822 -24.411 31.541 1.00 60.73 111 ARG D O 1
ATOM 8438 N N . SER D 1 114 ? 49.824 -24.055 33.529 1.00 60.52 112 SER D N 1
ATOM 8439 C CA . SER D 1 114 ? 49.149 -25.353 33.566 1.00 60.90 112 SER D CA 1
ATOM 8440 C C . SER D 1 114 ? 47.770 -25.340 32.894 1.00 59.92 112 SER D C 1
ATOM 8441 O O . SER D 1 114 ? 47.178 -26.398 32.686 1.00 59.49 112 SER D O 1
ATOM 8444 N N . ALA D 1 115 ? 47.268 -24.153 32.554 1.00 60.25 113 ALA D N 1
ATOM 8445 C CA . ALA D 1 115 ? 45.930 -24.004 31.970 1.00 58.80 113 ALA D CA 1
ATOM 8446 C C . ALA D 1 115 ? 45.741 -24.887 30.736 1.00 59.34 113 ALA D C 1
ATOM 8447 O O . ALA D 1 115 ? 46.635 -24.993 29.895 1.00 60.13 113 ALA D O 1
ATOM 8449 N N . ALA D 1 116 ? 44.574 -25.521 30.648 1.00 58.44 114 ALA D N 1
ATOM 8450 C CA . ALA D 1 116 ? 44.242 -26.409 29.538 1.00 58.69 114 ALA D CA 1
ATOM 8451 C C . ALA D 1 116 ? 42.991 -25.888 28.830 1.00 57.78 114 ALA D C 1
ATOM 8452 O O . ALA D 1 116 ? 41.872 -26.207 29.237 1.00 56.78 114 ALA D O 1
ATOM 8454 N N . PRO D 1 117 ? 43.175 -25.074 27.772 1.00 57.57 115 PRO D N 1
ATOM 8455 C CA . PRO D 1 117 ? 42.016 -24.491 27.090 1.00 55.66 115 PRO D CA 1
ATOM 8456 C C . PRO D 1 117 ? 41.147 -25.524 26.370 1.00 53.96 115 PRO D C 1
ATOM 8457 O O . PRO D 1 117 ? 41.628 -26.598 25.997 1.00 53.66 115 PRO D O 1
ATOM 8461 N N . ASP D 1 118 ? 39.875 -25.181 26.188 1.00 51.29 116 ASP D N 1
ATOM 8462 C CA . ASP D 1 118 ? 38.918 -26.043 25.500 1.00 50.01 116 ASP D CA 1
ATOM 8463 C C . ASP D 1 118 ? 39.395 -26.366 24.087 1.00 49.91 116 ASP D C 1
ATOM 8464 O O . ASP D 1 118 ? 39.812 -25.474 23.346 1.00 50.04 116 ASP D O 1
ATOM 8469 N N . ILE D 1 119 ? 39.332 -27.642 23.721 1.00 49.55 117 ILE D N 1
ATOM 8470 C CA . ILE D 1 119 ? 39.781 -28.088 22.406 1.00 49.60 117 ILE D CA 1
ATOM 8471 C C . ILE D 1 119 ? 38.626 -27.910 21.426 1.00 48.16 117 ILE D C 1
ATOM 8472 O O . ILE D 1 119 ? 37.911 -28.860 21.098 1.00 47.92 117 ILE D O 1
ATOM 8477 N N . LYS D 1 120 ? 38.444 -26.671 20.981 1.00 46.45 118 LYS D N 1
ATOM 8478 C CA . LYS D 1 120 ? 37.369 -26.326 20.059 1.00 45.45 118 LYS D CA 1
ATOM 8479 C C . LYS D 1 120 ? 37.732 -25.083 19.261 1.00 44.83 118 LYS D C 1
ATOM 8480 O O . LYS D 1 120 ? 38.640 -24.341 19.631 1.00 45.39 118 LYS D O 1
ATOM 8486 N N . GLU D 1 121 ? 37.019 -24.869 18.164 1.00 43.82 119 GLU D N 1
ATOM 8487 C CA . GLU D 1 121 ? 37.068 -23.601 17.445 1.00 43.75 119 GLU D CA 1
ATOM 8488 C C . GLU D 1 121 ? 35.660 -23.255 16.985 1.00 42.38 119 GLU D C 1
ATOM 8489 O O . GLU D 1 121 ? 34.829 -24.143 16.778 1.00 42.30 119 GLU D O 1
ATOM 8495 N N . SER D 1 122 ? 35.391 -21.964 16.841 1.00 41.70 120 SER D N 1
ATOM 8496 C CA . SER D 1 122 ? 34.053 -21.506 16.500 1.00 40.99 120 SER D CA 1
ATOM 8497 C C . SER D 1 122 ? 34.075 -20.422 15.437 1.00 41.30 120 SER D C 1
ATOM 8498 O O . SER D 1 122 ? 35.091 -19.760 15.229 1.00 41.36 120 SER D O 1
ATOM 8501 N N . TYR D 1 123 ? 32.942 -20.277 14.755 1.00 41.19 121 TYR D N 1
ATOM 8502 C CA . TYR D 1 123 ? 32.713 -19.181 13.824 1.00 41.98 121 TYR D CA 1
ATOM 8503 C C . TYR D 1 123 ? 31.282 -18.696 13.990 1.00 40.84 121 TYR D C 1
ATOM 8504 O O . TYR D 1 123 ? 30.338 -19.470 13.827 1.00 39.56 121 TYR D O 1
ATOM 8513 N N . GLU D 1 124 ? 31.130 -17.413 14.300 1.00 40.77 122 GLU D N 1
ATOM 8514 C CA . GLU D 1 124 ? 29.831 -16.859 14.647 1.00 40.74 122 GLU D CA 1
ATOM 8515 C C . GLU D 1 124 ? 29.314 -15.867 13.614 1.00 40.98 122 GLU D C 1
ATOM 8516 O O . GLU D 1 124 ? 30.075 -15.068 13.060 1.00 41.93 122 GLU D O 1
ATOM 8522 N N . ILE D 1 125 ? 28.009 -15.951 13.367 1.00 40.15 123 ILE D N 1
ATOM 8523 C CA . ILE D 1 125 ? 27.322 -15.171 12.346 1.00 40.76 123 ILE D CA 1
ATOM 8524 C C . ILE D 1 125 ? 26.068 -14.564 12.969 1.00 40.21 123 ILE D C 1
ATOM 8525 O O . ILE D 1 125 ? 25.277 -15.275 13.593 1.00 38.34 123 ILE D O 1
ATOM 8530 N N . GLY D 1 126 ? 25.897 -13.254 12.802 1.00 40.04 124 GLY D N 1
ATOM 8531 C CA . GLY D 1 126 ? 24.689 -12.560 13.243 1.00 40.32 124 GLY D CA 1
ATOM 8532 C C . GLY D 1 126 ? 23.823 -12.211 12.050 1.00 41.35 124 GLY D C 1
ATOM 8533 O O . GLY D 1 126 ? 24.105 -12.641 10.930 1.00 41.92 124 GLY D O 1
ATOM 8534 N N . ARG D 1 127 ? 22.767 -11.435 12.279 1.00 41.78 125 ARG D N 1
ATOM 8535 C CA . ARG D 1 127 ? 21.917 -10.983 11.179 1.00 43.89 125 ARG D CA 1
ATOM 8536 C C . ARG D 1 127 ? 22.689 -10.008 10.284 1.00 45.79 125 ARG D C 1
ATOM 8537 O O . ARG D 1 127 ? 23.558 -9.270 10.757 1.00 44.45 125 ARG D O 1
ATOM 8545 N N . GLU D 1 128 ? 22.378 -10.027 8.992 1.00 49.05 126 GLU D N 1
ATOM 8546 C CA . GLU D 1 128 ? 23.118 -9.241 8.001 1.00 52.11 126 GLU D CA 1
ATOM 8547 C C . GLU D 1 128 ? 22.853 -7.742 8.097 1.00 54.25 126 GLU D C 1
ATOM 8548 O O . GLU D 1 128 ? 23.757 -6.935 7.898 1.00 56.09 126 GLU D O 1
ATOM 8554 N N . ASP D 1 129 ? 21.615 -7.376 8.409 1.00 55.79 127 ASP D N 1
ATOM 8555 C CA . ASP D 1 129 ? 21.175 -5.981 8.328 1.00 57.87 127 ASP D CA 1
ATOM 8556 C C . ASP D 1 129 ? 21.395 -5.172 9.616 1.00 57.44 127 ASP D C 1
ATOM 8557 O O . ASP D 1 129 ? 20.597 -4.290 9.934 1.00 57.63 127 ASP D O 1
ATOM 8562 N N . GLU D 1 130 ? 22.474 -5.454 10.347 1.00 57.01 128 GLU D N 1
ATOM 8563 C CA . GLU D 1 130 ? 22.739 -4.749 11.603 1.00 57.07 128 GLU D CA 1
ATOM 8564 C C . GLU D 1 130 ? 23.736 -3.608 11.398 1.00 58.42 128 GLU D C 1
ATOM 8565 O O . GLU D 1 130 ? 24.874 -3.854 10.997 1.00 58.14 128 GLU D O 1
ATOM 8571 N N . PRO D 1 131 ? 23.309 -2.357 11.676 1.00 60.03 129 PRO D N 1
ATOM 8572 C CA . PRO D 1 131 ? 24.168 -1.177 11.519 1.00 61.69 129 PRO D CA 1
ATOM 8573 C C . PRO D 1 131 ? 25.491 -1.267 12.283 1.00 61.51 129 PRO D C 1
ATOM 8574 O O . PRO D 1 131 ? 25.493 -1.481 13.497 1.00 61.53 129 PRO D O 1
ATOM 8578 N N . GLY D 1 132 ? 26.600 -1.121 11.562 1.00 62.11 130 GLY D N 1
ATOM 8579 C CA . GLY D 1 132 ? 27.929 -1.088 12.168 1.00 61.72 130 GLY D CA 1
ATOM 8580 C C . GLY D 1 132 ? 28.429 -2.407 12.735 1.00 60.05 130 GLY D C 1
ATOM 8581 O O . GLY D 1 132 ? 29.445 -2.432 13.430 1.00 60.20 130 GLY D O 1
ATOM 8582 N N . HIS D 1 133 ? 27.725 -3.501 12.441 1.00 58.48 131 HIS D N 1
ATOM 8583 C CA . HIS D 1 133 ? 28.119 -4.833 12.898 1.00 56.78 131 HIS D CA 1
ATOM 8584 C C . HIS D 1 133 ? 27.912 -5.865 11.783 1.00 55.19 131 HIS D C 1
ATOM 8585 O O . HIS D 1 133 ? 27.024 -6.713 11.874 1.00 53.30 131 HIS D O 1
ATOM 8592 N N . PRO D 1 134 ? 28.732 -5.791 10.719 1.00 54.62 132 PRO D N 1
ATOM 8593 C CA . PRO D 1 134 ? 28.612 -6.732 9.609 1.00 53.71 132 PRO D CA 1
ATOM 8594 C C . PRO D 1 134 ? 29.366 -8.033 9.872 1.00 52.18 132 PRO D C 1
ATOM 8595 O O . PRO D 1 134 ? 30.346 -8.043 10.618 1.00 51.70 132 PRO D O 1
ATOM 8599 N N . ASN D 1 135 ? 28.906 -9.119 9.258 1.00 51.18 133 ASN D N 1
ATOM 8600 C CA . ASN D 1 135 ? 29.551 -10.421 9.403 1.00 50.36 133 ASN D CA 1
ATOM 8601 C C . ASN D 1 135 ? 30.829 -10.488 8.567 1.00 51.26 133 ASN D C 1
ATOM 8602 O O . ASN D 1 135 ? 30.798 -10.193 7.371 1.00 51.51 133 ASN D O 1
ATOM 8607 N N . PRO D 1 136 ? 31.959 -10.875 9.188 1.00 51.22 134 PRO D N 1
ATOM 8608 C CA . PRO D 1 136 ? 33.186 -11.032 8.414 1.00 52.35 134 PRO D CA 1
ATOM 8609 C C . PRO D 1 136 ? 33.161 -12.351 7.650 1.00 52.23 134 PRO D C 1
ATOM 8610 O O . PRO D 1 136 ? 33.659 -13.366 8.140 1.00 51.94 134 PRO D O 1
ATOM 8614 N N . TRP D 1 137 ? 32.555 -12.327 6.465 1.00 52.74 135 TRP D N 1
ATOM 8615 C CA . TRP D 1 137 ? 32.443 -13.513 5.620 1.00 52.70 135 TRP D CA 1
ATOM 8616 C C . TRP D 1 137 ? 33.791 -13.851 4.987 1.00 54.49 135 TRP D C 1
ATOM 8617 O O . TRP D 1 137 ? 34.528 -12.949 4.593 1.00 56.48 135 TRP D O 1
ATOM 8628 N N . PRO D 1 138 ? 34.117 -15.150 4.881 1.00 55.23 136 PRO D N 1
ATOM 8629 C CA . PRO D 1 138 ? 35.369 -15.548 4.241 1.00 56.63 136 PRO D CA 1
ATOM 8630 C C . PRO D 1 138 ? 35.281 -15.465 2.718 1.00 58.13 136 PRO D C 1
ATOM 8631 O O . PRO D 1 138 ? 34.181 -15.461 2.161 1.00 56.88 136 PRO D O 1
ATOM 8635 N N . ALA D 1 139 ? 36.435 -15.401 2.059 1.00 60.53 137 ALA D N 1
ATOM 8636 C CA . ALA D 1 139 ? 36.489 -15.303 0.602 1.00 62.70 137 ALA D CA 1
ATOM 8637 C C . ALA D 1 139 ? 35.834 -16.525 -0.043 1.00 64.05 137 ALA D C 1
ATOM 8638 O O . ALA D 1 139 ? 36.196 -17.664 0.257 1.00 63.67 137 ALA D O 1
ATOM 8640 N N . GLU D 1 140 ? 34.862 -16.273 -0.917 1.00 66.01 138 GLU D N 1
ATOM 8641 C CA . GLU D 1 140 ? 34.112 -17.334 -1.584 1.00 67.40 138 GLU D CA 1
ATOM 8642 C C . GLU D 1 140 ? 34.929 -17.924 -2.731 1.00 69.75 138 GLU D C 1
ATOM 8643 O O . GLU D 1 140 ? 34.924 -17.395 -3.844 1.00 70.27 138 GLU D O 1
ATOM 8649 N N . GLN D 1 141 ? 35.633 -19.017 -2.448 1.00 71.32 139 GLN D N 1
ATOM 8650 C CA . GLN D 1 141 ? 36.432 -19.709 -3.461 1.00 73.85 139 GLN D CA 1
ATOM 8651 C C . GLN D 1 141 ? 36.678 -21.162 -3.057 1.00 74.32 139 GLN D C 1
ATOM 8652 O O . GLN D 1 141 ? 36.480 -21.534 -1.897 1.00 73.20 139 GLN D O 1
ATOM 8658 N N . ASP D 1 142 ? 37.106 -21.971 -4.025 1.00 75.81 140 ASP D N 1
ATOM 8659 C CA . ASP D 1 142 ? 37.295 -23.412 -3.828 1.00 76.21 140 ASP D CA 1
ATOM 8660 C C . ASP D 1 142 ? 36.006 -23.926 -3.162 1.00 74.46 140 ASP D C 1
ATOM 8661 O O . ASP D 1 142 ? 34.912 -23.618 -3.638 1.00 74.24 140 ASP D O 1
ATOM 8666 N N . ASP D 1 143 ? 36.120 -24.679 -2.066 1.00 73.41 141 ASP D N 1
ATOM 8667 C CA . ASP D 1 143 ? 34.959 -25.336 -1.451 1.00 71.73 141 ASP D CA 1
ATOM 8668 C C . ASP D 1 143 ? 34.032 -24.386 -0.678 1.00 69.29 141 ASP D C 1
ATOM 8669 O O . ASP D 1 143 ? 32.994 -24.817 -0.174 1.00 68.79 141 ASP D O 1
ATOM 8674 N N . LEU D 1 144 ? 34.385 -23.103 -0.603 1.00 67.84 142 LEU D N 1
ATOM 8675 C CA . LEU D 1 144 ? 33.600 -22.123 0.161 1.00 65.19 142 LEU D CA 1
ATOM 8676 C C . LEU D 1 144 ? 32.552 -21.359 -0.656 1.00 63.57 142 LEU D C 1
ATOM 8677 O O . LEU D 1 144 ? 31.852 -20.505 -0.109 1.00 61.84 142 LEU D O 1
ATOM 8682 N N . VAL D 1 145 ? 32.435 -21.658 -1.949 1.00 62.96 143 VAL D N 1
ATOM 8683 C CA . VAL D 1 145 ? 31.389 -21.050 -2.773 1.00 61.79 143 VAL D CA 1
ATOM 8684 C C . VAL D 1 145 ? 30.031 -21.550 -2.280 1.00 59.50 143 VAL D C 1
ATOM 8685 O O . VAL D 1 145 ? 29.786 -22.756 -2.242 1.00 59.43 143 VAL D O 1
ATOM 8689 N N . GLY D 1 146 ? 29.163 -20.616 -1.898 1.00 57.17 144 GLY D N 1
ATOM 8690 C CA . GLY D 1 146 ? 27.851 -20.947 -1.343 1.00 55.42 144 GLY D CA 1
ATOM 8691 C C . GLY D 1 146 ? 27.804 -20.939 0.178 1.00 52.72 144 GLY D C 1
ATOM 8692 O O . GLY D 1 146 ? 26.766 -21.238 0.765 1.00 51.46 144 GLY D O 1
ATOM 8693 N N . PHE D 1 147 ? 28.919 -20.595 0.820 1.00 51.39 145 PHE D N 1
ATOM 8694 C CA . PHE D 1 147 ? 28.988 -20.547 2.283 1.00 49.54 145 PHE D CA 1
ATOM 8695 C C . PHE D 1 147 ? 28.009 -19.512 2.835 1.00 48.08 145 PHE D C 1
ATOM 8696 O O . PHE D 1 147 ? 27.201 -19.831 3.706 1.00 46.04 145 PHE D O 1
ATOM 8704 N N . LYS D 1 148 ? 28.075 -18.286 2.313 1.00 47.72 146 LYS D N 1
ATOM 8705 C CA . LYS D 1 148 ? 27.218 -17.196 2.786 1.00 47.05 146 LYS D CA 1
ATOM 8706 C C . LYS D 1 148 ? 25.737 -17.521 2.619 1.00 46.13 146 LYS D C 1
ATOM 8707 O O . LYS D 1 148 ? 24.972 -17.440 3.579 1.00 44.47 146 LYS D O 1
ATOM 8713 N N . SER D 1 149 ? 25.336 -17.875 1.401 1.00 46.16 147 SER D N 1
ATOM 8714 C CA . SER D 1 149 ? 23.924 -18.145 1.113 1.00 46.09 147 SER D CA 1
ATOM 8715 C C . SER D 1 149 ? 23.383 -19.343 1.906 1.00 44.56 147 SER D C 1
ATOM 8716 O O . SER D 1 149 ? 22.213 -19.351 2.293 1.00 44.15 147 SER D O 1
ATOM 8719 N N . THR D 1 150 ? 24.235 -20.337 2.150 1.00 43.44 148 THR D N 1
ATOM 8720 C CA . THR D 1 150 ? 23.864 -21.505 2.954 1.00 42.48 148 THR D CA 1
ATOM 8721 C C . THR D 1 150 ? 23.654 -21.112 4.423 1.00 40.92 148 THR D C 1
ATOM 8722 O O . THR D 1 150 ? 22.625 -21.432 5.018 1.00 39.29 148 THR D O 1
ATOM 8726 N N . MET D 1 151 ? 24.631 -20.417 4.995 1.00 40.66 149 MET D N 1
ATOM 8727 C CA . MET D 1 151 ? 24.549 -19.997 6.392 1.00 40.21 149 MET D CA 1
ATOM 8728 C C . MET D 1 151 ? 23.443 -18.961 6.621 1.00 39.65 149 MET D C 1
ATOM 8729 O O . MET D 1 151 ? 22.733 -19.032 7.621 1.00 38.72 149 MET D O 1
ATOM 8734 N N . ASN D 1 152 ? 23.282 -18.016 5.696 1.00 40.58 150 ASN D N 1
ATOM 8735 C CA . ASN D 1 152 ? 22.173 -17.059 5.783 1.00 40.59 150 ASN D CA 1
ATOM 8736 C C . ASN D 1 152 ? 20.809 -17.743 5.733 1.00 40.40 150 ASN D C 1
ATOM 8737 O O . ASN D 1 152 ? 19.898 -17.365 6.468 1.00 39.02 150 ASN D O 1
ATOM 8742 N N . ASN D 1 153 ? 20.667 -18.740 4.860 1.00 41.14 151 ASN D N 1
ATOM 8743 C CA . ASN D 1 153 ? 19.429 -19.509 4.784 1.00 41.37 151 ASN D CA 1
ATOM 8744 C C . ASN D 1 153 ? 19.156 -20.221 6.109 1.00 39.81 151 ASN D C 1
ATOM 8745 O O . ASN D 1 153 ? 18.047 -20.152 6.633 1.00 39.13 151 ASN D O 1
ATOM 8750 N N . PHE D 1 154 ? 20.176 -20.884 6.651 1.00 38.52 152 PHE D N 1
ATOM 8751 C CA . PHE D 1 154 ? 20.044 -21.593 7.924 1.00 37.46 152 PHE D CA 1
ATOM 8752 C C . PHE D 1 154 ? 19.710 -20.641 9.075 1.00 36.29 152 PHE D C 1
ATOM 8753 O O . PHE D 1 154 ? 18.866 -20.955 9.915 1.00 35.56 152 PHE D O 1
ATOM 8761 N N . PHE D 1 155 ? 20.366 -19.481 9.099 1.00 36.03 153 PHE D N 1
ATOM 8762 C CA . PHE D 1 155 ? 20.097 -18.450 10.104 1.00 35.54 153 PHE D CA 1
ATOM 8763 C C . PHE D 1 155 ? 18.613 -18.099 10.136 1.00 36.01 153 PHE D C 1
ATOM 8764 O O . PHE D 1 155 ? 18.009 -18.029 11.205 1.00 35.54 153 PHE D O 1
ATOM 8772 N N . ASP D 1 156 ? 18.030 -17.891 8.959 1.00 37.25 154 ASP D N 1
ATOM 8773 C CA . ASP D 1 156 ? 16.625 -17.498 8.853 1.00 37.75 154 ASP D CA 1
ATOM 8774 C C . ASP D 1 156 ? 15.645 -18.632 9.156 1.00 36.75 154 ASP D C 1
ATOM 8775 O O . ASP D 1 156 ? 14.528 -18.376 9.605 1.00 36.41 154 ASP D O 1
ATOM 8780 N N . GLN D 1 157 ? 16.046 -19.876 8.910 1.00 36.51 155 GLN D N 1
ATOM 8781 C CA . GLN D 1 157 ? 15.212 -21.024 9.286 1.00 36.28 155 GLN D CA 1
ATOM 8782 C C . GLN D 1 157 ? 15.204 -21.218 10.808 1.00 34.62 155 GLN D C 1
ATOM 8783 O O . GLN D 1 157 ? 14.167 -21.538 11.397 1.00 34.77 155 GLN D O 1
ATOM 8789 N N . CYS D 1 158 ? 16.354 -21.015 11.441 1.00 32.80 156 CYS D N 1
ATOM 8790 C CA . CYS D 1 158 ? 16.441 -21.050 12.902 1.00 31.45 156 CYS D CA 1
ATOM 8791 C C . CYS D 1 158 ? 15.705 -19.874 13.546 1.00 30.80 156 CYS D C 1
ATOM 8792 O O . CYS D 1 158 ? 15.110 -20.017 14.614 1.00 30.01 156 CYS D O 1
ATOM 8795 N N . LYS D 1 159 ? 15.765 -18.715 12.893 1.00 30.58 157 LYS D N 1
ATOM 8796 C CA . LYS D 1 159 ? 15.036 -17.527 13.329 1.00 30.48 157 LYS D CA 1
ATOM 8797 C C . LYS D 1 159 ? 13.544 -17.826 13.446 1.00 30.33 157 LYS D C 1
ATOM 8798 O O . LYS D 1 159 ? 12.910 -17.468 14.437 1.00 29.99 157 LYS D O 1
ATOM 8804 N N . ALA D 1 160 ? 12.997 -18.489 12.431 1.00 31.03 158 ALA D N 1
ATOM 8805 C CA . ALA D 1 160 ? 11.574 -18.839 12.394 1.00 31.14 158 ALA D CA 1
ATOM 8806 C C . ALA D 1 160 ? 11.223 -19.902 13.432 1.00 30.58 158 ALA D C 1
ATOM 8807 O O . ALA D 1 160 ? 10.137 -19.869 14.022 1.00 30.21 158 ALA D O 1
ATOM 8809 N N . LEU D 1 161 ? 12.133 -20.847 13.646 1.00 30.15 159 LEU D N 1
ATOM 8810 C CA . LEU D 1 161 ? 11.935 -21.881 14.660 1.00 30.09 159 LEU D CA 1
ATOM 8811 C C . LEU D 1 161 ? 11.877 -21.255 16.055 1.00 29.10 159 LEU D C 1
ATOM 8812 O O . LEU D 1 161 ? 11.005 -21.588 16.852 1.00 29.66 159 LEU D O 1
ATOM 8817 N N . HIS D 1 162 ? 12.799 -20.336 16.332 1.00 28.45 160 HIS D N 1
ATOM 8818 C CA . HIS D 1 162 ? 12.802 -19.591 17.593 1.00 27.81 160 HIS D CA 1
ATOM 8819 C C . HIS D 1 162 ? 11.433 -18.989 17.903 1.00 28.08 160 HIS D C 1
ATOM 8820 O O . HIS D 1 162 ? 10.925 -19.136 19.007 1.00 27.46 160 HIS D O 1
ATOM 8827 N N . ILE D 1 163 ? 10.851 -18.314 16.916 1.00 28.95 161 ILE D N 1
ATOM 8828 C CA . ILE D 1 163 ? 9.545 -17.674 17.065 1.00 29.49 161 ILE D CA 1
ATOM 8829 C C . ILE D 1 163 ? 8.461 -18.693 17.425 1.00 29.46 161 ILE D C 1
ATOM 8830 O O . ILE D 1 163 ? 7.629 -18.430 18.288 1.00 29.00 161 ILE D O 1
ATOM 8835 N N . GLU D 1 164 ? 8.485 -19.855 16.776 1.00 29.89 162 GLU D N 1
ATOM 8836 C CA . GLU D 1 164 ? 7.506 -20.911 17.051 1.00 30.29 162 GLU D CA 1
ATOM 8837 C C . GLU D 1 164 ? 7.683 -21.560 18.428 1.00 28.96 162 GLU D C 1
ATOM 8838 O O . GLU D 1 164 ? 6.695 -21.940 19.055 1.00 28.89 162 GLU D O 1
ATOM 8844 N N . VAL D 1 165 ? 8.927 -21.696 18.889 1.00 27.85 163 VAL D N 1
ATOM 8845 C CA . VAL D 1 165 ? 9.196 -22.248 20.224 1.00 27.17 163 VAL D CA 1
ATOM 8846 C C . VAL D 1 165 ? 8.678 -21.308 21.317 1.00 26.40 163 VAL D C 1
ATOM 8847 O O . VAL D 1 165 ? 8.137 -21.766 22.323 1.00 25.66 163 VAL D O 1
ATOM 8851 N N . MET D 1 166 ? 8.843 -20.002 21.123 1.00 26.00 164 MET D N 1
ATOM 8852 C CA . MET D 1 166 ? 8.330 -19.033 22.089 1.00 25.72 164 MET D CA 1
ATOM 8853 C C . MET D 1 166 ? 6.803 -19.026 22.092 1.00 26.32 164 MET D C 1
ATOM 8854 O O . MET D 1 166 ? 6.186 -18.856 23.143 1.00 26.11 164 MET D O 1
ATOM 8859 N N . ARG D 1 167 ? 6.195 -19.223 20.921 1.00 27.10 165 ARG D N 1
ATOM 8860 C CA . ARG D 1 167 ? 4.745 -19.377 20.836 1.00 27.88 165 ARG D CA 1
ATOM 8861 C C . ARG D 1 167 ? 4.283 -20.614 21.603 1.00 26.98 165 ARG D C 1
ATOM 8862 O O . ARG D 1 167 ? 3.262 -20.574 22.279 1.00 26.71 165 ARG D O 1
ATOM 8870 N N . ALA D 1 168 ? 5.043 -21.702 21.509 1.00 26.45 166 ALA D N 1
ATOM 8871 C CA . ALA D 1 168 ? 4.732 -22.918 22.274 1.00 26.38 166 ALA D CA 1
ATOM 8872 C C . ALA D 1 168 ? 4.811 -22.658 23.782 1.00 25.48 166 ALA D C 1
ATOM 8873 O O . ALA D 1 168 ? 3.968 -23.129 24.549 1.00 25.96 166 ALA D O 1
ATOM 8875 N N . ILE D 1 169 ? 5.821 -21.905 24.203 1.00 24.44 167 ILE D N 1
ATOM 8876 C CA . ILE D 1 169 ? 5.944 -21.521 25.609 1.00 23.80 167 ILE D CA 1
ATOM 8877 C C . ILE D 1 169 ? 4.739 -20.676 26.033 1.00 24.00 167 ILE D C 1
ATOM 8878 O O . ILE D 1 169 ? 4.153 -20.911 27.087 1.00 23.84 167 ILE D O 1
ATOM 8883 N N . ALA D 1 170 ? 4.367 -19.709 25.197 1.00 24.29 168 ALA D N 1
ATOM 8884 C CA . ALA D 1 170 ? 3.212 -18.856 25.466 1.00 24.87 168 ALA D CA 1
ATOM 8885 C C . ALA D 1 170 ? 1.928 -19.674 25.559 1.00 25.55 168 ALA D C 1
ATOM 8886 O O . ALA D 1 170 ? 1.157 -19.522 26.505 1.00 25.83 168 ALA D O 1
ATOM 8888 N N . VAL D 1 171 ? 1.705 -20.542 24.577 1.00 25.99 169 VAL D N 1
ATOM 8889 C CA . VAL D 1 171 ? 0.528 -21.410 24.574 1.00 26.86 169 VAL D CA 1
ATOM 8890 C C . VAL D 1 171 ? 0.534 -22.297 25.819 1.00 26.51 169 VAL D C 1
ATOM 8891 O O . VAL D 1 171 ? -0.472 -22.403 26.514 1.00 26.31 169 VAL D O 1
ATOM 8895 N N . GLY D 1 172 ? 1.679 -22.909 26.109 1.00 25.85 170 GLY D N 1
ATOM 8896 C CA . GLY D 1 172 ? 1.831 -23.717 27.319 1.00 25.86 170 GLY D CA 1
ATOM 8897 C C . GLY D 1 172 ? 1.529 -22.941 28.592 1.00 26.03 170 GLY D C 1
ATOM 8898 O O . GLY D 1 172 ? 0.966 -23.488 29.530 1.00 26.63 170 GLY D O 1
ATOM 8899 N N . MET D 1 173 ? 1.900 -21.663 28.620 1.00 26.29 171 MET D N 1
ATOM 8900 C CA . MET D 1 173 ? 1.638 -20.799 29.780 1.00 26.77 171 MET D CA 1
ATOM 8901 C C . MET D 1 173 ? 0.178 -20.368 29.889 1.00 27.83 171 MET D C 1
ATOM 8902 O O . MET D 1 173 ? -0.265 -19.936 30.953 1.00 27.62 171 MET D O 1
ATOM 8907 N N . GLY D 1 174 ? -0.564 -20.466 28.790 1.00 28.97 172 GLY D N 1
ATOM 8908 C CA . GLY D 1 174 ? -1.960 -20.038 28.775 1.00 30.31 172 GLY D CA 1
ATOM 8909 C C . GLY D 1 174 ? -2.101 -18.537 28.605 1.00 30.96 172 GLY D C 1
ATOM 8910 O O . GLY D 1 174 ? -3.154 -17.974 28.891 1.00 31.52 172 GLY D O 1
ATOM 8911 N N . ILE D 1 175 ? -1.036 -17.886 28.142 1.00 31.48 173 ILE D N 1
ATOM 8912 C CA . ILE D 1 175 ? -1.089 -16.465 27.788 1.00 32.48 173 ILE D CA 1
ATOM 8913 C C . ILE D 1 175 ? -1.322 -16.356 26.283 1.00 33.74 173 ILE D C 1
ATOM 8914 O O . ILE D 1 175 ? -1.390 -17.373 25.587 1.00 33.86 173 ILE D O 1
ATOM 8919 N N . ASP D 1 176 ? -1.452 -15.129 25.786 1.00 34.55 174 ASP D N 1
ATOM 8920 C CA . ASP D 1 176 ? -1.606 -14.898 24.355 1.00 35.77 174 ASP D CA 1
ATOM 8921 C C . ASP D 1 176 ? -0.497 -15.604 23.580 1.00 34.37 174 ASP D C 1
ATOM 8922 O O . ASP D 1 176 ? 0.684 -15.410 23.873 1.00 32.54 174 ASP D O 1
ATOM 8927 N N . ALA D 1 177 ? -0.884 -16.408 22.591 1.00 34.01 175 ALA D N 1
ATOM 8928 C CA . ALA D 1 177 ? 0.065 -17.216 21.817 1.00 33.89 175 ALA D CA 1
ATOM 8929 C C . ALA D 1 177 ? 1.183 -16.392 21.171 1.00 33.53 175 ALA D C 1
ATOM 8930 O O . ALA D 1 177 ? 2.303 -16.879 21.011 1.00 33.29 175 ALA D O 1
ATOM 8932 N N . ASN D 1 178 ? 0.877 -15.148 20.814 1.00 33.86 176 ASN D N 1
ATOM 8933 C CA . ASN D 1 178 ? 1.833 -14.262 20.156 1.00 33.89 176 ASN D CA 1
ATOM 8934 C C . ASN D 1 178 ? 2.552 -13.306 21.107 1.00 32.15 176 ASN D C 1
ATOM 8935 O O . ASN D 1 178 ? 3.250 -12.398 20.657 1.00 31.90 176 ASN D O 1
ATOM 8940 N N . TYR D 1 179 ? 2.406 -13.521 22.413 1.00 30.81 177 TYR D N 1
ATOM 8941 C CA . TYR D 1 179 ? 2.989 -12.631 23.417 1.00 29.86 177 TYR D CA 1
ATOM 8942 C C . TYR D 1 179 ? 4.439 -12.229 23.136 1.00 29.26 177 TYR D C 1
ATOM 8943 O O . TYR D 1 179 ? 4.790 -11.058 23.271 1.00 28.98 177 TYR D O 1
ATOM 8952 N N . PHE D 1 180 ? 5.277 -13.192 22.755 1.00 28.51 178 PHE D N 1
ATOM 8953 C CA . PHE D 1 180 ? 6.717 -12.941 22.603 1.00 28.25 178 PHE D CA 1
ATOM 8954 C C . PHE D 1 180 ? 7.131 -12.335 21.260 1.00 29.13 178 PHE D C 1
ATOM 8955 O O . PHE D 1 180 ? 8.271 -11.892 21.114 1.00 28.71 178 PHE D O 1
ATOM 8963 N N . ASP D 1 181 ? 6.219 -12.313 20.290 1.00 30.39 179 ASP D N 1
ATOM 8964 C CA . ASP D 1 181 ? 6.523 -11.827 18.936 1.00 31.98 179 ASP D CA 1
ATOM 8965 C C . ASP D 1 181 ? 7.174 -10.444 18.942 1.00 31.96 179 ASP D C 1
ATOM 8966 O O . ASP D 1 181 ? 8.216 -10.245 18.320 1.00 32.21 179 ASP D O 1
ATOM 8971 N N . SER D 1 182 ? 6.573 -9.506 19.666 1.00 32.14 180 SER D N 1
ATOM 8972 C CA . SER D 1 182 ? 7.085 -8.132 19.725 1.00 32.79 180 SER D CA 1
ATOM 8973 C C . SER D 1 182 ? 8.404 -8.016 20.499 1.00 31.79 180 SER D C 1
ATOM 8974 O O . SER D 1 182 ? 9.119 -7.027 20.352 1.00 31.60 180 SER D O 1
ATOM 8977 N N . PHE D 1 183 ? 8.717 -9.019 21.321 1.00 30.77 181 PHE D N 1
ATOM 8978 C CA . PHE D 1 183 ? 9.974 -9.050 22.075 1.00 30.29 181 PHE D CA 1
ATOM 8979 C C . PHE D 1 183 ? 11.136 -9.674 21.303 1.00 30.39 181 PHE D C 1
ATOM 8980 O O . PHE D 1 183 ? 12.294 -9.450 21.659 1.00 29.70 181 PHE D O 1
ATOM 8988 N N . VAL D 1 184 ? 10.837 -10.464 20.270 1.00 31.01 182 VAL D N 1
ATOM 8989 C CA . VAL D 1 184 ? 11.875 -11.211 19.548 1.00 31.56 182 VAL D CA 1
ATOM 8990 C C . VAL D 1 184 ? 11.921 -10.979 18.027 1.00 33.12 182 VAL D C 1
ATOM 8991 O O . VAL D 1 184 ? 12.783 -11.543 17.357 1.00 33.80 182 VAL D O 1
ATOM 8995 N N . ASP D 1 185 ? 11.040 -10.133 17.491 1.00 34.69 183 ASP D N 1
ATOM 8996 C CA . ASP D 1 185 ? 10.896 -9.987 16.025 1.00 36.08 183 ASP D CA 1
ATOM 8997 C C . ASP D 1 185 ? 12.110 -9.435 15.256 1.00 36.01 183 ASP D C 1
ATOM 8998 O O . ASP D 1 185 ? 12.201 -9.626 14.047 1.00 36.86 183 ASP D O 1
ATOM 9003 N N . VAL D 1 186 ? 13.026 -8.748 15.936 1.00 35.36 184 VAL D N 1
ATOM 9004 C CA . VAL D 1 186 ? 14.226 -8.209 15.275 1.00 35.06 184 VAL D CA 1
ATOM 9005 C C . VAL D 1 186 ? 15.173 -9.334 14.848 1.00 34.46 184 VAL D C 1
ATOM 9006 O O . VAL D 1 186 ? 15.842 -9.232 13.821 1.00 34.72 184 VAL D O 1
ATOM 9010 N N . GLY D 1 187 ? 15.227 -10.403 15.636 1.00 32.93 185 GLY D N 1
ATOM 9011 C CA . GLY D 1 187 ? 16.088 -11.537 15.331 1.00 32.36 185 GLY D CA 1
ATOM 9012 C C . GLY D 1 187 ? 17.538 -11.270 15.684 1.00 31.65 185 GLY D C 1
ATOM 9013 O O . GLY D 1 187 ? 18.438 -11.584 14.902 1.00 31.41 185 GLY D O 1
ATOM 9014 N N . ASP D 1 188 ? 17.766 -10.697 16.867 1.00 31.06 186 ASP D N 1
ATOM 9015 C CA . ASP D 1 188 ? 19.118 -10.406 17.348 1.00 30.67 186 ASP D CA 1
ATOM 9016 C C . ASP D 1 188 ? 19.782 -11.694 17.838 1.00 29.80 186 ASP D C 1
ATOM 9017 O O . ASP D 1 188 ? 20.136 -11.824 19.009 1.00 30.16 186 ASP D O 1
ATOM 9022 N N . ASN D 1 189 ? 19.962 -12.634 16.914 1.00 29.89 187 ASN D N 1
ATOM 9023 C CA . ASN D 1 189 ? 20.432 -13.977 17.226 1.00 29.21 187 ASN D CA 1
ATOM 9024 C C . ASN D 1 189 ? 21.830 -14.208 16.689 1.00 29.63 187 ASN D C 1
ATOM 9025 O O . ASN D 1 189 ? 22.291 -13.479 15.810 1.00 30.20 187 ASN D O 1
ATOM 9030 N N . ILE D 1 190 ? 22.504 -15.220 17.222 1.00 29.31 188 ILE D N 1
ATOM 9031 C CA . ILE D 1 190 ? 23.864 -15.560 16.788 1.00 30.17 188 ILE D CA 1
ATOM 9032 C C . ILE D 1 190 ? 23.939 -17.037 16.399 1.00 30.10 188 ILE D C 1
ATOM 9033 O O . ILE D 1 190 ? 23.658 -17.927 17.210 1.00 29.18 188 ILE D O 1
ATOM 9038 N N . LEU D 1 191 ? 24.306 -17.282 15.145 1.00 30.95 189 LEU D N 1
ATOM 9039 C CA . LEU D 1 191 ? 24.557 -18.629 14.651 1.00 31.45 189 LEU D CA 1
ATOM 9040 C C . LEU D 1 191 ? 26.024 -18.950 14.882 1.00 32.31 189 LEU D C 1
ATOM 9041 O O . LEU D 1 191 ? 26.900 -18.345 14.257 1.00 32.67 189 LEU D O 1
ATOM 9046 N N . ARG D 1 192 ? 26.281 -19.897 15.782 1.00 32.09 190 ARG D N 1
ATOM 9047 C CA . ARG D 1 192 ? 27.637 -20.313 16.116 1.00 33.01 190 ARG D CA 1
ATOM 9048 C C . ARG D 1 192 ? 27.948 -21.677 15.510 1.00 33.28 190 ARG D C 1
ATOM 9049 O O . ARG D 1 192 ? 27.349 -22.687 15.889 1.00 32.28 190 ARG D O 1
ATOM 9057 N N . LEU D 1 193 ? 28.887 -21.698 14.567 1.00 34.43 191 LEU D N 1
ATOM 9058 C CA . LEU D 1 193 ? 29.412 -22.949 14.032 1.00 35.30 191 LEU D CA 1
ATOM 9059 C C . LEU D 1 193 ? 30.506 -23.432 14.973 1.00 35.51 191 LEU D C 1
ATOM 9060 O O . LEU D 1 193 ? 31.398 -22.663 15.324 1.00 35.51 191 LEU D O 1
ATOM 9065 N N . LEU D 1 194 ? 30.427 -24.696 15.386 1.00 35.83 192 LEU D N 1
ATOM 9066 C CA . LEU D 1 194 ? 31.409 -25.281 16.301 1.00 36.48 192 LEU D CA 1
ATOM 9067 C C . LEU D 1 194 ? 32.102 -26.487 15.676 1.00 37.62 192 LEU D C 1
ATOM 9068 O O . LEU D 1 194 ? 31.463 -27.328 15.040 1.00 38.21 192 LEU D O 1
ATOM 9073 N N . HIS D 1 195 ? 33.418 -26.549 15.858 1.00 38.32 193 HIS D N 1
ATOM 9074 C CA . HIS D 1 195 ? 34.217 -27.697 15.449 1.00 39.82 193 HIS D CA 1
ATOM 9075 C C . HIS D 1 195 ? 35.128 -28.083 16.602 1.00 39.65 193 HIS D C 1
ATOM 9076 O O . HIS D 1 195 ? 35.916 -27.266 17.079 1.00 40.42 193 HIS D O 1
ATOM 9083 N N . TYR D 1 196 ? 34.991 -29.322 17.061 1.00 39.53 194 TYR D N 1
ATOM 9084 C CA . TYR D 1 196 ? 35.873 -29.881 18.072 1.00 40.32 194 TYR D CA 1
ATOM 9085 C C . TYR D 1 196 ? 36.814 -30.857 17.355 1.00 42.23 194 TYR D C 1
ATOM 9086 O O . TYR D 1 196 ? 36.387 -31.939 16.946 1.00 42.46 194 TYR D O 1
ATOM 9095 N N . PRO D 1 197 ? 38.095 -30.474 17.170 1.00 44.06 195 PRO D N 1
ATOM 9096 C CA . PRO D 1 197 ? 38.976 -31.326 16.359 1.00 46.27 195 PRO D CA 1
ATOM 9097 C C . PRO D 1 197 ? 39.187 -32.724 16.938 1.00 47.35 195 PRO D C 1
ATOM 9098 O O . PRO D 1 197 ? 38.979 -32.939 18.133 1.00 46.41 195 PRO D O 1
ATOM 9102 N N . ALA D 1 198 ? 39.593 -33.663 16.089 1.00 49.55 196 ALA D N 1
ATOM 9103 C CA . ALA D 1 198 ? 39.923 -35.012 16.543 1.00 51.30 196 ALA D CA 1
ATOM 9104 C C . ALA D 1 198 ? 40.952 -34.939 17.673 1.00 52.47 196 ALA D C 1
ATOM 9105 O O . ALA D 1 198 ? 41.855 -34.101 17.646 1.00 52.24 196 ALA D O 1
ATOM 9107 N N . VAL D 1 199 ? 40.794 -35.803 18.672 1.00 54.06 197 VAL D N 1
ATOM 9108 C CA . VAL D 1 199 ? 41.654 -35.785 19.854 1.00 55.86 197 VAL D CA 1
ATOM 9109 C C . VAL D 1 199 ? 41.816 -37.202 20.409 1.00 58.37 197 VAL D C 1
ATOM 9110 O O . VAL D 1 199 ? 40.896 -38.020 20.321 1.00 57.77 197 VAL D O 1
ATOM 9114 N N . LYS D 1 200 ? 42.991 -37.484 20.968 1.00 61.38 198 LYS D N 1
ATOM 9115 C CA . LYS D 1 200 ? 43.290 -38.805 21.529 1.00 63.99 198 LYS D CA 1
ATOM 9116 C C . LYS D 1 200 ? 42.776 -38.943 22.961 1.00 64.24 198 LYS D C 1
ATOM 9117 O O . LYS D 1 200 ? 42.718 -37.965 23.704 1.00 63.10 198 LYS D O 1
ATOM 9123 N N . SER D 1 201 ? 42.410 -40.167 23.338 1.00 66.77 199 SER D N 1
ATOM 9124 C CA . SER D 1 201 ? 41.935 -40.460 24.695 1.00 67.73 199 SER D CA 1
ATOM 9125 C C . SER D 1 201 ? 43.016 -40.219 25.749 1.00 69.61 199 SER D C 1
ATOM 9126 O O . SER D 1 201 ? 42.714 -39.816 26.875 1.00 68.38 199 SER D O 1
ATOM 9129 N N . GLU D 1 202 ? 44.271 -40.469 25.374 1.00 73.16 200 GLU D N 1
ATOM 9130 C CA . GLU D 1 202 ? 45.427 -40.182 26.234 1.00 75.39 200 GLU D CA 1
ATOM 9131 C C . GLU D 1 202 ? 45.505 -38.714 26.669 1.00 75.28 200 GLU D C 1
ATOM 9132 O O . GLU D 1 202 ? 46.043 -38.414 27.735 1.00 75.45 200 GLU D O 1
ATOM 9138 N N . VAL D 1 203 ? 44.973 -37.813 25.843 1.00 75.37 201 VAL D N 1
ATOM 9139 C CA . VAL D 1 203 ? 44.998 -36.372 26.125 1.00 75.48 201 VAL D CA 1
ATOM 9140 C C . VAL D 1 203 ? 44.314 -36.044 27.452 1.00 75.85 201 VAL D C 1
ATOM 9141 O O . VAL D 1 203 ? 44.789 -35.195 28.208 1.00 76.63 201 VAL D O 1
ATOM 9145 N N . PHE D 1 204 ? 43.209 -36.730 27.734 1.00 76.79 202 PHE D N 1
ATOM 9146 C CA . PHE D 1 204 ? 42.421 -36.467 28.940 1.00 76.38 202 PHE D CA 1
ATOM 9147 C C . PHE D 1 204 ? 43.011 -37.131 30.193 1.00 77.93 202 PHE D C 1
ATOM 9148 O O . PHE D 1 204 ? 42.400 -37.097 31.262 1.00 77.31 202 PHE D O 1
ATOM 9156 N N . LYS D 1 205 ? 44.195 -37.730 30.053 1.00 80.61 203 LYS D N 1
ATOM 9157 C CA . LYS D 1 205 ? 44.944 -38.298 31.178 1.00 82.46 203 LYS D CA 1
ATOM 9158 C C . LYS D 1 205 ? 46.214 -37.497 31.486 1.00 84.44 203 LYS D C 1
ATOM 9159 O O . LYS D 1 205 ? 46.606 -37.386 32.648 1.00 84.81 203 LYS D O 1
ATOM 9165 N N . ILE D 1 206 ? 46.852 -36.951 30.450 1.00 86.29 204 ILE D N 1
ATOM 9166 C CA . ILE D 1 206 ? 48.042 -36.105 30.613 1.00 88.57 204 ILE D CA 1
ATOM 9167 C C . ILE D 1 206 ? 47.645 -34.853 31.388 1.00 88.25 204 ILE D C 1
ATOM 9168 O O . ILE D 1 206 ? 48.263 -34.507 32.397 1.00 89.43 204 ILE D O 1
ATOM 9173 N N . ASN D 1 207 ? 46.606 -34.184 30.897 1.00 87.20 205 ASN D N 1
ATOM 9174 C CA . ASN D 1 207 ? 45.968 -33.082 31.613 1.00 85.56 205 ASN D CA 1
ATOM 9175 C C . ASN D 1 207 ? 44.474 -33.371 31.773 1.00 82.26 205 ASN D C 1
ATOM 9176 O O . ASN D 1 207 ? 43.671 -32.958 30.940 1.00 80.96 205 ASN D O 1
ATOM 9181 N N . PRO D 1 208 ? 44.103 -34.113 32.835 1.00 80.26 206 PRO D N 1
ATOM 9182 C CA . PRO D 1 208 ? 42.688 -34.314 33.131 1.00 77.68 206 PRO D CA 1
ATOM 9183 C C . PRO D 1 208 ? 42.083 -33.030 33.691 1.00 74.08 206 PRO D C 1
ATOM 9184 O O . PRO D 1 208 ? 42.807 -32.179 34.214 1.00 75.27 206 PRO D O 1
ATOM 9188 N N . GLY D 1 209 ? 40.765 -32.901 33.579 1.00 69.28 207 GLY D N 1
ATOM 9189 C CA . GLY D 1 209 ? 40.102 -31.610 33.746 1.00 65.46 207 GLY D CA 1
ATOM 9190 C C . GLY D 1 209 ? 39.991 -30.912 32.400 1.00 62.67 207 GLY D C 1
ATOM 9191 O O . GLY D 1 209 ? 39.323 -29.884 32.279 1.00 60.70 207 GLY D O 1
ATOM 9192 N N . GLN D 1 210 ? 40.659 -31.474 31.390 1.00 60.58 208 GLN D N 1
ATOM 9193 C CA . GLN D 1 210 ? 40.536 -31.025 30.009 1.00 58.18 208 GLN D CA 1
ATOM 9194 C C . GLN D 1 210 ? 39.170 -31.440 29.485 1.00 53.99 208 GLN D C 1
ATOM 9195 O O . GLN D 1 210 ? 38.728 -32.571 29.700 1.00 52.98 208 GLN D O 1
ATOM 9201 N N . VAL D 1 211 ? 38.510 -30.513 28.802 1.00 50.08 209 VAL D N 1
ATOM 9202 C CA . VAL D 1 211 ? 37.199 -30.760 28.219 1.00 46.96 209 VAL D CA 1
ATOM 9203 C C . VAL D 1 211 ? 37.137 -30.150 26.823 1.00 45.03 209 VAL D C 1
ATOM 9204 O O . VAL D 1 211 ? 38.016 -29.374 26.435 1.00 45.60 209 VAL D O 1
ATOM 9208 N N . ARG D 1 212 ? 36.100 -30.512 26.073 1.00 41.54 210 ARG D N 1
ATOM 9209 C CA . ARG D 1 212 ? 35.870 -29.939 24.751 1.00 39.97 210 ARG D CA 1
ATOM 9210 C C . ARG D 1 212 ? 35.159 -28.588 24.858 1.00 38.20 210 ARG D C 1
ATOM 9211 O O . ARG D 1 212 ? 35.471 -27.663 24.110 1.00 37.96 210 ARG D O 1
ATOM 9219 N N . ALA D 1 213 ? 34.214 -28.478 25.791 1.00 35.89 211 ALA D N 1
ATOM 9220 C CA . ALA D 1 213 ? 33.599 -27.192 26.125 1.00 34.13 211 ALA D CA 1
ATOM 9221 C C . ALA D 1 213 ? 33.362 -27.094 27.635 1.00 32.92 211 ALA D C 1
ATOM 9222 O O . ALA D 1 213 ? 32.760 -27.986 28.235 1.00 31.73 211 ALA D O 1
ATOM 9224 N N . GLY D 1 214 ? 33.845 -26.010 28.241 1.00 32.25 212 GLY D N 1
ATOM 9225 C CA . GLY D 1 214 ? 33.754 -25.819 29.686 1.00 31.73 212 GLY D CA 1
ATOM 9226 C C . GLY D 1 214 ? 32.318 -25.680 30.154 1.00 30.77 212 GLY D C 1
ATOM 9227 O O . GLY D 1 214 ? 31.441 -25.293 29.376 1.00 29.47 212 GLY D O 1
ATOM 9228 N N . GLU D 1 215 ? 32.074 -26.006 31.422 1.00 30.69 213 GLU D N 1
ATOM 9229 C CA . GLU D 1 215 ? 30.723 -25.939 31.975 1.00 30.61 213 GLU D CA 1
ATOM 9230 C C . GLU D 1 215 ? 30.247 -24.489 32.049 1.00 29.14 213 GLU D C 1
ATOM 9231 O O . GLU D 1 215 ? 31.015 -23.586 32.376 1.00 29.36 213 GLU D O 1
ATOM 9237 N N . HIS D 1 216 ? 28.978 -24.277 31.721 1.00 27.64 214 HIS D N 1
ATOM 9238 C CA . HIS D 1 216 ? 28.410 -22.939 31.658 1.00 26.39 214 HIS D CA 1
ATOM 9239 C C . HIS D 1 216 ? 26.899 -23.010 31.531 1.00 26.33 214 HIS D C 1
ATOM 9240 O O . HIS D 1 216 ? 26.332 -24.079 31.283 1.00 25.80 214 HIS D O 1
ATOM 9247 N N . THR D 1 217 ? 26.260 -21.856 31.684 1.00 25.99 215 THR D N 1
ATOM 9248 C CA . THR D 1 217 ? 24.883 -21.676 31.261 1.00 26.31 215 THR D CA 1
ATOM 9249 C C . THR D 1 217 ? 24.906 -20.714 30.077 1.00 26.87 215 THR D C 1
ATOM 9250 O O . THR D 1 217 ? 25.816 -19.894 29.962 1.00 27.28 215 THR D O 1
ATOM 9254 N N . ASP D 1 218 ? 23.930 -20.834 29.185 1.00 26.80 216 ASP D N 1
ATOM 9255 C CA . ASP D 1 218 ? 23.797 -19.896 28.064 1.00 27.41 216 ASP D CA 1
ATOM 9256 C C . ASP D 1 218 ? 23.189 -18.584 28.552 1.00 27.85 216 ASP D C 1
ATOM 9257 O O . ASP D 1 218 ? 22.474 -18.568 29.550 1.00 26.26 216 ASP D O 1
ATOM 9262 N N . TYR D 1 219 ? 23.461 -17.497 27.832 1.00 29.90 217 TYR D N 1
ATOM 9263 C CA . TYR D 1 219 ? 23.095 -16.145 28.283 1.00 30.83 217 TYR D CA 1
ATOM 9264 C C . TYR D 1 219 ? 21.682 -15.716 27.920 1.00 30.24 217 TYR D C 1
ATOM 9265 O O . TYR D 1 219 ? 21.067 -14.947 28.659 1.00 30.55 217 TY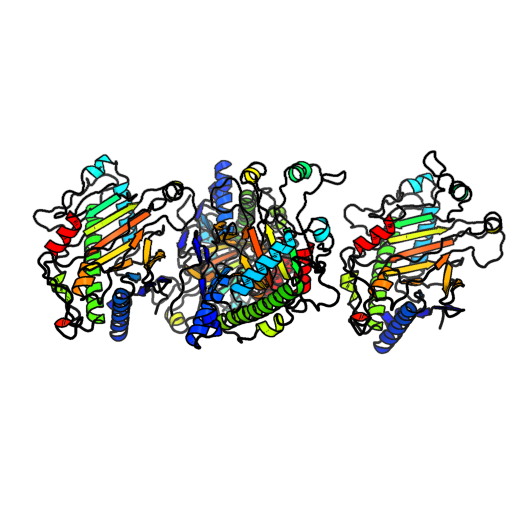R D O 1
ATOM 9274 N N . GLY D 1 220 ? 21.186 -16.187 26.777 1.00 29.81 218 GLY D N 1
ATOM 9275 C CA . GLY D 1 220 ? 19.999 -15.610 26.136 1.00 30.03 218 GLY D CA 1
ATOM 9276 C C . GLY D 1 220 ? 18.664 -16.222 26.509 1.00 29.94 218 GLY D C 1
ATOM 9277 O O . GLY D 1 220 ? 18.475 -16.677 27.640 1.00 30.91 218 GLY D O 1
ATOM 9278 N N . SER D 1 221 ? 17.732 -16.217 25.557 1.00 29.71 219 SER D N 1
ATOM 9279 C CA . SER D 1 221 ? 16.380 -16.726 25.789 1.00 29.66 219 SER D CA 1
ATOM 9280 C C . SER D 1 221 ? 16.322 -18.241 25.574 1.00 28.72 219 SER D C 1
ATOM 9281 O O . SER D 1 221 ? 16.088 -18.990 26.525 1.00 27.77 219 SER D O 1
ATOM 9284 N N . ILE D 1 222 ? 16.526 -18.689 24.336 1.00 27.75 220 ILE D N 1
ATOM 9285 C CA . ILE D 1 222 ? 16.755 -20.110 24.073 1.00 26.67 220 ILE D CA 1
ATOM 9286 C C . ILE D 1 222 ? 17.938 -20.327 23.133 1.00 25.95 220 ILE D C 1
ATOM 9287 O O . ILE D 1 222 ? 18.373 -19.415 22.419 1.00 25.44 220 ILE D O 1
ATOM 9292 N N . THR D 1 223 ? 18.447 -21.552 23.154 1.00 24.34 221 THR D N 1
ATOM 9293 C CA . THR D 1 223 ? 19.486 -21.984 22.242 1.00 24.49 221 THR D CA 1
ATOM 9294 C C . THR D 1 223 ? 18.984 -23.206 21.479 1.00 24.88 221 THR D C 1
ATOM 9295 O O . THR D 1 223 ? 18.433 -24.135 22.070 1.00 24.43 221 THR D O 1
ATOM 9299 N N . LEU D 1 224 ? 19.160 -23.189 2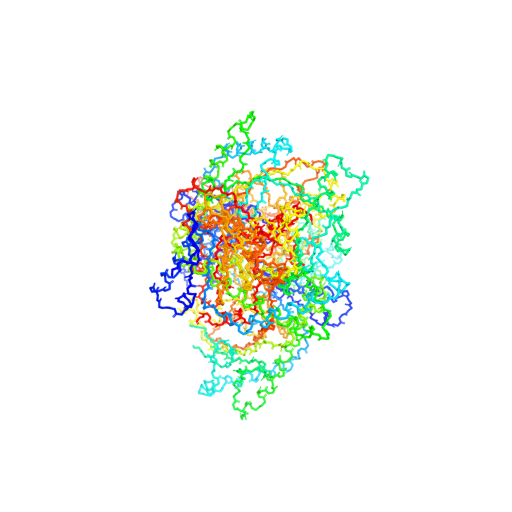0.164 1.00 25.32 222 LEU D N 1
ATOM 9300 C CA . LEU D 1 224 ? 18.869 -24.348 19.331 1.00 26.16 222 LEU D CA 1
ATOM 9301 C C . LEU D 1 224 ? 20.188 -25.040 19.035 1.00 26.70 222 LEU D C 1
ATOM 9302 O O . LEU D 1 224 ? 21.045 -24.478 18.347 1.00 27.56 222 LEU D O 1
ATOM 9307 N N . LEU D 1 225 ? 20.358 -26.250 19.562 1.00 26.83 223 LEU D N 1
ATOM 9308 C CA . LEU D 1 225 ? 21.614 -26.978 19.413 1.00 28.04 223 LEU D CA 1
ATOM 9309 C C . LEU D 1 225 ? 21.454 -28.186 18.495 1.00 28.60 223 LEU D C 1
ATOM 9310 O O . LEU D 1 225 ? 20.762 -29.151 18.821 1.00 28.61 223 LEU D O 1
ATOM 9315 N N . PHE D 1 226 ? 22.108 -28.113 17.342 1.00 29.78 224 PHE D N 1
ATOM 9316 C CA . PHE D 1 226 ? 22.169 -29.216 16.398 1.00 30.95 224 PHE D CA 1
ATOM 9317 C C . PHE D 1 226 ? 23.489 -29.933 16.635 1.00 31.65 224 PHE D C 1
ATOM 9318 O O . PHE D 1 226 ? 24.549 -29.328 16.492 1.00 31.88 224 PHE D O 1
ATOM 9326 N N . GLN D 1 227 ? 23.429 -31.203 17.028 1.00 32.57 225 GLN D N 1
ATOM 9327 C CA . GLN D 1 227 ? 24.644 -31.987 17.251 1.00 33.81 225 GLN D CA 1
ATOM 9328 C C . GLN D 1 227 ? 24.711 -33.199 16.323 1.00 35.40 225 GLN D C 1
ATOM 9329 O O . GLN D 1 227 ? 23.686 -33.737 15.907 1.00 35.26 225 GLN D O 1
ATOM 9335 N N . ASP D 1 228 ? 25.933 -33.605 15.995 1.00 36.65 226 ASP D N 1
ATOM 9336 C CA . ASP D 1 228 ? 26.168 -34.813 15.208 1.00 38.55 226 ASP D CA 1
ATOM 9337 C C . ASP D 1 228 ? 26.076 -36.042 16.124 1.00 39.11 226 ASP D C 1
ATOM 9338 O O . ASP D 1 228 ? 25.567 -35.944 17.245 1.00 38.39 226 ASP D O 1
ATOM 9343 N N . SER D 1 229 ? 26.574 -37.185 15.658 1.00 40.14 227 SER D N 1
ATOM 9344 C CA . SER D 1 229 ? 26.413 -38.450 16.376 1.00 40.99 227 SER D CA 1
ATOM 9345 C C . SER D 1 229 ? 27.566 -38.797 17.325 1.00 41.15 227 SER D C 1
ATOM 9346 O O . SER D 1 229 ? 27.539 -39.854 17.957 1.00 42.20 227 SER D O 1
ATOM 9349 N N . ARG D 1 230 ? 28.564 -37.921 17.443 1.00 40.76 228 ARG D N 1
ATOM 9350 C CA . ARG D 1 230 ? 29.757 -38.231 18.244 1.00 40.99 228 ARG D CA 1
ATOM 9351 C C . ARG D 1 230 ? 29.463 -38.362 19.735 1.00 39.70 228 ARG D C 1
ATOM 9352 O O . ARG D 1 230 ? 30.039 -39.215 20.407 1.00 40.23 228 ARG D O 1
ATOM 9360 N N . GLY D 1 231 ? 28.576 -37.517 20.250 1.00 37.60 229 GLY D N 1
ATOM 9361 C CA . GLY D 1 231 ? 28.265 -37.516 21.675 1.00 36.05 229 GLY D CA 1
ATOM 9362 C C . GLY D 1 231 ? 29.264 -36.673 22.440 1.00 35.18 229 GLY D C 1
ATOM 9363 O O . GLY D 1 231 ? 30.219 -36.150 21.859 1.00 34.99 229 GLY D O 1
ATOM 9364 N N . GLY D 1 232 ? 29.039 -36.535 23.744 1.00 34.15 230 GLY D N 1
ATOM 9365 C CA . GLY D 1 232 ? 29.903 -35.728 24.605 1.00 33.27 230 GLY D CA 1
ATOM 9366 C C . GLY D 1 232 ? 29.184 -34.607 25.343 1.00 31.94 230 GLY D C 1
ATOM 9367 O O . GLY D 1 232 ? 29.702 -34.089 26.331 1.00 31.77 230 GLY D O 1
ATOM 9368 N N . LEU D 1 233 ? 28.003 -34.216 24.871 1.00 30.95 231 LEU D N 1
ATOM 9369 C CA . LEU D 1 233 ? 27.234 -33.171 25.545 1.00 29.68 231 LEU D CA 1
ATOM 9370 C C . LEU D 1 233 ? 26.683 -33.731 26.854 1.00 28.72 231 LEU D C 1
ATOM 9371 O O . LEU D 1 233 ? 26.140 -34.840 26.879 1.00 28.55 231 LEU D O 1
ATOM 9376 N N . GLN D 1 234 ? 26.840 -32.966 27.933 1.00 27.50 232 GLN D N 1
ATOM 9377 C CA . GLN D 1 234 ? 26.331 -33.354 29.245 1.00 27.05 232 GLN D CA 1
ATOM 9378 C C . GLN D 1 234 ? 25.530 -32.228 29.895 1.00 25.55 232 GLN D C 1
ATOM 9379 O O . GLN D 1 234 ? 25.892 -31.063 29.791 1.00 25.48 232 GLN D O 1
ATOM 9385 N N . VAL D 1 235 ? 24.447 -32.602 30.571 1.00 24.95 233 VAL D N 1
ATOM 9386 C CA . VAL D 1 235 ? 23.555 -31.663 31.252 1.00 23.71 233 VAL D CA 1
ATOM 9387 C C . VAL D 1 235 ? 23.552 -32.022 32.731 1.00 23.53 233 VAL D C 1
ATOM 9388 O O . VAL D 1 235 ? 23.446 -33.201 33.091 1.00 23.57 233 VAL D O 1
ATOM 9392 N N . LYS D 1 236 ? 23.677 -31.008 33.586 1.00 23.09 234 LYS D N 1
ATOM 9393 C CA . LYS D 1 236 ? 23.762 -31.237 35.021 1.00 23.43 234 LYS D CA 1
ATOM 9394 C C . LYS D 1 236 ? 22.382 -31.512 35.610 1.00 22.48 234 LYS D C 1
ATOM 9395 O O . LYS D 1 236 ? 21.429 -30.766 35.385 1.00 21.43 234 LYS D O 1
ATOM 9401 N N . SER D 1 237 ? 22.283 -32.596 36.370 1.00 22.43 235 SER D N 1
ATOM 9402 C CA . SER D 1 237 ? 21.024 -32.982 36.988 1.00 22.16 235 SER D CA 1
ATOM 9403 C C . SER D 1 237 ? 20.663 -32.022 38.122 1.00 21.75 235 SER D C 1
ATOM 9404 O O . SER D 1 237 ? 21.523 -31.292 38.621 1.00 21.28 235 SER D O 1
ATOM 9407 N N . PRO D 1 238 ? 19.392 -32.038 38.554 1.00 22.29 236 PRO D N 1
ATOM 9408 C CA . PRO D 1 238 ? 19.014 -31.252 39.729 1.00 22.27 236 PRO D CA 1
ATOM 9409 C C . PRO D 1 238 ? 19.700 -31.717 41.009 1.00 23.23 236 PRO D C 1
ATOM 9410 O O . PRO D 1 238 ? 19.682 -31.000 42.005 1.00 23.52 236 PRO D O 1
ATOM 9414 N N . ASN D 1 239 ? 20.280 -32.914 40.985 1.00 23.89 237 ASN D N 1
ATOM 9415 C CA . ASN D 1 239 ? 21.014 -33.425 42.128 1.00 24.95 237 ASN D CA 1
ATOM 9416 C C . ASN D 1 239 ? 22.534 -33.343 41.955 1.00 25.38 237 ASN D C 1
ATOM 9417 O O . ASN D 1 239 ? 23.284 -33.960 42.701 1.00 24.57 237 ASN D O 1
ATOM 9422 N N . GLY D 1 240 ? 22.976 -32.554 40.976 1.00 25.55 238 GLY D N 1
ATOM 9423 C CA . GLY D 1 240 ? 24.377 -32.135 40.893 1.00 26.37 238 GLY D CA 1
ATOM 9424 C C . GLY D 1 240 ? 25.331 -33.056 40.156 1.00 27.75 238 GLY D C 1
ATOM 9425 O O . GLY D 1 240 ? 26.538 -32.960 40.352 1.00 28.21 238 GLY D O 1
ATOM 9426 N N . GLN D 1 241 ? 24.799 -33.925 39.299 1.00 28.55 239 GLN D N 1
ATOM 9427 C CA . GLN D 1 241 ? 25.614 -34.821 38.485 1.00 29.72 239 GLN D CA 1
ATOM 9428 C C . GLN D 1 241 ? 25.393 -34.562 37.001 1.00 28.98 239 GLN D C 1
ATOM 9429 O O . GLN D 1 241 ? 24.257 -34.406 36.557 1.00 28.17 239 GLN D O 1
ATOM 9435 N N . PHE D 1 242 ? 26.482 -34.534 36.236 1.00 28.81 240 PHE D N 1
ATOM 9436 C CA . PHE D 1 242 ? 26.394 -34.397 34.788 1.00 28.62 240 PHE D CA 1
ATOM 9437 C C . PHE D 1 242 ? 25.891 -35.687 34.146 1.00 29.39 240 PHE D C 1
ATOM 9438 O O . PHE D 1 242 ? 26.387 -36.774 34.442 1.00 30.17 240 PHE D O 1
ATOM 9446 N N . ILE D 1 243 ? 24.890 -35.544 33.281 1.00 29.11 241 ILE D N 1
ATOM 9447 C CA . ILE D 1 243 ? 24.235 -36.661 32.617 1.00 29.69 241 ILE D CA 1
ATOM 9448 C C . ILE D 1 243 ? 24.432 -36.527 31.110 1.00 30.06 241 ILE D C 1
ATOM 9449 O O . ILE D 1 243 ? 24.293 -35.432 30.558 1.00 28.90 241 ILE D O 1
ATOM 9454 N N . ASP D 1 244 ? 24.732 -37.644 30.451 1.00 31.29 242 ASP D N 1
ATOM 9455 C CA . ASP D 1 244 ? 24.932 -37.660 29.004 1.00 32.37 242 ASP D CA 1
ATOM 9456 C C . ASP D 1 244 ? 23.647 -37.293 28.265 1.00 31.87 242 ASP D C 1
ATOM 9457 O O . ASP D 1 244 ? 22.603 -37.914 28.476 1.00 31.14 242 ASP D O 1
ATOM 9462 N N . ALA D 1 245 ? 23.734 -36.269 27.419 1.00 31.21 243 ALA D N 1
ATOM 9463 C CA . ALA D 1 245 ? 22.667 -35.937 26.485 1.00 31.29 243 ALA D CA 1
ATOM 9464 C C . ALA D 1 245 ? 22.950 -36.672 25.174 1.00 32.47 243 ALA D C 1
ATOM 9465 O O . ALA D 1 245 ? 23.512 -36.102 24.235 1.00 32.82 243 ALA D O 1
ATOM 9467 N N . THR D 1 246 ? 22.564 -37.944 25.134 1.00 33.36 244 THR D N 1
ATOM 9468 C CA . THR D 1 246 ? 22.831 -38.825 23.996 1.00 34.62 244 THR D CA 1
ATOM 9469 C C . THR D 1 246 ? 22.269 -38.240 22.699 1.00 34.48 244 THR D C 1
ATOM 9470 O O . THR D 1 246 ? 21.112 -37.819 22.662 1.00 33.51 244 THR D O 1
ATOM 9474 N N . PRO D 1 247 ? 23.088 -38.198 21.633 1.00 35.24 245 PRO D N 1
ATOM 9475 C CA . PRO D 1 247 ? 22.546 -37.764 20.348 1.00 35.81 245 PRO D CA 1
ATOM 9476 C C . PRO D 1 247 ? 21.386 -38.642 19.884 1.00 36.37 245 PRO D C 1
ATOM 9477 O O . PRO D 1 247 ? 21.456 -39.868 19.982 1.00 36.51 245 PRO D O 1
ATOM 9481 N N . ILE D 1 248 ? 20.314 -38.003 19.429 1.00 35.91 246 ILE D N 1
ATOM 9482 C CA . ILE D 1 248 ? 19.209 -38.696 18.781 1.00 36.71 246 ILE D CA 1
ATOM 9483 C C . ILE D 1 248 ? 19.102 -38.123 17.371 1.00 37.03 246 ILE D C 1
ATOM 9484 O O . ILE D 1 248 ? 19.098 -36.906 17.183 1.00 35.29 246 ILE D O 1
ATOM 9489 N N . GLU D 1 249 ? 19.025 -39.013 16.390 1.00 38.21 247 GLU D N 1
ATOM 9490 C CA . GLU D 1 249 ? 19.076 -38.640 14.983 1.00 39.36 247 GLU D CA 1
ATOM 9491 C C . GLU D 1 249 ? 17.913 -37.731 14.584 1.00 38.76 247 GLU D C 1
ATOM 9492 O O . GLU D 1 249 ? 16.772 -37.972 14.968 1.00 39.13 247 GLU D O 1
ATOM 9498 N N . ASN D 1 250 ? 18.218 -36.691 13.811 1.00 38.93 248 ASN D N 1
ATOM 9499 C CA . ASN D 1 250 ? 17.220 -35.720 13.345 1.00 38.98 248 ASN D CA 1
ATOM 9500 C C . ASN D 1 250 ? 16.458 -35.020 14.475 1.00 37.27 248 ASN D C 1
ATOM 9501 O O . ASN D 1 250 ? 15.255 -34.781 14.368 1.00 37.86 248 ASN D O 1
ATOM 9506 N N . THR D 1 251 ? 17.155 -34.706 15.561 1.00 35.61 249 THR D N 1
ATOM 9507 C CA . THR D 1 251 ? 16.577 -33.898 16.629 1.00 33.96 249 THR D CA 1
ATOM 9508 C C . THR D 1 251 ? 17.357 -32.611 16.780 1.00 32.45 249 THR D C 1
ATOM 9509 O O . THR D 1 251 ? 18.489 -32.498 16.310 1.00 32.59 249 THR D O 1
ATOM 9513 N N . VAL D 1 252 ? 16.730 -31.637 17.427 1.00 31.32 250 VAL D N 1
ATOM 9514 C CA . VAL D 1 252 ? 17.429 -30.447 17.888 1.00 30.17 250 VAL D CA 1
ATOM 9515 C C . VAL D 1 252 ? 17.261 -30.373 19.405 1.00 29.49 250 VAL D C 1
ATOM 9516 O O . VAL D 1 252 ? 16.164 -30.604 19.939 1.00 29.51 250 VAL D O 1
ATOM 9520 N N . VAL D 1 253 ? 18.363 -30.094 20.093 1.00 28.18 251 VAL D N 1
ATOM 9521 C CA . VAL D 1 253 ? 18.348 -29.938 21.537 1.00 27.34 251 VAL D CA 1
ATOM 9522 C C . VAL D 1 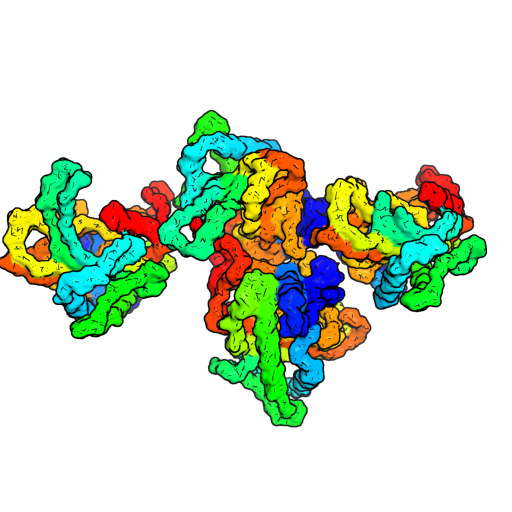253 ? 18.125 -28.458 21.811 1.00 26.20 251 VAL D C 1
ATOM 9523 O O . VAL D 1 253 ? 18.880 -27.608 21.331 1.00 25.92 251 VAL D O 1
ATOM 9527 N N . VAL D 1 254 ? 17.078 -28.162 22.573 1.00 25.09 252 VAL D N 1
ATOM 9528 C CA . VAL D 1 254 ? 16.696 -26.795 22.869 1.00 24.02 252 VAL D CA 1
ATOM 9529 C C . VAL D 1 254 ? 16.781 -26.561 24.367 1.00 23.48 252 VAL D C 1
ATOM 9530 O O . VAL D 1 254 ? 16.203 -27.314 25.158 1.00 23.05 252 VAL D O 1
ATOM 9534 N N . ASN D 1 255 ? 17.505 -25.518 24.757 1.00 23.31 253 ASN D N 1
ATOM 9535 C CA . ASN D 1 255 ? 17.627 -25.168 26.168 1.00 22.76 253 ASN D CA 1
ATOM 9536 C C . ASN D 1 255 ? 17.416 -23.689 26.408 1.00 22.36 253 ASN D C 1
ATOM 9537 O O . ASN D 1 255 ? 17.727 -22.853 25.552 1.00 22.26 253 ASN D O 1
ATOM 9542 N N . ALA D 1 256 ? 16.870 -23.381 27.579 1.00 21.76 254 ALA D N 1
ATOM 9543 C CA . ALA D 1 256 ? 16.639 -22.003 27.991 1.00 21.92 254 ALA D CA 1
ATOM 9544 C C . ALA D 1 256 ? 17.933 -21.388 28.501 1.00 21.77 254 ALA D C 1
ATOM 9545 O O . ALA D 1 256 ? 18.757 -22.067 29.115 1.00 22.55 254 ALA D O 1
ATOM 9547 N N . GLY D 1 257 ? 18.116 -20.102 28.233 1.00 21.50 255 GLY D N 1
ATOM 9548 C CA . GLY D 1 257 ? 19.280 -19.380 28.716 1.00 21.15 255 GLY D CA 1
ATOM 9549 C C . GLY D 1 257 ? 18.929 -18.517 29.912 1.00 21.07 255 GLY D C 1
ATOM 9550 O O . GLY D 1 257 ? 17.768 -18.446 30.330 1.00 20.45 255 GLY D O 1
ATOM 9551 N N . ASP D 1 258 ? 19.939 -17.835 30.440 1.00 21.44 256 ASP D N 1
ATOM 9552 C CA . ASP D 1 258 ? 19.812 -17.082 31.691 1.00 21.62 256 ASP D CA 1
ATOM 9553 C C . ASP D 1 258 ? 18.797 -15.949 31.615 1.00 21.82 256 ASP D C 1
ATOM 9554 O O . ASP D 1 258 ? 18.121 -15.642 32.602 1.00 21.50 256 ASP D O 1
ATOM 9559 N N . LEU D 1 259 ? 18.676 -15.330 30.445 1.00 21.97 257 LEU D N 1
ATOM 9560 C CA . LEU D 1 259 ? 17.734 -14.233 30.289 1.00 22.42 257 LEU D CA 1
ATOM 9561 C C . LEU D 1 259 ? 16.289 -14.731 30.371 1.00 21.81 257 LEU D C 1
ATOM 9562 O O . LEU D 1 259 ? 15.441 -14.076 30.972 1.00 21.67 257 LEU D O 1
ATOM 9567 N N . LEU D 1 260 ? 16.010 -15.895 29.793 1.00 21.24 258 LEU D N 1
ATOM 9568 C CA . LEU D 1 260 ? 14.663 -16.461 29.874 1.00 20.78 258 LEU D CA 1
ATOM 9569 C C . LEU D 1 260 ? 14.336 -16.935 31.291 1.00 20.19 258 LEU D C 1
ATOM 9570 O O . LEU D 1 260 ? 13.202 -16.793 31.748 1.00 20.14 258 LEU D O 1
ATOM 9575 N N . ALA D 1 261 ? 15.326 -17.494 31.982 1.00 20.15 259 ALA D N 1
ATOM 9576 C CA . ALA D 1 261 ? 15.171 -17.852 33.394 1.00 19.94 259 ALA D CA 1
ATOM 9577 C C . ALA D 1 261 ? 14.697 -16.634 34.184 1.00 20.24 259 ALA D C 1
ATOM 9578 O O . ALA D 1 261 ? 13.709 -16.686 34.920 1.00 20.19 259 ALA D O 1
ATOM 9580 N N . ARG D 1 262 ? 15.406 -15.529 34.005 1.00 20.28 260 ARG D N 1
ATOM 9581 C CA . ARG D 1 262 ? 15.064 -14.288 34.679 1.00 20.80 260 ARG D CA 1
ATOM 9582 C C . ARG D 1 262 ? 13.700 -13.761 34.230 1.00 20.59 260 ARG D C 1
ATOM 9583 O O . ARG D 1 262 ? 12.855 -13.415 35.062 1.00 20.38 260 ARG D O 1
ATOM 9591 N N . TRP D 1 263 ? 13.509 -13.713 32.912 1.00 20.34 261 TRP D N 1
ATOM 9592 C CA . TRP D 1 263 ? 12.264 -13.272 32.276 1.00 20.58 261 TRP D CA 1
ATOM 9593 C C . TRP D 1 263 ? 11.055 -14.009 32.851 1.00 20.63 261 TRP D C 1
ATOM 9594 O O . TRP D 1 263 ? 10.015 -13.405 33.104 1.00 20.73 261 TRP D O 1
ATOM 9605 N N . SER D 1 264 ? 11.220 -15.314 33.071 1.00 20.37 262 SER D N 1
ATOM 9606 C CA . SER D 1 264 ? 10.162 -16.190 33.574 1.00 20.36 262 SER D CA 1
ATOM 9607 C C . SER D 1 264 ? 10.027 -16.192 35.101 1.00 20.39 262 SER D C 1
ATOM 9608 O O . SER D 1 264 ? 9.279 -17.002 35.655 1.00 20.07 262 SER D O 1
ATOM 9611 N N . ASN D 1 265 ? 10.744 -15.293 35.775 1.00 20.34 263 ASN D N 1
ATOM 9612 C CA . ASN D 1 265 ? 10.781 -15.245 37.237 1.00 20.43 263 ASN D CA 1
ATOM 9613 C C . ASN D 1 265 ? 11.259 -16.572 37.843 1.00 20.30 263 ASN D C 1
ATOM 9614 O O . ASN D 1 265 ? 10.772 -17.000 38.883 1.00 20.44 263 ASN D O 1
ATOM 9619 N N . ASP D 1 266 ? 12.215 -17.203 37.167 1.00 20.49 264 ASP D N 1
ATOM 9620 C CA . ASP D 1 266 ? 12.775 -18.504 37.551 1.00 20.74 264 ASP D CA 1
ATOM 9621 C C . ASP D 1 266 ? 11.783 -19.675 37.524 1.00 20.59 264 ASP D C 1
ATOM 9622 O O . ASP D 1 266 ? 12.029 -20.699 38.154 1.00 20.67 264 ASP D O 1
ATOM 9627 N N . THR D 1 267 ? 10.683 -19.542 36.785 1.00 20.28 265 THR D N 1
ATOM 9628 C CA . THR D 1 267 ? 9.790 -20.678 36.561 1.00 20.15 265 THR D CA 1
ATOM 9629 C C . THR D 1 267 ? 10.361 -21.574 35.464 1.00 20.00 265 THR D C 1
ATOM 9630 O O . THR D 1 267 ? 10.077 -22.761 35.426 1.00 20.20 265 THR D O 1
ATOM 9634 N N . ILE D 1 268 ? 11.167 -20.992 34.581 1.00 19.53 266 ILE D N 1
ATOM 9635 C CA . ILE D 1 268 ? 11.917 -21.745 33.579 1.00 19.92 266 ILE D CA 1
ATOM 9636 C C . ILE D 1 268 ? 13.381 -21.811 34.005 1.00 20.08 266 ILE D C 1
ATOM 9637 O O . ILE D 1 268 ? 13.926 -20.827 34.504 1.00 20.04 266 ILE D O 1
ATOM 9642 N N . LYS D 1 269 ? 14.012 -22.964 33.787 1.00 20.49 267 LYS D N 1
ATOM 9643 C CA . LYS D 1 269 ? 15.376 -23.210 34.258 1.00 20.97 267 LYS D CA 1
ATOM 9644 C C . LYS D 1 269 ? 16.403 -22.979 33.162 1.00 20.71 267 LYS D C 1
ATOM 9645 O O . LYS D 1 269 ? 16.203 -23.410 32.030 1.00 20.77 267 LYS D O 1
ATOM 9651 N N . SER D 1 270 ? 17.503 -22.317 33.513 1.00 20.22 268 SER D N 1
ATOM 9652 C CA . SER D 1 270 ? 18.687 -22.253 32.661 1.00 20.74 268 SER D CA 1
ATOM 9653 C C . SER D 1 270 ? 19.732 -23.176 33.271 1.00 20.21 268 SER D C 1
ATOM 9654 O O . SER D 1 270 ? 20.265 -22.902 34.343 1.00 20.27 268 SER D O 1
ATOM 9657 N N . THR D 1 271 ? 20.017 -24.270 32.577 1.00 20.45 269 THR D N 1
ATOM 9658 C CA . THR D 1 271 ? 20.717 -25.410 33.164 1.00 20.41 269 THR D CA 1
ATOM 9659 C C . THR D 1 271 ? 22.165 -25.507 32.704 1.00 20.91 269 THR D C 1
ATOM 9660 O O . THR D 1 271 ? 22.471 -25.320 31.517 1.00 20.84 269 THR D O 1
ATOM 9664 N N . VAL D 1 272 ? 23.041 -25.833 33.654 1.00 21.12 270 VAL D N 1
ATOM 9665 C CA . VAL D 1 272 ? 24.466 -25.988 33.386 1.00 21.94 270 VAL D CA 1
ATOM 9666 C C . VAL D 1 272 ? 24.707 -27.192 32.486 1.00 22.66 270 VAL D C 1
ATOM 9667 O O . VAL D 1 272 ? 24.089 -28.253 32.649 1.00 23.08 270 VAL D O 1
ATOM 9671 N N . HIS D 1 273 ? 25.612 -27.013 31.535 1.00 23.12 271 HIS D N 1
ATOM 9672 C CA . HIS D 1 273 ? 25.973 -28.061 30.603 1.00 24.03 271 HIS D CA 1
ATOM 9673 C C . HIS D 1 273 ? 27.394 -27.864 30.101 1.00 24.85 271 HIS D C 1
ATOM 9674 O O . HIS D 1 273 ? 27.962 -26.782 30.219 1.00 25.10 271 HIS D O 1
ATOM 9681 N N . ARG D 1 274 ? 27.951 -28.928 29.539 1.00 26.11 272 ARG D N 1
ATOM 9682 C CA . ARG D 1 274 ? 29.341 -28.951 29.104 1.00 27.18 272 ARG D CA 1
ATOM 9683 C C . ARG D 1 274 ? 29.503 -29.998 28.011 1.00 28.50 272 ARG D C 1
ATOM 9684 O O . ARG D 1 274 ? 28.605 -30.811 27.792 1.00 28.16 272 ARG D O 1
ATOM 9692 N N . VAL D 1 275 ? 30.649 -29.980 27.335 1.00 30.25 273 VAL D N 1
ATOM 9693 C CA . VAL D 1 275 ? 30.987 -31.016 26.369 1.00 31.70 273 VAL D CA 1
ATOM 9694 C C . VAL D 1 275 ? 32.296 -31.668 26.801 1.00 33.55 273 VAL D C 1
ATOM 9695 O O . VAL D 1 275 ? 33.320 -30.993 26.924 1.00 33.67 273 VAL D O 1
ATOM 9699 N N . VAL D 1 276 ? 32.244 -32.978 27.042 1.00 35.02 274 VAL D N 1
ATOM 9700 C CA . VAL D 1 276 ? 33.414 -33.758 27.455 1.00 37.20 274 VAL D CA 1
ATOM 9701 C C . VAL D 1 276 ? 33.755 -34.760 26.354 1.00 39.52 274 VAL D C 1
ATOM 9702 O O . VAL D 1 276 ? 33.093 -34.787 25.316 1.00 38.96 274 VAL D O 1
ATOM 9706 N N . GLU D 1 277 ? 34.781 -35.581 26.563 1.00 43.08 275 GLU D N 1
ATOM 9707 C CA . GLU D 1 277 ? 35.122 -36.601 25.570 1.00 46.23 275 GLU D CA 1
ATOM 9708 C C . GLU D 1 277 ? 33.942 -37.566 25.438 1.00 47.72 275 GLU D C 1
ATOM 9709 O O . GLU D 1 277 ? 33.238 -37.819 26.418 1.00 47.02 275 GLU D O 1
ATOM 9715 N N . PRO D 1 278 ? 33.710 -38.103 24.227 1.00 50.62 276 PRO D N 1
ATOM 9716 C CA . PRO D 1 278 ? 32.543 -38.971 24.061 1.00 52.23 276 PRO D CA 1
ATOM 9717 C C . PRO D 1 278 ? 32.592 -40.195 24.980 1.00 55.30 276 PRO D C 1
ATOM 9718 O O . PRO D 1 278 ? 33.681 -40.620 25.374 1.00 55.81 276 PRO D O 1
ATOM 9722 N N . PRO D 1 279 ? 31.423 -40.773 25.309 1.00 58.18 277 PRO D N 1
ATOM 9723 C CA . PRO D 1 279 ? 31.397 -41.937 26.194 1.00 60.60 277 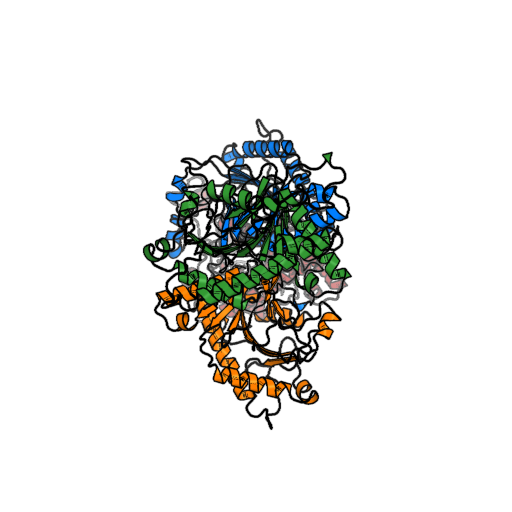PRO D CA 1
ATOM 9724 C C . PRO D 1 279 ? 31.875 -43.234 25.525 1.00 64.26 277 PRO D C 1
ATOM 9725 O O . PRO D 1 279 ? 31.651 -44.319 26.064 1.00 66.65 277 PRO D O 1
ATOM 9729 N N . LYS D 1 280 ? 32.529 -43.121 24.369 1.00 67.11 278 LYS D N 1
ATOM 9730 C CA . LYS D 1 280 ? 33.172 -44.263 23.728 1.00 69.20 278 LYS D CA 1
ATOM 9731 C C . LYS D 1 280 ? 34.577 -44.459 24.277 1.00 70.96 278 LYS D C 1
ATOM 9732 O O . LYS D 1 280 ? 35.279 -43.493 24.576 1.00 70.80 278 LYS D O 1
ATOM 9738 N N . GLN D 1 281 ? 34.973 -45.720 24.414 1.00 72.91 279 GLN D N 1
ATOM 9739 C CA . GLN D 1 281 ? 36.359 -46.070 24.675 1.00 74.65 279 GLN D CA 1
ATOM 9740 C C . GLN D 1 281 ? 37.020 -46.323 23.326 1.00 75.16 279 GLN D C 1
ATOM 9741 O O . GLN D 1 281 ? 36.644 -47.251 22.609 1.00 76.42 279 GLN D O 1
ATOM 9747 N N . GLU D 1 282 ? 37.992 -45.486 22.978 1.00 74.42 280 GLU D N 1
ATOM 9748 C CA . GLU D 1 282 ? 38.721 -45.624 21.718 1.00 74.23 280 GLU D CA 1
ATOM 9749 C C . GLU D 1 282 ? 40.053 -44.881 21.790 1.00 73.12 280 GLU D C 1
ATOM 9750 O O . GLU D 1 282 ? 40.247 -44.031 22.657 1.00 71.95 280 GLU D O 1
ATOM 9756 N N . ASP D 1 283 ? 40.968 -45.217 20.887 1.00 72.78 281 ASP D N 1
ATOM 9757 C CA . ASP D 1 283 ? 42.294 -44.602 20.864 1.00 72.41 281 ASP D CA 1
ATOM 9758 C C . ASP D 1 283 ? 42.193 -43.118 20.520 1.00 69.20 281 ASP D C 1
ATOM 9759 O O . ASP D 1 283 ? 42.683 -42.266 21.264 1.00 68.51 281 ASP D O 1
ATOM 9764 N N . VAL D 1 284 ? 41.553 -42.825 19.390 1.00 66.41 282 VAL D N 1
ATOM 9765 C CA . VAL D 1 284 ? 41.323 -41.450 18.950 1.00 63.82 282 VAL D CA 1
ATOM 9766 C C . VAL D 1 284 ? 39.825 -41.180 18.866 1.00 60.64 282 VAL D C 1
ATOM 9767 O O . VAL D 1 284 ? 39.064 -42.010 18.368 1.00 60.29 282 VAL D O 1
ATOM 9771 N N . HIS D 1 285 ? 39.413 -40.016 19.361 1.00 57.85 283 HIS D N 1
ATOM 9772 C CA . HIS D 1 285 ? 38.044 -39.543 19.185 1.00 55.38 283 HIS D CA 1
ATOM 9773 C C . HIS D 1 285 ? 37.997 -38.687 17.924 1.00 53.31 283 HIS D C 1
ATOM 9774 O O . HIS D 1 285 ? 38.748 -37.718 17.813 1.00 52.58 283 HIS D O 1
ATOM 9781 N N . PRO D 1 286 ? 37.121 -39.041 16.964 1.00 51.92 284 PRO D N 1
ATOM 9782 C CA . PRO D 1 286 ? 37.058 -38.272 15.715 1.00 51.39 284 PRO D CA 1
ATOM 9783 C C . PRO D 1 286 ? 36.495 -36.858 15.916 1.00 49.17 284 PRO D C 1
ATOM 9784 O O . PRO D 1 286 ? 36.013 -36.541 17.006 1.00 48.20 284 PRO D O 1
ATOM 9788 N N . PRO D 1 287 ? 36.566 -36.009 14.875 1.00 48.06 285 PRO D N 1
ATOM 9789 C CA . PRO D 1 287 ? 36.072 -34.639 15.022 1.00 46.35 285 PRO D CA 1
ATOM 9790 C C . PRO D 1 287 ? 34.574 -34.584 15.314 1.00 44.45 285 PRO D C 1
ATOM 9791 O O . PRO D 1 287 ? 33.799 -35.327 14.708 1.00 44.21 285 PRO D O 1
ATOM 9795 N N . ARG D 1 288 ? 34.184 -33.723 16.252 1.00 42.70 286 ARG D N 1
ATOM 9796 C CA . ARG D 1 288 ? 32.776 -33.489 16.557 1.00 41.01 286 ARG D CA 1
ATOM 9797 C C . ARG D 1 288 ? 32.351 -32.139 15.993 1.00 39.85 286 ARG D C 1
ATOM 9798 O O . ARG D 1 288 ? 33.025 -31.131 16.208 1.00 39.74 286 ARG D O 1
ATOM 9806 N N . TYR D 1 289 ? 31.240 -32.135 15.260 1.00 38.84 287 TYR D N 1
ATOM 9807 C CA . TYR D 1 289 ? 30.630 -30.907 14.767 1.00 38.04 287 TYR D CA 1
ATOM 9808 C C . TYR D 1 289 ? 29.298 -30.674 15.469 1.00 36.52 287 TYR D C 1
ATOM 9809 O O . TYR D 1 289 ? 28.515 -31.602 15.660 1.00 36.48 287 TYR D O 1
ATOM 9818 N N . SER D 1 290 ? 29.060 -29.429 15.865 1.00 35.57 288 SER D N 1
ATOM 9819 C CA . SER D 1 290 ? 27.761 -29.016 16.373 1.00 34.28 288 SER D CA 1
ATOM 9820 C C . SER D 1 290 ? 27.482 -27.599 15.902 1.00 33.76 288 SER D C 1
ATOM 9821 O O . SER D 1 290 ? 28.390 -26.900 15.446 1.00 33.53 288 SER D O 1
ATOM 9824 N N . ILE D 1 291 ? 26.222 -27.187 15.996 1.00 32.59 289 ILE D N 1
ATOM 9825 C CA . ILE D 1 291 ? 25.837 -25.819 15.658 1.00 32.35 289 ILE D CA 1
ATOM 9826 C C . ILE D 1 291 ? 24.879 -25.293 16.719 1.00 30.99 289 ILE D C 1
ATOM 9827 O O . ILE D 1 291 ? 23.811 -25.867 16.930 1.00 30.54 289 ILE D O 1
ATOM 9832 N N . ALA D 1 292 ? 25.278 -24.208 17.381 1.00 30.32 290 ALA D N 1
ATOM 9833 C CA . ALA D 1 292 ? 24.463 -23.559 18.403 1.00 29.46 290 ALA D CA 1
ATOM 9834 C C . ALA D 1 292 ? 23.888 -22.265 17.854 1.00 29.32 290 ALA D C 1
ATOM 9835 O O . ALA D 1 292 ? 24.628 -21.354 17.489 1.00 30.48 290 ALA D O 1
ATOM 9837 N N . TYR D 1 293 ? 22.566 -22.192 17.782 1.00 28.37 291 TYR D N 1
ATOM 9838 C CA . TYR D 1 293 ? 21.890 -20.965 17.399 1.00 27.77 291 TYR D CA 1
ATOM 9839 C C . TYR D 1 293 ? 21.351 -20.295 18.661 1.00 26.68 291 TYR D C 1
ATOM 9840 O O . TYR D 1 293 ? 20.334 -20.717 19.218 1.00 26.13 291 TYR D O 1
ATOM 9849 N N . PHE D 1 294 ? 22.054 -19.262 19.112 1.00 26.44 292 PHE D N 1
ATOM 9850 C CA . PHE D 1 294 ? 21.680 -18.524 20.312 1.00 26.18 292 PHE D CA 1
ATOM 9851 C C . PHE D 1 294 ? 20.605 -17.501 19.987 1.00 26.04 292 PHE D C 1
ATOM 9852 O O . PHE D 1 294 ? 20.850 -16.551 19.242 1.00 26.18 292 PHE D O 1
ATOM 9860 N N . CYS D 1 295 ? 19.417 -17.697 20.545 1.00 25.63 293 CYS D N 1
ATOM 9861 C CA . CYS D 1 295 ? 18.322 -16.758 20.364 1.00 26.16 293 CYS D CA 1
ATOM 9862 C C . CYS D 1 295 ? 18.279 -15.785 21.523 1.00 25.86 293 CYS D C 1
ATOM 9863 O O . CYS D 1 295 ? 18.480 -16.175 22.672 1.00 25.28 293 CYS D O 1
ATOM 9866 N N . ASN D 1 296 ? 18.006 -14.521 21.211 1.00 26.22 294 ASN D N 1
ATOM 9867 C CA . ASN D 1 296 ? 17.884 -13.478 22.219 1.00 26.38 294 ASN D CA 1
ATOM 9868 C C . ASN D 1 296 ? 16.633 -12.637 21.998 1.00 26.59 294 ASN D C 1
ATOM 9869 O O . ASN D 1 296 ? 16.125 -12.564 20.877 1.00 27.55 294 ASN D O 1
ATOM 9874 N N . PRO D 1 297 ? 16.135 -11.987 23.065 1.00 26.30 295 PRO D N 1
ATOM 9875 C CA . PRO D 1 297 ? 15.140 -10.936 22.863 1.00 26.95 295 PRO D CA 1
ATOM 9876 C C . PRO D 1 297 ? 15.746 -9.782 22.077 1.00 27.65 295 PRO D C 1
ATOM 9877 O O . PRO D 1 297 ? 16.972 -9.645 22.031 1.00 27.64 295 PRO D O 1
ATOM 9881 N N . ASN D 1 298 ? 14.900 -8.958 21.473 1.00 28.71 296 ASN D N 1
ATOM 9882 C CA . ASN D 1 298 ? 15.371 -7.755 20.793 1.00 30.04 296 ASN D CA 1
ATOM 9883 C C . ASN D 1 298 ? 16.231 -6.948 21.755 1.00 30.49 296 ASN D C 1
ATOM 9884 O O . ASN D 1 298 ? 15.911 -6.862 22.936 1.00 29.35 296 ASN D O 1
ATOM 9889 N N . HIS D 1 299 ? 17.323 -6.370 21.264 1.00 32.01 297 HIS D N 1
ATOM 9890 C CA . HIS D 1 299 ? 18.209 -5.581 22.118 1.00 33.26 297 HIS D CA 1
ATOM 9891 C C . HIS D 1 299 ? 17.451 -4.483 22.873 1.00 33.48 297 HIS D C 1
ATOM 9892 O O . HIS D 1 299 ? 17.763 -4.188 24.027 1.00 32.36 297 HIS D O 1
ATOM 9899 N N . LYS D 1 300 ? 16.447 -3.902 22.220 1.00 34.21 298 LYS D N 1
ATOM 9900 C CA . LYS D 1 300 ? 15.631 -2.844 22.819 1.00 35.61 298 LYS D CA 1
ATOM 9901 C C . LYS D 1 300 ? 14.580 -3.354 23.823 1.00 34.33 298 LYS D C 1
ATOM 9902 O O . LYS D 1 300 ? 13.953 -2.552 24.514 1.00 34.22 298 LYS D O 1
ATOM 9908 N N . SER D 1 301 ? 14.393 -4.671 23.914 1.00 32.56 299 SER D N 1
ATOM 9909 C CA . SER D 1 301 ? 13.358 -5.237 24.789 1.00 31.72 299 SER D CA 1
ATOM 9910 C C . SER D 1 301 ? 13.669 -5.066 26.276 1.00 30.45 299 SER D C 1
ATOM 9911 O O . SER D 1 301 ? 14.813 -5.168 26.710 1.00 29.76 299 SER D O 1
ATOM 9914 N N . TYR D 1 302 ? 12.620 -4.798 27.044 1.00 29.91 300 TYR D N 1
ATOM 9915 C CA . TYR D 1 302 ? 12.707 -4.688 28.487 1.00 29.00 300 TYR D CA 1
ATOM 9916 C C . TYR D 1 302 ? 12.262 -6.023 29.062 1.00 27.50 300 TYR D C 1
ATOM 9917 O O . TYR D 1 302 ? 11.231 -6.558 28.664 1.00 27.58 300 TYR D O 1
ATOM 9926 N N . ILE D 1 303 ? 13.042 -6.553 29.995 1.00 26.35 301 ILE D N 1
ATOM 9927 C CA . ILE D 1 303 ? 12.796 -7.876 30.549 1.00 25.58 301 ILE D CA 1
ATOM 9928 C C . ILE D 1 303 ? 12.335 -7.779 31.995 1.00 25.27 301 ILE D C 1
ATOM 9929 O O . ILE D 1 303 ? 13.095 -7.383 32.874 1.00 24.40 301 ILE D O 1
ATOM 9934 N N . GLU D 1 304 ? 11.073 -8.130 32.220 1.00 25.34 302 GLU D N 1
ATOM 9935 C CA . GLU D 1 304 ? 10.504 -8.232 33.562 1.00 25.71 302 GLU D CA 1
ATOM 9936 C C . GLU D 1 304 ? 9.529 -9.404 33.587 1.00 25.08 302 GLU D C 1
ATOM 9937 O O . GLU D 1 304 ? 9.111 -9.880 32.536 1.00 24.88 302 GLU D O 1
ATOM 9943 N N . ALA D 1 305 ? 9.158 -9.851 34.782 1.00 25.01 303 ALA D N 1
ATOM 9944 C CA . ALA D 1 305 ? 8.389 -11.093 34.946 1.00 24.72 303 ALA D CA 1
ATOM 9945 C C . ALA D 1 305 ? 7.233 -11.222 33.946 1.00 25.09 303 ALA D C 1
ATOM 9946 O O . ALA D 1 305 ? 6.389 -10.330 33.837 1.00 25.32 303 ALA D O 1
ATOM 9948 N N . ILE D 1 306 ? 7.209 -12.338 33.220 1.00 24.70 304 ILE D N 1
ATOM 9949 C CA . ILE D 1 306 ? 6.139 -12.627 32.260 1.00 25.37 304 ILE D CA 1
ATOM 9950 C C . ILE D 1 306 ? 4.825 -12.849 33.013 1.00 25.96 304 ILE D C 1
ATOM 9951 O O . ILE D 1 306 ? 4.827 -13.482 34.063 1.00 25.91 304 ILE D O 1
ATOM 9956 N N . PRO D 1 307 ? 3.700 -12.317 32.490 1.00 27.16 305 PRO D N 1
ATOM 9957 C CA . PRO D 1 307 ? 2.395 -12.537 33.117 1.00 27.97 305 PRO D CA 1
ATOM 9958 C C . PRO D 1 307 ? 2.104 -14.010 33.405 1.00 27.80 305 PRO D C 1
ATOM 9959 O O . PRO D 1 307 ? 2.315 -14.858 32.533 1.00 27.14 305 PRO D O 1
ATOM 9963 N N . GLY D 1 308 ? 1.642 -14.299 34.621 1.00 28.29 306 GLY D N 1
ATOM 9964 C CA . GLY D 1 308 ? 1.334 -15.669 35.041 1.00 29.10 306 GLY D CA 1
ATOM 9965 C C . GLY D 1 308 ? 2.486 -16.468 35.641 1.00 29.13 306 GLY D C 1
ATOM 9966 O O . GLY D 1 308 ? 2.326 -17.657 35.931 1.00 29.56 306 GLY D O 1
ATOM 9967 N N . THR D 1 309 ? 3.644 -15.833 35.828 1.00 29.13 307 THR D N 1
ATOM 9968 C CA . THR D 1 309 ? 4.807 -16.489 36.445 1.00 29.04 307 THR D CA 1
ATOM 9969 C C . THR D 1 309 ? 4.956 -16.103 37.922 1.00 29.98 307 THR D C 1
ATOM 9970 O O . THR D 1 309 ? 5.944 -16.453 38.570 1.00 30.71 307 THR D O 1
ATOM 9974 N N . TYR D 1 310 ? 3.972 -15.374 38.438 1.00 30.59 308 TYR D N 1
ATOM 9975 C CA . TYR D 1 310 ? 3.931 -14.960 39.835 1.00 32.07 308 TYR D CA 1
ATOM 9976 C C . TYR D 1 310 ? 2.467 -14.748 40.204 1.00 33.52 308 TYR D C 1
ATOM 9977 O O . TYR D 1 310 ? 1.657 -14.405 39.343 1.00 34.47 308 TYR D O 1
ATOM 9986 N N . ALA D 1 311 ? 2.122 -14.963 41.467 1.00 35.03 309 ALA D N 1
ATOM 9987 C CA . ALA D 1 311 ? 0.781 -14.641 41.948 1.00 36.63 309 ALA D CA 1
ATOM 9988 C C . ALA D 1 311 ? 0.805 -13.250 42.569 1.00 37.53 309 ALA D C 1
ATOM 9989 O O . ALA D 1 311 ? 0.282 -12.294 41.992 1.00 40.64 309 ALA D O 1
ATOM 9991 N N . ALA D 1 312 ? 1.429 -13.132 43.734 1.00 36.10 310 ALA D N 1
ATOM 9992 C CA . ALA D 1 312 ? 1.558 -11.850 44.407 1.00 35.99 310 ALA D CA 1
ATOM 9993 C C . ALA D 1 312 ? 2.810 -11.143 43.901 1.00 34.97 310 ALA D C 1
ATOM 9994 O O . ALA D 1 312 ? 3.763 -11.790 43.451 1.00 33.36 310 ALA D O 1
ATOM 9996 N N . GLU D 1 313 ? 2.803 -9.817 43.987 1.00 34.84 311 GLU D N 1
ATOM 9997 C CA . GLU D 1 313 ? 3.920 -9.000 43.521 1.00 34.71 311 GLU D CA 1
ATOM 9998 C C . GLU D 1 313 ? 5.198 -9.287 44.311 1.00 33.35 311 GLU D C 1
ATOM 9999 O O . GLU D 1 313 ? 6.304 -9.137 43.795 1.00 32.72 311 GLU D O 1
ATOM 10005 N N . SER D 1 314 ? 5.026 -9.706 45.561 1.00 32.54 312 SER D N 1
ATOM 10006 C CA . SER D 1 314 ? 6.131 -10.103 46.432 1.00 31.77 312 SER D CA 1
ATOM 10007 C C . SER D 1 314 ? 6.966 -11.263 45.881 1.00 30.24 312 SER D C 1
ATOM 10008 O O . SER D 1 314 ? 8.126 -11.425 46.265 1.00 30.51 312 SER D O 1
ATOM 10011 N N . GLU D 1 315 ? 6.377 -12.062 44.994 1.00 29.35 313 GLU D N 1
ATOM 10012 C CA . GLU D 1 315 ? 7.059 -13.209 44.389 1.00 28.80 313 GLU D CA 1
ATOM 10013 C C . GLU D 1 315 ? 8.013 -12.828 43.244 1.00 27.60 313 GLU D C 1
ATOM 10014 O O . GLU D 1 315 ? 8.807 -13.662 42.799 1.00 25.89 313 GLU D O 1
ATOM 10020 N N . ARG D 1 316 ? 7.939 -11.583 42.771 1.00 27.78 314 ARG D N 1
ATOM 10021 C CA . ARG D 1 316 ? 8.864 -11.083 41.743 1.00 27.83 314 ARG D CA 1
ATOM 10022 C C . ARG D 1 316 ? 10.279 -11.005 42.283 1.00 25.80 314 ARG D C 1
ATOM 10023 O O . ARG D 1 316 ? 10.537 -10.274 43.235 1.00 26.15 314 ARG D O 1
ATOM 10031 N N . LYS D 1 317 ? 11.198 -11.723 41.655 1.00 24.28 315 LYS D N 1
ATOM 10032 C CA . LYS D 1 317 ? 12.562 -11.826 42.175 1.00 23.71 315 LYS D CA 1
ATOM 10033 C C . LYS D 1 317 ? 13.522 -10.758 41.647 1.00 23.31 315 LYS D C 1
ATOM 10034 O O . LYS D 1 317 ? 14.494 -10.431 42.323 1.00 22.53 315 LYS D O 1
ATOM 10040 N N . TYR D 1 318 ? 13.254 -10.209 40.457 1.00 23.42 316 TYR D N 1
ATOM 10041 C CA . TYR D 1 318 ? 14.251 -9.390 39.754 1.00 23.78 316 TYR D CA 1
ATOM 10042 C C . TYR D 1 318 ? 13.750 -8.033 39.282 1.00 25.36 316 TYR D C 1
ATOM 10043 O O . TYR D 1 318 ? 12.609 -7.906 38.824 1.00 24.43 316 TYR D O 1
ATOM 10052 N N . GLU D 1 319 ? 14.630 -7.033 39.379 1.00 26.63 317 GLU D N 1
ATOM 10053 C CA . GLU D 1 319 ? 14.411 -5.729 38.758 1.00 28.16 317 GLU D CA 1
ATOM 10054 C C . GLU D 1 319 ? 14.354 -5.909 37.253 1.00 27.17 317 GLU D C 1
ATOM 10055 O O . GLU D 1 319 ? 15.037 -6.773 36.697 1.00 25.37 317 GLU D O 1
ATOM 10061 N N . GLY D 1 320 ? 13.555 -5.084 36.588 1.00 27.32 318 GLY D N 1
ATOM 10062 C CA . GLY D 1 320 ? 13.485 -5.122 35.136 1.00 27.23 318 GLY D CA 1
ATOM 10063 C C . GLY D 1 320 ? 14.805 -4.679 34.546 1.00 27.39 318 GLY D C 1
ATOM 10064 O O . GLY D 1 320 ? 15.513 -3.875 35.150 1.00 27.91 318 GLY D O 1
ATOM 10065 N N . ILE D 1 321 ? 15.162 -5.229 33.388 1.00 27.18 319 ILE D N 1
ATOM 10066 C CA . ILE D 1 321 ? 16.412 -4.859 32.714 1.00 27.53 319 ILE D CA 1
ATOM 10067 C C . ILE D 1 321 ? 16.256 -4.835 31.199 1.00 27.20 319 ILE D C 1
ATOM 10068 O O . ILE D 1 321 ? 15.445 -5.572 30.634 1.00 26.26 319 ILE D O 1
ATOM 10073 N N . ASN D 1 322 ? 17.036 -3.976 30.550 1.00 27.40 320 ASN D N 1
ATOM 10074 C CA . ASN D 1 322 ? 17.136 -3.977 29.097 1.00 27.64 320 ASN D CA 1
ATOM 10075 C C . ASN D 1 322 ? 17.923 -5.201 28.610 1.00 26.93 320 ASN D C 1
ATOM 10076 O O . ASN D 1 322 ? 18.990 -5.513 29.140 1.00 26.40 320 ASN D O 1
ATOM 10081 N N . SER D 1 323 ? 17.398 -5.879 27.592 1.00 27.31 321 SER D N 1
ATOM 10082 C CA . SER D 1 323 ? 18.006 -7.101 27.069 1.00 27.18 321 SER D CA 1
ATOM 10083 C C . SER D 1 323 ? 19.396 -6.858 26.488 1.00 27.69 321 SER D C 1
ATOM 10084 O O . SER D 1 323 ? 20.343 -7.576 26.815 1.00 27.17 321 SER D O 1
ATOM 10087 N N . GLY D 1 324 ? 19.512 -5.850 25.627 1.00 28.80 322 GLY D N 1
ATOM 10088 C CA . GLY D 1 324 ? 20.780 -5.523 24.983 1.00 29.88 322 GLY D CA 1
ATOM 10089 C C . GLY D 1 324 ? 21.877 -5.213 25.983 1.00 30.62 322 GLY D C 1
ATOM 10090 O O . GLY D 1 324 ? 22.973 -5.764 25.899 1.00 30.33 322 GLY D O 1
ATOM 10091 N N . LYS D 1 325 ? 21.572 -4.331 26.932 1.00 32.11 323 LYS D N 1
ATOM 10092 C CA . LYS D 1 325 ? 22.494 -3.977 28.011 1.00 33.80 323 LYS D CA 1
ATOM 10093 C C . LYS D 1 325 ? 22.954 -5.224 28.774 1.00 32.97 323 LYS D C 1
ATOM 10094 O O . LYS D 1 325 ? 24.143 -5.382 29.060 1.00 32.24 323 LYS D O 1
ATOM 10100 N N . TYR D 1 326 ? 22.013 -6.109 29.091 1.00 31.55 324 TYR D N 1
ATOM 10101 C CA . TYR D 1 326 ? 22.337 -7.345 29.800 1.00 31.41 324 TYR D CA 1
ATOM 10102 C C . TYR D 1 326 ? 23.313 -8.224 29.026 1.00 31.22 324 TYR D C 1
ATOM 10103 O O . TYR D 1 326 ? 24.301 -8.697 29.583 1.00 30.51 324 TYR D O 1
ATOM 10112 N N . LEU D 1 327 ? 23.026 -8.444 27.747 1.00 32.33 325 LEU D N 1
ATOM 10113 C CA . LEU D 1 327 ? 23.803 -9.378 26.940 1.00 33.54 325 LEU D CA 1
ATOM 10114 C C . LEU D 1 327 ? 25.236 -8.908 26.697 1.00 34.28 325 LEU D C 1
ATOM 10115 O O . LEU D 1 327 ? 26.156 -9.727 26.707 1.00 33.90 325 LEU D O 1
ATOM 10120 N N . VAL D 1 328 ? 25.431 -7.607 26.486 1.00 36.16 326 VAL D N 1
ATOM 10121 C CA . VAL D 1 328 ? 26.785 -7.076 26.260 1.00 38.14 326 VAL D CA 1
ATOM 10122 C C . VAL D 1 328 ? 27.645 -7.204 27.516 1.00 39.21 326 VAL D C 1
ATOM 10123 O O . VAL D 1 328 ? 28.831 -7.506 27.418 1.00 39.53 326 VAL D O 1
ATOM 10127 N N . GLN D 1 329 ? 27.041 -6.986 28.685 1.00 40.33 327 GLN D N 1
ATOM 10128 C CA . GLN D 1 329 ? 27.732 -7.173 29.964 1.00 41.91 327 GLN D CA 1
ATOM 10129 C C . GLN D 1 329 ? 28.241 -8.603 30.118 1.00 41.33 327 GLN D C 1
ATOM 10130 O O . GLN D 1 329 ? 29.412 -8.817 30.424 1.00 41.55 327 GLN D O 1
ATOM 10136 N N . ARG D 1 330 ? 27.358 -9.574 29.896 1.00 40.84 328 ARG D N 1
ATOM 10137 C CA . ARG D 1 330 ? 27.731 -10.989 29.964 1.00 40.28 328 ARG D CA 1
ATOM 10138 C C . ARG D 1 330 ? 28.853 -11.298 28.974 1.00 42.24 328 ARG D C 1
ATOM 10139 O O . ARG D 1 330 ? 29.838 -11.946 29.328 1.00 42.85 328 ARG D O 1
ATOM 10147 N N . LEU D 1 331 ? 28.696 -10.825 27.738 1.00 43.73 329 LEU D N 1
ATOM 10148 C CA . LEU D 1 331 ? 29.686 -11.051 26.684 1.00 45.52 329 LEU D CA 1
ATOM 10149 C C . LEU D 1 331 ? 31.023 -10.369 26.987 1.00 47.05 329 LEU D C 1
ATOM 10150 O O . LEU D 1 331 ? 32.083 -10.960 26.780 1.00 47.79 329 LEU D O 1
ATOM 10155 N N . ALA D 1 332 ? 30.965 -9.139 27.490 1.00 48.70 330 ALA D N 1
ATOM 10156 C CA . ALA D 1 332 ? 32.166 -8.326 27.713 1.00 50.96 330 ALA D CA 1
ATOM 10157 C C . ALA D 1 332 ? 32.862 -8.582 29.055 1.00 52.91 330 ALA D C 1
ATOM 10158 O O . ALA D 1 332 ? 33.972 -8.089 29.272 1.00 52.65 330 ALA D O 1
ATOM 10160 N N . ALA D 1 333 ? 32.229 -9.347 29.943 1.00 54.34 331 ALA D N 1
ATOM 10161 C CA . ALA D 1 333 ? 32.730 -9.531 31.311 1.00 57.35 331 ALA D CA 1
ATOM 10162 C C . ALA D 1 333 ? 34.154 -10.092 31.358 1.00 60.86 331 ALA D C 1
ATOM 10163 O O . ALA D 1 333 ? 34.990 -9.604 32.123 1.00 61.22 331 ALA D O 1
ATOM 10165 N N . THR D 1 334 ? 34.422 -11.110 30.540 1.00 64.43 332 THR D N 1
ATOM 10166 C CA . THR D 1 334 ? 35.772 -11.674 30.404 1.00 68.56 332 THR D CA 1
ATOM 10167 C C . THR D 1 334 ? 36.500 -11.054 29.195 1.00 72.46 332 THR D C 1
ATOM 10168 O O . THR D 1 334 ? 37.412 -11.660 28.630 1.00 74.29 332 THR D O 1
ATOM 10172 N N . TYR D 1 335 ? 36.088 -9.842 28.812 1.00 75.73 333 TYR D N 1
ATOM 10173 C CA . TYR D 1 335 ? 36.718 -9.070 27.735 1.00 77.91 333 TYR D CA 1
ATOM 10174 C C . TYR D 1 335 ? 36.945 -9.889 26.463 1.00 78.19 333 TYR D C 1
ATOM 10175 O O . TYR D 1 335 ? 36.536 -9.488 25.372 1.00 78.79 333 TYR D O 1
#

InterPro domains:
  IPR005123 Oxoglutarate/iron-dependent dioxygenase domain [PS51471] (185-295)
  IPR026992 Non-haem dioxygenase, N-terminal domain [PF14226] (13-138)
  IPR027443 Isopenicillin N synthase-like superfamily [G3DSA:2.60.120.330] (1-333)
  IPR044861 Isopenicillin N synthase-like, Fe(2+) 2OG dioxygenase domain [PF03171] (187-295)

Sequence (1288 aa):
GSMEKAAVNEDGLVIPLIDFSKFLEGDETLKLETAKAILHGFQTAGFIYLKNIPIQPDFREHVFNTSAKFFKLPKEKKLEVGWTTPEANRGYSAPGREKVTQLTDPAEIEKIRSAAPDIKESYEIGREDEPGHPNPWPAEQDDLVGFKSTMNNFFDQCKALHIEVMRAIAVGMGIDANYFDSFVDVGDNILRLLHYPAVKSEVFKINPGQVRAGEHTDYGSITLLFQDSRGGLQVKSPNGQFIDATPIENTVVVNAGDLLARWSNDTIKSTVHRVVEPPKQEDVHPPRYSIAYFCNPNHKSYIEAIPGTYAAESERKYEGINSGKYLVQRLAATYMEKAAVNEDGLVIPLIDFSKFLEGDETLKLETAKAILHGFQTAGFIYLKNIPIQPDFREHVFNTSAKFFKLPKEKKLEVGWTTPEANRGYSAPPDIKESYEIGREDEPGHPNPWPAEQDDLVGFKSTMNNFFDQCKALHIEVMRAIAVGMGIDANYFDSFVDVGDNILRLLHYPAVKSEVFKINPGQVRAGEHTDYGSITLLFQDSRGGLQVKSPNGQFIDATPIENTVVVNAGDLLARWSNDTIKSTVHRVVEPPKQEDVHPPRYSIAYFCNPNHKSYIEAIPGTYAAESERKYEGINSGKYLVQRLAATMEKAAVNEDGLVIPLIDFSKFLEGDETLKLETAKAILHGFQTAGFIYLKNIPIQPDFREHVFNTSAKFFKLPKEKKLEVGWTTPEANRGYSAPPDIKESYEIGREDEPGHPNPWPAEQDDLVGFKSTMNNFFDQCKALHIEVMRAIAVGMGIDANYFDSFVDVGDNILRLLHYPAVKSEVFKINPGQVRAGEHTDYGSITLLFQDSRGGLQVKSPNGQFIDATPIENTVVVNAGDLLARWSNDTIKSTVHRVVEPPKQEDVHPPRYSIAYFCNPNHKSYIEAIPGTYAAESERKYEGINSGKYLVQRLAATKAAVNEDGLVIPLIDFSKFLEGDETLKLETAKAILHGFQTAGFIYLKNIPIQPDFREHVFNTSAKFFKLPKEKKLEVGWTTPEANRGYSAPGREKVTQLTDPAEIEKIRSAAPDIKESYEIGREDEPGHPNPWPAEQDDLVGFKSTMNNFFDQCKALHIEVMRAIAVGMGIDANYFDSFVDVGDNILRLLHYPAVKSEVFKINPGQVRAGEHTDYGSITLLFQDSRGGLQVKSPNGQFIDATPIENTVVVNAGDLLARWSNDTIKSTVHRVVEPPKQEDVHPPRYSIAYFCNPNHKSYIEAIPGTYAAESERKYEGINSGKYLVQRLAATY

Organism: Neurospora crassa (strain ATCC 24698 / 74-OR23-1A / CBS 708.71 / DSM 1257 / FGSC 987) (NCBI:txid367110)

Secondary structure (DSSP, 8-state):
-PPPPPSEEETTEEE-EEETHHHHHS-HHHHHHHHHHHHHHHHHTSEEEEES-SS-HHHHHHHHHHHHHHHTS-HHHHHTTB---TTT--EEE---PPPP-TTS-HHHHHHHHH----S-EEEEE--TT-TT----PPP--GGGTTHHHHHHHHHHHHHHHHHHHHHHHHHHHTS-TTTTHHHHTT---EEEEEEE--EETTHHHHSTT--SEEEE---SSEEEEEE-SS--EEEE-TTS-EEE----TTEEEEEE-HHHHHHTTTSS----EEE-S-SS--SEEPPEEEEEEEE---TT-EE---TTS-SSGGG--S--EEHHHHHHHHHHTT-/-PPPSEEETTEEE-EEETHHHHSS-HHHHHHHHHHHHHHHHHTSEEEEES-SS-HHHHHHHHHHHHHHHTS-HHHHHTTB---TTT--EEE----S-EEEEE--TT-TT----PPP--GGGTTHHHHHHHHHHHHHHHHHHHHHHHHHHHTS-TTTTHHHHTT---EEEEEEE--EEHHHHHHSBTB-SEEEE---SSEEEEEE-SS--EEEE-TTS-EEE----TTEEEEEE-HHHHHHTTTSS----EEE-S-SS--SEEPPEEEEEEE----TT-EE-PPTTS-SSGGG--S--EEHHHHHHHHHH--/-PPPSEEETTEEE-EEETHHHHSS-HHHHHHHHHHHHHHHHHTSEEEEES-SS-HHHHHHHHHHHHHHHTS-HHHHHHTB---TTT--EEE----S-EEEEE--TT-TT----PPP--GGGTTHHHHHHHHHHHHHHHHHHHHHHHHHHHTS-TTTTHHHHTT---EEEEEEE--EETHHHHHSTT--SEEEE---SSEEEEEE-SS--EEEE-TTS-EEE----TTEEEEEE-HHHHHHTTTSS----EEE-S-SS--SEEPPEEEEEEE----TT-EE---TTS-SSGGG--S--EEHHHHHHHHHHH-/--SEEETTEEE-EEETHHHHSS-HHHHHHHHHHHHHHHHHTSEEEEES-SS-HHHHHHHHHHHHHHHTS-HHHHHTTB---TTT--EEE--PPPPP-TTS-GGGHHHHHH----S-EEEEE--TT-TT----PPP--GGGTTHHHHHHHHHHHHHHHHHHHHHHHHHHHTS-TTTTHHHHTT---EEEEEEE--EETTHHHHSTT--SEEEE---SSEEEEEE-SS--EEEE-TTS-EEE----TTEEEEEE-HHHHHHTTTSS----EEE-S-S---SEEPPEEEEEEEE---TT-EE---TTS-SSGGG--S--EEHHHHHHHHHHTT-

B-factor: mean 36.07, std 13.09, range [17.05, 91.02]

Foldseek 3Di:
DDFDQFLDDPPQATAGEAACVQLVPNDPVSVLVRLLVLQVNQLRNLKYKYFNDPDDPVLVVVLLVLLVVVVPDDPVQQCQQDDDALLLRFGKDDDDQDDDDPPDDPVCPVVSVLDADAQKMKGKDWQQPDPPHHHSDGDQDDSNPCSVVSVNVVLVSVLVVVQSSVLSNCSSLVHDSNVCCLFAVVSRKMKMKMKRAKDFPCVCVVRPVYFNWDKDWAAAAKKWKFWDQQWFKWWAHPVGDTHTSGDDPRMTMMGGGPLNCLLLLNSGDTTIMTGGHHPDDDRMRHMIIMMIMGGHTDQQDWRFHDPSSDDDPVSNDDDIDRRNVSSSCVSNVVD/DDQFLDDPPQATAREAECVQLVPNPPVSVLVRLLVLQVNQLAQLKYKYFPAPDDQVLVVVLQVLLVVVVPDDPVQQCQQDDDALLQRAGKDQDVAQKIKGKDWDAPDPPHHHSDGDQDDSNPCSVVSVNVVLVSVLVVVQSSVLSNCSSLVHDSNVCCLFFVVSRKMKMKMKRAKDFPVVCVVPPVHFNWDKDWAAAAKKWKFWDQLWFKWWAHPVGDTHTSGDDPRMIMMGGGPLNCLLQLNSGDTTIMGGGHRPDDDGMRHMIIMMIIGGHTDQQDKGFHDPSSDDDPVSRDDDIDRGNVSSSCVSRVD/DDQFLDDPPQATAREAECVQLVPNPPVSVLVRLLVLLVNQLGQLKYKYFNAPDDQVLVVVLQVLLVVVVVDDPVQQCVQDDDALLQRAGKDQDQAQKIKGKDWAQPDPPHHHSDGDCDDSNPCVVVSVNVVLVSVLVVVQSSVLSNCSSLVHDSNVCCQFAVVRGKMKMKMKRAKDFCVCCVVPPVHFNWDKDWAAAAKKWKFWDQLWFKWWAHPNGRTDTSGDDPRIIMMGGGPLNCLLQLNSGDTTIMGGGHGPDDDRMRHMIIMMMMGGHTDQQDKGFHDPSSDDDPVSGDDDIDGRNVRSSVVSNVD/DFLDDPPQATAEEAECCCLVPNDPVSVLVRLLVLQVNQLGNLKYKYFNAPDDPVLVVVLLVLLVVVVPDDPVQQVVFDDDALLQRFGKDDDDQDDDDPPDDPVCVVVSVLPADAQKMKGKAWDQPDPPRHHSDGDQDDSNPCSVVSVNVVLVSVLVVVQSSVLSNCSSLVHPSNVCCLFAVVFGKMKMKMKRAKFFPVVCVVRPVHFNWDKDFAAAAKKWKFWDQLWFKWWAHPVGDTDTSHDDPRIIMMGGGPLNCLLQLNSGDGTIMGGGHHPDDDGMRHMIIMMMMGGHTDQQDKGFHDPNSDDDPVSGDDDIDGRNVRSSCVSRVVD